Protein AF-0000000082584412 (afdb_homodimer)

Structure (mmCIF, N/CA/C/O backbone):
data_AF-0000000082584412-model_v1
#
loop_
_entity.id
_entity.type
_entity.pdbx_description
1 polymer 'DUF4445 domain-containing protein'
#
loop_
_atom_site.group_PDB
_atom_site.id
_atom_site.type_symbol
_atom_site.label_atom_id
_atom_site.label_alt_id
_atom_site.label_comp_id
_atom_site.label_asym_id
_atom_site.label_entity_id
_atom_site.label_seq_id
_atom_site.pdbx_PDB_ins_code
_atom_site.Cartn_x
_atom_site.Cartn_y
_atom_site.Cartn_z
_atom_site.occupancy
_atom_site.B_iso_or_equiv
_atom_site.auth_seq_id
_atom_site.auth_comp_id
_atom_site.auth_asym_id
_atom_site.auth_atom_id
_atom_site.pdbx_PDB_model_num
ATOM 1 N N . MET A 1 1 ? 22.625 -7.258 48.438 1 30.02 1 MET A N 1
ATOM 2 C CA . MET A 1 1 ? 21.297 -7.293 47.844 1 30.02 1 MET A CA 1
ATOM 3 C C . MET A 1 1 ? 21.062 -6.078 46.969 1 30.02 1 MET A C 1
ATOM 5 O O . MET A 1 1 ? 21.359 -4.949 47.344 1 30.02 1 MET A O 1
ATOM 9 N N . ASN A 1 2 ? 21.062 -6.215 45.562 1 36.69 2 ASN A N 1
ATOM 10 C CA . ASN A 1 2 ? 21.219 -5.316 44.438 1 36.69 2 ASN A CA 1
ATOM 11 C C . ASN A 1 2 ? 20.188 -4.184 44.469 1 36.69 2 ASN A C 1
ATOM 13 O O . ASN A 1 2 ? 19 -4.418 44.281 1 36.69 2 ASN A O 1
ATOM 17 N N . ILE A 1 3 ? 20.266 -3.244 45.312 1 44.06 3 ILE A N 1
ATOM 18 C CA . ILE A 1 3 ? 19.594 -1.962 45.469 1 44.06 3 ILE A CA 1
ATOM 19 C C . ILE A 1 3 ? 19.281 -1.354 44.094 1 44.06 3 ILE A C 1
ATOM 21 O O . ILE A 1 3 ? 18.625 -0.311 44.031 1 44.06 3 ILE A O 1
ATOM 25 N N . LEU A 1 4 ? 20.062 -1.661 43.062 1 44.94 4 LEU A N 1
ATOM 26 C CA . LEU A 1 4 ? 20.109 -1.062 41.75 1 44.94 4 LEU A CA 1
ATOM 27 C C . LEU A 1 4 ? 18.812 -1.298 41 1 44.94 4 LEU A C 1
ATOM 29 O O . LEU A 1 4 ? 18.484 -0.56 40.062 1 44.94 4 LEU A O 1
ATOM 33 N N . ASN A 1 5 ? 18.109 -2.58 41.25 1 55.56 5 ASN A N 1
ATOM 34 C CA . ASN A 1 5 ? 17.016 -3.008 40.406 1 55.56 5 ASN A CA 1
ATOM 35 C C . ASN A 1 5 ? 15.672 -2.521 40.938 1 55.56 5 ASN A C 1
ATOM 37 O O . ASN A 1 5 ? 14.617 -3.068 40.594 1 55.56 5 ASN A O 1
ATOM 41 N N . LYS A 1 6 ? 15.664 -1.854 42.031 1 69.62 6 LYS A N 1
ATOM 42 C CA . LYS A 1 6 ? 14.367 -1.55 42.625 1 69.62 6 LYS A CA 1
ATOM 43 C C . LYS A 1 6 ? 13.594 -0.549 41.781 1 69.62 6 LYS A C 1
ATOM 45 O O . LYS A 1 6 ? 14.094 0.531 41.469 1 69.62 6 LYS A O 1
ATOM 50 N N . LYS A 1 7 ? 12.461 -0.92 41.219 1 83.69 7 LYS A N 1
ATOM 51 C CA . LYS A 1 7 ? 11.523 -0.06 40.531 1 83.69 7 LYS A CA 1
ATOM 52 C C . LYS A 1 7 ? 10.453 0.482 41.469 1 83.69 7 LYS A C 1
ATOM 54 O O . LYS A 1 7 ? 10.062 -0.187 42.406 1 83.69 7 LYS A O 1
ATOM 59 N N . PHE A 1 8 ? 10.195 1.845 41.312 1 89 8 PHE A N 1
ATOM 60 C CA . PHE A 1 8 ? 9.102 2.498 42.031 1 89 8 PHE A CA 1
ATOM 61 C C . PHE A 1 8 ? 7.848 2.547 41.156 1 89 8 PHE A C 1
ATOM 63 O O . PHE A 1 8 ? 7.914 2.361 39.938 1 89 8 PHE A O 1
ATOM 70 N N . GLN A 1 9 ? 6.738 2.688 41.969 1 92.69 9 GLN A N 1
ATOM 71 C CA . GLN A 1 9 ? 5.465 2.824 41.281 1 92.69 9 GLN A CA 1
ATOM 72 C C . GLN A 1 9 ? 4.934 4.25 41.375 1 92.69 9 GLN A C 1
ATOM 74 O O . GLN A 1 9 ? 5 4.871 42.438 1 92.69 9 GLN A O 1
ATOM 79 N N . ILE A 1 10 ? 4.559 4.684 40.219 1 91.94 10 ILE A N 1
ATOM 80 C CA . ILE A 1 10 ? 3.857 5.961 40.219 1 91.94 10 ILE A CA 1
ATOM 81 C C . ILE A 1 10 ? 2.422 5.766 39.75 1 91.94 10 ILE A C 1
ATOM 83 O O . ILE A 1 10 ? 2.188 5.148 38.688 1 91.94 10 ILE A O 1
ATOM 87 N N . ILE A 1 11 ? 1.545 6.23 40.625 1 93.12 11 ILE A N 1
ATOM 88 C CA . ILE A 1 11 ? 0.128 6.211 40.281 1 93.12 11 ILE A CA 1
ATOM 89 C C . ILE A 1 11 ? -0.277 7.562 39.688 1 93.12 11 ILE A C 1
ATOM 91 O O . ILE A 1 11 ? -0.085 8.602 40.312 1 93.12 11 ILE A O 1
ATOM 95 N N . ILE A 1 12 ? -0.825 7.508 38.469 1 91 12 ILE A N 1
ATOM 96 C CA . ILE A 1 12 ? -1.238 8.727 37.781 1 91 12 ILE A CA 1
ATOM 97 C C . ILE A 1 12 ? -2.76 8.766 37.688 1 91 12 ILE A C 1
ATOM 99 O O . ILE A 1 12 ? -3.361 7.91 37.031 1 91 12 ILE A O 1
ATOM 103 N N . ASN A 1 13 ? -3.279 9.742 38.375 1 86.81 13 ASN A N 1
ATOM 104 C CA . ASN A 1 13 ? -4.719 9.969 38.281 1 86.81 13 ASN A CA 1
ATOM 105 C C . ASN A 1 13 ? -5.059 11.023 37.25 1 86.81 13 ASN A C 1
ATOM 107 O O . ASN A 1 13 ? -4.613 12.164 37.312 1 86.81 13 ASN A O 1
ATOM 111 N N . SER A 1 14 ? -5.73 10.5 36.281 1 77.12 14 SER A N 1
ATOM 112 C CA . SER A 1 14 ? -6.223 11.406 35.25 1 77.12 14 SER A CA 1
ATOM 113 C C . SER A 1 14 ? -7.719 11.227 35.031 1 77.12 14 SER A C 1
ATOM 115 O O . SER A 1 14 ? -8.367 10.422 35.688 1 77.12 14 SER A O 1
ATOM 117 N N . GLN A 1 15 ? -8.312 12.07 34.094 1 62.66 15 GLN A N 1
ATOM 118 C CA . GLN A 1 15 ? -9.727 11.906 33.75 1 62.66 15 GLN A CA 1
ATOM 119 C C . GLN A 1 15 ? -9.984 10.555 33.094 1 62.66 15 GLN A C 1
ATOM 121 O O . GLN A 1 15 ? -11.109 10.055 33.125 1 62.66 15 GLN A O 1
ATOM 126 N N . LYS A 1 16 ? -8.938 10.125 32.5 1 63.81 16 LYS A N 1
ATOM 127 C CA . LYS A 1 16 ? -9.094 8.875 31.766 1 63.81 16 LYS A CA 1
ATOM 128 C C . LYS A 1 16 ? -9.023 7.676 32.719 1 63.81 16 LYS A C 1
ATOM 130 O O . LYS A 1 16 ? -9.312 6.547 32.312 1 63.81 16 LYS A O 1
ATOM 135 N N . GLY A 1 17 ? -8.617 8.031 33.938 1 75.94 17 GLY A N 1
ATOM 136 C CA . GLY A 1 17 ? -8.523 6.969 34.906 1 75.94 17 GLY A CA 1
ATOM 137 C C . GLY A 1 17 ? -7.184 6.926 35.625 1 75.94 17 GLY A C 1
ATOM 138 O O . GLY A 1 17 ? -6.438 7.91 35.625 1 75.94 17 GLY A O 1
ATOM 139 N N . LYS A 1 18 ? -7.027 5.785 36.344 1 85.62 18 LYS A N 1
ATOM 140 C CA . LYS A 1 18 ? -5.812 5.555 37.125 1 85.62 18 LYS A CA 1
ATOM 141 C C . LYS A 1 18 ? -4.824 4.684 36.344 1 85.62 18 LYS A C 1
ATOM 143 O O . LYS A 1 18 ? -5.211 3.662 35.781 1 85.62 18 LYS A O 1
ATOM 148 N N . GLU A 1 19 ? -3.627 5.254 36.156 1 87.06 19 GLU A N 1
ATOM 149 C CA . GLU A 1 19 ? -2.561 4.504 35.5 1 87.06 19 GLU A CA 1
ATOM 150 C C . GLU A 1 19 ? -1.388 4.27 36.438 1 87.06 19 GLU A C 1
ATOM 152 O O . GLU A 1 19 ? -1.039 5.145 37.25 1 87.06 19 GLU A O 1
ATOM 157 N N . VAL A 1 20 ? -0.831 3.033 36.469 1 91.56 20 VAL A N 1
ATOM 158 C CA . VAL A 1 20 ? 0.33 2.703 37.281 1 91.56 20 VAL A CA 1
ATOM 159 C C . VAL A 1 20 ? 1.542 2.457 36.375 1 91.56 20 VAL A C 1
ATOM 161 O O . VAL A 1 20 ? 1.49 1.629 35.469 1 91.56 20 VAL A O 1
ATOM 164 N N . ILE A 1 21 ? 2.545 3.23 36.656 1 90.69 21 ILE A N 1
ATOM 165 C CA . ILE A 1 21 ? 3.762 3.111 35.875 1 90.69 21 ILE A CA 1
ATOM 166 C C . ILE A 1 21 ? 4.934 2.736 36.75 1 90.69 21 ILE A C 1
ATOM 168 O O . ILE A 1 21 ? 5.102 3.312 37.844 1 90.69 21 ILE A O 1
ATOM 172 N N . LYS A 1 22 ? 5.754 1.701 36.344 1 90.5 22 LYS A N 1
ATOM 173 C CA . LYS A 1 22 ? 6.988 1.37 37.031 1 90.5 22 LYS A CA 1
ATOM 174 C C . LYS A 1 22 ? 8.141 2.252 36.562 1 90.5 22 LYS A C 1
ATOM 176 O O . LYS A 1 22 ? 8.312 2.469 35.375 1 90.5 22 LYS A O 1
ATOM 181 N N . VAL A 1 23 ? 8.781 2.902 37.531 1 89.56 23 VAL A N 1
ATOM 182 C CA . VAL A 1 23 ? 9.828 3.859 37.188 1 89.56 23 VAL A CA 1
ATOM 183 C C . VAL A 1 23 ? 11.117 3.512 37.938 1 89.56 23 VAL A C 1
ATOM 185 O O . VAL A 1 23 ? 11.086 2.963 39.031 1 89.56 23 VAL A O 1
ATOM 188 N N . LYS A 1 24 ? 12.273 3.688 37.375 1 87 24 LYS A N 1
ATOM 189 C CA . LYS A 1 24 ? 13.578 3.537 38 1 87 24 LYS A CA 1
ATOM 190 C C . LYS A 1 24 ? 13.852 4.695 38.969 1 87 24 LYS A C 1
ATOM 192 O O . LYS A 1 24 ? 13.359 5.809 38.75 1 87 24 LYS A O 1
ATOM 197 N N . PRO A 1 25 ? 14.602 4.422 40 1 88.38 25 PRO A N 1
ATOM 198 C CA . PRO A 1 25 ? 14.969 5.523 40.875 1 88.38 25 PRO A CA 1
ATOM 199 C C . PRO A 1 25 ? 15.703 6.652 40.156 1 88.38 25 PRO A C 1
ATOM 201 O O . PRO A 1 25 ? 16.578 6.391 39.344 1 88.38 25 PRO A O 1
ATOM 204 N N . GLY A 1 26 ? 15.242 7.867 40.344 1 89.5 26 GLY A N 1
ATOM 205 C CA . GLY A 1 26 ? 15.953 9.008 39.812 1 89.5 26 GLY A CA 1
ATOM 206 C C . GLY A 1 26 ? 15.336 9.523 38.5 1 89.5 26 GLY A C 1
ATOM 207 O O . GLY A 1 26 ? 15.766 10.547 37.969 1 89.5 26 GLY A O 1
ATOM 208 N N . GLU A 1 27 ? 14.312 8.875 38.094 1 90.5 27 GLU A N 1
ATOM 209 C CA . GLU A 1 27 ? 13.703 9.32 36.844 1 90.5 27 GLU A CA 1
ATOM 210 C C . GLU A 1 27 ? 12.898 10.602 37.031 1 90.5 27 GLU A C 1
ATOM 212 O O . GLU A 1 27 ? 12.312 10.812 38.125 1 90.5 27 GLU A O 1
ATOM 217 N N . ASN A 1 28 ? 13.008 11.43 36.031 1 91.62 28 ASN A N 1
ATOM 218 C CA . ASN A 1 28 ? 12.234 12.672 36.062 1 91.62 28 ASN A CA 1
ATOM 219 C C . ASN A 1 28 ? 10.773 12.414 35.719 1 91.62 28 ASN A C 1
ATOM 221 O O . ASN A 1 28 ? 10.469 11.703 34.75 1 91.62 28 ASN A O 1
ATOM 225 N N . LEU A 1 29 ? 9.93 13.008 36.531 1 91.5 29 LEU A N 1
ATOM 226 C CA . LEU A 1 29 ? 8.508 12.734 36.344 1 91.5 29 LEU A CA 1
ATOM 227 C C . LEU A 1 29 ? 8.031 13.164 34.969 1 91.5 29 LEU A C 1
ATOM 229 O O . LEU A 1 29 ? 7.266 12.453 34.312 1 91.5 29 LEU A O 1
ATOM 233 N N . PHE A 1 30 ? 8.43 14.25 34.562 1 88 30 PHE A N 1
ATOM 234 C CA . PHE A 1 30 ? 8.031 14.758 33.25 1 88 30 PHE A CA 1
ATOM 235 C C . PHE A 1 30 ? 8.391 13.758 32.156 1 88 30 PHE A C 1
ATOM 237 O O . PHE A 1 30 ? 7.559 13.43 31.297 1 88 30 PHE A O 1
ATOM 244 N N . ASN A 1 31 ? 9.539 13.273 32.219 1 86.44 31 ASN A N 1
ATOM 245 C CA . ASN A 1 31 ? 9.992 12.312 31.219 1 86.44 31 ASN A CA 1
ATOM 246 C C . ASN A 1 31 ? 9.188 11.016 31.266 1 86.44 31 ASN A C 1
ATOM 248 O O . ASN A 1 31 ? 8.867 10.438 30.219 1 86.44 31 ASN A O 1
ATOM 252 N N . VAL A 1 32 ? 8.922 10.648 32.469 1 86.5 32 VAL A N 1
ATOM 253 C CA . VAL A 1 32 ? 8.133 9.438 32.656 1 86.5 32 VAL A CA 1
ATOM 254 C C . VAL A 1 32 ? 6.754 9.617 32.031 1 86.5 32 VAL A C 1
ATOM 256 O O . VAL A 1 32 ? 6.254 8.711 31.344 1 86.5 32 VAL A O 1
ATOM 259 N N . LEU A 1 33 ? 6.199 10.773 32.219 1 85.19 33 LEU A N 1
ATOM 260 C CA . LEU A 1 33 ? 4.887 11.055 31.641 1 85.19 33 LEU A CA 1
ATOM 261 C C . LEU A 1 33 ? 4.945 11.086 30.125 1 85.19 33 LEU A C 1
ATOM 263 O O . LEU A 1 33 ? 4.121 10.453 29.453 1 85.19 33 LEU A O 1
ATOM 267 N N . MET A 1 34 ? 5.984 11.633 29.641 1 77.94 34 MET A N 1
ATOM 268 C CA . MET A 1 34 ? 6.152 11.781 28.188 1 77.94 34 MET A CA 1
ATOM 269 C C . MET A 1 34 ? 6.383 10.43 27.531 1 77.94 34 MET A C 1
ATOM 271 O O . MET A 1 34 ? 5.789 10.133 26.484 1 77.94 34 MET A O 1
ATOM 275 N N . ASP A 1 35 ? 7.121 9.625 28.156 1 77.31 35 ASP A N 1
ATOM 276 C CA . ASP A 1 35 ? 7.477 8.312 27.625 1 77.31 35 ASP A CA 1
ATOM 277 C C . ASP A 1 35 ? 6.262 7.387 27.594 1 77.31 35 ASP A C 1
ATOM 279 O O . ASP A 1 35 ? 6.215 6.438 26.812 1 77.31 35 ASP A O 1
ATOM 283 N N . ASN A 1 36 ? 5.352 7.758 28.484 1 76.75 36 ASN A N 1
ATOM 284 C CA . ASN A 1 36 ? 4.168 6.91 28.578 1 76.75 36 ASN A CA 1
ATOM 285 C C . ASN A 1 36 ? 2.955 7.562 27.922 1 76.75 36 ASN A C 1
ATOM 287 O O . ASN A 1 36 ? 1.817 7.168 28.188 1 76.75 36 ASN A O 1
ATOM 291 N N . ARG A 1 37 ? 3.156 8.602 27.25 1 72.88 37 ARG A N 1
ATOM 292 C CA . ARG A 1 37 ? 2.168 9.281 26.422 1 72.88 37 ARG A CA 1
ATOM 293 C C . ARG A 1 37 ? 1.058 9.883 27.281 1 72.88 37 ARG A C 1
ATOM 295 O O . ARG A 1 37 ? -0.113 9.859 26.891 1 72.88 37 ARG A O 1
ATOM 302 N N . ILE A 1 38 ? 1.479 10.312 28.547 1 74.62 38 ILE A N 1
ATOM 303 C CA . ILE A 1 38 ? 0.554 11.023 29.422 1 74.62 38 ILE A CA 1
ATOM 304 C C . ILE A 1 38 ? 0.748 12.523 29.266 1 74.62 38 ILE A C 1
ATOM 306 O O . ILE A 1 38 ? 1.84 13.047 29.516 1 74.62 38 ILE A O 1
ATOM 310 N N . PHE A 1 39 ? -0.398 13.117 28.969 1 70.19 39 PHE A N 1
ATOM 311 C CA . PHE A 1 39 ? -0.32 14.516 28.578 1 70.19 39 PHE A CA 1
ATOM 312 C C . PHE A 1 39 ? -0.312 15.43 29.797 1 70.19 39 PHE A C 1
ATOM 314 O O . PHE A 1 39 ? -1.08 15.219 30.734 1 70.19 39 PHE A O 1
ATOM 321 N N . ILE A 1 40 ? 0.741 16.297 29.875 1 74.62 40 ILE A N 1
ATOM 322 C CA . ILE A 1 40 ? 0.807 17.391 30.812 1 74.62 40 ILE A CA 1
ATOM 323 C C . ILE A 1 40 ? 1.171 18.688 30.094 1 74.62 40 ILE A C 1
ATOM 325 O O . ILE A 1 40 ? 1.896 18.656 29.094 1 74.62 40 ILE A O 1
ATOM 329 N N . ASP A 1 41 ? 0.513 19.719 30.438 1 70.19 41 ASP A N 1
ATOM 330 C CA . ASP A 1 41 ? 0.818 21.016 29.828 1 70.19 41 ASP A CA 1
ATOM 331 C C . ASP A 1 41 ? 2.266 21.422 30.094 1 70.19 41 ASP A C 1
ATOM 333 O O . ASP A 1 41 ? 2.652 21.641 31.25 1 70.19 41 ASP A O 1
ATOM 337 N N . SER A 1 42 ? 3.096 21.281 29.078 1 74.25 42 SER A N 1
ATOM 338 C CA . SER A 1 42 ? 4.512 21.625 29.188 1 74.25 42 SER A CA 1
ATOM 339 C C . SER A 1 42 ? 5.023 22.281 27.906 1 74.25 42 SER A C 1
ATOM 341 O O . SER A 1 42 ? 5.832 21.688 27.188 1 74.25 42 SER A O 1
ATOM 343 N N . PRO A 1 43 ? 4.656 23.531 27.781 1 62.75 43 PRO A N 1
ATOM 344 C CA . PRO A 1 43 ? 5.051 24.188 26.531 1 62.75 43 PRO A CA 1
ATOM 345 C C . PRO A 1 43 ? 6.562 24.312 26.375 1 62.75 43 PRO A C 1
ATOM 347 O O . PRO A 1 43 ? 7.066 24.469 25.266 1 62.75 43 PRO A O 1
ATOM 350 N N . CYS A 1 44 ? 7.387 24.281 27.5 1 66.75 44 CYS A N 1
ATOM 351 C CA . CYS A 1 44 ? 8.836 24.422 27.438 1 66.75 44 CYS A CA 1
ATOM 352 C C . CYS A 1 44 ? 9.516 23.062 27.344 1 66.75 44 CYS A C 1
ATOM 354 O O . CYS A 1 44 ? 10.742 22.969 27.391 1 66.75 44 CYS A O 1
ATOM 356 N N . ASN A 1 45 ? 8.711 22.078 27.188 1 73.5 45 ASN A N 1
ATOM 357 C CA . ASN A 1 45 ? 9.195 20.703 27.062 1 73.5 45 ASN A CA 1
ATOM 358 C C . ASN A 1 45 ? 10.109 20.312 28.234 1 73.5 45 ASN A C 1
ATOM 360 O O . ASN A 1 45 ? 11.172 19.734 28.031 1 73.5 45 ASN A O 1
ATOM 364 N N . GLY A 1 46 ? 9.734 20.75 29.359 1 74.69 46 GLY A N 1
ATOM 365 C CA . GLY A 1 46 ? 10.406 20.312 30.578 1 74.69 46 GLY A CA 1
ATOM 366 C C . GLY A 1 46 ? 11.664 21.109 30.875 1 74.69 46 GLY A C 1
ATOM 367 O O . GLY A 1 46 ? 12.469 20.703 31.734 1 74.69 46 GLY A O 1
ATOM 368 N N . LYS A 1 47 ? 11.836 22.188 30.125 1 77.44 47 LYS A N 1
ATOM 369 C CA . LYS A 1 47 ? 13.07 22.953 30.328 1 77.44 47 LYS A CA 1
ATOM 370 C C . LYS A 1 47 ? 12.984 23.828 31.578 1 77.44 47 LYS A C 1
ATOM 372 O O . LYS A 1 47 ? 13.938 24.516 31.922 1 77.44 47 LYS A O 1
ATOM 377 N N . GLY A 1 48 ? 11.945 23.828 32.281 1 78.44 48 GLY A N 1
ATOM 378 C CA . GLY A 1 48 ? 11.789 24.5 33.562 1 78.44 48 GLY A CA 1
ATOM 379 C C . GLY A 1 48 ? 11.586 26 33.438 1 78.44 48 GLY A C 1
ATOM 380 O O . GLY A 1 48 ? 11.836 26.75 34.375 1 78.44 48 GLY A O 1
ATOM 381 N N . ILE A 1 49 ? 11.109 26.391 32.188 1 71.44 49 ILE A N 1
ATOM 382 C CA . ILE A 1 49 ? 11.031 27.828 31.969 1 71.44 49 ILE A CA 1
ATOM 383 C C . ILE A 1 49 ? 9.562 28.266 31.984 1 71.44 49 ILE A C 1
ATOM 385 O O . ILE A 1 49 ? 9.258 29.406 32.344 1 71.44 49 ILE A O 1
ATOM 389 N N . CYS A 1 50 ? 8.648 27.422 31.703 1 67.69 50 CYS A N 1
ATOM 390 C CA . CYS A 1 50 ? 7.277 27.859 31.5 1 67.69 50 CYS A CA 1
ATOM 391 C C . CYS A 1 50 ? 6.477 27.812 32.781 1 67.69 50 CYS A C 1
ATOM 393 O O . CYS A 1 50 ? 5.535 28.578 32.969 1 67.69 50 CYS A O 1
ATOM 395 N N . GLY A 1 51 ? 6.832 26.875 33.719 1 75.94 51 GLY A N 1
ATOM 396 C CA . GLY A 1 51 ? 6.133 26.703 34.969 1 75.94 51 GLY A CA 1
ATOM 397 C C . GLY A 1 51 ? 4.746 26.109 34.812 1 75.94 51 GLY A C 1
ATOM 398 O O . GLY A 1 51 ? 3.924 26.188 35.719 1 75.94 51 GLY A O 1
ATOM 399 N N . LYS A 1 52 ? 4.438 25.453 33.719 1 73.25 52 LYS A N 1
ATOM 400 C CA . LYS A 1 52 ? 3.064 25.047 33.438 1 73.25 52 LYS A CA 1
ATOM 401 C C . LYS A 1 52 ? 2.871 23.547 33.719 1 73.25 52 LYS A C 1
ATOM 403 O O . LYS A 1 52 ? 1.74 23.078 33.844 1 73.25 52 LYS A O 1
ATOM 408 N N . CYS A 1 53 ? 3.873 22.797 33.875 1 83.38 53 CYS A N 1
ATOM 409 C CA . CYS A 1 53 ? 3.764 21.344 34.031 1 83.38 53 CYS A CA 1
ATOM 410 C C . CYS A 1 53 ? 3.443 21 35.5 1 83.38 53 CYS A C 1
ATOM 412 O O . CYS A 1 53 ? 4.098 20.141 36.094 1 83.38 53 CYS A O 1
ATOM 414 N N . LYS A 1 54 ? 2.436 21.562 36 1 86.5 54 LYS A N 1
ATOM 415 C CA . LYS A 1 54 ? 2.043 21.391 37.406 1 86.5 54 LYS A CA 1
ATOM 416 C C . LYS A 1 54 ? 1.299 20.078 37.594 1 86.5 54 LYS A C 1
ATOM 418 O O . LYS A 1 54 ? 0.489 19.688 36.75 1 86.5 54 LYS A O 1
ATOM 423 N N . VAL A 1 55 ? 1.727 19.422 38.656 1 89.56 55 VAL A N 1
ATOM 424 C CA . VAL A 1 55 ? 1.003 18.234 39.094 1 89.56 55 VAL A CA 1
ATOM 425 C C . VAL A 1 55 ? 0.757 18.312 40.594 1 89.56 55 VAL A C 1
ATOM 427 O O . VAL A 1 55 ? 1.551 18.891 41.344 1 89.56 55 VAL A O 1
ATOM 430 N N . LYS A 1 56 ? -0.382 17.781 40.938 1 90.06 56 LYS A N 1
ATOM 431 C CA . LYS A 1 56 ? -0.629 17.656 42.375 1 90.06 56 LYS A CA 1
ATOM 432 C C . LYS A 1 56 ? -0.1 16.328 42.906 1 90.06 56 LYS A C 1
ATOM 434 O O . LYS A 1 56 ? -0.508 15.258 42.438 1 90.06 56 LYS A O 1
ATOM 439 N N . VAL A 1 57 ? 0.822 16.438 43.844 1 93.19 57 VAL A N 1
ATOM 440 C CA . VAL A 1 57 ? 1.396 15.234 44.438 1 93.19 57 VAL A CA 1
ATOM 441 C C . VAL A 1 57 ? 0.61 14.844 45.688 1 93.19 57 VAL A C 1
ATOM 443 O O . VAL A 1 57 ? 0.545 15.617 46.656 1 93.19 57 VAL A O 1
ATOM 446 N N . VAL A 1 58 ? 0.006 13.664 45.594 1 91.44 58 VAL A N 1
ATOM 447 C CA . VAL A 1 58 ? -0.817 13.172 46.719 1 91.44 58 VAL A CA 1
ATOM 448 C C . VAL A 1 58 ? 0.032 12.312 47.625 1 91.44 58 VAL A C 1
ATOM 450 O O . VAL A 1 58 ? -0.166 12.328 48.844 1 91.44 58 VAL A O 1
ATOM 453 N N . LYS A 1 59 ? 0.804 11.5 47.062 1 90.44 59 LYS A N 1
ATOM 454 C CA . LYS A 1 59 ? 1.745 10.68 47.812 1 90.44 59 LYS A CA 1
ATOM 455 C C . LYS A 1 59 ? 3.172 10.875 47.312 1 90.44 59 LYS A C 1
ATOM 457 O O . LYS A 1 59 ? 3.404 10.953 46.094 1 90.44 59 LYS A O 1
ATOM 462 N N . GLY A 1 60 ? 4.09 11.039 48.281 1 87.38 60 GLY A N 1
ATOM 463 C CA . GLY A 1 60 ? 5.488 11.195 47.938 1 87.38 60 GLY A CA 1
ATOM 464 C C . GLY A 1 60 ? 5.887 12.633 47.688 1 87.38 60 GLY A C 1
ATOM 465 O O . GLY A 1 60 ? 6.707 12.914 46.781 1 87.38 60 GLY A O 1
ATOM 466 N N . LEU A 1 61 ? 5.273 13.508 48.312 1 87.31 61 LEU A N 1
ATOM 467 C CA . LEU A 1 61 ? 5.5 14.938 48.125 1 87.31 61 LEU A CA 1
ATOM 468 C C . LEU A 1 61 ? 6.891 15.328 48.625 1 87.31 61 LEU A C 1
ATOM 470 O O . LEU A 1 61 ? 7.246 15.055 49.781 1 87.31 61 LEU A O 1
ATOM 474 N N . LYS A 1 62 ? 7.605 15.945 47.781 1 87.69 62 LYS A N 1
ATOM 475 C CA . LYS A 1 62 ? 8.93 16.453 48.094 1 87.69 62 LYS A CA 1
ATOM 476 C C . LYS A 1 62 ? 8.891 17.953 48.375 1 87.69 62 LYS A C 1
ATOM 478 O O . LYS A 1 62 ? 7.902 18.625 48.062 1 87.69 62 LYS A O 1
ATOM 483 N N . GLU A 1 63 ? 10.016 18.375 49.031 1 89.81 63 GLU A N 1
ATOM 484 C CA . GLU A 1 63 ? 10.148 19.797 49.281 1 89.81 63 GLU A CA 1
ATOM 485 C C . GLU A 1 63 ? 10.211 20.578 47.969 1 89.81 63 GLU A C 1
ATOM 487 O O . GLU A 1 63 ? 10.766 20.094 46.969 1 89.81 63 GLU A O 1
ATOM 492 N N . PRO A 1 64 ? 9.586 21.75 47.969 1 92.25 64 PRO A N 1
ATOM 493 C CA . PRO A 1 64 ? 9.633 22.547 46.719 1 92.25 64 PRO A CA 1
ATOM 494 C C . PRO A 1 64 ? 11.062 22.922 46.344 1 92.25 64 PRO A C 1
ATOM 496 O O . PRO A 1 64 ? 11.883 23.234 47.188 1 92.25 64 PRO A O 1
ATOM 499 N N . THR A 1 65 ? 11.344 22.797 45.156 1 91.12 65 THR A N 1
ATOM 500 C CA . THR A 1 65 ? 12.625 23.25 44.625 1 91.12 65 THR A CA 1
ATOM 501 C C . THR A 1 65 ? 12.602 24.75 44.344 1 91.12 65 THR A C 1
ATOM 503 O O . THR A 1 65 ? 11.539 25.375 44.344 1 91.12 65 THR A O 1
ATOM 506 N N . PRO A 1 66 ? 13.82 25.266 44.062 1 88.25 66 PRO A N 1
ATOM 507 C CA . PRO A 1 66 ? 13.844 26.672 43.688 1 88.25 66 PRO A CA 1
ATOM 508 C C . PRO A 1 66 ? 12.992 26.969 42.469 1 88.25 66 PRO A C 1
ATOM 510 O O . PRO A 1 66 ? 12.367 28.031 42.375 1 88.25 66 PRO A O 1
ATOM 513 N N . LEU A 1 67 ? 12.953 26.062 41.656 1 89 67 LEU A N 1
ATOM 514 C CA . LEU A 1 67 ? 12.148 26.234 40.438 1 89 67 LEU A CA 1
ATOM 515 C C . LEU A 1 67 ? 10.664 26.219 40.781 1 89 67 LEU A C 1
ATOM 517 O O . LEU A 1 67 ? 9.883 26.984 40.219 1 89 67 LEU A O 1
ATOM 521 N N . ASP A 1 68 ? 10.305 25.375 41.688 1 90.25 68 ASP A N 1
ATOM 522 C CA . ASP A 1 68 ? 8.922 25.328 42.156 1 90.25 68 ASP A CA 1
ATOM 523 C C . ASP A 1 68 ? 8.516 26.672 42.75 1 90.25 68 ASP A C 1
ATOM 525 O O . ASP A 1 68 ? 7.449 27.203 42.438 1 90.25 68 ASP A O 1
ATOM 529 N N . ILE A 1 69 ? 9.43 27.109 43.531 1 87 69 ILE A N 1
ATOM 530 C CA . ILE A 1 69 ? 9.164 28.344 44.281 1 87 69 ILE A CA 1
ATOM 531 C C . ILE A 1 69 ? 9.039 29.5 43.312 1 87 69 ILE A C 1
ATOM 533 O O . ILE A 1 69 ? 8.219 30.406 43.5 1 87 69 ILE A O 1
ATOM 537 N N . LYS A 1 70 ? 9.789 29.375 42.281 1 82.69 70 LYS A N 1
ATOM 538 C CA . LYS A 1 70 ? 9.812 30.438 41.281 1 82.69 70 LYS A CA 1
ATOM 539 C C . LYS A 1 70 ? 8.508 30.469 40.469 1 82.69 70 LYS A C 1
ATOM 541 O O . LYS A 1 70 ? 8.016 31.547 40.125 1 82.69 70 LYS A O 1
ATOM 546 N N . HIS A 1 71 ? 7.945 29.312 40.25 1 82.56 71 HIS A N 1
ATOM 547 C CA . HIS A 1 71 ? 6.879 29.266 39.25 1 82.56 71 HIS A CA 1
ATOM 548 C C . HIS A 1 71 ? 5.527 29 39.938 1 82.56 71 HIS A C 1
ATOM 550 O O . HIS A 1 71 ? 4.484 29.297 39.344 1 82.56 71 HIS A O 1
ATOM 556 N N . LEU A 1 72 ? 5.559 28.484 41.125 1 81.81 72 LEU A N 1
ATOM 557 C CA . LEU A 1 72 ? 4.312 28.125 41.781 1 81.81 72 LEU A CA 1
ATOM 558 C C . LEU A 1 72 ? 3.988 29.094 42.906 1 81.81 72 LEU A C 1
ATOM 560 O O . LEU A 1 72 ? 4.895 29.625 43.562 1 81.81 72 LEU A O 1
ATOM 564 N N . THR A 1 73 ? 2.697 29.266 43.062 1 74.75 73 THR A N 1
ATOM 565 C CA . THR A 1 73 ? 2.264 30.125 44.156 1 74.75 73 THR A CA 1
ATOM 566 C C . THR A 1 73 ? 2.422 29.406 45.5 1 74.75 73 THR A C 1
ATOM 568 O O . THR A 1 73 ? 2.58 28.188 45.531 1 74.75 73 THR A O 1
ATOM 571 N N . LYS A 1 74 ? 2.477 30.281 46.562 1 80.81 74 LYS A N 1
ATOM 572 C CA . LYS A 1 74 ? 2.564 29.719 47.906 1 80.81 74 LYS A CA 1
ATOM 573 C C . LYS A 1 74 ? 1.411 28.75 48.156 1 80.81 74 LYS A C 1
ATOM 575 O O . LYS A 1 74 ? 1.604 27.688 48.781 1 80.81 74 LYS A O 1
ATOM 580 N N . GLU A 1 75 ? 0.294 29.125 47.656 1 77.19 75 GLU A N 1
ATOM 581 C CA . GLU A 1 75 ? -0.882 28.281 47.844 1 77.19 75 GLU A CA 1
ATOM 582 C C . GLU A 1 75 ? -0.73 26.953 47.125 1 77.19 75 GLU A C 1
ATOM 584 O O . GLU A 1 75 ? -1.079 25.906 47.656 1 77.19 75 GLU A O 1
ATOM 589 N N . GLU A 1 76 ? -0.283 26.984 45.906 1 81.56 76 GLU A N 1
ATOM 590 C CA . GLU A 1 76 ? -0.054 25.766 45.125 1 81.56 76 GLU A CA 1
ATOM 591 C C . GLU A 1 76 ? 0.95 24.844 45.812 1 81.56 76 GLU A C 1
ATOM 593 O O . GLU A 1 76 ? 0.746 23.625 45.875 1 81.56 76 GLU A O 1
ATOM 598 N N . LEU A 1 77 ? 1.934 25.484 46.281 1 88.88 77 LEU A N 1
ATOM 599 C CA . LEU A 1 77 ? 2.982 24.719 46.969 1 88.88 77 LEU A CA 1
ATOM 600 C C . LEU A 1 77 ? 2.436 24.016 48.219 1 88.88 77 LEU A C 1
ATOM 602 O O . LEU A 1 77 ? 2.732 22.844 48.438 1 88.88 77 LEU A O 1
ATOM 606 N N . GLU A 1 78 ? 1.626 24.75 48.906 1 86.94 78 GLU A N 1
ATOM 607 C CA . GLU A 1 78 ? 1.043 24.203 50.156 1 86.94 78 GLU A CA 1
ATOM 608 C C . GLU A 1 78 ? 0.03 23.109 49.844 1 86.94 78 GLU A C 1
ATOM 610 O O . GLU A 1 78 ? -0.141 22.172 50.625 1 86.94 78 GLU A O 1
ATOM 615 N N . SER A 1 79 ? -0.546 23.219 48.656 1 87 79 SER A N 1
ATOM 616 C CA . SER A 1 79 ? -1.556 22.25 48.25 1 87 79 SER A CA 1
ATOM 617 C C . SER A 1 79 ? -0.915 21 47.656 1 87 79 SER A C 1
ATOM 619 O O . SER A 1 79 ? -1.614 20.109 47.188 1 87 79 SER A O 1
ATOM 621 N N . GLY A 1 80 ? 0.357 21.031 47.5 1 90.62 80 GLY A N 1
ATOM 622 C CA . GLY A 1 80 ? 1.063 19.844 47.062 1 90.62 80 GLY A CA 1
ATOM 623 C C . GLY A 1 80 ? 1.433 19.891 45.594 1 90.62 80 GLY A C 1
ATOM 624 O O . GLY A 1 80 ? 1.795 18.875 45 1 90.62 80 GLY A O 1
ATOM 625 N N . PHE A 1 81 ? 1.324 21.031 44.969 1 90.75 81 PHE A N 1
ATOM 626 C CA . PHE A 1 81 ? 1.672 21.125 43.562 1 90.75 81 PHE A CA 1
ATOM 627 C C . PHE A 1 81 ? 3.184 21.219 43.375 1 90.75 81 PHE A C 1
ATOM 629 O O . PHE A 1 81 ? 3.881 21.797 44.219 1 90.75 81 PHE A O 1
ATOM 636 N N . ARG A 1 82 ? 3.689 20.5 42.375 1 93.25 82 ARG A N 1
ATOM 637 C CA . ARG A 1 82 ? 5.078 20.562 41.938 1 93.25 82 ARG A CA 1
ATOM 638 C C . ARG A 1 82 ? 5.16 20.578 40.406 1 93.25 82 ARG A C 1
ATOM 640 O O . ARG A 1 82 ? 4.23 20.141 39.75 1 93.25 82 ARG A O 1
ATOM 647 N N . LEU A 1 83 ? 6.262 21.109 40 1 92 83 LEU A N 1
ATOM 648 C CA . LEU A 1 83 ? 6.531 21 38.562 1 92 83 LEU A CA 1
ATOM 649 C C . LEU A 1 83 ? 7.07 19.609 38.219 1 92 83 LEU A C 1
ATOM 651 O O . LEU A 1 83 ? 8.094 19.188 38.75 1 92 83 LEU A O 1
ATOM 655 N N . SER A 1 84 ? 6.352 19.047 37.312 1 91.94 84 SER A N 1
ATOM 656 C CA . SER A 1 84 ? 6.758 17.688 36.969 1 91.94 84 SER A CA 1
ATOM 657 C C . SER A 1 84 ? 8.156 17.672 36.344 1 91.94 84 SER A C 1
ATOM 659 O O . SER A 1 84 ? 8.891 16.703 36.531 1 91.94 84 SER A O 1
ATOM 661 N N . CYS A 1 85 ? 8.523 18.719 35.656 1 90.19 85 CYS A N 1
ATOM 662 C CA . CYS A 1 85 ? 9.812 18.781 34.969 1 90.19 85 CYS A CA 1
ATOM 663 C C . CYS A 1 85 ? 10.961 18.875 35.969 1 90.19 85 CYS A C 1
ATOM 665 O O . CYS A 1 85 ? 12.117 18.656 35.625 1 90.19 85 CYS A O 1
ATOM 667 N N . ASN A 1 86 ? 10.664 19.234 37.156 1 90.06 86 ASN A N 1
ATOM 668 C CA . ASN A 1 86 ? 11.68 19.359 38.188 1 90.06 86 ASN A CA 1
ATOM 669 C C . ASN A 1 86 ? 11.406 18.438 39.375 1 90.06 86 ASN A C 1
ATOM 671 O O . ASN A 1 86 ? 11.789 18.734 40.5 1 90.06 86 ASN A O 1
ATOM 675 N N . LEU A 1 87 ? 10.719 17.375 39.156 1 91.81 87 LEU A N 1
ATOM 676 C CA . LEU A 1 87 ? 10.391 16.391 40.188 1 91.81 87 LEU A CA 1
ATOM 677 C C . LEU A 1 87 ? 11.031 15.047 39.875 1 91.81 87 LEU A C 1
ATOM 679 O O . LEU A 1 87 ? 10.75 14.461 38.812 1 91.81 87 LEU A O 1
ATOM 683 N N . THR A 1 88 ? 11.891 14.609 40.688 1 92.06 88 THR A N 1
ATOM 684 C CA . THR A 1 88 ? 12.516 13.297 40.562 1 92.06 88 THR A CA 1
ATOM 685 C C . THR A 1 88 ? 11.812 12.258 41.406 1 92.06 88 THR A C 1
ATOM 687 O O . THR A 1 88 ? 11.453 12.539 42.562 1 92.06 88 THR A O 1
ATOM 690 N N . ILE A 1 89 ? 11.68 11.086 40.906 1 89.88 89 ILE A N 1
ATOM 691 C CA . ILE A 1 89 ? 10.953 10.031 41.594 1 89.88 89 ILE A CA 1
ATOM 692 C C . ILE A 1 89 ? 11.938 9.109 42.312 1 89.88 89 ILE A C 1
ATOM 694 O O . ILE A 1 89 ? 12.758 8.453 41.656 1 89.88 89 ILE A O 1
ATOM 698 N N . ASN A 1 90 ? 11.891 9.117 43.594 1 90.19 90 ASN A N 1
ATOM 699 C CA . ASN A 1 90 ? 12.773 8.258 44.375 1 90.19 90 ASN A CA 1
ATOM 700 C C . ASN A 1 90 ? 11.992 7.414 45.375 1 90.19 90 ASN A C 1
ATOM 702 O O . ASN A 1 90 ? 12.57 6.824 46.281 1 90.19 90 ASN A O 1
ATOM 706 N N . GLU A 1 91 ? 10.695 7.445 45.312 1 90.25 91 GLU A N 1
ATOM 707 C CA . GLU A 1 91 ? 9.781 6.645 46.125 1 90.25 91 GLU A CA 1
ATOM 708 C C . GLU A 1 91 ? 8.438 6.469 45.438 1 90.25 91 GLU A C 1
ATOM 710 O O . GLU A 1 91 ? 8.172 7.121 44.406 1 90.25 91 GLU A O 1
ATOM 715 N N . ASP A 1 92 ? 7.676 5.508 45.969 1 92.5 92 ASP A N 1
ATOM 716 C CA . ASP A 1 92 ? 6.328 5.355 45.438 1 92.5 92 ASP A CA 1
ATOM 717 C C . ASP A 1 92 ? 5.535 6.652 45.562 1 92.5 92 ASP A C 1
ATOM 719 O O . ASP A 1 92 ? 5.543 7.289 46.625 1 92.5 92 ASP A O 1
ATOM 723 N N . SER A 1 93 ? 4.973 7.062 44.406 1 92.56 93 SER A N 1
ATOM 724 C CA . SER A 1 93 ? 4.305 8.359 44.375 1 92.56 93 SER A CA 1
ATOM 725 C C . SER A 1 93 ? 2.943 8.258 43.688 1 92.56 93 SER A C 1
ATOM 727 O O . SER A 1 93 ? 2.664 7.285 43 1 92.56 93 SER A O 1
ATOM 729 N N . GLU A 1 94 ? 2.09 9.18 44.125 1 94.19 94 GLU A N 1
ATOM 730 C CA . GLU A 1 94 ? 0.782 9.336 43.5 1 94.19 94 GLU A CA 1
ATOM 731 C C . GLU A 1 94 ? 0.531 10.789 43.094 1 94.19 94 GLU A C 1
ATOM 733 O O . GLU A 1 94 ? 0.727 11.695 43.906 1 94.19 94 GLU A O 1
ATOM 738 N N . ILE A 1 95 ? 0.182 10.922 41.781 1 92.62 95 ILE A N 1
ATOM 739 C CA . ILE A 1 95 ? -0.037 12.289 41.344 1 92.62 95 ILE A CA 1
ATOM 740 C C . ILE A 1 95 ? -1.418 12.406 40.688 1 92.62 95 ILE A C 1
ATOM 742 O O . ILE A 1 95 ? -2.016 11.398 40.312 1 92.62 95 ILE A O 1
ATOM 746 N N . VAL A 1 96 ? -1.993 13.68 40.688 1 88.69 96 VAL A N 1
ATOM 747 C CA . VAL A 1 96 ? -3.221 14.039 40 1 88.69 96 VAL A CA 1
ATOM 748 C C . VAL A 1 96 ? -2.91 15.047 38.906 1 88.69 96 VAL A C 1
ATOM 750 O O . VAL A 1 96 ? -2.264 16.062 39.156 1 88.69 96 VAL A O 1
ATOM 753 N N . LEU A 1 97 ? -3.314 14.602 37.719 1 83.25 97 LEU A N 1
ATOM 754 C CA . LEU A 1 97 ? -3.137 15.523 36.625 1 83.25 97 LEU A CA 1
ATOM 755 C C . LEU A 1 97 ? -4.27 16.547 36.562 1 83.25 97 LEU A C 1
ATOM 757 O O . LEU A 1 97 ? -5.422 16.219 36.844 1 83.25 97 LEU A O 1
ATOM 761 N N . LEU A 1 98 ? -3.867 17.812 36.406 1 65.69 98 LEU A N 1
ATOM 762 C CA . LEU A 1 98 ? -4.867 18.859 36.344 1 65.69 98 LEU A CA 1
ATOM 763 C C . LEU A 1 98 ? -5.586 18.828 35 1 65.69 98 LEU A C 1
ATOM 765 O O . LEU A 1 98 ? -4.953 18.641 33.938 1 65.69 98 LEU A O 1
ATOM 769 N N . GLU A 1 99 ? -6.848 18.297 34.938 1 57.16 99 GLU A N 1
ATOM 770 C CA . GLU A 1 99 ? -7.625 18.172 33.688 1 57.16 99 GLU A CA 1
ATOM 771 C C . GLU A 1 99 ? -7.973 19.531 33.125 1 57.16 99 GLU A C 1
ATOM 773 O O . GLU A 1 99 ? -8.492 20.406 33.844 1 57.16 99 GLU A O 1
ATOM 778 N N . LYS A 1 100 ? -7.301 20.312 32.344 1 52.44 100 LYS A N 1
ATOM 779 C CA . LYS A 1 100 ? -7.836 21.531 31.734 1 52.44 100 LYS A CA 1
ATOM 780 C C . LYS A 1 100 ? -8.773 21.203 30.562 1 52.44 100 LYS A C 1
ATOM 782 O O . LYS A 1 100 ? -8.578 20.203 29.875 1 52.44 100 LYS A O 1
ATOM 787 N N . ASN A 1 101 ? -9.898 21.938 30.797 1 50.56 101 ASN A N 1
ATOM 788 C CA . ASN A 1 101 ? -10.93 21.969 29.766 1 50.56 101 ASN A CA 1
ATOM 789 C C . ASN A 1 101 ? -10.328 22.219 28.391 1 50.56 101 ASN A C 1
ATOM 791 O O . ASN A 1 101 ? -9.688 23.25 28.156 1 50.56 101 ASN A O 1
ATOM 795 N N . LYS A 1 102 ? -10.188 21.172 27.625 1 55.59 102 LYS A N 1
ATOM 796 C CA . LYS A 1 102 ? -9.508 20.984 26.344 1 55.59 102 LYS A CA 1
ATOM 797 C C . LYS A 1 102 ? -10.32 21.578 25.203 1 55.59 102 LYS A C 1
ATOM 799 O O . LYS A 1 102 ? -9.938 21.469 24.031 1 55.59 102 LYS A O 1
ATOM 804 N N . ASP A 1 103 ? -11.555 22.234 25.688 1 51.62 103 ASP A N 1
ATOM 805 C CA . ASP A 1 103 ? -12.328 22.688 24.531 1 51.62 103 ASP A CA 1
ATOM 806 C C . ASP A 1 103 ? -11.977 24.141 24.188 1 51.62 103 ASP A C 1
ATOM 808 O O . ASP A 1 103 ? -11.984 25.016 25.062 1 51.62 103 ASP A O 1
ATOM 812 N N . MET A 1 104 ? -11.367 24.359 23.109 1 55.72 104 MET A N 1
ATOM 813 C CA . MET A 1 104 ? -11.055 25.703 22.594 1 55.72 104 MET A CA 1
ATOM 814 C C . MET A 1 104 ? -12.203 26.234 21.734 1 55.72 104 MET A C 1
ATOM 816 O O . MET A 1 104 ? -12.812 25.484 20.969 1 55.72 104 MET A O 1
ATOM 820 N N . GLU A 1 105 ? -12.719 27.422 22.078 1 54.75 105 GLU A N 1
ATOM 821 C CA . GLU A 1 105 ? -13.711 28.062 21.219 1 54.75 105 GLU A CA 1
ATOM 822 C C . GLU A 1 105 ? -13.102 28.469 19.875 1 54.75 105 GLU A C 1
ATOM 824 O O . GLU A 1 105 ? -12.086 29.172 19.844 1 54.75 105 GLU A O 1
ATOM 829 N N . VAL A 1 106 ? -13.445 27.688 18.797 1 57.41 106 VAL A N 1
ATOM 830 C CA . VAL A 1 106 ? -12.977 28.031 17.469 1 57.41 106 VAL A CA 1
ATOM 831 C C . VAL A 1 106 ? -14.117 28.656 16.656 1 57.41 106 VAL A C 1
ATOM 833 O O . VAL A 1 106 ? -15.273 28.25 16.797 1 57.41 106 VAL A O 1
ATOM 836 N N . LEU A 1 107 ? -13.812 29.844 16.109 1 53 107 LEU A N 1
ATOM 837 C CA . LEU A 1 107 ? -14.797 30.375 15.18 1 53 107 LEU A CA 1
ATOM 838 C C . LEU A 1 107 ? -14.992 29.438 13.992 1 53 107 LEU A C 1
ATOM 840 O O . LEU A 1 107 ? -14.047 29.188 13.25 1 53 107 LEU A O 1
ATOM 844 N N . ILE A 1 108 ? -16.156 28.719 13.945 1 53.69 108 ILE A N 1
ATOM 845 C CA . ILE A 1 108 ? -16.484 27.672 12.977 1 53.69 108 ILE A CA 1
ATOM 846 C C . ILE A 1 108 ? -16.969 28.312 11.68 1 53.69 108 ILE A C 1
ATOM 848 O O . ILE A 1 108 ? -16.75 27.781 10.594 1 53.69 108 ILE A O 1
ATOM 852 N N . ASN A 1 109 ? -17.594 29.578 11.828 1 53.66 109 ASN A N 1
ATOM 853 C CA . ASN A 1 109 ? -18.297 30.047 10.641 1 53.66 109 ASN A CA 1
ATOM 854 C C . ASN A 1 109 ? -17.438 31.016 9.82 1 53.66 109 ASN A C 1
ATOM 856 O O . ASN A 1 109 ? -16.797 31.906 10.375 1 53.66 109 ASN A O 1
ATOM 860 N N . GLY A 1 110 ? -16.859 30.531 8.75 1 59.47 110 GLY A N 1
ATOM 861 C CA . GLY A 1 110 ? -16.234 31.469 7.836 1 59.47 110 GLY A CA 1
ATOM 862 C C . GLY A 1 110 ? -16.891 31.516 6.473 1 59.47 110 GLY A C 1
ATOM 863 O O . GLY A 1 110 ? -17.812 30.734 6.195 1 59.47 110 GLY A O 1
ATOM 864 N N . THR A 1 111 ? -16.766 32.625 5.766 1 59.97 111 THR A N 1
ATOM 865 C CA . THR A 1 111 ? -17.266 32.812 4.41 1 59.97 111 THR A CA 1
ATOM 866 C C . THR A 1 111 ? -16.422 32.031 3.416 1 59.97 111 THR A C 1
ATOM 868 O O . THR A 1 111 ? -15.195 32.188 3.379 1 59.97 111 THR A O 1
ATOM 871 N N . GLU A 1 112 ? -17.125 31 2.912 1 68.94 112 GLU A N 1
ATOM 872 C CA . GLU A 1 112 ? -16.438 30.25 1.867 1 68.94 112 GLU A CA 1
ATOM 873 C C . GLU A 1 112 ? -16.875 30.688 0.479 1 68.94 112 GLU A C 1
ATOM 875 O O . GLU A 1 112 ? -18 31.172 0.307 1 68.94 112 GLU A O 1
ATOM 880 N N . GLN A 1 113 ? -15.922 30.609 -0.396 1 75.75 113 GLN A N 1
ATOM 881 C CA . GLN A 1 113 ? -16.281 30.906 -1.779 1 75.75 113 GLN A CA 1
ATOM 882 C C . GLN A 1 113 ? -17.328 29.922 -2.305 1 75.75 113 GLN A C 1
ATOM 884 O O . GLN A 1 113 ? -17.453 28.812 -1.782 1 75.75 113 GLN A O 1
ATOM 889 N N . GLN A 1 114 ? -17.969 30.312 -3.365 1 79.5 114 GLN A N 1
ATOM 890 C CA . GLN A 1 114 ? -18.969 29.469 -4.016 1 79.5 114 GLN A CA 1
ATOM 891 C C . GLN A 1 114 ? -18.297 28.312 -4.758 1 79.5 114 GLN A C 1
ATOM 893 O O . GLN A 1 114 ? -17.203 28.469 -5.305 1 79.5 114 GLN A O 1
ATOM 898 N N . TYR A 1 115 ? -18.891 27.125 -4.621 1 85.25 115 TYR A N 1
ATOM 899 C CA . TYR A 1 115 ? -18.375 25.953 -5.32 1 85.25 115 TYR A CA 1
ATOM 900 C C . TYR A 1 115 ? -19.531 25.078 -5.832 1 85.25 115 TYR A C 1
ATOM 902 O O . TYR A 1 115 ? -20.672 25.266 -5.426 1 85.25 115 TYR A O 1
ATOM 910 N N . THR A 1 116 ? -19.234 24.297 -6.863 1 91.94 116 THR A N 1
ATOM 911 C CA . THR A 1 116 ? -20.156 23.281 -7.328 1 91.94 116 THR A CA 1
ATOM 912 C C . THR A 1 116 ? -19.828 21.922 -6.695 1 91.94 116 THR A C 1
ATOM 914 O O . THR A 1 116 ? -18.703 21.469 -6.758 1 91.94 116 THR A O 1
ATOM 917 N N . LEU A 1 117 ? -20.812 21.344 -6.055 1 95.06 117 LEU A N 1
ATOM 918 C CA . LEU A 1 117 ? -20.609 20.047 -5.402 1 95.06 117 LEU A CA 1
ATOM 919 C C . LEU A 1 117 ? -20.297 18.969 -6.426 1 95.06 117 LEU A C 1
ATOM 921 O O . LEU A 1 117 ? -21.078 18.719 -7.344 1 95.06 117 LEU A O 1
ATOM 925 N N . ASP A 1 118 ? -19.172 18.422 -6.406 1 96.81 118 ASP A N 1
ATOM 926 C CA . ASP A 1 118 ? -18.672 17.328 -7.242 1 96.81 118 ASP A CA 1
ATOM 927 C C . ASP A 1 118 ? -17.516 16.609 -6.57 1 96.81 118 ASP A C 1
ATOM 929 O O . ASP A 1 118 ? -16.344 16.891 -6.852 1 96.81 118 ASP A O 1
ATOM 933 N N . THR A 1 119 ? -17.844 15.594 -5.785 1 97 119 THR A N 1
ATOM 934 C CA . THR A 1 119 ? -16.828 14.922 -4.98 1 97 119 THR A CA 1
ATOM 935 C C . THR A 1 119 ? -16.078 13.891 -5.812 1 97 119 THR A C 1
ATOM 937 O O . THR A 1 119 ? -16.562 13.438 -6.848 1 97 119 THR A O 1
ATOM 940 N N . VAL A 1 120 ? -14.859 13.586 -5.41 1 97 120 VAL A N 1
ATOM 941 C CA . VAL A 1 120 ? -14.055 12.57 -6.074 1 97 120 VAL A CA 1
ATOM 942 C C . VAL A 1 120 ? -14.625 11.18 -5.797 1 97 120 VAL A C 1
ATOM 944 O O . VAL A 1 120 ? -14.562 10.297 -6.648 1 97 120 VAL A O 1
ATOM 947 N N . VAL A 1 121 ? -15.188 11 -4.633 1 97.44 121 VAL A N 1
ATOM 948 C CA . VAL A 1 121 ? -15.789 9.734 -4.234 1 97.44 121 VAL A CA 1
ATOM 949 C C . VAL A 1 121 ? -17.125 9.547 -4.957 1 97.44 121 VAL A C 1
ATOM 951 O O . VAL A 1 121 ? -17.953 10.461 -4.996 1 97.44 121 VAL A O 1
ATOM 954 N N . LYS A 1 122 ? -17.344 8.461 -5.555 1 96.94 122 LYS A N 1
ATOM 955 C CA . LYS A 1 122 ? -18.594 8.078 -6.184 1 96.94 122 LYS A CA 1
ATOM 956 C C . LYS A 1 122 ? -19.125 6.77 -5.605 1 96.94 122 LYS A C 1
ATOM 958 O O . LYS A 1 122 ? -18.406 5.773 -5.551 1 96.94 122 LYS A O 1
ATOM 963 N N . LYS A 1 123 ? -20.344 6.762 -5.098 1 96.62 123 LYS A N 1
ATOM 964 C CA . LYS A 1 123 ? -21.016 5.547 -4.633 1 96.62 123 LYS A CA 1
ATOM 965 C C . LYS A 1 123 ? -22.016 5.043 -5.668 1 96.62 123 LYS A C 1
ATOM 967 O O . LYS A 1 123 ? -22.781 5.824 -6.242 1 96.62 123 LYS A O 1
ATOM 972 N N . LYS A 1 124 ? -21.938 3.764 -5.941 1 97.75 124 LYS A N 1
ATOM 973 C CA . LYS A 1 124 ? -22.812 3.146 -6.926 1 97.75 124 LYS A CA 1
ATOM 974 C C . LYS A 1 124 ? -23.5 1.904 -6.355 1 97.75 124 LYS A C 1
ATOM 976 O O . LYS A 1 124 ? -22.828 1.01 -5.836 1 97.75 124 LYS A O 1
ATOM 981 N N . TYR A 1 125 ? -24.859 1.936 -6.352 1 98.31 125 TYR A N 1
ATOM 982 C CA . TYR A 1 125 ? -25.578 0.697 -6.094 1 98.31 125 TYR A CA 1
ATOM 983 C C . TYR A 1 125 ? -25.656 -0.166 -7.348 1 98.31 125 TYR A C 1
ATOM 985 O O . TYR A 1 125 ? -26.109 0.287 -8.398 1 98.31 125 TYR A O 1
ATOM 993 N N . LEU A 1 126 ? -25.141 -1.402 -7.289 1 98.5 126 LEU A N 1
ATOM 994 C CA . LEU A 1 126 ? -24.953 -2.262 -8.453 1 98.5 126 LEU A CA 1
ATOM 995 C C . LEU A 1 126 ? -25.75 -3.557 -8.305 1 98.5 126 LEU A C 1
ATOM 997 O O . LEU A 1 126 ? -25.672 -4.215 -7.262 1 98.5 126 LEU A O 1
ATOM 1001 N N . ALA A 1 127 ? -26.531 -3.801 -9.258 1 98.25 127 ALA A N 1
ATOM 1002 C CA . ALA A 1 127 ? -27.078 -5.141 -9.453 1 98.25 127 ALA A CA 1
ATOM 1003 C C . ALA A 1 127 ? -26.234 -5.934 -10.461 1 98.25 127 ALA A C 1
ATOM 1005 O O . ALA A 1 127 ? -26.375 -5.758 -11.672 1 98.25 127 ALA A O 1
ATOM 1006 N N . ILE A 1 128 ? -25.469 -6.863 -9.977 1 98.19 128 ILE A N 1
ATOM 1007 C CA . ILE A 1 128 ? -24.469 -7.543 -10.797 1 98.19 128 ILE A CA 1
ATOM 1008 C C . ILE A 1 128 ? -25.031 -8.891 -11.258 1 98.19 128 ILE A C 1
ATOM 1010 O O . ILE A 1 128 ? -25.656 -9.609 -10.484 1 98.19 128 ILE A O 1
ATOM 1014 N N . GLU A 1 129 ? -24.781 -9.203 -12.445 1 97 129 GLU A N 1
ATOM 1015 C CA . GLU A 1 129 ? -25.219 -10.492 -12.977 1 97 129 GLU A CA 1
ATOM 1016 C C . GLU A 1 129 ? -24.484 -11.641 -12.305 1 97 129 GLU A C 1
ATOM 1018 O O . GLU A 1 129 ? -23.25 -11.594 -12.148 1 97 129 GLU A O 1
ATOM 1023 N N . LYS A 1 130 ? -25.219 -12.664 -11.875 1 97.5 130 LYS A N 1
ATOM 1024 C CA . LYS A 1 130 ? -24.641 -13.836 -11.227 1 97.5 130 LYS A CA 1
ATOM 1025 C C . LYS A 1 130 ? -23.828 -14.664 -12.227 1 97.5 130 LYS A C 1
ATOM 1027 O O . LYS A 1 130 ? -24.141 -14.688 -13.422 1 97.5 130 LYS A O 1
ATOM 1032 N N . PRO A 1 131 ? -22.766 -15.305 -11.711 1 97.44 131 PRO A N 1
ATOM 1033 C CA . PRO A 1 131 ? -22.016 -16.203 -12.602 1 97.44 131 PRO A CA 1
ATOM 1034 C C . PRO A 1 131 ? -22.844 -17.406 -13.039 1 97.44 131 PRO A C 1
ATOM 1036 O O . PRO A 1 131 ? -23.766 -17.828 -12.336 1 97.44 131 PRO A O 1
ATOM 1039 N N . SER A 1 132 ? -22.516 -17.953 -14.18 1 95.75 132 SER A N 1
ATOM 1040 C CA . SER A 1 132 ? -23.109 -19.156 -14.734 1 95.75 132 SER A CA 1
ATOM 1041 C C . SER A 1 132 ? -22.094 -19.938 -15.586 1 95.75 132 SER A C 1
ATOM 1043 O O . SER A 1 132 ? -21 -19.438 -15.836 1 95.75 132 SER A O 1
ATOM 1045 N N . ILE A 1 133 ? -22.406 -21.109 -15.953 1 92.69 133 ILE A N 1
ATOM 1046 C CA . ILE A 1 133 ? -21.531 -21.938 -16.766 1 92.69 133 ILE A CA 1
ATOM 1047 C C . ILE A 1 133 ? -21.281 -21.266 -18.109 1 92.69 133 ILE A C 1
ATOM 1049 O O . ILE A 1 133 ? -20.266 -21.516 -18.766 1 92.69 133 ILE A O 1
ATOM 1053 N N . ASN A 1 134 ? -22.219 -20.359 -18.562 1 91.5 134 ASN A N 1
ATOM 1054 C CA . ASN A 1 134 ? -22.094 -19.656 -19.828 1 91.5 134 ASN A CA 1
ATOM 1055 C C . ASN A 1 134 ? -21.359 -18.328 -19.656 1 91.5 134 ASN A C 1
ATOM 1057 O O . ASN A 1 134 ? -20.984 -17.688 -20.641 1 91.5 134 ASN A O 1
ATOM 1061 N N . ASP A 1 135 ? -21.234 -17.906 -18.422 1 94.81 135 ASP A N 1
ATOM 1062 C CA . ASP A 1 135 ? -20.484 -16.703 -18.062 1 94.81 135 ASP A CA 1
ATOM 1063 C C . ASP A 1 135 ? -19.547 -16.969 -16.891 1 94.81 135 ASP A C 1
ATOM 1065 O O . ASP A 1 135 ? -19.906 -16.734 -15.734 1 94.81 135 ASP A O 1
ATOM 1069 N N . GLN A 1 136 ? -18.312 -17.328 -17.188 1 95.06 136 GLN A N 1
ATOM 1070 C CA . GLN A 1 136 ? -17.359 -17.766 -16.172 1 95.06 136 GLN A CA 1
ATOM 1071 C C . GLN A 1 136 ? -16.328 -16.672 -15.891 1 95.06 136 GLN A C 1
ATOM 1073 O O . GLN A 1 136 ? -15.25 -16.938 -15.375 1 95.06 136 GLN A O 1
ATOM 1078 N N . ARG A 1 137 ? -16.781 -15.438 -16.203 1 94.69 137 ARG A N 1
ATOM 1079 C CA . ARG A 1 137 ? -15.898 -14.344 -15.812 1 94.69 137 ARG A CA 1
ATOM 1080 C C . ARG A 1 137 ? -15.562 -14.406 -14.328 1 94.69 137 ARG A C 1
ATOM 1082 O O . ARG A 1 137 ? -16.438 -14.719 -13.508 1 94.69 137 ARG A O 1
ATOM 1089 N N . ASP A 1 138 ? -14.297 -14.008 -13.961 1 96.94 138 ASP A N 1
ATOM 1090 C CA . ASP A 1 138 ? -13.922 -14.008 -12.547 1 96.94 138 ASP A CA 1
ATOM 1091 C C . ASP A 1 138 ? -14.664 -12.906 -11.781 1 96.94 138 ASP A C 1
ATOM 1093 O O . ASP A 1 138 ? -15.289 -12.039 -12.391 1 96.94 138 ASP A O 1
ATOM 1097 N N . ASP A 1 139 ? -14.648 -12.984 -10.508 1 97.94 139 ASP A N 1
ATOM 1098 C CA . ASP A 1 139 ? -15.414 -12.055 -9.672 1 97.94 139 ASP A CA 1
ATOM 1099 C C . ASP A 1 139 ? -14.906 -10.625 -9.828 1 97.94 139 ASP A C 1
ATOM 1101 O O . ASP A 1 139 ? -15.688 -9.672 -9.773 1 97.94 139 ASP A O 1
ATOM 1105 N N . TYR A 1 140 ? -13.648 -10.445 -10 1 97.12 140 TYR A N 1
ATOM 1106 C CA . TYR A 1 140 ? -13.078 -9.117 -10.227 1 97.12 140 TYR A CA 1
ATOM 1107 C C . TYR A 1 140 ? -13.641 -8.5 -11.5 1 97.12 140 TYR A C 1
ATOM 1109 O O . TYR A 1 140 ? -14.07 -7.344 -11.5 1 97.12 140 TYR A O 1
ATOM 1117 N N . ARG A 1 141 ? -13.547 -9.211 -12.594 1 95.94 141 ARG A N 1
ATOM 1118 C CA . ARG A 1 141 ? -14.031 -8.695 -13.875 1 95.94 141 ARG A CA 1
ATOM 1119 C C . ARG A 1 141 ? -15.523 -8.367 -13.805 1 95.94 141 ARG A C 1
ATOM 1121 O O . ARG A 1 141 ? -15.969 -7.363 -14.359 1 95.94 141 ARG A O 1
ATOM 1128 N N . ARG A 1 142 ? -16.297 -9.227 -13.195 1 97.06 142 ARG A N 1
ATOM 1129 C CA . ARG A 1 142 ? -17.734 -9 -13.031 1 97.06 142 ARG A CA 1
ATOM 1130 C C . ARG A 1 142 ? -18 -7.684 -12.305 1 97.06 142 ARG A C 1
ATOM 1132 O O . ARG A 1 142 ? -18.844 -6.895 -12.734 1 97.06 142 ARG A O 1
ATOM 1139 N N . LEU A 1 143 ? -17.266 -7.484 -11.234 1 97.75 143 LEU A N 1
ATOM 1140 C CA . LEU A 1 143 ? -17.406 -6.258 -10.453 1 97.75 143 LEU A CA 1
ATOM 1141 C C . LEU A 1 143 ? -16.906 -5.051 -11.25 1 97.75 143 LEU A C 1
ATOM 1143 O O . LEU A 1 143 ? -17.562 -4 -11.25 1 97.75 143 LEU A O 1
ATOM 1147 N N . SER A 1 144 ? -15.758 -5.188 -11.891 1 97.38 144 SER A N 1
ATOM 1148 C CA . SER A 1 144 ? -15.18 -4.113 -12.695 1 97.38 144 SER A CA 1
ATOM 1149 C C . SER A 1 144 ? -16.125 -3.676 -13.805 1 97.38 144 SER A C 1
ATOM 1151 O O . SER A 1 144 ? -16.328 -2.479 -14.023 1 97.38 144 SER A O 1
ATOM 1153 N N . ASP A 1 145 ? -16.734 -4.648 -14.492 1 96.94 145 ASP A N 1
ATOM 1154 C CA . ASP A 1 145 ? -17.688 -4.355 -15.539 1 96.94 145 ASP A CA 1
ATOM 1155 C C . ASP A 1 145 ? -18.891 -3.598 -14.992 1 96.94 145 ASP A C 1
ATOM 1157 O O . ASP A 1 145 ? -19.375 -2.639 -15.602 1 96.94 145 ASP A O 1
ATOM 1161 N N . ALA A 1 146 ? -19.375 -4.086 -13.859 1 97.62 146 ALA A N 1
ATOM 1162 C CA . ALA A 1 146 ? -20.531 -3.447 -13.234 1 97.62 146 ALA A CA 1
ATOM 1163 C C . ALA A 1 146 ? -20.219 -2.006 -12.852 1 97.62 146 ALA A C 1
ATOM 1165 O O . ALA A 1 146 ? -21.094 -1.133 -12.93 1 97.62 146 ALA A O 1
ATOM 1166 N N . CYS A 1 147 ? -19.016 -1.741 -12.438 1 97.25 147 CYS A N 1
ATOM 1167 C CA . CYS A 1 147 ? -18.578 -0.403 -12.055 1 97.25 147 CYS A CA 1
ATOM 1168 C C . CYS A 1 147 ? -18.266 0.441 -13.281 1 97.25 147 CYS A C 1
ATOM 1170 O O . CYS A 1 147 ? -17.922 1.621 -13.164 1 97.25 147 CYS A O 1
ATOM 1172 N N . GLU A 1 148 ? -18.281 -0.148 -14.484 1 95.56 148 GLU A N 1
ATOM 1173 C CA . GLU A 1 148 ? -17.938 0.522 -15.727 1 95.56 148 GLU A CA 1
ATOM 1174 C C . GLU A 1 148 ? -16.516 1.068 -15.688 1 95.56 148 GLU A C 1
ATOM 1176 O O . GLU A 1 148 ? -16.266 2.225 -16.047 1 95.56 148 GLU A O 1
ATOM 1181 N N . SER A 1 149 ? -15.656 0.245 -15.102 1 92.31 149 SER A N 1
ATOM 1182 C CA . SER A 1 149 ? -14.242 0.583 -14.992 1 92.31 149 SER A CA 1
ATOM 1183 C C . SER A 1 149 ? -13.367 -0.524 -15.578 1 92.31 149 SER A C 1
ATOM 1185 O O . SER A 1 149 ? -13.375 -1.652 -15.078 1 92.31 149 SER A O 1
ATOM 1187 N N . ASP A 1 150 ? -12.547 -0.222 -16.562 1 85.5 150 ASP A N 1
ATOM 1188 C CA . ASP A 1 150 ? -11.688 -1.218 -17.188 1 85.5 150 ASP A CA 1
ATOM 1189 C C . ASP A 1 150 ? -10.422 -1.451 -16.375 1 85.5 150 ASP A C 1
ATOM 1191 O O . ASP A 1 150 ? -9.711 -2.438 -16.578 1 85.5 150 ASP A O 1
ATOM 1195 N N . ASP A 1 151 ? -10.188 -0.55 -15.484 1 89.94 151 ASP A N 1
ATOM 1196 C CA . ASP A 1 151 ? -8.969 -0.645 -14.688 1 89.94 151 ASP A CA 1
ATOM 1197 C C . ASP A 1 151 ? -9.258 -0.411 -13.211 1 89.94 151 ASP A C 1
ATOM 1199 O O . ASP A 1 151 ? -8.633 0.439 -12.57 1 89.94 151 ASP A O 1
ATOM 1203 N N . LEU A 1 152 ? -10.273 -1.14 -12.703 1 96.12 152 LEU A N 1
ATOM 1204 C CA . LEU A 1 152 ? -10.641 -1.022 -11.297 1 96.12 152 LEU A CA 1
ATOM 1205 C C . LEU A 1 152 ? -9.484 -1.461 -10.398 1 96.12 152 LEU A C 1
ATOM 1207 O O . LEU A 1 152 ? -8.945 -2.557 -10.562 1 96.12 152 LEU A O 1
ATOM 1211 N N . LEU A 1 153 ? -9.055 -0.534 -9.57 1 96.31 153 LEU A N 1
ATOM 1212 C CA . LEU A 1 153 ? -7.988 -0.849 -8.633 1 96.31 153 LEU A CA 1
ATOM 1213 C C . LEU A 1 153 ? -8.555 -1.354 -7.309 1 96.31 153 LEU A C 1
ATOM 1215 O O . LEU A 1 153 ? -9.359 -0.67 -6.668 1 96.31 153 LEU A O 1
ATOM 1219 N N . ILE A 1 154 ? -8.211 -2.545 -6.91 1 95.44 154 ILE A N 1
ATOM 1220 C CA . ILE A 1 154 ? -8.617 -3.129 -5.637 1 95.44 154 ILE A CA 1
ATOM 1221 C C . ILE A 1 154 ? -7.379 -3.535 -4.84 1 95.44 154 ILE A C 1
ATOM 1223 O O . ILE A 1 154 ? -6.52 -4.262 -5.344 1 95.44 154 ILE A O 1
ATOM 1227 N N . GLY A 1 155 ? -7.258 -3.049 -3.605 1 92.69 155 GLY A N 1
ATOM 1228 C CA . GLY A 1 155 ? -6.16 -3.465 -2.748 1 92.69 155 GLY A CA 1
ATOM 1229 C C . GLY A 1 155 ? -6.152 -4.957 -2.473 1 92.69 155 GLY A C 1
ATOM 1230 O O . GLY A 1 155 ? -7.211 -5.57 -2.322 1 92.69 155 GLY A O 1
ATOM 1231 N N . LEU A 1 156 ? -4.949 -5.508 -2.402 1 93.31 156 LEU A N 1
ATOM 1232 C CA . LEU A 1 156 ? -4.797 -6.945 -2.203 1 93.31 156 LEU A CA 1
ATOM 1233 C C . LEU A 1 156 ? -5.492 -7.391 -0.92 1 93.31 156 LEU A C 1
ATOM 1235 O O . LEU A 1 156 ? -6.008 -8.508 -0.845 1 93.31 156 LEU A O 1
ATOM 1239 N N . GLN A 1 157 ? -5.602 -6.543 0.06 1 89.12 157 GLN A N 1
ATOM 1240 C CA . GLN A 1 157 ? -6.191 -6.887 1.352 1 89.12 157 GLN A CA 1
ATOM 1241 C C . GLN A 1 157 ? -7.707 -7.043 1.241 1 89.12 157 GLN A C 1
ATOM 1243 O O . GLN A 1 157 ? -8.336 -7.664 2.104 1 89.12 157 GLN A O 1
ATOM 1248 N N . TYR A 1 158 ? -8.273 -6.5 0.19 1 91.12 158 TYR A N 1
ATOM 1249 C CA . TYR A 1 158 ? -9.727 -6.531 0.04 1 91.12 158 TYR A CA 1
ATOM 1250 C C . TYR A 1 158 ? -10.148 -7.605 -0.954 1 91.12 158 TYR A C 1
ATOM 1252 O O . TYR A 1 158 ? -11.289 -8.078 -0.92 1 91.12 158 TYR A O 1
ATOM 1260 N N . LEU A 1 159 ? -9.289 -8.008 -1.767 1 94.38 159 LEU A N 1
ATOM 1261 C CA . LEU A 1 159 ? -9.57 -8.922 -2.871 1 94.38 159 LEU A CA 1
ATOM 1262 C C . LEU A 1 159 ? -10.117 -10.25 -2.354 1 94.38 159 LEU A C 1
ATOM 1264 O O . LEU A 1 159 ? -11.047 -10.812 -2.93 1 94.38 159 LEU A O 1
ATOM 1268 N N . PRO A 1 160 ? -9.609 -10.773 -1.237 1 94.31 160 PRO A N 1
ATOM 1269 C CA . PRO A 1 160 ? -10.07 -12.07 -0.749 1 94.31 160 PRO A CA 1
ATOM 1270 C C . PRO A 1 160 ? -11.539 -12.055 -0.316 1 94.31 160 PRO A C 1
ATOM 1272 O O . PRO A 1 160 ? -12.188 -13.102 -0.295 1 94.31 160 PRO A O 1
ATOM 1275 N N . GLN A 1 161 ? -12.07 -10.898 -0.038 1 94.88 161 GLN A N 1
ATOM 1276 C CA . GLN A 1 161 ? -13.414 -10.82 0.528 1 94.88 161 GLN A CA 1
ATOM 1277 C C . GLN A 1 161 ? -14.461 -10.594 -0.562 1 94.88 161 GLN A C 1
ATOM 1279 O O . GLN A 1 161 ? -15.656 -10.766 -0.325 1 94.88 161 GLN A O 1
ATOM 1284 N N . ILE A 1 162 ? -14.047 -10.289 -1.71 1 96.5 162 ILE A N 1
ATOM 1285 C CA . ILE A 1 162 ? -14.953 -9.859 -2.768 1 96.5 162 ILE A CA 1
ATOM 1286 C C . ILE A 1 162 ? -15.898 -10.992 -3.133 1 96.5 162 ILE A C 1
ATOM 1288 O O . ILE A 1 162 ? -17.109 -10.789 -3.232 1 96.5 162 ILE A O 1
ATOM 1292 N N . SER A 1 163 ? -15.359 -12.188 -3.307 1 96.12 163 SER A N 1
ATOM 1293 C CA . SER A 1 163 ? -16.141 -13.328 -3.754 1 96.12 163 SER A CA 1
ATOM 1294 C C . SER A 1 163 ? -17.266 -13.648 -2.762 1 96.12 163 SER A C 1
ATOM 1296 O O . SER A 1 163 ? -18.422 -13.805 -3.15 1 96.12 163 SER A O 1
ATOM 1298 N N . ASP A 1 164 ? -16.906 -13.719 -1.474 1 96 164 ASP A N 1
ATOM 1299 C CA . ASP A 1 164 ? -17.891 -14.031 -0.438 1 96 164 ASP A CA 1
ATOM 1300 C C . ASP A 1 164 ? -18.922 -12.914 -0.301 1 96 164 ASP A C 1
ATOM 1302 O O . ASP A 1 164 ? -20.109 -13.172 -0.143 1 96 164 ASP A O 1
ATOM 1306 N N . LEU A 1 165 ? -18.484 -11.727 -0.393 1 97.5 165 LEU A N 1
ATOM 1307 C CA . LEU A 1 165 ? -19.359 -10.578 -0.223 1 97.5 165 LEU A CA 1
ATOM 1308 C C . LEU A 1 165 ? -20.406 -10.508 -1.34 1 97.5 165 LEU A C 1
ATOM 1310 O O . LEU A 1 165 ? -21.578 -10.25 -1.086 1 97.5 165 LEU A O 1
ATOM 1314 N N . LEU A 1 166 ? -19.984 -10.727 -2.566 1 98.12 166 LEU A N 1
ATOM 1315 C CA . LEU A 1 166 ? -20.906 -10.727 -3.697 1 98.12 166 LEU A CA 1
ATOM 1316 C C . LEU A 1 166 ? -22 -11.773 -3.51 1 98.12 166 LEU A C 1
ATOM 1318 O O . LEU A 1 166 ? -23.172 -11.492 -3.729 1 98.12 166 LEU A O 1
ATOM 1322 N N . ARG A 1 167 ? -21.625 -12.914 -3.094 1 97.5 167 ARG A N 1
ATOM 1323 C CA . ARG A 1 167 ? -22.578 -14.016 -2.941 1 97.5 167 ARG A CA 1
ATOM 1324 C C . ARG A 1 167 ? -23.484 -13.797 -1.732 1 97.5 167 ARG A C 1
ATOM 1326 O O . ARG A 1 167 ? -24.688 -14.062 -1.797 1 97.5 167 ARG A O 1
ATOM 1333 N N . GLU A 1 168 ? -22.906 -13.305 -0.627 1 97.44 168 GLU A N 1
ATOM 1334 C CA . GLU A 1 168 ? -23.703 -12.984 0.554 1 97.44 168 GLU A CA 1
ATOM 1335 C C . GLU A 1 168 ? -24.75 -11.922 0.244 1 97.44 168 GLU A C 1
ATOM 1337 O O . GLU A 1 168 ? -25.844 -11.938 0.809 1 97.44 168 GLU A O 1
ATOM 1342 N N . ALA A 1 169 ? -24.438 -11.039 -0.674 1 98.19 169 ALA A N 1
ATOM 1343 C CA . ALA A 1 169 ? -25.312 -9.922 -1.023 1 98.19 169 ALA A CA 1
ATOM 1344 C C . ALA A 1 169 ? -26.203 -10.281 -2.207 1 98.19 169 ALA A C 1
ATOM 1346 O O . ALA A 1 169 ? -26.891 -9.414 -2.758 1 98.19 169 ALA A O 1
ATOM 1347 N N . ASP A 1 170 ? -26.219 -11.523 -2.588 1 98.31 170 ASP A N 1
ATOM 1348 C CA . ASP A 1 170 ? -26.953 -11.969 -3.766 1 98.31 170 ASP A CA 1
ATOM 1349 C C . ASP A 1 170 ? -26.656 -11.078 -4.969 1 98.31 170 ASP A C 1
ATOM 1351 O O . ASP A 1 170 ? -27.562 -10.711 -5.719 1 98.31 170 ASP A O 1
ATOM 1355 N N . PHE A 1 171 ? -25.375 -10.578 -5.004 1 98.44 171 PHE A N 1
ATOM 1356 C CA . PHE A 1 171 ? -24.812 -9.805 -6.105 1 98.44 171 PHE A CA 1
ATOM 1357 C C . PHE A 1 171 ? -25.469 -8.438 -6.211 1 98.44 171 PHE A C 1
ATOM 1359 O O . PHE A 1 171 ? -25.453 -7.816 -7.277 1 98.44 171 PHE A O 1
ATOM 1366 N N . ASN A 1 172 ? -26.172 -7.988 -5.133 1 98.69 172 ASN A N 1
ATOM 1367 C CA . ASN A 1 172 ? -26.625 -6.609 -4.949 1 98.69 172 ASN A CA 1
ATOM 1368 C C . ASN A 1 172 ? -25.734 -5.867 -3.949 1 98.69 172 ASN A C 1
ATOM 1370 O O . ASN A 1 172 ? -25.891 -6.043 -2.738 1 98.69 172 ASN A O 1
ATOM 1374 N N . VAL A 1 173 ? -24.859 -5.004 -4.496 1 98.62 173 VAL A N 1
ATOM 1375 C CA . VAL A 1 173 ? -23.859 -4.414 -3.621 1 98.62 173 VAL A CA 1
ATOM 1376 C C . VAL A 1 173 ? -23.734 -2.918 -3.9 1 98.62 173 VAL A C 1
ATOM 1378 O O . VAL A 1 173 ? -24.219 -2.434 -4.926 1 98.62 173 VAL A O 1
ATOM 1381 N N . THR A 1 174 ? -23.234 -2.139 -3.016 1 98.56 174 THR A N 1
ATOM 1382 C CA . THR A 1 174 ? -22.844 -0.748 -3.213 1 98.56 174 THR A CA 1
ATOM 1383 C C . THR A 1 174 ? -21.328 -0.608 -3.207 1 98.56 174 THR A C 1
ATOM 1385 O O . THR A 1 174 ? -20.656 -1.06 -2.273 1 98.56 174 THR A O 1
ATOM 1388 N N . ALA A 1 175 ? -20.797 -0.091 -4.262 1 98.19 175 ALA A N 1
ATOM 1389 C CA . ALA A 1 175 ? -19.359 0.154 -4.383 1 98.19 175 ALA A CA 1
ATOM 1390 C C . ALA A 1 175 ? -19.031 1.626 -4.148 1 98.19 175 ALA A C 1
ATOM 1392 O O . ALA A 1 175 ? -19.672 2.51 -4.723 1 98.19 175 ALA A O 1
ATOM 1393 N N . SER A 1 176 ? -18.188 1.931 -3.203 1 98 176 SER A N 1
ATOM 1394 C CA . SER A 1 176 ? -17.625 3.266 -3.018 1 98 176 SER A CA 1
ATOM 1395 C C . SER A 1 176 ? -16.281 3.404 -3.729 1 98 176 SER A C 1
ATOM 1397 O O . SER A 1 176 ? -15.328 2.686 -3.416 1 98 176 SER A O 1
ATOM 1399 N N . LEU A 1 177 ? -16.219 4.348 -4.66 1 97.69 177 LEU A N 1
ATOM 1400 C CA . LEU A 1 177 ? -15.047 4.473 -5.52 1 97.69 177 LEU A CA 1
ATOM 1401 C C . LEU A 1 177 ? -14.359 5.824 -5.316 1 97.69 177 LEU A C 1
ATOM 1403 O O . LEU A 1 177 ? -15.031 6.848 -5.18 1 97.69 177 LEU A O 1
ATOM 1407 N N . TYR A 1 178 ? -13.109 5.859 -5.133 1 97.5 178 TYR A N 1
ATOM 1408 C CA . TYR A 1 178 ? -12.266 7.039 -5.281 1 97.5 178 TYR A CA 1
ATOM 1409 C C . TYR A 1 178 ? -11.5 7 -6.602 1 97.5 178 TYR A C 1
ATOM 1411 O O . TYR A 1 178 ? -10.516 6.277 -6.734 1 97.5 178 TYR A O 1
ATOM 1419 N N . LYS A 1 179 ? -11.922 7.801 -7.57 1 94.88 179 LYS A N 1
ATOM 1420 C CA . LYS A 1 179 ? -11.461 7.645 -8.945 1 94.88 179 LYS A CA 1
ATOM 1421 C C . LYS A 1 179 ? -11.711 6.223 -9.453 1 94.88 179 LYS A C 1
ATOM 1423 O O . LYS A 1 179 ? -12.859 5.77 -9.492 1 94.88 179 LYS A O 1
ATOM 1428 N N . ASN A 1 180 ? -10.68 5.414 -9.703 1 96.19 180 ASN A N 1
ATOM 1429 C CA . ASN A 1 180 ? -10.883 4.047 -10.164 1 96.19 180 ASN A CA 1
ATOM 1430 C C . ASN A 1 180 ? -10.555 3.031 -9.078 1 96.19 180 ASN A C 1
ATOM 1432 O O . ASN A 1 180 ? -10.469 1.831 -9.344 1 96.19 180 ASN A O 1
ATOM 1436 N N . ARG A 1 181 ? -10.359 3.467 -7.902 1 97 181 ARG A N 1
ATOM 1437 C CA . ARG A 1 181 ? -10.008 2.596 -6.785 1 97 181 ARG A CA 1
ATOM 1438 C C . ARG A 1 181 ? -11.242 2.229 -5.969 1 97 181 ARG A C 1
ATOM 1440 O O . ARG A 1 181 ? -12 3.109 -5.543 1 97 181 ARG A O 1
ATOM 1447 N N . LEU A 1 182 ? -11.516 0.99 -5.73 1 97.44 182 LEU A N 1
ATOM 1448 C CA . LEU A 1 182 ? -12.578 0.539 -4.84 1 97.44 182 LEU A CA 1
ATOM 1449 C C . LEU A 1 182 ? -12.172 0.701 -3.381 1 97.44 182 LEU A C 1
ATOM 1451 O O . LEU A 1 182 ? -11.195 0.103 -2.934 1 97.44 182 LEU A O 1
ATOM 1455 N N . LEU A 1 183 ? -12.898 1.49 -2.668 1 96.88 183 LEU A N 1
ATOM 1456 C CA . LEU A 1 183 ? -12.602 1.741 -1.263 1 96.88 183 LEU A CA 1
ATOM 1457 C C . LEU A 1 183 ? -13.359 0.773 -0.363 1 96.88 183 LEU A C 1
ATOM 1459 O O . LEU A 1 183 ? -12.844 0.338 0.667 1 96.88 183 LEU A O 1
ATOM 1463 N N . HIS A 1 184 ? -14.562 0.536 -0.742 1 96.19 184 HIS A N 1
ATOM 1464 C CA . HIS A 1 184 ? -15.477 -0.225 0.102 1 96.19 184 HIS A CA 1
ATOM 1465 C C . HIS A 1 184 ? -16.578 -0.884 -0.728 1 96.19 184 HIS A C 1
ATOM 1467 O O . HIS A 1 184 ? -17.109 -0.274 -1.658 1 96.19 184 HIS A O 1
ATOM 1473 N N . LEU A 1 185 ? -16.797 -2.135 -0.52 1 97.5 185 LEU A N 1
ATOM 1474 C CA . LEU A 1 185 ? -17.906 -2.883 -1.083 1 97.5 185 LEU A CA 1
ATOM 1475 C C . LEU A 1 185 ? -18.891 -3.307 0.01 1 97.5 185 LEU A C 1
ATOM 1477 O O . LEU A 1 185 ? -18.5 -3.98 0.967 1 97.5 185 LEU A O 1
ATOM 1481 N N . GLU A 1 186 ? -20.078 -2.852 -0.12 1 96.94 186 GLU A N 1
ATOM 1482 C CA . GLU A 1 186 ? -21.062 -3.09 0.943 1 96.94 186 GLU A CA 1
ATOM 1483 C C . GLU A 1 186 ? -22.25 -3.883 0.428 1 96.94 186 GLU A C 1
ATOM 1485 O O . GLU A 1 186 ? -22.625 -3.764 -0.741 1 96.94 186 GLU A O 1
ATOM 1490 N N . ASN A 1 187 ? -22.828 -4.68 1.38 1 97.44 187 ASN A N 1
ATOM 1491 C CA . ASN A 1 187 ? -24.031 -5.453 1.087 1 97.44 187 ASN A CA 1
ATOM 1492 C C . ASN A 1 187 ? -25.266 -4.559 0.979 1 97.44 187 ASN A C 1
ATOM 1494 O O . ASN A 1 187 ? -25.547 -3.766 1.881 1 97.44 187 ASN A O 1
ATOM 1498 N N . GLY A 1 188 ? -25.969 -4.656 -0.093 1 97.31 188 GLY A N 1
ATOM 1499 C CA . GLY A 1 188 ? -27.219 -3.936 -0.275 1 97.31 188 GLY A CA 1
ATOM 1500 C C . GLY A 1 188 ? -27.016 -2.486 -0.681 1 97.31 188 GLY A C 1
ATOM 1501 O O . GLY A 1 188 ? -25.969 -2.127 -1.218 1 97.31 188 GLY A O 1
ATOM 1502 N N . ASN A 1 189 ? -28.062 -1.732 -0.573 1 97.12 189 ASN A N 1
ATOM 1503 C CA . ASN A 1 189 ? -28.047 -0.318 -0.93 1 97.12 189 ASN A CA 1
ATOM 1504 C C . ASN A 1 189 ? -27.609 0.554 0.243 1 97.12 189 ASN A C 1
ATOM 1506 O O . ASN A 1 189 ? -28.359 0.739 1.2 1 97.12 189 ASN A O 1
ATOM 1510 N N . CYS A 1 190 ? -26.406 1.11 0.162 1 96.69 190 CYS A N 1
ATOM 1511 C CA . CYS A 1 190 ? -25.828 1.925 1.219 1 96.69 190 CYS A CA 1
ATOM 1512 C C . CYS A 1 190 ? -25.438 3.305 0.694 1 96.69 190 CYS A C 1
ATOM 1514 O O . CYS A 1 190 ? -24.469 3.898 1.153 1 96.69 190 CYS A O 1
ATOM 1516 N N . LEU A 1 191 ? -26.188 3.846 -0.24 1 97.19 191 LEU A N 1
ATOM 1517 C CA . LEU A 1 191 ? -25.875 5.09 -0.927 1 97.19 191 LEU A CA 1
ATOM 1518 C C . LEU A 1 191 ? -25.875 6.266 0.044 1 97.19 191 LEU A C 1
ATOM 1520 O O . LEU A 1 191 ? -25.156 7.246 -0.151 1 97.19 191 LEU A O 1
ATOM 1524 N N . GLN A 1 192 ? -26.656 6.18 1.107 1 96.06 192 GLN A N 1
ATOM 1525 C CA . GLN A 1 192 ? -26.844 7.305 2.016 1 96.06 192 GLN A CA 1
ATOM 1526 C C . GLN A 1 192 ? -25.672 7.438 2.977 1 96.06 192 GLN A C 1
ATOM 1528 O O . GLN A 1 192 ? -25.359 8.539 3.443 1 96.06 192 GLN A O 1
ATOM 1533 N N . GLN A 1 193 ? -25 6.309 3.316 1 96.94 193 GLN A N 1
ATOM 1534 C CA . GLN A 1 193 ? -23.859 6.328 4.215 1 96.94 193 GLN A CA 1
ATOM 1535 C C . GLN A 1 193 ? -22.594 6.762 3.477 1 96.94 193 GLN A C 1
ATOM 1537 O O . GLN A 1 193 ? -21.766 5.922 3.1 1 96.94 193 GLN A O 1
ATOM 1542 N N . ASN A 1 194 ? -22.453 8.047 3.244 1 98.12 194 ASN A N 1
ATOM 1543 C CA . ASN A 1 194 ? -21.391 8.648 2.447 1 98.12 194 ASN A CA 1
ATOM 1544 C C . ASN A 1 194 ? -20.812 9.891 3.119 1 98.12 194 ASN A C 1
ATOM 1546 O O . ASN A 1 194 ? -21.359 10.992 2.953 1 98.12 194 ASN A O 1
ATOM 1550 N N . TYR A 1 195 ? -19.656 9.688 3.82 1 98.56 195 TYR A N 1
ATOM 1551 C CA . TYR A 1 195 ? -19.172 10.781 4.656 1 98.56 195 TYR A CA 1
ATOM 1552 C C . TYR A 1 195 ? -17.703 11.086 4.363 1 98.56 195 TYR A C 1
ATOM 1554 O O . TYR A 1 195 ? -17 10.258 3.781 1 98.56 195 TYR A O 1
ATOM 1562 N N . GLY A 1 196 ? -17.281 12.289 4.664 1 98.69 196 GLY A N 1
ATOM 1563 C CA . GLY A 1 196 ? -15.906 12.758 4.566 1 98.69 196 GLY A CA 1
ATOM 1564 C C . GLY A 1 196 ? -15.492 13.641 5.727 1 98.69 196 GLY A C 1
ATOM 1565 O O . GLY A 1 196 ? -16.328 14.023 6.551 1 98.69 196 GLY A O 1
ATOM 1566 N N . LEU A 1 197 ? -14.258 13.867 5.852 1 98.75 197 LEU A N 1
ATOM 1567 C CA . LEU A 1 197 ? -13.711 14.727 6.902 1 98.75 197 LEU A CA 1
ATOM 1568 C C . LEU A 1 197 ? -12.812 15.805 6.309 1 98.75 197 LEU A C 1
ATOM 1570 O O . LEU A 1 197 ? -12.047 15.547 5.379 1 98.75 197 LEU A O 1
ATOM 1574 N N . ALA A 1 198 ? -12.953 17 6.742 1 98.25 198 ALA A N 1
ATOM 1575 C CA . ALA A 1 198 ? -11.977 18.078 6.559 1 98.25 198 ALA A CA 1
ATOM 1576 C C . ALA A 1 198 ? -11.234 18.375 7.855 1 98.25 198 ALA A C 1
ATOM 1578 O O . ALA A 1 198 ? -11.852 18.641 8.883 1 98.25 198 ALA A O 1
ATOM 1579 N N . VAL A 1 199 ? -9.938 18.312 7.785 1 98.44 199 VAL A N 1
ATOM 1580 C CA . VAL A 1 199 ? -9.141 18.391 9.008 1 98.44 199 VAL A CA 1
ATOM 1581 C C . VAL A 1 199 ? -8.117 19.516 8.898 1 98.44 199 VAL A C 1
ATOM 1583 O O . VAL A 1 199 ? -7.363 19.578 7.926 1 98.44 199 VAL A O 1
ATOM 1586 N N . ASP A 1 200 ? -8.094 20.359 9.828 1 96.5 200 ASP A N 1
ATOM 1587 C CA . ASP A 1 200 ? -7.074 21.391 10 1 96.5 200 ASP A CA 1
ATOM 1588 C C . ASP A 1 200 ? -6.188 21.094 11.211 1 96.5 200 ASP A C 1
ATOM 1590 O O . ASP A 1 200 ? -6.645 21.172 12.352 1 96.5 200 ASP A O 1
ATOM 1594 N N . ILE A 1 201 ? -4.977 20.812 10.922 1 97.12 201 ILE A N 1
ATOM 1595 C CA . ILE A 1 201 ? -4.031 20.531 11.992 1 97.12 201 ILE A CA 1
ATOM 1596 C C . ILE A 1 201 ? -3.168 21.766 12.258 1 97.12 201 ILE A C 1
ATOM 1598 O O . ILE A 1 201 ? -2.102 21.922 11.664 1 97.12 201 ILE A O 1
ATOM 1602 N N . GLY A 1 202 ? -3.531 22.5 13.242 1 92 202 GLY A N 1
ATOM 1603 C CA . GLY A 1 202 ? -2.738 23.641 13.656 1 92 202 GLY A CA 1
ATOM 1604 C C . GLY A 1 202 ? -1.72 23.312 14.727 1 92 202 GLY A C 1
ATOM 1605 O O . GLY A 1 202 ? -1.771 22.234 15.32 1 92 202 GLY A O 1
ATOM 1606 N N . THR A 1 203 ? -0.821 24.25 14.906 1 89.44 203 THR A N 1
ATOM 1607 C CA . THR A 1 203 ? 0.173 24.078 15.953 1 89.44 203 THR A CA 1
ATOM 1608 C C . THR A 1 203 ? -0.493 24.047 17.328 1 89.44 203 THR A C 1
ATOM 1610 O O . THR A 1 203 ? -0.07 23.312 18.219 1 89.44 203 THR A O 1
ATOM 1613 N N . THR A 1 204 ? -1.576 24.781 17.469 1 81.56 204 THR A N 1
ATOM 1614 C CA . THR A 1 204 ? -2.23 24.906 18.766 1 81.56 204 THR A CA 1
ATOM 1615 C C . THR A 1 204 ? -3.547 24.125 18.781 1 81.56 204 THR A C 1
ATOM 1617 O O . THR A 1 204 ? -3.9 23.516 19.781 1 81.56 204 THR A O 1
ATOM 1620 N N . THR A 1 205 ? -4.258 24.281 17.703 1 84.5 205 THR A N 1
ATOM 1621 C CA . THR A 1 205 ? -5.609 23.719 17.656 1 84.5 205 THR A CA 1
ATOM 1622 C C . THR A 1 205 ? -5.777 22.781 16.484 1 84.5 205 THR A C 1
ATOM 1624 O O . THR A 1 205 ? -5.234 23.016 15.398 1 84.5 205 THR A O 1
ATOM 1627 N N . ILE A 1 206 ? -6.555 21.734 16.75 1 92.81 206 ILE A N 1
ATOM 1628 C CA . ILE A 1 206 ? -6.98 20.812 15.695 1 92.81 206 ILE A CA 1
ATOM 1629 C C . ILE A 1 206 ? -8.492 20.922 15.492 1 92.81 206 ILE A C 1
ATOM 1631 O O . ILE A 1 206 ? -9.25 20.969 16.453 1 92.81 206 ILE A O 1
ATOM 1635 N N . VAL A 1 207 ? -8.914 21.016 14.273 1 93.25 207 VAL A N 1
ATOM 1636 C CA . VAL A 1 207 ? -10.344 21.078 13.969 1 93.25 207 VAL A CA 1
ATOM 1637 C C . VAL A 1 207 ? -10.703 20.016 12.938 1 93.25 207 VAL A C 1
ATOM 1639 O O . VAL A 1 207 ? -10.008 19.859 11.93 1 93.25 207 VAL A O 1
ATOM 1642 N N . ILE A 1 208 ? -11.75 19.25 13.195 1 97.12 208 ILE A N 1
ATOM 1643 C CA . ILE A 1 208 ? -12.25 18.266 12.25 1 97.12 208 ILE A CA 1
ATOM 1644 C C . ILE A 1 208 ? -13.711 18.562 11.922 1 97.12 208 ILE A C 1
ATOM 1646 O O . ILE A 1 208 ? -14.539 18.734 12.82 1 97.12 208 ILE A O 1
ATOM 1650 N N . TYR A 1 209 ? -13.984 18.688 10.641 1 96.25 209 TYR A N 1
ATOM 1651 C CA . TYR A 1 209 ? -15.352 18.797 10.141 1 96.25 209 TYR A CA 1
ATOM 1652 C C . TYR A 1 209 ? -15.836 17.469 9.578 1 96.25 209 TYR A C 1
ATOM 1654 O O . TYR A 1 209 ? -15.188 16.891 8.703 1 96.25 209 TYR A O 1
ATOM 1662 N N . LEU A 1 210 ? -16.922 16.953 10.109 1 97.69 210 LEU A N 1
ATOM 1663 C CA . LEU A 1 210 ? -17.594 15.797 9.547 1 97.69 210 LEU A CA 1
ATOM 1664 C C . LEU A 1 210 ? -18.641 16.219 8.523 1 97.69 210 LEU A C 1
ATOM 1666 O O . LEU A 1 210 ? -19.547 17 8.836 1 97.69 210 LEU A O 1
ATOM 1670 N N . LEU A 1 211 ? -18.516 15.719 7.305 1 98.12 211 LEU A N 1
ATOM 1671 C CA . LEU A 1 211 ? -19.391 16.188 6.227 1 98.12 211 LEU A CA 1
ATOM 1672 C C . LEU A 1 211 ? -20.141 15.023 5.59 1 98.12 211 LEU A C 1
ATOM 1674 O O . LEU A 1 211 ? -19.641 13.891 5.578 1 98.12 211 LEU A O 1
ATOM 1678 N N . ASN A 1 212 ? -21.344 15.344 5.098 1 97.62 212 ASN A N 1
ATOM 1679 C CA . ASN A 1 212 ? -22.062 14.453 4.184 1 97.62 212 ASN A CA 1
ATOM 1680 C C . ASN A 1 212 ? -21.656 14.695 2.734 1 97.62 212 ASN A C 1
ATOM 1682 O O . ASN A 1 212 ? -21.859 15.789 2.201 1 97.62 212 ASN A O 1
ATOM 1686 N N . LEU A 1 213 ? -21.125 13.742 2.098 1 98 213 LEU A N 1
ATOM 1687 C CA . LEU A 1 213 ? -20.562 13.93 0.762 1 98 213 LEU A CA 1
ATOM 1688 C C . LEU A 1 213 ? -21.672 13.984 -0.287 1 98 213 LEU A C 1
ATOM 1690 O O . LEU A 1 213 ? -21.438 14.422 -1.418 1 98 213 LEU A O 1
ATOM 1694 N N . ASN A 1 214 ? -22.891 13.539 0.037 1 97.06 214 ASN A N 1
ATOM 1695 C CA . ASN A 1 214 ? -24 13.562 -0.912 1 97.06 214 ASN A CA 1
ATOM 1696 C C . ASN A 1 214 ? -24.547 14.977 -1.118 1 97.06 214 ASN A C 1
ATOM 1698 O O . ASN A 1 214 ? -24.953 15.328 -2.223 1 97.06 214 ASN A O 1
ATOM 1702 N N . ASP A 1 215 ? -24.516 15.797 -0.056 1 95.44 215 ASP A N 1
ATOM 1703 C CA . ASP A 1 215 ? -25.125 17.125 -0.192 1 95.44 215 ASP A CA 1
ATOM 1704 C C . ASP A 1 215 ? -24.156 18.219 0.234 1 95.44 215 ASP A C 1
ATOM 1706 O O . ASP A 1 215 ? -24.453 19.406 0.098 1 95.44 215 ASP A O 1
ATOM 1710 N N . GLY A 1 216 ? -23 17.844 0.799 1 95.62 216 GLY A N 1
ATOM 1711 C CA . GLY A 1 216 ? -21.938 18.797 1.111 1 95.62 216 GLY A CA 1
ATOM 1712 C C . GLY A 1 216 ? -22.125 19.484 2.453 1 95.62 216 GLY A C 1
ATOM 1713 O O . GLY A 1 216 ? -21.328 20.344 2.836 1 95.62 216 GLY A O 1
ATOM 1714 N N . LYS A 1 217 ? -23.078 19.094 3.273 1 94.44 217 LYS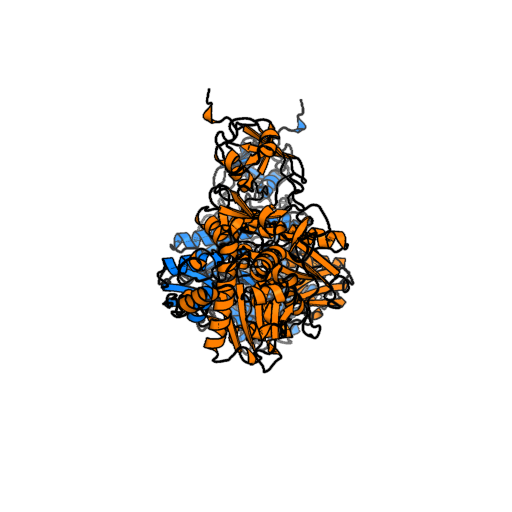 A N 1
ATOM 1715 C CA . LYS A 1 217 ? -23.391 19.766 4.531 1 94.44 217 LYS A CA 1
ATOM 1716 C C . LYS A 1 217 ? -22.469 19.297 5.648 1 94.44 217 LYS A C 1
ATOM 1718 O O . LYS A 1 217 ? -22.094 18.125 5.703 1 94.44 217 LYS A O 1
ATOM 1723 N N . VAL A 1 218 ? -22.141 20.203 6.488 1 94.75 218 VAL A N 1
ATOM 1724 C CA . VAL A 1 218 ? -21.391 19.875 7.707 1 94.75 218 VAL A CA 1
ATOM 1725 C C . VAL A 1 218 ? -22.344 19.25 8.727 1 94.75 218 VAL A C 1
ATOM 1727 O O . VAL A 1 218 ? -23.344 19.859 9.102 1 94.75 218 VAL A O 1
ATOM 1730 N N . ILE A 1 219 ? -22.062 18.031 9.148 1 95.5 219 ILE A N 1
ATOM 1731 C CA . ILE A 1 219 ? -22.875 17.297 10.109 1 95.5 219 ILE A CA 1
ATOM 1732 C C . ILE A 1 219 ? -22.484 17.703 11.531 1 95.5 219 ILE A C 1
ATOM 1734 O O . ILE A 1 219 ? -23.359 17.891 12.383 1 95.5 219 ILE A O 1
ATOM 1738 N N . ASP A 1 220 ? -21.172 17.766 11.758 1 93.69 220 ASP A N 1
ATOM 1739 C CA . ASP A 1 220 ? -20.656 18.047 13.094 1 93.69 220 ASP A CA 1
ATOM 1740 C C . ASP A 1 220 ? -19.219 18.547 13.023 1 93.69 220 ASP A C 1
ATOM 1742 O O . ASP A 1 220 ? -18.578 18.469 11.977 1 93.69 220 ASP A O 1
ATOM 1746 N N . ILE A 1 221 ? -18.797 19.234 14.094 1 92.81 221 ILE A N 1
ATOM 1747 C CA . ILE A 1 221 ? -17.453 19.781 14.195 1 92.81 221 ILE A CA 1
ATOM 1748 C C . ILE A 1 221 ? -16.859 19.438 15.562 1 92.81 221 ILE A C 1
ATOM 1750 O O . ILE A 1 221 ? -17.562 19.422 16.578 1 92.81 221 ILE A O 1
ATOM 1754 N N . ASP A 1 222 ? -15.609 19.078 15.547 1 90.75 222 ASP A N 1
ATOM 1755 C CA . ASP A 1 222 ? -14.852 18.906 16.781 1 90.75 222 ASP A CA 1
ATOM 1756 C C . ASP A 1 222 ? -13.555 19.703 16.75 1 90.75 222 ASP A C 1
ATOM 1758 O O . ASP A 1 222 ? -12.852 19.734 15.742 1 90.75 222 ASP A O 1
ATOM 1762 N N . SER A 1 223 ? -13.297 20.547 17.766 1 87.5 223 SER A N 1
ATOM 1763 C CA . SER A 1 223 ? -12.094 21.344 17.922 1 87.5 223 SER A CA 1
ATOM 1764 C C . SER A 1 223 ? -11.422 21.094 19.266 1 87.5 223 SER A C 1
ATOM 1766 O O . SER A 1 223 ? -12.078 21.141 20.312 1 87.5 223 SER A O 1
ATOM 1768 N N . ARG A 1 224 ? -10.086 20.812 19.156 1 83.44 224 ARG A N 1
ATOM 1769 C CA . ARG A 1 224 ? -9.336 20.5 20.375 1 83.44 224 ARG A CA 1
ATOM 1770 C C . ARG A 1 224 ? -7.945 21.125 20.344 1 83.44 224 ARG A C 1
ATOM 1772 O O . ARG A 1 224 ? -7.449 21.484 19.266 1 83.44 224 ARG A O 1
ATOM 1779 N N . VAL A 1 225 ? -7.441 21.203 21.484 1 82.44 225 VAL A N 1
ATOM 1780 C CA . VAL A 1 225 ? -6.047 21.609 21.594 1 82.44 225 VAL A CA 1
ATOM 1781 C C . VAL A 1 225 ? -5.145 20.531 21.016 1 82.44 225 VAL A C 1
ATOM 1783 O O . VAL A 1 225 ? -5.414 19.328 21.172 1 82.44 225 VAL A O 1
ATOM 1786 N N . ASN A 1 226 ? -4.16 20.891 20.328 1 89.62 226 ASN A N 1
ATOM 1787 C CA . ASN A 1 226 ? -3.166 19.953 19.812 1 89.62 226 ASN A CA 1
ATOM 1788 C C . ASN A 1 226 ? -2.322 19.359 20.922 1 89.62 226 ASN A C 1
ATOM 1790 O O . ASN A 1 226 ? -1.545 20.062 21.578 1 89.62 226 ASN A O 1
ATOM 1794 N N . ASN A 1 227 ? -2.369 18.078 21.094 1 85.94 227 ASN A N 1
ATOM 1795 C CA . ASN A 1 227 ? -1.704 17.391 22.203 1 85.94 227 ASN A CA 1
ATOM 1796 C C . ASN A 1 227 ? -0.186 17.484 22.078 1 85.94 227 ASN A C 1
ATOM 1798 O O . ASN A 1 227 ? 0.531 17.312 23.062 1 85.94 227 ASN A O 1
ATOM 1802 N N . GLN A 1 228 ? 0.293 17.719 20.875 1 89.94 228 GLN A N 1
ATOM 1803 C CA . GLN A 1 228 ? 1.735 17.844 20.688 1 89.94 228 GLN A CA 1
ATOM 1804 C C . GLN A 1 228 ? 2.299 19.031 21.453 1 89.94 228 GLN A C 1
ATOM 1806 O O . GLN A 1 228 ? 3.512 19.141 21.641 1 89.94 228 GLN A O 1
ATOM 1811 N N . ARG A 1 229 ? 1.448 19.922 21.828 1 81.5 229 ARG A N 1
ATOM 1812 C CA . ARG A 1 229 ? 1.859 21.109 22.562 1 81.5 229 ARG A CA 1
ATOM 1813 C C . ARG A 1 229 ? 2.715 20.734 23.766 1 81.5 229 ARG A C 1
ATOM 1815 O O . ARG A 1 229 ? 3.615 21.484 24.156 1 81.5 229 ARG A O 1
ATOM 1822 N N . SER A 1 230 ? 2.49 19.578 24.328 1 74.31 230 SER A N 1
ATOM 1823 C CA . SER A 1 230 ? 3.219 19.109 25.5 1 74.31 230 SER A CA 1
ATOM 1824 C C . SER A 1 230 ? 4.691 18.875 25.172 1 74.31 230 SER A C 1
ATOM 1826 O O . SER A 1 230 ? 5.535 18.844 26.078 1 74.31 230 SER A O 1
ATOM 1828 N N . TYR A 1 231 ? 4.992 18.703 23.891 1 80.69 231 TYR A N 1
ATOM 1829 C CA . TYR A 1 231 ? 6.359 18.422 23.469 1 80.69 231 TYR A CA 1
ATOM 1830 C C . TYR A 1 231 ? 7.012 19.672 22.875 1 80.69 231 TYR A C 1
ATOM 1832 O O . TYR A 1 231 ? 8.203 19.656 22.547 1 80.69 231 TYR A O 1
ATOM 1840 N N . GLY A 1 232 ? 6.23 20.688 22.75 1 79.5 232 GLY A N 1
ATOM 1841 C CA . GLY A 1 232 ? 6.652 21.969 22.188 1 79.5 232 GLY A CA 1
ATOM 1842 C C . GLY A 1 232 ? 5.496 22.891 21.875 1 79.5 232 GLY A C 1
ATOM 1843 O O . GLY A 1 232 ? 4.547 22.5 21.203 1 79.5 232 GLY A O 1
ATOM 1844 N N . ALA A 1 233 ? 5.594 24.125 22.312 1 74.81 233 ALA A N 1
ATOM 1845 C CA . ALA A 1 233 ? 4.516 25.094 22.141 1 74.81 233 ALA A CA 1
ATOM 1846 C C . ALA A 1 233 ? 4.469 25.609 20.703 1 74.81 233 ALA A C 1
ATOM 1848 O O . ALA A 1 233 ? 3.43 26.094 20.25 1 74.81 233 ALA A O 1
ATOM 1849 N N . ASP A 1 234 ? 5.664 25.5 20.078 1 80.31 234 ASP A N 1
ATOM 1850 C CA . ASP A 1 234 ? 5.766 25.984 18.703 1 80.31 234 ASP A CA 1
ATOM 1851 C C . ASP A 1 234 ? 6.477 24.953 17.828 1 80.31 234 ASP A C 1
ATOM 1853 O O . ASP A 1 234 ? 7 23.953 18.328 1 80.31 234 ASP A O 1
ATOM 1857 N N . VAL A 1 235 ? 6.48 25.203 16.547 1 88.75 235 VAL A N 1
ATOM 1858 C CA . VAL A 1 235 ? 6.996 24.219 15.594 1 88.75 235 VAL A CA 1
ATOM 1859 C C . VAL A 1 235 ? 8.492 24.031 15.805 1 88.75 235 VAL A C 1
ATOM 1861 O O . VAL A 1 235 ? 9 22.906 15.672 1 88.75 235 VAL A O 1
ATOM 1864 N N . VAL A 1 236 ? 9.227 25.078 16.094 1 86.19 236 VAL A N 1
ATOM 1865 C CA . VAL A 1 236 ? 10.672 24.984 16.25 1 86.19 236 VAL A CA 1
ATOM 1866 C C . VAL A 1 236 ? 11 24.109 17.453 1 86.19 236 VAL A C 1
ATOM 1868 O O . VAL A 1 236 ? 11.891 23.266 17.391 1 86.19 236 VAL A O 1
ATOM 1871 N N . SER A 1 237 ? 10.273 24.328 18.578 1 84.69 237 SER A N 1
ATOM 1872 C CA . SER A 1 237 ? 10.484 23.5 19.766 1 84.69 237 SER A CA 1
ATOM 1873 C C . SER A 1 237 ? 10.172 22.031 19.484 1 84.69 237 SER A C 1
ATOM 1875 O O . SER A 1 237 ? 10.844 21.141 20.016 1 84.69 237 SER A O 1
ATOM 1877 N N . ARG A 1 238 ? 9.172 21.812 18.719 1 90.69 238 ARG A N 1
ATOM 1878 C CA . ARG A 1 238 ? 8.812 20.438 18.391 1 90.69 238 ARG A CA 1
ATOM 1879 C C . ARG A 1 238 ? 9.891 19.781 17.516 1 90.69 238 ARG A C 1
ATOM 1881 O O . ARG A 1 238 ? 10.227 18.625 17.703 1 90.69 238 ARG A O 1
ATOM 1888 N N . ILE A 1 239 ? 10.406 20.516 16.562 1 94.31 239 ILE A N 1
ATOM 1889 C CA . ILE A 1 239 ? 11.492 20.016 15.734 1 94.31 239 ILE A CA 1
ATOM 1890 C C . ILE A 1 239 ? 12.695 19.672 16.609 1 94.31 239 ILE A C 1
ATOM 1892 O O . ILE A 1 239 ? 13.305 18.609 16.469 1 94.31 239 ILE A O 1
ATOM 1896 N N . ASN A 1 240 ? 12.984 20.562 17.5 1 90.81 240 ASN A N 1
ATOM 1897 C CA . ASN A 1 240 ? 14.117 20.344 18.406 1 90.81 240 ASN A CA 1
ATOM 1898 C C . ASN A 1 240 ? 13.93 19.062 19.234 1 90.81 240 ASN A C 1
ATOM 1900 O O . ASN A 1 240 ? 14.891 18.328 19.469 1 90.81 240 ASN A O 1
ATOM 1904 N N . PHE A 1 241 ? 12.742 18.859 19.672 1 90 241 PHE A N 1
ATOM 1905 C CA . PHE A 1 241 ? 12.438 17.641 20.391 1 90 241 PHE A CA 1
ATOM 1906 C C . PHE A 1 241 ? 12.797 16.422 19.547 1 90 241 PHE A C 1
ATOM 1908 O O . PHE A 1 241 ? 13.359 15.445 20.062 1 90 241 PHE A O 1
ATOM 1915 N N . THR A 1 242 ? 12.492 16.422 18.266 1 93.69 242 THR A N 1
ATOM 1916 C CA . THR A 1 242 ? 12.758 15.281 17.391 1 93.69 242 THR A CA 1
ATOM 1917 C C . THR A 1 242 ? 14.25 15.117 17.156 1 93.69 242 THR A C 1
ATOM 1919 O O . THR A 1 242 ? 14.727 14.016 16.875 1 93.69 242 THR A O 1
ATOM 1922 N N . ILE A 1 243 ? 14.992 16.203 17.219 1 91.81 243 ILE A N 1
ATOM 1923 C CA . ILE A 1 243 ? 16.438 16.156 17.016 1 91.81 243 ILE A CA 1
ATOM 1924 C C . ILE A 1 243 ? 17.125 15.617 18.266 1 91.81 243 ILE A C 1
ATOM 1926 O O . ILE A 1 243 ? 18.016 14.781 18.172 1 91.81 243 ILE A O 1
ATOM 1930 N N . GLU A 1 244 ? 16.656 16.047 19.375 1 89.75 244 GLU A N 1
ATOM 1931 C CA . GLU A 1 244 ? 17.281 15.719 20.656 1 89.75 244 GLU A CA 1
ATOM 1932 C C . GLU A 1 244 ? 16.906 14.312 21.109 1 89.75 244 GLU A C 1
ATOM 1934 O O . GLU A 1 244 ? 17.656 13.672 21.859 1 89.75 244 GLU A O 1
ATOM 1939 N N . ASN A 1 245 ? 15.805 13.906 20.734 1 87.81 245 ASN A N 1
ATOM 1940 C CA . ASN A 1 245 ? 15.297 12.586 21.094 1 87.81 245 ASN A CA 1
ATOM 1941 C C . ASN A 1 245 ? 15.188 11.672 19.875 1 87.81 245 ASN A C 1
ATOM 1943 O O . ASN A 1 245 ? 14.305 11.859 19.047 1 87.81 245 ASN A O 1
ATOM 1947 N N . PRO A 1 246 ? 15.914 10.617 19.875 1 88.69 246 PRO A N 1
ATOM 1948 C CA . PRO A 1 246 ? 15.914 9.734 18.719 1 88.69 246 PRO A CA 1
ATOM 1949 C C . PRO A 1 246 ? 14.547 9.109 18.438 1 88.69 246 PRO A C 1
ATOM 1951 O O . PRO A 1 246 ? 14.242 8.75 17.297 1 88.69 246 PRO A O 1
ATOM 1954 N N . LYS A 1 247 ? 13.68 9.031 19.406 1 91.25 247 LYS A N 1
ATOM 1955 C CA . LYS A 1 247 ? 12.336 8.477 19.25 1 91.25 247 LYS A CA 1
ATOM 1956 C C . LYS A 1 247 ? 11.305 9.586 19.078 1 91.25 247 LYS A C 1
ATOM 1958 O O . LYS A 1 247 ? 10.102 9.312 18.984 1 91.25 247 LYS A O 1
ATOM 1963 N N . GLY A 1 248 ? 11.781 10.836 19.125 1 93.44 248 GLY A N 1
ATOM 1964 C CA . GLY A 1 248 ? 10.914 12 19.188 1 93.44 248 GLY A CA 1
ATOM 1965 C C . GLY A 1 248 ? 9.945 12.078 18.016 1 93.44 248 GLY A C 1
ATOM 1966 O O . GLY A 1 248 ? 8.758 12.367 18.203 1 93.44 248 GLY A O 1
ATOM 1967 N N . LEU A 1 249 ? 10.492 11.812 16.828 1 96 249 LEU A N 1
ATOM 1968 C CA . LEU A 1 249 ? 9.656 11.883 15.641 1 96 249 LEU A CA 1
ATOM 1969 C C . LEU A 1 249 ? 8.508 10.875 15.719 1 96 249 LEU A C 1
ATOM 1971 O O . LEU A 1 249 ? 7.359 11.211 15.422 1 96 249 LEU A O 1
ATOM 1975 N N . GLY A 1 250 ? 8.797 9.633 16.078 1 95.5 250 GLY A N 1
ATOM 1976 C CA . GLY A 1 250 ? 7.773 8.609 16.234 1 95.5 250 GLY A CA 1
ATOM 1977 C C . GLY A 1 250 ? 6.746 8.961 17.297 1 95.5 250 GLY A C 1
ATOM 1978 O O . GLY A 1 250 ? 5.551 8.719 17.109 1 95.5 250 GLY A O 1
ATOM 1979 N N . ILE A 1 251 ? 7.223 9.547 18.344 1 91.38 251 ILE A N 1
ATOM 1980 C CA . ILE A 1 251 ? 6.355 9.93 19.453 1 91.38 251 ILE A CA 1
ATOM 1981 C C . ILE A 1 251 ? 5.363 10.992 18.984 1 91.38 251 ILE A C 1
ATOM 1983 O O . ILE A 1 251 ? 4.16 10.875 19.219 1 91.38 251 ILE A O 1
ATOM 1987 N N . LEU A 1 252 ? 5.859 11.992 18.328 1 95.56 252 LEU A N 1
ATOM 1988 C CA . LEU A 1 252 ? 4.992 13.078 17.875 1 95.56 252 LEU A CA 1
ATOM 1989 C C . LEU A 1 252 ? 4.012 12.578 16.812 1 95.56 252 LEU A C 1
ATOM 1991 O O . LEU A 1 252 ? 2.846 12.977 16.797 1 95.56 252 LEU A O 1
ATOM 1995 N N . LYS A 1 253 ? 4.461 11.727 15.914 1 97.31 253 LYS A N 1
ATOM 1996 C CA . LYS A 1 253 ? 3.578 11.133 14.914 1 97.31 253 LYS A CA 1
ATOM 1997 C C . LYS A 1 253 ? 2.445 10.359 15.578 1 97.31 253 LYS A C 1
ATOM 1999 O O . LYS A 1 253 ? 1.273 10.555 15.25 1 97.31 253 LYS A O 1
ATOM 2004 N N . ASP A 1 254 ? 2.779 9.477 16.469 1 95.25 254 ASP A N 1
ATOM 2005 C CA . ASP A 1 254 ? 1.791 8.648 17.156 1 95.25 254 ASP A CA 1
ATOM 2006 C C . ASP A 1 254 ? 0.797 9.5 17.938 1 95.25 254 ASP A C 1
ATOM 2008 O O . ASP A 1 254 ? -0.39 9.172 18 1 95.25 254 ASP A O 1
ATOM 2012 N N . ASN A 1 255 ? 1.359 10.539 18.484 1 93.12 255 ASN A N 1
ATOM 2013 C CA . ASN A 1 255 ? 0.527 11.445 19.281 1 93.12 255 ASN A CA 1
ATOM 2014 C C . ASN A 1 255 ? -0.583 12.062 18.422 1 93.12 255 ASN A C 1
ATOM 2016 O O . ASN A 1 255 ? -1.755 12.023 18.812 1 93.12 255 ASN A O 1
ATOM 2020 N N . ILE A 1 256 ? -0.274 12.609 17.328 1 97.69 256 ILE A N 1
ATOM 2021 C CA . ILE A 1 256 ? -1.25 13.305 16.5 1 97.69 256 ILE A CA 1
ATOM 2022 C C . ILE A 1 256 ? -2.199 12.297 15.859 1 97.69 256 ILE A C 1
ATOM 2024 O O . ILE A 1 256 ? -3.4 12.555 15.742 1 97.69 256 ILE A O 1
ATOM 2028 N N . VAL A 1 257 ? -1.717 11.148 15.406 1 97.81 257 VAL A N 1
ATOM 2029 C CA . VAL A 1 257 ? -2.555 10.125 14.789 1 97.81 257 VAL A CA 1
ATOM 2030 C C . VAL A 1 257 ? -3.576 9.617 15.805 1 97.81 257 VAL A C 1
ATOM 2032 O O . VAL A 1 257 ? -4.758 9.461 15.484 1 97.81 257 VAL A O 1
ATOM 2035 N N . THR A 1 258 ? -3.098 9.352 17 1 94.12 258 THR A N 1
ATOM 2036 C CA . THR A 1 258 ? -3.982 8.898 18.062 1 94.12 258 THR A CA 1
ATOM 2037 C C . THR A 1 258 ? -5.062 9.938 18.344 1 94.12 258 THR A C 1
ATOM 2039 O O . THR A 1 258 ? -6.238 9.594 18.484 1 94.12 258 THR A O 1
ATOM 2042 N N . GLN A 1 259 ? -4.645 11.172 18.453 1 94.19 259 GLN A N 1
ATOM 2043 C CA . GLN A 1 259 ? -5.609 12.227 18.734 1 94.19 259 GLN A CA 1
ATOM 2044 C C . GLN A 1 259 ? -6.648 12.336 17.625 1 94.19 259 GLN A C 1
ATOM 2046 O O . GLN A 1 259 ? -7.84 12.477 17.891 1 94.19 259 GLN A O 1
ATOM 2051 N N . LEU A 1 260 ? -6.219 12.305 16.375 1 97.94 260 LEU A N 1
ATOM 2052 C CA . LEU A 1 260 ? -7.141 12.359 15.25 1 97.94 260 LEU A CA 1
ATOM 2053 C C . LEU A 1 260 ? -8.133 11.203 15.312 1 97.94 260 LEU A C 1
ATOM 2055 O O . LEU A 1 260 ? -9.336 11.406 15.125 1 97.94 260 LEU A O 1
ATOM 2059 N N . ASN A 1 261 ? -7.637 10 15.562 1 97.06 261 ASN A N 1
ATOM 2060 C CA . ASN A 1 261 ? -8.508 8.836 15.633 1 97.06 261 ASN A CA 1
ATOM 2061 C C . ASN A 1 261 ? -9.531 8.969 16.766 1 97.06 261 ASN A C 1
ATOM 2063 O O . ASN A 1 261 ? -10.688 8.586 16.609 1 97.06 261 ASN A O 1
ATOM 2067 N N . ASP A 1 262 ? -9.055 9.531 17.891 1 93.5 262 ASP A N 1
ATOM 2068 C CA . ASP A 1 262 ? -9.969 9.773 19 1 93.5 262 ASP A CA 1
ATOM 2069 C C . ASP A 1 262 ? -11.07 10.75 18.609 1 93.5 262 ASP A C 1
ATOM 2071 O O . ASP A 1 262 ? -12.242 10.531 18.922 1 93.5 262 ASP A O 1
ATOM 2075 N N . MET A 1 263 ? -10.68 11.797 18 1 94.19 263 MET A N 1
ATOM 2076 C CA . MET A 1 263 ? -11.633 12.812 17.578 1 94.19 263 MET A CA 1
ATOM 2077 C C . MET A 1 263 ? -12.609 12.25 16.547 1 94.19 263 MET A C 1
ATOM 2079 O O . MET A 1 263 ? -13.812 12.523 16.609 1 94.19 263 MET A O 1
ATOM 2083 N N . ILE A 1 264 ? -12.141 11.453 15.617 1 97.31 264 ILE A N 1
ATOM 2084 C CA . ILE A 1 264 ? -12.969 10.844 14.586 1 97.31 264 ILE A CA 1
ATOM 2085 C C . ILE A 1 264 ? -13.961 9.875 15.227 1 97.31 264 ILE A C 1
ATOM 2087 O O . ILE A 1 264 ? -15.148 9.875 14.898 1 97.31 264 ILE A O 1
ATOM 2091 N N . GLU A 1 265 ? -13.43 9.062 16.109 1 94.44 265 GLU A N 1
ATOM 2092 C CA . GLU A 1 265 ? -14.281 8.109 16.812 1 94.44 265 GLU A CA 1
ATOM 2093 C C . GLU A 1 265 ? -15.422 8.812 17.547 1 94.44 265 GLU A C 1
ATOM 2095 O O . GLU A 1 265 ? -16.562 8.367 17.5 1 94.44 265 GLU A O 1
ATOM 2100 N N . LEU A 1 266 ? -15.094 9.898 18.203 1 90.75 266 LEU A N 1
ATOM 2101 C CA . LEU A 1 266 ? -16.094 10.656 18.938 1 90.75 266 LEU A CA 1
ATOM 2102 C C . LEU A 1 266 ? -17.141 11.234 17.984 1 90.75 266 LEU A C 1
ATOM 2104 O O . LEU A 1 266 ? -18.344 11.148 18.266 1 90.75 266 LEU A O 1
ATOM 2108 N N . LEU A 1 267 ? -16.719 11.844 16.922 1 94.31 267 LEU A N 1
ATOM 2109 C CA . LEU A 1 267 ? -17.625 12.406 15.938 1 94.31 267 LEU A CA 1
ATOM 2110 C C . LEU A 1 267 ? -18.547 11.328 15.375 1 94.31 267 LEU A C 1
ATOM 2112 O O . LEU A 1 267 ? -19.766 11.547 15.234 1 94.31 267 LEU A O 1
ATOM 2116 N N . CYS A 1 268 ? -17.984 10.18 15.055 1 94.5 268 CYS A N 1
ATOM 2117 C CA . CYS A 1 268 ? -18.766 9.078 14.5 1 94.5 268 CYS A CA 1
ATOM 2118 C C . CYS A 1 268 ? -19.781 8.555 15.508 1 94.5 268 CYS A C 1
ATOM 2120 O O . CYS A 1 268 ? -20.953 8.375 15.172 1 94.5 268 CYS A O 1
ATOM 2122 N N . LYS A 1 269 ? -19.359 8.344 16.734 1 91.06 269 LYS A N 1
ATOM 2123 C CA . LYS A 1 269 ? -20.234 7.848 17.797 1 91.06 269 LYS A CA 1
ATOM 2124 C C . LYS A 1 269 ? -21.391 8.82 18.047 1 91.06 269 LYS A C 1
ATOM 2126 O O . LYS A 1 269 ? -22.547 8.414 18.125 1 91.06 269 LYS A O 1
ATOM 2131 N N . LYS A 1 270 ? -21.078 10.062 18.156 1 91 270 LYS A N 1
ATOM 2132 C CA . LYS A 1 270 ? -22.047 11.109 18.422 1 91 270 LYS A CA 1
ATOM 2133 C C . LYS A 1 270 ? -23.109 11.172 17.328 1 91 270 LYS A C 1
ATOM 2135 O O . LYS A 1 270 ? -24.281 11.477 17.594 1 91 270 LYS A O 1
ATOM 2140 N N . ASN A 1 271 ? -22.75 10.844 16.125 1 94.19 271 ASN A N 1
ATOM 2141 C CA . ASN A 1 271 ? -23.656 11.023 14.992 1 94.19 271 ASN A CA 1
ATOM 2142 C C . ASN A 1 271 ? -24.125 9.68 14.445 1 94.19 271 ASN A C 1
ATOM 2144 O O . ASN A 1 271 ? -24.734 9.633 13.367 1 94.19 271 ASN A O 1
ATOM 2148 N N . ASN A 1 272 ? -23.812 8.562 15.117 1 94.12 272 ASN A N 1
ATOM 2149 C CA . ASN A 1 272 ? -24.234 7.215 14.742 1 94.12 272 ASN A CA 1
ATOM 2150 C C . ASN A 1 272 ? -23.766 6.855 13.336 1 94.12 272 ASN A C 1
ATOM 2152 O O . ASN A 1 272 ? -24.578 6.43 12.5 1 94.12 272 ASN A O 1
ATOM 2156 N N . ILE A 1 273 ? -22.547 7.18 13.047 1 95.81 273 ILE A N 1
ATOM 2157 C CA . ILE A 1 273 ? -21.891 6.887 11.781 1 95.81 273 ILE A CA 1
ATOM 2158 C C . ILE A 1 273 ? -20.75 5.895 12.016 1 95.81 273 ILE A C 1
ATOM 2160 O O . ILE A 1 273 ? -20.047 5.969 13.023 1 95.81 273 ILE A O 1
ATOM 2164 N N . SER A 1 274 ? -20.625 4.969 11.109 1 95.31 274 SER A N 1
ATOM 2165 C CA . SER A 1 274 ? -19.484 4.066 11.172 1 95.31 274 SER A CA 1
ATOM 2166 C C . SER A 1 274 ? -18.234 4.703 10.57 1 95.31 274 SER A C 1
ATOM 2168 O O . SER A 1 274 ? -18.312 5.371 9.539 1 95.31 274 SER A O 1
ATOM 2170 N N . GLU A 1 275 ? -17.094 4.496 11.18 1 96 275 GLU A N 1
ATOM 2171 C CA . GLU A 1 275 ? -15.828 4.98 10.633 1 96 275 GLU A CA 1
ATOM 2172 C C . GLU A 1 275 ? -15.555 4.391 9.258 1 96 275 GLU A C 1
ATOM 2174 O O . GLU A 1 275 ? -14.883 5.008 8.43 1 96 275 GLU A O 1
ATOM 2179 N N . ASP A 1 276 ? -16.203 3.229 8.977 1 95.56 276 ASP A N 1
ATOM 2180 C CA . ASP A 1 276 ? -16.031 2.535 7.707 1 95.56 276 ASP A CA 1
ATOM 2181 C C . ASP A 1 276 ? -16.719 3.289 6.574 1 95.56 276 ASP A C 1
ATOM 2183 O O . ASP A 1 276 ? -16.484 3.012 5.398 1 95.56 276 ASP A O 1
ATOM 2187 N N . ASN A 1 277 ? -17.562 4.25 6.914 1 98 277 ASN A N 1
ATOM 2188 C CA . ASN A 1 277 ? -18.297 4.98 5.895 1 98 277 ASN A CA 1
ATOM 2189 C C . ASN A 1 277 ? -17.656 6.336 5.598 1 98 277 ASN A C 1
ATOM 2191 O O . ASN A 1 277 ? -18.25 7.16 4.891 1 98 277 ASN A O 1
ATOM 2195 N N . ILE A 1 278 ? -16.469 6.57 6.207 1 98.44 278 ILE A N 1
ATOM 2196 C CA . ILE A 1 278 ? -15.68 7.746 5.867 1 98.44 278 ILE A CA 1
ATOM 2197 C C . ILE A 1 278 ? -14.773 7.434 4.676 1 98.44 278 ILE A C 1
ATOM 2199 O O . ILE A 1 278 ? -13.828 6.656 4.797 1 98.44 278 ILE A O 1
ATOM 2203 N N . TYR A 1 279 ? -15.008 8.156 3.557 1 98.44 279 TYR A N 1
ATOM 2204 C CA . TYR A 1 279 ? -14.391 7.691 2.322 1 98.44 279 TYR A CA 1
ATOM 2205 C C . TYR A 1 279 ? -13.375 8.703 1.807 1 98.44 279 TYR A C 1
ATOM 2207 O O . TYR A 1 279 ? -12.562 8.383 0.938 1 98.44 279 TYR A O 1
ATOM 2215 N N . ASP A 1 280 ? -13.43 9.891 2.26 1 98.56 280 ASP A N 1
ATOM 2216 C CA . ASP A 1 280 ? -12.523 10.945 1.797 1 98.56 280 ASP A CA 1
ATOM 2217 C C . ASP A 1 280 ? -12.156 11.891 2.936 1 98.56 280 ASP A C 1
ATOM 2219 O O . ASP A 1 280 ? -13.039 12.383 3.648 1 98.56 280 ASP A O 1
ATOM 2223 N N . ILE A 1 281 ? -10.906 12.078 3.178 1 98.75 281 ILE A N 1
ATOM 2224 C CA . ILE A 1 281 ? -10.406 12.961 4.23 1 98.75 281 ILE A CA 1
ATOM 2225 C C . ILE A 1 281 ? -9.422 13.969 3.635 1 98.75 281 ILE A C 1
ATOM 2227 O O . ILE A 1 281 ? -8.422 13.586 3.027 1 98.75 281 ILE A O 1
ATOM 2231 N N . ALA A 1 282 ? -9.719 15.227 3.727 1 98.56 282 ALA A N 1
ATOM 2232 C CA . ALA A 1 282 ? -8.797 16.297 3.34 1 98.56 282 ALA A CA 1
ATOM 2233 C C . ALA A 1 282 ? -8.102 16.891 4.562 1 98.56 282 ALA A C 1
ATOM 2235 O O . ALA A 1 282 ? -8.766 17.344 5.5 1 98.56 282 ALA A O 1
ATOM 2236 N N . ILE A 1 283 ? -6.785 16.906 4.566 1 98.75 283 ILE A N 1
ATOM 2237 C CA . ILE A 1 283 ? -6.035 17.406 5.715 1 98.75 283 ILE A CA 1
ATOM 2238 C C . ILE A 1 283 ? -5.152 18.578 5.285 1 98.75 283 ILE A C 1
ATOM 2240 O O . ILE A 1 283 ? -4.488 18.516 4.246 1 98.75 283 ILE A O 1
ATOM 2244 N N . VAL A 1 284 ? -5.168 19.578 6.078 1 98.12 284 VAL A N 1
ATOM 2245 C CA . VAL A 1 284 ? -4.309 20.734 5.863 1 98.12 284 VAL A CA 1
ATOM 2246 C C . VAL A 1 284 ? -3.564 21.078 7.152 1 98.12 284 VAL A C 1
ATOM 2248 O O . VAL A 1 284 ? -3.979 20.672 8.242 1 98.12 284 VAL A O 1
ATOM 2251 N N . GLY A 1 285 ? -2.52 21.781 7.047 1 96.94 285 GLY A N 1
ATOM 2252 C CA . GLY A 1 285 ? -1.676 22.25 8.133 1 96.94 285 GLY A CA 1
ATOM 2253 C C . GLY A 1 285 ? -0.385 22.891 7.66 1 96.94 285 GLY A C 1
ATOM 2254 O O . GLY A 1 285 ? -0.071 22.859 6.469 1 96.94 285 GLY A O 1
ATOM 2255 N N . ASN A 1 286 ? 0.282 23.562 8.57 1 95.25 286 ASN A N 1
ATOM 2256 C CA . ASN A 1 286 ? 1.599 24.031 8.156 1 95.25 286 ASN A CA 1
ATOM 2257 C C . ASN A 1 286 ? 2.539 22.875 7.836 1 95.25 286 ASN A C 1
ATOM 2259 O O . ASN A 1 286 ? 2.244 21.734 8.156 1 95.25 286 ASN A O 1
ATOM 2263 N N . THR A 1 287 ? 3.594 23.141 7.203 1 97.38 287 THR A N 1
ATOM 2264 C CA . THR A 1 287 ? 4.488 22.141 6.641 1 97.38 287 THR A CA 1
ATOM 2265 C C . THR A 1 287 ? 4.992 21.188 7.723 1 97.38 287 THR A C 1
ATOM 2267 O O . THR A 1 287 ? 5.051 19.969 7.516 1 97.38 287 THR A O 1
ATOM 2270 N N . ILE A 1 288 ? 5.285 21.688 8.875 1 97.06 288 ILE A N 1
ATOM 2271 C CA . ILE A 1 288 ? 5.871 20.891 9.945 1 97.06 288 ILE A CA 1
ATOM 2272 C C . ILE A 1 288 ? 4.824 19.938 10.516 1 97.06 288 ILE A C 1
ATOM 2274 O O . ILE A 1 288 ? 5.113 18.766 10.742 1 97.06 288 ILE A O 1
ATOM 2278 N N . MET A 1 289 ? 3.615 20.406 10.703 1 97.5 289 MET A N 1
ATOM 2279 C CA . MET A 1 289 ? 2.551 19.547 11.203 1 97.5 289 MET A CA 1
ATOM 2280 C C . MET A 1 289 ? 2.283 18.406 10.234 1 97.5 289 MET A C 1
ATOM 2282 O O . MET A 1 289 ? 2.051 17.266 10.656 1 97.5 289 MET A O 1
ATOM 2286 N N . ILE A 1 290 ? 2.293 18.703 8.961 1 98.44 290 ILE A N 1
ATOM 2287 C CA . ILE A 1 290 ? 2.08 17.672 7.957 1 98.44 290 ILE A CA 1
ATOM 2288 C C . ILE A 1 290 ? 3.24 16.672 7.984 1 98.44 290 ILE A C 1
ATOM 2290 O O . ILE A 1 290 ? 3.031 15.461 7.871 1 98.44 290 ILE A O 1
ATOM 2294 N N . HIS A 1 291 ? 4.484 17.172 8.133 1 98.44 291 HIS A N 1
ATOM 2295 C CA . HIS A 1 291 ? 5.645 16.297 8.227 1 98.44 291 HIS A CA 1
ATOM 2296 C C . HIS A 1 291 ? 5.551 15.391 9.445 1 98.44 291 HIS A C 1
ATOM 2298 O O . HIS A 1 291 ? 5.824 14.188 9.344 1 98.44 291 HIS A O 1
ATOM 2304 N N . LEU A 1 292 ? 5.137 15.953 10.547 1 98.06 292 LEU A N 1
ATOM 2305 C CA . LEU A 1 292 ? 5.02 15.156 11.766 1 98.06 292 LEU A CA 1
ATOM 2306 C C . LEU A 1 292 ? 3.928 14.102 11.625 1 98.06 292 LEU A C 1
ATOM 2308 O O . LEU A 1 292 ? 4.094 12.969 12.086 1 98.06 292 LEU A O 1
ATOM 2312 N N . LEU A 1 293 ? 2.857 14.477 11.008 1 98.44 293 LEU A N 1
ATOM 2313 C CA . LEU A 1 293 ? 1.78 13.531 10.75 1 98.44 293 LEU A CA 1
ATOM 2314 C C . LEU A 1 293 ? 2.281 12.344 9.922 1 98.44 293 LEU A C 1
ATOM 2316 O O . LEU A 1 293 ? 1.88 11.203 10.156 1 98.44 293 LEU A O 1
ATOM 2320 N N . LEU A 1 294 ? 3.158 12.617 8.992 1 98.25 294 LEU A N 1
ATOM 2321 C CA . LEU A 1 294 ? 3.635 11.609 8.055 1 98.25 294 LEU A CA 1
ATOM 2322 C C . LEU A 1 294 ? 4.891 10.922 8.578 1 98.25 294 LEU A C 1
ATOM 2324 O O . LEU A 1 294 ? 5.41 10 7.945 1 98.25 294 LEU A O 1
ATOM 2328 N N . GLY A 1 295 ? 5.41 11.383 9.695 1 97.44 295 GLY A N 1
ATOM 2329 C CA . GLY A 1 295 ? 6.652 10.844 10.234 1 97.44 295 GLY A CA 1
ATOM 2330 C C . GLY A 1 295 ? 7.871 11.219 9.414 1 97.44 295 GLY A C 1
ATOM 2331 O O . GLY A 1 295 ? 8.789 10.422 9.258 1 97.44 295 GLY A O 1
ATOM 2332 N N . LEU A 1 296 ? 7.906 12.375 8.867 1 98 296 LEU A N 1
ATOM 2333 C CA . LEU A 1 296 ? 9.023 12.859 8.062 1 98 296 LEU A CA 1
ATOM 2334 C C . LEU A 1 296 ? 9.977 13.703 8.898 1 98 296 LEU A C 1
ATOM 2336 O O . LEU A 1 296 ? 9.539 14.453 9.773 1 98 296 LEU A O 1
ATOM 2340 N N . PRO A 1 297 ? 11.219 13.594 8.656 1 96.75 297 PRO A N 1
ATOM 2341 C CA . PRO A 1 297 ? 12.172 14.414 9.406 1 96.75 297 PRO A CA 1
ATOM 2342 C C . PRO A 1 297 ? 12.031 15.906 9.109 1 96.75 297 PRO A C 1
ATOM 2344 O O . PRO A 1 297 ? 11.758 16.281 7.965 1 96.75 297 PRO A O 1
ATOM 2347 N N . CYS A 1 298 ? 12.242 16.719 10.117 1 96.31 298 CYS A N 1
ATOM 2348 C CA . CYS A 1 298 ? 12.062 18.156 9.977 1 96.31 298 CYS A CA 1
ATOM 2349 C C . CYS A 1 298 ? 13.367 18.891 10.25 1 96.31 298 CYS A C 1
ATOM 2351 O O . CYS A 1 298 ? 13.422 20.125 10.172 1 96.31 298 CYS A O 1
ATOM 2353 N N . LYS A 1 299 ? 14.391 18.156 10.547 1 95 299 LYS A N 1
ATOM 2354 C CA . LYS A 1 299 ? 15.656 18.75 10.953 1 95 299 LYS A CA 1
ATOM 2355 C C . LYS A 1 299 ? 16.125 19.781 9.93 1 95 299 LYS A C 1
ATOM 2357 O O . LYS A 1 299 ? 16.578 20.875 10.305 1 95 299 LYS A O 1
ATOM 2362 N N . ASN A 1 300 ? 15.992 19.516 8.656 1 95.81 300 ASN A N 1
ATOM 2363 C CA . ASN A 1 300 ? 16.516 20.375 7.605 1 95.81 300 ASN A CA 1
ATOM 2364 C C . ASN A 1 300 ? 15.641 21.609 7.398 1 95.81 300 ASN A C 1
ATOM 2366 O O . ASN A 1 300 ? 16.031 22.547 6.688 1 95.81 300 ASN A O 1
ATOM 2370 N N . ILE A 1 301 ? 14.516 21.672 8.031 1 94.88 301 ILE A N 1
ATOM 2371 C CA . ILE A 1 301 ? 13.625 22.812 7.941 1 94.88 301 ILE A CA 1
ATOM 2372 C C . ILE A 1 301 ? 14.133 23.938 8.844 1 94.88 301 ILE A C 1
ATOM 2374 O O . ILE A 1 301 ? 13.945 25.125 8.539 1 94.88 301 ILE A O 1
ATOM 2378 N N . THR A 1 302 ? 14.789 23.625 9.953 1 88.88 302 THR A N 1
ATOM 2379 C CA . THR A 1 302 ? 15.227 24.625 10.914 1 88.88 302 THR A CA 1
ATOM 2380 C C . THR A 1 302 ? 16.656 25.078 10.617 1 88.88 302 THR A C 1
ATOM 2382 O O . THR A 1 302 ? 17.172 26 11.258 1 88.88 302 THR A O 1
ATOM 2385 N N . MET A 1 303 ? 17.203 24.406 9.695 1 90.31 303 MET A N 1
ATOM 2386 C CA . MET A 1 303 ? 18.562 24.781 9.297 1 90.31 303 MET A CA 1
ATOM 2387 C C . MET A 1 303 ? 18.578 25.344 7.883 1 90.31 303 MET A C 1
ATOM 2389 O O . MET A 1 303 ? 17.906 24.812 6.996 1 90.31 303 MET A O 1
ATOM 2393 N N . SER A 1 304 ? 19.312 26.453 7.801 1 91.75 304 SER A N 1
ATOM 2394 C CA . SER A 1 304 ? 19.453 26.969 6.449 1 91.75 304 SER A CA 1
ATOM 2395 C C . SER A 1 304 ? 20 25.906 5.5 1 91.75 304 SER A C 1
ATOM 2397 O O . SER A 1 304 ? 20.953 25.203 5.836 1 91.75 304 SER A O 1
ATOM 2399 N N . PRO A 1 305 ? 19.453 25.641 4.242 1 95.06 305 PRO A N 1
ATOM 2400 C CA . PRO A 1 305 ? 18.562 26.547 3.531 1 95.06 305 PRO A CA 1
ATOM 2401 C C . PRO A 1 305 ? 17.078 26.188 3.717 1 95.06 305 PRO A C 1
ATOM 2403 O O . PRO A 1 305 ? 16.281 26.391 2.809 1 95.06 305 PRO A O 1
ATOM 2406 N N . TYR A 1 306 ? 16.6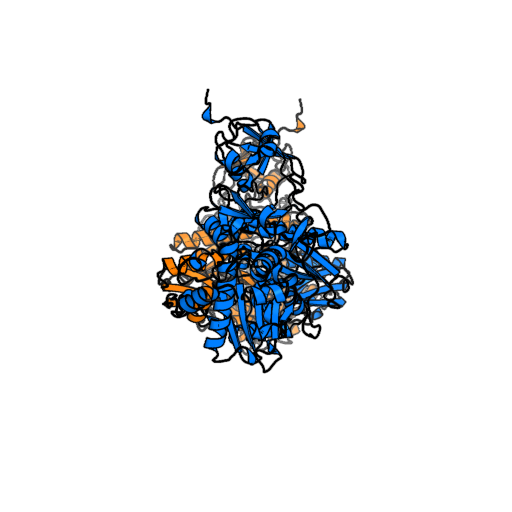41 25.547 4.832 1 95.06 306 TYR A N 1
ATOM 2407 C CA . TYR A 1 306 ? 15.273 25.328 5.297 1 95.06 306 TYR A CA 1
ATOM 2408 C C . TYR A 1 306 ? 14.508 24.438 4.328 1 95.06 306 TYR A C 1
ATOM 2410 O O . TYR A 1 306 ? 13.461 24.828 3.809 1 95.06 306 TYR A O 1
ATOM 2418 N N . ILE A 1 307 ? 14.977 23.234 4.113 1 97.62 307 ILE A N 1
ATOM 2419 C CA . ILE A 1 307 ? 14.453 22.344 3.08 1 97.62 307 ILE A CA 1
ATOM 2420 C C . ILE A 1 307 ? 13.523 21.312 3.709 1 97.62 307 ILE A C 1
ATOM 2422 O O . ILE A 1 307 ? 13.961 20.484 4.5 1 97.62 307 ILE A O 1
ATOM 2426 N N . PRO A 1 308 ? 12.258 21.344 3.322 1 97.88 308 PRO A N 1
ATOM 2427 C CA . PRO A 1 308 ? 11.375 20.25 3.746 1 97.88 308 PRO A CA 1
ATOM 2428 C C . PRO A 1 308 ? 11.531 19 2.887 1 97.88 308 PRO A C 1
ATOM 2430 O O . PRO A 1 308 ? 12.211 19.031 1.861 1 97.88 308 PRO A O 1
ATOM 2433 N N . VAL A 1 309 ? 10.93 17.891 3.316 1 98.06 309 VAL A N 1
ATOM 2434 C CA . VAL A 1 309 ? 11 16.641 2.576 1 98.06 309 VAL A CA 1
ATOM 2435 C C . VAL A 1 309 ? 10.07 16.703 1.368 1 98.06 309 VAL A C 1
ATOM 2437 O O . VAL A 1 309 ? 10.461 16.344 0.256 1 98.06 309 VAL A O 1
ATOM 2440 N N . VAL A 1 310 ? 8.859 17.188 1.597 1 97.06 310 VAL A N 1
ATOM 2441 C CA . VAL A 1 310 ? 7.859 17.203 0.536 1 97.06 310 VAL A CA 1
ATOM 2442 C C . VAL A 1 310 ? 6.828 18.297 0.819 1 97.06 310 VAL A C 1
ATOM 2444 O O . VAL A 1 310 ? 6.461 18.516 1.974 1 97.06 310 VAL A O 1
ATOM 2447 N N . THR A 1 311 ? 6.348 18.984 -0.214 1 96.25 311 THR A N 1
ATOM 2448 C CA . THR A 1 311 ? 5.285 19.969 -0.095 1 96.25 311 THR A CA 1
ATOM 2449 C C . THR A 1 311 ? 4.184 19.703 -1.118 1 96.25 311 THR A C 1
ATOM 2451 O O . THR A 1 311 ? 3.125 20.344 -1.075 1 96.25 311 THR A O 1
ATOM 2454 N N . LYS A 1 312 ? 4.414 18.797 -1.989 1 95 312 LYS A N 1
ATOM 2455 C CA . LYS A 1 312 ? 3.416 18.453 -3.002 1 95 312 LYS A CA 1
ATOM 2456 C C . LYS A 1 312 ? 2.182 17.828 -2.371 1 95 312 LYS A C 1
ATOM 2458 O O . LYS A 1 312 ? 2.252 17.281 -1.266 1 95 312 LYS A O 1
ATOM 2463 N N . ALA A 1 313 ? 1.122 17.922 -3.143 1 95.88 313 ALA A N 1
ATOM 2464 C CA . ALA A 1 313 ? -0.084 17.219 -2.719 1 95.88 313 ALA A CA 1
ATOM 2465 C C . ALA A 1 313 ? 0.15 15.703 -2.68 1 95.88 313 ALA A C 1
ATOM 2467 O O . ALA A 1 313 ? 0.833 15.156 -3.545 1 95.88 313 ALA A O 1
ATOM 2468 N N . LEU A 1 314 ? -0.338 15.062 -1.697 1 95.75 314 LEU A N 1
ATOM 2469 C CA . LEU A 1 314 ? -0.241 13.617 -1.566 1 95.75 314 LEU A CA 1
ATOM 2470 C C . LEU A 1 314 ? -1.622 12.992 -1.411 1 95.75 314 LEU A C 1
ATOM 2472 O O . LEU A 1 314 ? -2.512 13.578 -0.793 1 95.75 314 LEU A O 1
ATOM 2476 N N . GLU A 1 315 ? -1.855 11.898 -1.966 1 96.06 315 GLU A N 1
ATOM 2477 C CA . GLU A 1 315 ? -3.027 11.055 -1.777 1 96.06 315 GLU A CA 1
ATOM 2478 C C . GLU A 1 315 ? -2.633 9.672 -1.266 1 96.06 315 GLU A C 1
ATOM 2480 O O . GLU A 1 315 ? -1.857 8.961 -1.911 1 96.06 315 GLU A O 1
ATOM 2485 N N . LEU A 1 316 ? -3.133 9.312 -0.125 1 96.56 316 LEU A N 1
ATOM 2486 C CA . LEU A 1 316 ? -2.787 8.07 0.554 1 96.56 316 LEU A CA 1
ATOM 2487 C C . LEU A 1 316 ? -4.039 7.359 1.059 1 96.56 316 LEU A C 1
ATOM 2489 O O . LEU A 1 316 ? -5.062 8 1.306 1 96.56 316 LEU A O 1
ATOM 2493 N N . GLU A 1 317 ? -3.969 6.066 1.221 1 95.56 317 GLU A N 1
ATOM 2494 C CA . GLU A 1 317 ? -5.012 5.395 1.991 1 95.56 317 GLU A CA 1
ATOM 2495 C C . GLU A 1 317 ? -4.941 5.777 3.467 1 95.56 317 GLU A C 1
ATOM 2497 O O . GLU A 1 317 ? -3.852 5.914 4.027 1 95.56 317 GLU A O 1
ATOM 2502 N N . ALA A 1 318 ? -6.074 5.957 4.062 1 97.56 318 ALA A N 1
ATOM 2503 C CA . ALA A 1 318 ? -6.121 6.375 5.461 1 97.56 318 ALA A CA 1
ATOM 2504 C C . ALA A 1 318 ? -5.273 5.453 6.336 1 97.56 318 ALA A C 1
ATOM 2506 O O . ALA A 1 318 ? -4.527 5.918 7.199 1 97.56 318 ALA A O 1
ATOM 2507 N N . LYS A 1 319 ? -5.242 4.211 6.066 1 94 319 LYS A N 1
ATOM 2508 C CA . LYS A 1 319 ? -4.547 3.229 6.891 1 94 319 LYS A CA 1
ATOM 2509 C C . LYS A 1 319 ? -3.033 3.398 6.793 1 94 319 LYS A C 1
ATOM 2511 O O . LYS A 1 319 ? -2.303 3.059 7.727 1 94 319 LYS A O 1
ATOM 2516 N N . GLU A 1 320 ? -2.57 3.881 5.707 1 94.06 320 GLU A N 1
ATOM 2517 C CA . GLU A 1 320 ? -1.135 4.062 5.512 1 94.06 320 GLU A CA 1
ATOM 2518 C C . GLU A 1 320 ? -0.556 5.031 6.539 1 94.06 320 GLU A C 1
ATOM 2520 O O . GLU A 1 320 ? 0.634 4.969 6.855 1 94.06 320 GLU A O 1
ATOM 2525 N N . ILE A 1 321 ? -1.38 5.957 7.074 1 96.12 321 ILE A N 1
ATOM 2526 C CA . ILE A 1 321 ? -0.851 6.906 8.047 1 96.12 321 ILE A CA 1
ATOM 2527 C C . ILE A 1 321 ? -1.472 6.641 9.414 1 96.12 321 ILE A C 1
ATOM 2529 O O . ILE A 1 321 ? -1.391 7.48 10.32 1 96.12 321 ILE A O 1
ATOM 2533 N N . GLY A 1 322 ? -2.238 5.562 9.523 1 96.06 322 GLY A N 1
ATOM 2534 C CA . GLY A 1 322 ? -2.73 5.117 10.812 1 96.06 322 GLY A CA 1
ATOM 2535 C C . GLY A 1 322 ? -4.113 5.648 11.141 1 96.06 322 GLY A C 1
ATOM 2536 O O . GLY A 1 322 ? -4.59 5.496 12.266 1 96.06 322 GLY A O 1
ATOM 2537 N N . ILE A 1 323 ? -4.758 6.301 10.203 1 97.69 323 ILE A N 1
ATOM 2538 C CA . ILE A 1 323 ? -6.109 6.797 10.438 1 97.69 323 ILE A CA 1
ATOM 2539 C C . ILE A 1 323 ? -7.113 5.664 10.234 1 97.69 323 ILE A C 1
ATOM 2541 O O . ILE A 1 323 ? -7.043 4.93 9.242 1 97.69 323 ILE A O 1
ATOM 2545 N N . LYS A 1 324 ? -7.996 5.516 11.156 1 94.94 324 LYS A N 1
ATOM 2546 C CA . LYS A 1 324 ? -8.969 4.426 11.133 1 94.94 324 LYS A CA 1
ATOM 2547 C C . LYS A 1 324 ? -10.18 4.789 10.281 1 94.94 324 LYS A C 1
ATOM 2549 O O . LYS A 1 324 ? -11.234 5.137 10.805 1 94.94 324 LYS A O 1
ATOM 2554 N N . ALA A 1 325 ? -10.062 4.672 9.039 1 95.25 325 ALA A N 1
ATOM 2555 C CA . ALA A 1 325 ? -11.109 4.879 8.039 1 95.25 325 ALA A CA 1
ATOM 2556 C C . ALA A 1 325 ? -10.828 4.078 6.773 1 95.25 325 ALA A C 1
ATOM 2558 O O . ALA A 1 325 ? -9.695 3.641 6.551 1 95.25 325 ALA A O 1
ATOM 2559 N N . LYS A 1 326 ? -11.773 3.82 5.965 1 92.81 326 LYS A N 1
ATOM 2560 C CA . LYS A 1 326 ? -11.609 3.039 4.742 1 92.81 326 LYS A CA 1
ATOM 2561 C C . LYS A 1 326 ? -11.289 3.941 3.553 1 92.81 326 LYS A C 1
ATOM 2563 O O . LYS A 1 326 ? -10.914 3.457 2.48 1 92.81 326 LYS A O 1
ATOM 2568 N N . GLY A 1 327 ? -11.344 5.188 3.801 1 96.31 327 GLY A N 1
ATOM 2569 C CA . GLY A 1 327 ? -11.227 6.113 2.686 1 96.31 327 GLY A CA 1
ATOM 2570 C C . GLY A 1 327 ? -9.797 6.551 2.426 1 96.31 327 GLY A C 1
ATOM 2571 O O . GLY A 1 327 ? -8.852 5.867 2.828 1 96.31 327 GLY A O 1
ATOM 2572 N N . MET A 1 328 ? -9.719 7.551 1.562 1 98 328 MET A N 1
ATOM 2573 C CA . MET A 1 328 ? -8.453 8.164 1.166 1 98 328 MET A CA 1
ATOM 2574 C C . MET A 1 328 ? -8.18 9.422 1.981 1 98 328 MET A C 1
ATOM 2576 O O . MET A 1 328 ? -9.109 10.07 2.467 1 98 328 MET A O 1
ATOM 2580 N N . VAL A 1 329 ? -6.926 9.688 2.191 1 98.44 329 VAL A N 1
ATOM 2581 C CA . VAL A 1 329 ? -6.477 10.953 2.777 1 98.44 329 VAL A CA 1
ATOM 2582 C C . VAL A 1 329 ? -5.766 11.789 1.718 1 98.44 329 VAL A C 1
ATOM 2584 O O . VAL A 1 329 ? -4.82 11.32 1.077 1 98.44 329 VAL A O 1
ATOM 2587 N N . SER A 1 330 ? -6.246 12.945 1.535 1 98.06 330 SER A N 1
ATOM 2588 C CA . SER A 1 330 ? -5.594 13.914 0.659 1 98.06 330 SER A CA 1
ATOM 2589 C C . SER A 1 330 ? -4.945 15.039 1.461 1 98.06 330 SER A C 1
ATOM 2591 O O . SER A 1 330 ? -5.625 15.742 2.213 1 98.06 330 SER A O 1
ATOM 2593 N N . LEU A 1 331 ? -3.701 15.156 1.322 1 97.88 331 LEU A N 1
ATOM 2594 C CA . LEU A 1 331 ? -2.982 16.297 1.877 1 97.88 331 LEU A CA 1
ATOM 2595 C C . LEU A 1 331 ? -2.809 17.391 0.828 1 97.88 331 LEU A C 1
ATOM 2597 O O . LEU A 1 331 ? -2.229 17.156 -0.233 1 97.88 331 LEU A O 1
ATOM 2601 N N . LEU A 1 332 ? -3.369 18.547 1.102 1 97.56 332 LEU A N 1
ATOM 2602 C CA . LEU A 1 332 ? -3.199 19.656 0.169 1 97.56 332 LEU A CA 1
ATOM 2603 C C . LEU A 1 332 ? -1.73 20.047 0.054 1 97.56 332 LEU A C 1
ATOM 2605 O O . LEU A 1 332 ? -0.946 19.812 0.976 1 97.56 332 LEU A O 1
ATOM 2609 N N . PRO A 1 333 ? -1.342 20.625 -1.029 1 96.62 333 PRO A N 1
ATOM 2610 C CA . PRO A 1 333 ? 0.058 21.016 -1.204 1 96.62 333 PRO A CA 1
ATOM 2611 C C . PRO A 1 333 ? 0.427 22.266 -0.39 1 96.62 333 PRO A C 1
ATOM 2613 O O . PRO A 1 333 ? -0.413 23.141 -0.178 1 96.62 333 PRO A O 1
ATOM 2616 N N . GLY A 1 334 ? 1.585 22.234 0.091 1 95.94 334 GLY A N 1
ATOM 2617 C CA . GLY A 1 334 ? 2.162 23.422 0.721 1 95.94 334 GLY A CA 1
ATOM 2618 C C . GLY A 1 334 ? 3.014 24.25 -0.224 1 95.94 334 GLY A C 1
ATOM 2619 O O . GLY A 1 334 ? 3.211 23.859 -1.381 1 95.94 334 GLY A O 1
ATOM 2620 N N . ILE A 1 335 ? 3.496 25.344 0.271 1 95.19 335 ILE A N 1
ATOM 2621 C CA . ILE A 1 335 ? 4.223 26.281 -0.578 1 95.19 335 ILE A CA 1
ATOM 2622 C C . ILE A 1 335 ? 5.715 26.219 -0.248 1 95.19 335 ILE A C 1
ATOM 2624 O O . ILE A 1 335 ? 6.555 26.266 -1.147 1 95.19 335 ILE A O 1
ATOM 2628 N N . SER A 1 336 ? 6.055 26.188 1.012 1 94.31 336 SER A N 1
ATOM 2629 C CA . SER A 1 336 ? 7.441 26.188 1.469 1 94.31 336 SER A CA 1
ATOM 2630 C C . SER A 1 336 ? 7.574 25.531 2.838 1 94.31 336 SER A C 1
ATOM 2632 O O . SER A 1 336 ? 6.609 24.953 3.355 1 94.31 336 SER A O 1
ATOM 2634 N N . ALA A 1 337 ? 8.766 25.594 3.41 1 94.38 337 ALA A N 1
ATOM 2635 C CA . ALA A 1 337 ? 9.07 25.047 4.727 1 94.38 337 ALA A CA 1
ATOM 2636 C C . ALA A 1 337 ? 8.195 25.672 5.805 1 94.38 337 ALA A C 1
ATOM 2638 O O . ALA A 1 337 ? 7.82 25.016 6.777 1 94.38 337 ALA A O 1
ATOM 2639 N N . PHE A 1 338 ? 7.801 26.953 5.578 1 92.31 338 PHE A N 1
ATOM 2640 C CA . PHE A 1 338 ? 7.105 27.641 6.66 1 92.31 338 PHE A CA 1
ATOM 2641 C C . PHE A 1 338 ? 5.758 28.172 6.191 1 92.31 338 PHE A C 1
ATOM 2643 O O . PHE A 1 338 ? 5.043 28.828 6.949 1 92.31 338 PHE A O 1
ATOM 2650 N N . VAL A 1 339 ? 5.422 27.969 5.008 1 95.56 339 VAL A N 1
ATOM 2651 C CA . VAL A 1 339 ? 4.09 28.234 4.469 1 95.56 339 VAL A CA 1
ATOM 2652 C C . VAL A 1 339 ? 3.475 26.922 3.955 1 95.56 339 VAL A C 1
ATOM 2654 O O . VAL A 1 339 ? 3.822 26.453 2.871 1 95.56 339 VAL A O 1
ATOM 2657 N N . GLY A 1 340 ? 2.58 26.484 4.668 1 96.25 340 GLY A N 1
ATOM 2658 C CA . GLY A 1 340 ? 2.082 25.141 4.426 1 96.25 340 GLY A CA 1
ATOM 2659 C C . GLY A 1 340 ? 0.764 25.125 3.678 1 96.25 340 GLY A C 1
ATOM 2660 O O . GLY A 1 340 ? 0.419 26.078 2.988 1 96.25 340 GLY A O 1
ATOM 2661 N N . SER A 1 341 ? 0.154 23.969 3.744 1 97.44 341 SER A N 1
ATOM 2662 C CA . SER A 1 341 ? -1.087 23.734 3.01 1 97.44 341 SER A CA 1
ATOM 2663 C C . SER A 1 341 ? -2.252 24.484 3.66 1 97.44 341 SER A C 1
ATOM 2665 O O . SER A 1 341 ? -3.291 24.688 3.029 1 97.44 341 SER A O 1
ATOM 2667 N N . ASP A 1 342 ? -2.119 24.859 4.941 1 95.62 342 ASP A N 1
ATOM 2668 C CA . ASP A 1 342 ? -3.143 25.688 5.578 1 95.62 342 ASP A CA 1
ATOM 2669 C C . ASP A 1 342 ? -3.318 27.016 4.84 1 95.62 342 ASP A C 1
ATOM 2671 O O . ASP A 1 342 ? -4.441 27.484 4.66 1 95.62 342 ASP A O 1
ATOM 2675 N N . ILE A 1 343 ? -2.264 27.562 4.344 1 95 343 ILE A N 1
ATOM 2676 C CA . ILE A 1 343 ? -2.334 28.828 3.611 1 95 343 ILE A CA 1
ATOM 2677 C C . ILE A 1 343 ? -2.893 28.578 2.213 1 95 343 ILE A C 1
ATOM 2679 O O . ILE A 1 343 ? -3.703 29.359 1.712 1 95 343 ILE A O 1
ATOM 2683 N N . THR A 1 344 ? -2.432 27.484 1.616 1 95.88 344 THR A N 1
ATOM 2684 C CA . THR A 1 344 ? -3.01 27.109 0.33 1 95.88 344 THR A CA 1
ATOM 2685 C C . THR A 1 344 ? -4.527 26.969 0.437 1 95.88 344 THR A C 1
ATOM 2687 O O . THR A 1 344 ? -5.262 27.484 -0.411 1 95.88 344 THR A O 1
ATOM 2690 N N . ALA A 1 345 ? -4.953 26.312 1.461 1 95.38 345 ALA A N 1
ATOM 2691 C CA . ALA A 1 345 ? -6.379 26.141 1.709 1 95.38 345 ALA A CA 1
ATOM 2692 C C . ALA A 1 345 ? -7.062 27.469 1.975 1 95.38 345 ALA A C 1
ATOM 2694 O O . ALA A 1 345 ? -8.188 27.703 1.523 1 95.38 345 ALA A O 1
ATOM 2695 N N . GLY A 1 346 ? -6.41 28.328 2.734 1 93.56 346 GLY A N 1
ATOM 2696 C CA . GLY A 1 346 ? -6.945 29.656 2.986 1 93.56 346 GLY A CA 1
ATOM 2697 C C . GLY A 1 346 ? -7.133 30.484 1.723 1 93.56 346 GLY A C 1
ATOM 2698 O O . GLY A 1 346 ? -8.164 31.125 1.548 1 93.56 346 GLY A O 1
ATOM 2699 N N . ILE A 1 347 ? -6.16 30.406 0.874 1 93 347 ILE A N 1
ATOM 2700 C CA . ILE A 1 347 ? -6.234 31.125 -0.401 1 93 347 ILE A CA 1
ATOM 2701 C C . ILE A 1 347 ? -7.418 30.594 -1.212 1 93 347 ILE A C 1
ATOM 2703 O O . ILE A 1 347 ? -8.172 31.375 -1.801 1 93 347 ILE A O 1
ATOM 2707 N N . LEU A 1 348 ? -7.602 29.297 -1.173 1 91.69 348 LEU A N 1
ATOM 2708 C CA . LEU A 1 348 ? -8.711 28.672 -1.89 1 91.69 348 LEU A CA 1
ATOM 2709 C C . LEU A 1 348 ? -10.047 29.156 -1.345 1 91.69 348 LEU A C 1
ATOM 2711 O O . LEU A 1 348 ? -10.984 29.406 -2.111 1 91.69 348 LEU A O 1
ATOM 2715 N N . SER A 1 349 ? -10.133 29.312 -0.102 1 89.88 349 SER A N 1
ATOM 2716 C CA . SER A 1 349 ? -11.414 29.562 0.562 1 89.88 349 SER A CA 1
ATOM 2717 C C . SER A 1 349 ? -11.797 31.031 0.506 1 89.88 349 SER A C 1
ATOM 2719 O O . SER A 1 349 ? -12.977 31.375 0.396 1 89.88 349 SER A O 1
ATOM 2721 N N . CYS A 1 350 ? -10.852 31.953 0.672 1 86 350 CYS A N 1
ATOM 2722 C CA . CYS A 1 350 ? -11.188 33.375 0.808 1 86 350 CYS A CA 1
ATOM 2723 C C . CYS A 1 350 ? -11.516 33.969 -0.547 1 86 350 CYS A C 1
ATOM 2725 O O . CYS A 1 350 ? -12.109 35.062 -0.617 1 86 350 CYS A O 1
ATOM 2727 N N . GLY A 1 351 ? -11.234 33.281 -1.68 1 79.88 351 GLY A N 1
ATOM 2728 C CA . GLY A 1 351 ? -11.617 33.75 -3.002 1 79.88 351 GLY A CA 1
ATOM 2729 C C . GLY A 1 351 ? -10.625 34.75 -3.596 1 79.88 351 GLY A C 1
ATOM 2730 O O . GLY A 1 351 ? -10.945 35.469 -4.551 1 79.88 351 GLY A O 1
ATOM 2731 N N . MET A 1 352 ? -9.484 34.938 -2.998 1 88.25 352 MET A N 1
ATOM 2732 C CA . MET A 1 352 ? -8.422 35.812 -3.482 1 88.25 352 MET A CA 1
ATOM 2733 C C . MET A 1 352 ? -8.195 35.625 -4.977 1 88.25 352 MET A C 1
ATOM 2735 O O . MET A 1 352 ? -7.973 36.562 -5.711 1 88.25 352 MET A O 1
ATOM 2739 N N . LEU A 1 353 ? -8.375 34.469 -5.449 1 88 353 LEU A N 1
ATOM 2740 C CA . LEU A 1 353 ? -8.031 34.156 -6.828 1 88 353 LEU A CA 1
ATOM 2741 C C . LEU A 1 353 ? -9.148 34.562 -7.785 1 88 353 LEU A C 1
ATOM 2743 O O . LEU A 1 353 ? -8.977 34.5 -9.008 1 88 353 LEU A O 1
ATOM 2747 N N . ASN A 1 354 ? -10.273 35 -7.277 1 85.88 354 ASN A N 1
ATOM 2748 C CA . ASN A 1 354 ? -11.414 35.375 -8.109 1 85.88 354 ASN A CA 1
ATOM 2749 C C . ASN A 1 354 ? -11.375 36.844 -8.492 1 85.88 354 ASN A C 1
ATOM 2751 O O . ASN A 1 354 ? -12.164 37.312 -9.32 1 85.88 354 ASN A O 1
ATOM 2755 N N . SER A 1 355 ? -10.461 37.562 -7.938 1 90.19 355 SER A N 1
ATOM 2756 C CA . SER A 1 355 ? -10.43 39.031 -8.156 1 90.19 355 SER A CA 1
ATOM 2757 C C . SER A 1 355 ? -9.227 39.406 -9.008 1 90.19 355 SER A C 1
ATOM 2759 O O . SER A 1 355 ? -8.156 38.812 -8.906 1 90.19 355 SER A O 1
ATOM 2761 N N . GLU A 1 356 ? -9.391 40.469 -9.758 1 93.88 356 GLU A N 1
ATOM 2762 C CA . GLU A 1 356 ? -8.297 41.062 -10.523 1 93.88 356 GLU A CA 1
ATOM 2763 C C . GLU A 1 356 ? -7.406 41.938 -9.625 1 93.88 356 GLU A C 1
ATOM 2765 O O . GLU A 1 356 ? -6.23 42.156 -9.93 1 93.88 356 GLU A O 1
ATOM 2770 N N . LYS A 1 357 ? -7.973 42.406 -8.57 1 95.31 357 LYS A N 1
ATOM 2771 C CA . LYS A 1 357 ? -7.238 43.25 -7.645 1 95.31 357 LYS A CA 1
ATOM 2772 C C . LYS A 1 357 ? -6.555 42.438 -6.559 1 95.31 357 LYS A C 1
ATOM 2774 O O . LYS A 1 357 ? -6.977 41.312 -6.262 1 95.31 357 LYS A O 1
ATOM 2779 N N . TYR A 1 358 ? -5.527 43.031 -5.977 1 97.12 358 TYR A N 1
ATOM 2780 C CA . TYR A 1 358 ? -4.781 42.344 -4.93 1 97.12 358 TYR A CA 1
ATOM 2781 C C . TYR A 1 358 ? -5.578 42.281 -3.631 1 97.12 358 TYR A C 1
ATOM 2783 O O . TYR A 1 358 ? -6.277 43.25 -3.289 1 97.12 358 TYR A O 1
ATOM 2791 N N . SER A 1 359 ? -5.496 41.25 -2.971 1 96.69 359 SER A N 1
ATOM 2792 C CA . SER A 1 359 ? -5.969 41.094 -1.601 1 96.69 359 SER A CA 1
ATOM 2793 C C . SER A 1 359 ? -4.879 40.5 -0.713 1 96.69 359 SER A C 1
ATOM 2795 O O . SER A 1 359 ? -3.893 39.938 -1.212 1 96.69 359 SER A O 1
ATOM 2797 N N . LEU A 1 360 ? -5.098 40.656 0.562 1 96.19 360 LEU A N 1
ATOM 2798 C CA . LEU A 1 360 ? -4.164 40.156 1.562 1 96.19 360 LEU A CA 1
ATOM 2799 C C . LEU A 1 360 ? -4.828 39.094 2.441 1 96.19 360 LEU A C 1
ATOM 2801 O O . LEU A 1 360 ? -5.969 39.281 2.871 1 96.19 360 LEU A O 1
ATOM 2805 N N . LEU A 1 361 ? -4.145 38 2.602 1 94.69 361 LEU A N 1
ATOM 2806 C CA . LEU A 1 361 ? -4.539 37 3.59 1 94.69 361 LEU A CA 1
ATOM 2807 C C . LEU A 1 361 ? -3.512 36.938 4.715 1 94.69 361 LEU A C 1
ATOM 2809 O O . LEU A 1 361 ? -2.326 36.688 4.465 1 94.69 361 LEU A O 1
ATOM 2813 N N . LEU A 1 362 ? -3.967 37.125 5.93 1 92.62 362 LEU A N 1
ATOM 2814 C CA . LEU A 1 362 ? -3.125 37.031 7.121 1 92.62 362 LEU A CA 1
ATOM 2815 C C . LEU A 1 362 ? -3.582 35.875 8.023 1 92.62 362 LEU A C 1
ATOM 2817 O O . LEU A 1 362 ? -4.723 35.875 8.5 1 92.62 362 LEU A O 1
ATOM 2821 N N . ASP A 1 363 ? -2.771 34.938 8.172 1 90.75 363 ASP A N 1
ATOM 2822 C CA . ASP A 1 363 ? -2.99 33.906 9.172 1 90.75 363 ASP A CA 1
ATOM 2823 C C . ASP A 1 363 ? -2.088 34.125 10.391 1 90.75 363 ASP A C 1
ATOM 2825 O O . ASP A 1 363 ? -0.897 33.812 10.344 1 90.75 363 ASP A O 1
ATOM 2829 N N . LEU A 1 364 ? -2.752 34.625 11.43 1 84.88 364 LEU A N 1
ATOM 2830 C CA . LEU A 1 364 ? -1.987 35.031 12.594 1 84.88 364 LEU A CA 1
ATOM 2831 C C . LEU A 1 364 ? -2.105 34.031 13.727 1 84.88 364 LEU A C 1
ATOM 2833 O O . LEU A 1 364 ? -3.166 33.875 14.344 1 84.88 364 LEU A O 1
ATOM 2837 N N . GLY A 1 365 ? -1.177 33.188 13.898 1 79.06 365 GLY A N 1
ATOM 2838 C CA . GLY A 1 365 ? -1.003 32.281 15 1 79.06 365 GLY A CA 1
ATOM 2839 C C . GLY A 1 365 ? 0.355 32.375 15.672 1 79.06 365 GLY A C 1
ATOM 2840 O O . GLY A 1 365 ? 0.817 33.5 15.969 1 79.06 365 GLY A O 1
ATOM 2841 N N . THR A 1 366 ? 0.901 31.234 15.945 1 74.81 366 THR A N 1
ATOM 2842 C CA . THR A 1 366 ? 2.254 31.219 16.484 1 74.81 366 THR A CA 1
ATOM 2843 C C . THR A 1 366 ? 3.232 31.875 15.516 1 74.81 366 THR A C 1
ATOM 2845 O O . THR A 1 366 ? 4.062 32.688 15.922 1 74.81 366 THR A O 1
ATOM 2848 N N . ASN A 1 367 ? 2.99 31.484 14.25 1 80.94 367 ASN A N 1
ATOM 2849 C CA . ASN A 1 367 ? 3.666 32.188 13.164 1 80.94 367 ASN A CA 1
ATOM 2850 C C . ASN A 1 367 ? 2.695 33.031 12.352 1 80.94 367 ASN A C 1
ATOM 2852 O O . ASN A 1 367 ? 1.479 32.875 12.477 1 80.94 367 ASN A O 1
ATOM 2856 N N . GLY A 1 368 ? 3.24 34.094 11.789 1 88.81 368 GLY A N 1
ATOM 2857 C CA . GLY A 1 368 ? 2.432 34.875 10.883 1 88.81 368 GLY A CA 1
ATOM 2858 C C . GLY A 1 368 ? 2.674 34.562 9.422 1 88.81 368 GLY A C 1
ATOM 2859 O O . GLY A 1 368 ? 3.734 34.875 8.875 1 88.81 368 GLY A O 1
ATOM 2860 N N . GLU A 1 369 ? 1.729 33.875 8.805 1 93.56 369 GLU A N 1
ATOM 2861 C CA . GLU A 1 369 ? 1.812 33.625 7.367 1 93.56 369 GLU A CA 1
ATOM 2862 C C . GLU A 1 369 ? 1 34.625 6.57 1 93.56 369 GLU A C 1
ATOM 2864 O O . GLU A 1 369 ? -0.146 34.938 6.918 1 93.56 369 GLU A O 1
ATOM 2869 N N . ILE A 1 370 ? 1.618 35.156 5.543 1 95.62 370 ILE A N 1
ATOM 2870 C CA . ILE A 1 370 ? 1 36.219 4.766 1 95.62 370 ILE A CA 1
ATOM 2871 C C . ILE A 1 370 ? 0.989 35.844 3.287 1 95.62 370 ILE A C 1
ATOM 2873 O O . ILE A 1 370 ? 1.981 35.344 2.764 1 95.62 370 ILE A O 1
ATOM 2877 N N . ALA A 1 371 ? -0.144 36.062 2.637 1 96.75 371 ALA A N 1
ATOM 2878 C CA . ALA A 1 371 ? -0.269 35.906 1.191 1 96.75 371 ALA A CA 1
ATOM 2879 C C . ALA A 1 371 ? -0.853 37.156 0.544 1 96.75 371 ALA A C 1
ATOM 2881 O O . ALA A 1 371 ? -1.877 37.656 0.994 1 96.75 371 ALA A O 1
ATOM 2882 N N . LEU A 1 372 ? -0.153 37.688 -0.406 1 97.75 372 LEU A N 1
ATOM 2883 C CA . LEU A 1 372 ? -0.607 38.781 -1.26 1 97.75 372 LEU A CA 1
ATOM 2884 C C . LEU A 1 372 ? -0.827 38.281 -2.689 1 97.75 372 LEU A C 1
ATOM 2886 O O . LEU A 1 372 ? 0.086 37.75 -3.312 1 97.75 372 LEU A O 1
ATOM 2890 N N . GLY A 1 373 ? -2.066 38.438 -3.135 1 96.31 373 GLY A N 1
ATOM 2891 C CA . GLY A 1 373 ? -2.238 37.906 -4.473 1 96.31 373 GLY A CA 1
ATOM 2892 C C . GLY A 1 373 ? -3.531 38.344 -5.133 1 96.31 373 GLY A C 1
ATOM 2893 O O . GLY A 1 373 ? -4.301 39.125 -4.551 1 96.31 373 GLY A O 1
ATOM 2894 N N . ASN A 1 374 ? -3.74 37.969 -6.387 1 95.12 374 ASN A N 1
ATOM 2895 C CA . ASN A 1 374 ? -4.922 38.125 -7.23 1 95.12 374 ASN A CA 1
ATOM 2896 C C . ASN A 1 374 ? -5.102 36.938 -8.156 1 95.12 374 ASN A C 1
ATOM 2898 O O . ASN A 1 374 ? -4.535 35.844 -7.91 1 95.12 374 ASN A O 1
ATOM 2902 N N . LYS A 1 375 ? -5.922 37.031 -9.141 1 91.56 375 LYS A N 1
ATOM 2903 C CA . LYS A 1 375 ? -6.242 35.906 -10.008 1 91.56 375 LYS A CA 1
ATOM 2904 C C . LYS A 1 375 ? -5.012 35.438 -10.789 1 91.56 375 LYS A C 1
ATOM 2906 O O . LYS A 1 375 ? -4.949 34.281 -11.234 1 91.56 375 LYS A O 1
ATOM 2911 N N . ASN A 1 376 ? -3.945 36.219 -10.875 1 93.44 376 ASN A N 1
ATOM 2912 C CA . ASN A 1 376 ? -2.812 35.938 -11.75 1 93.44 376 ASN A CA 1
ATOM 2913 C C . ASN A 1 376 ? -1.609 35.406 -10.961 1 93.44 376 ASN A C 1
ATOM 2915 O O . ASN A 1 376 ? -0.831 34.594 -11.469 1 93.44 376 ASN A O 1
ATOM 2919 N N . GLU A 1 377 ? -1.467 35.906 -9.766 1 95.81 377 GLU A N 1
ATOM 2920 C CA . GLU A 1 377 ? -0.26 35.562 -9.023 1 95.81 377 GLU A CA 1
ATOM 2921 C C . GLU A 1 377 ? -0.476 35.688 -7.52 1 95.81 377 GLU A C 1
ATOM 2923 O O . GLU A 1 377 ? -1.385 36.406 -7.078 1 95.81 377 GLU A O 1
ATOM 2928 N N . VAL A 1 378 ? 0.367 35 -6.785 1 96.5 378 VAL A N 1
ATOM 2929 C CA . VAL A 1 378 ? 0.382 35.094 -5.328 1 96.5 378 VAL A CA 1
ATOM 2930 C C . VAL A 1 378 ? 1.824 35.125 -4.828 1 96.5 378 VAL A C 1
ATOM 2932 O O . VAL A 1 378 ? 2.689 34.438 -5.367 1 96.5 378 VAL A O 1
ATOM 2935 N N . VAL A 1 379 ? 2.16 36 -3.908 1 97.44 379 VAL A N 1
ATOM 2936 C CA . VAL A 1 379 ? 3.43 36 -3.189 1 97.44 379 VAL A CA 1
ATOM 2937 C C . VAL A 1 379 ? 3.178 35.781 -1.698 1 97.44 379 VAL A C 1
ATOM 2939 O O . VAL A 1 379 ? 2.205 36.312 -1.146 1 97.44 379 VAL A O 1
ATOM 2942 N N . THR A 1 380 ? 3.98 34.969 -1.082 1 97.19 380 THR A N 1
ATOM 2943 C CA . THR A 1 380 ? 3.766 34.625 0.322 1 97.19 380 THR A CA 1
ATOM 2944 C C . THR A 1 380 ? 5.059 34.781 1.117 1 97.19 380 THR A C 1
ATOM 2946 O O . THR A 1 380 ? 6.148 34.812 0.54 1 97.19 380 THR A O 1
ATOM 2949 N N . CYS A 1 381 ? 4.934 34.906 2.4 1 96.19 381 CYS A N 1
ATOM 2950 C CA . CYS A 1 381 ? 6.051 34.875 3.336 1 96.19 381 CYS A CA 1
ATOM 2951 C C . CYS A 1 381 ? 5.586 34.438 4.719 1 96.19 381 CYS A C 1
ATOM 2953 O O . CYS A 1 381 ? 4.383 34.344 4.977 1 96.19 381 CYS A O 1
ATOM 2955 N N . SER A 1 382 ? 6.473 34.062 5.508 1 94.25 382 SER A N 1
ATOM 2956 C CA . SER A 1 382 ? 6.219 33.719 6.902 1 94.25 382 SER A CA 1
ATOM 2957 C C . SER A 1 382 ? 7.074 34.562 7.848 1 94.25 382 SER A C 1
ATOM 2959 O O . SER A 1 382 ? 8.25 34.812 7.566 1 94.25 382 SER A O 1
ATOM 2961 N N . THR A 1 383 ? 6.438 34.969 8.898 1 90.88 383 THR A N 1
ATOM 2962 C CA . THR A 1 383 ? 7.145 35.812 9.875 1 90.88 383 THR A CA 1
ATOM 2963 C C . THR A 1 383 ? 7.156 35.125 11.242 1 90.88 383 THR A C 1
ATOM 2965 O O . THR A 1 383 ? 6.227 34.406 11.586 1 90.88 383 THR A O 1
ATOM 2968 N N . ALA A 1 384 ? 8.227 35.375 11.984 1 81.56 384 ALA A N 1
ATOM 2969 C CA . ALA A 1 384 ? 8.32 34.875 13.352 1 81.56 384 ALA A CA 1
ATOM 2970 C C . ALA A 1 384 ? 7.609 35.812 14.328 1 81.56 384 ALA A C 1
ATOM 2972 O O . ALA A 1 384 ? 8.258 36.5 15.125 1 81.56 384 ALA A O 1
ATOM 2973 N N . ALA A 1 385 ? 6.344 35.844 14.25 1 77.38 385 ALA A N 1
ATOM 2974 C CA . ALA A 1 385 ? 5.57 36.719 15.102 1 77.38 385 ALA A CA 1
ATOM 2975 C C . ALA A 1 385 ? 5.598 36.281 16.562 1 77.38 385 ALA A C 1
ATOM 2977 O O . ALA A 1 385 ? 5.457 37.062 17.469 1 77.38 385 ALA A O 1
ATOM 2978 N N . GLY A 1 386 ? 5.93 34.969 16.766 1 73.06 386 GLY A N 1
ATOM 2979 C CA . GLY A 1 386 ? 5.902 34.438 18.125 1 73.06 386 GLY A CA 1
ATOM 2980 C C . GLY A 1 386 ? 4.496 34.219 18.656 1 73.06 386 GLY A C 1
ATOM 2981 O O . GLY A 1 386 ? 3.531 34.75 18.078 1 73.06 386 GLY A O 1
ATOM 2982 N N . PRO A 1 387 ? 4.316 33.625 19.828 1 74.38 387 PRO A N 1
ATOM 2983 C CA . PRO A 1 387 ? 2.996 33.188 20.297 1 74.38 387 PRO A CA 1
ATOM 2984 C C . PRO A 1 387 ? 2.328 34.219 21.203 1 74.38 387 PRO A C 1
ATOM 2986 O O . PRO A 1 387 ? 1.472 33.844 22.016 1 74.38 387 PRO A O 1
ATOM 2989 N N . ALA A 1 388 ? 2.836 35.469 21.125 1 78.94 388 ALA A N 1
ATOM 2990 C CA . ALA A 1 388 ? 2.314 36.5 22.016 1 78.94 388 ALA A CA 1
ATOM 2991 C C . ALA A 1 388 ? 0.8 36.625 21.875 1 78.94 388 ALA A C 1
ATOM 2993 O O . ALA A 1 388 ? 0.09 36.781 22.875 1 78.94 388 ALA A O 1
ATOM 2994 N N . PHE A 1 389 ? 0.323 36.531 20.719 1 79.5 389 PHE A N 1
ATOM 2995 C CA . PHE A 1 389 ? -1.097 36.75 20.453 1 79.5 389 PHE A CA 1
ATOM 2996 C C . PHE A 1 389 ? -1.888 35.469 20.734 1 79.5 389 PHE A C 1
ATOM 2998 O O . PHE A 1 389 ? -3.115 35.469 20.625 1 79.5 389 PHE A O 1
ATOM 3005 N N . GLU A 1 390 ? -1.204 34.5 21.141 1 75 390 GLU A N 1
ATOM 3006 C CA . GLU A 1 390 ? -1.852 33.281 21.609 1 75 390 GLU A CA 1
ATOM 3007 C C . GLU A 1 390 ? -1.713 33.125 23.109 1 75 390 GLU A C 1
ATOM 3009 O O . GLU A 1 390 ? -2.105 32.094 23.672 1 75 390 GLU A O 1
ATOM 3014 N N . GLY A 1 391 ? -1.146 34.062 23.672 1 69.31 391 GLY A N 1
ATOM 3015 C CA . GLY A 1 391 ? -1.007 34.062 25.125 1 69.31 391 GLY A CA 1
ATOM 3016 C C . GLY A 1 391 ? 0.272 33.406 25.594 1 69.31 391 GLY A C 1
ATOM 3017 O O . GLY A 1 391 ? 0.564 33.375 26.797 1 69.31 391 GLY A O 1
ATOM 3018 N N . THR A 1 392 ? 0.979 32.906 24.578 1 70.62 392 THR A N 1
ATOM 3019 C CA . THR A 1 392 ? 2.236 32.281 24.953 1 70.62 392 THR A CA 1
ATOM 3020 C C . THR A 1 392 ? 3.33 33.344 25.156 1 70.62 392 THR A C 1
ATOM 3022 O O . THR A 1 392 ? 3.303 34.406 24.531 1 70.62 392 THR A O 1
ATOM 3025 N N . ASN A 1 393 ? 4.203 33.25 26.062 1 75.56 393 ASN A N 1
ATOM 3026 C CA . ASN A 1 393 ? 5.289 34.156 26.438 1 75.56 393 ASN A CA 1
ATOM 3027 C C . ASN A 1 393 ? 4.766 35.406 27.141 1 75.56 393 ASN A C 1
ATOM 3029 O O . ASN A 1 393 ? 5.461 36.406 27.234 1 75.56 393 ASN A O 1
ATOM 3033 N N . ILE A 1 394 ? 3.475 35.438 27.359 1 86.81 394 ILE A N 1
ATOM 3034 C CA . ILE A 1 394 ? 2.842 36.469 28.188 1 86.81 394 ILE A CA 1
ATOM 3035 C C . ILE A 1 394 ? 2.672 35.938 29.609 1 86.81 394 ILE A C 1
ATOM 3037 O O . ILE A 1 394 ? 2.211 34.812 29.812 1 86.81 394 ILE A O 1
ATOM 3041 N N . LYS A 1 395 ? 3.035 36.688 30.516 1 85.75 395 LYS A N 1
ATOM 3042 C CA . LYS A 1 395 ? 3.105 36.25 31.906 1 85.75 395 LYS A CA 1
ATOM 3043 C C . LYS A 1 395 ? 1.82 35.562 32.344 1 85.75 395 LYS A C 1
ATOM 3045 O O . LYS A 1 395 ? 1.864 34.438 32.875 1 85.75 395 LYS A O 1
ATOM 3050 N N . HIS A 1 396 ? 0.701 36.156 32.062 1 87.62 396 HIS A N 1
ATOM 3051 C CA . HIS A 1 396 ? -0.589 35.562 32.406 1 87.62 396 HIS A CA 1
ATOM 3052 C C . HIS A 1 396 ? -1.376 35.188 31.172 1 87.62 396 HIS A C 1
ATOM 3054 O O . HIS A 1 396 ? -2.607 35.25 31.156 1 87.62 396 HIS A O 1
ATOM 3060 N N . GLY A 1 397 ? -0.6 34.969 30.141 1 87.12 397 GLY A N 1
ATOM 3061 C CA . GLY A 1 397 ? -1.226 34.625 28.891 1 87.12 397 GLY A CA 1
ATOM 3062 C C . GLY A 1 397 ? -1.809 33.219 28.891 1 87.12 397 GLY A C 1
ATOM 3063 O O . GLY A 1 397 ? -1.215 32.281 29.453 1 87.12 397 GLY A O 1
ATOM 3064 N N . ILE A 1 398 ? -3.018 33.031 28.328 1 77.38 398 ILE A N 1
ATOM 3065 C CA . ILE A 1 398 ? -3.686 31.75 28.219 1 77.38 398 ILE A CA 1
ATOM 3066 C C . ILE A 1 398 ? -4.469 31.672 26.906 1 77.38 398 ILE A C 1
ATOM 3068 O O . ILE A 1 398 ? -4.586 32.688 26.203 1 77.38 398 ILE A O 1
ATOM 3072 N N . GLY A 1 399 ? -4.844 30.484 26.547 1 76 399 GLY A N 1
ATOM 3073 C CA . GLY A 1 399 ? -5.699 30.328 25.391 1 76 399 GLY A CA 1
ATOM 3074 C C . GLY A 1 399 ? -7.078 30.938 25.578 1 76 399 GLY A C 1
ATOM 3075 O O . GLY A 1 399 ? -7.422 31.375 26.688 1 76 399 GLY A O 1
ATOM 3076 N N . ALA A 1 400 ? -7.793 30.969 24.484 1 78.62 400 ALA A N 1
ATOM 3077 C CA . ALA A 1 400 ? -9.141 31.531 24.531 1 78.62 400 ALA A CA 1
ATOM 3078 C C . ALA A 1 400 ? -10.109 30.562 25.219 1 78.62 400 ALA A C 1
ATOM 3080 O O . ALA A 1 400 ? -10.922 29.922 24.547 1 78.62 400 ALA A O 1
ATOM 3081 N N . ILE A 1 401 ? -10.023 30.516 26.5 1 74.25 401 ILE A N 1
ATOM 3082 C CA . ILE A 1 401 ? -10.891 29.656 27.297 1 74.25 401 ILE A CA 1
ATOM 3083 C C . ILE A 1 401 ? -11.797 30.5 28.188 1 74.25 401 ILE A C 1
ATOM 3085 O O . ILE A 1 401 ? -11.578 31.703 28.328 1 74.25 401 ILE A O 1
ATOM 3089 N N . LYS A 1 402 ? -12.828 29.891 28.766 1 78.69 402 LYS A N 1
ATOM 3090 C CA . LYS A 1 402 ? -13.703 30.625 29.688 1 78.69 402 LYS A CA 1
ATOM 3091 C C . LYS A 1 402 ? -12.906 31.234 30.828 1 78.69 402 LYS A C 1
ATOM 3093 O O . LYS A 1 402 ? -12.039 30.578 31.406 1 78.69 402 LYS A O 1
ATOM 3098 N N . GLY A 1 403 ? -13.164 32.5 31 1 84.69 403 GLY A N 1
ATOM 3099 C CA . GLY A 1 403 ? -12.461 33.219 32.062 1 84.69 403 GLY A CA 1
ATOM 3100 C C . GLY A 1 403 ? -11.273 34 31.562 1 84.69 403 GLY A C 1
ATOM 3101 O O . GLY A 1 403 ? -10.766 34.875 32.281 1 84.69 403 GLY A O 1
ATOM 3102 N N . ALA A 1 404 ? -10.875 33.812 30.391 1 87.38 404 ALA A N 1
ATOM 3103 C CA . ALA A 1 404 ? -9.773 34.562 29.828 1 87.38 404 ALA A CA 1
ATOM 3104 C C . ALA A 1 404 ? -10.203 36 29.516 1 87.38 404 ALA A C 1
ATOM 3106 O O . ALA A 1 404 ? -11.281 36.219 28.953 1 87.38 404 ALA A O 1
ATOM 3107 N N . ILE A 1 405 ? -9.414 36.938 29.922 1 92.19 405 ILE A N 1
ATOM 3108 C CA . ILE A 1 405 ? -9.672 38.344 29.547 1 92.19 405 ILE A CA 1
ATOM 3109 C C . ILE A 1 405 ? -9.555 38.469 28.031 1 92.19 405 ILE A C 1
ATOM 3111 O O . ILE A 1 405 ? -8.5 38.219 27.453 1 92.19 405 ILE A O 1
ATOM 3115 N N . SER A 1 406 ? -10.656 38.875 27.406 1 91.06 406 SER A N 1
ATOM 3116 C CA . SER A 1 406 ? -10.688 38.906 25.953 1 91.06 406 SER A CA 1
ATOM 3117 C C . SER A 1 406 ? -10.812 40.344 25.453 1 91.06 406 SER A C 1
ATOM 3119 O O . SER A 1 406 ? -10.578 40.625 24.266 1 91.06 406 SER A O 1
ATOM 3121 N N . LYS A 1 407 ? -11.18 41.188 26.359 1 93.44 407 LYS A N 1
ATOM 3122 C CA . LYS A 1 407 ? -11.32 42.594 26.016 1 93.44 407 LYS A CA 1
ATOM 3123 C C . LYS A 1 407 ? -10.797 43.5 27.141 1 93.44 407 LYS A C 1
ATOM 3125 O O . LYS A 1 407 ? -10.969 43.188 28.312 1 93.44 407 LYS A O 1
ATOM 3130 N N . VAL A 1 408 ? -10.18 44.562 26.766 1 96.06 408 VAL A N 1
ATOM 3131 C CA . VAL A 1 408 ? -9.719 45.562 27.703 1 96.06 408 VAL A CA 1
ATOM 3132 C C . VAL A 1 408 ? -10.156 46.969 27.203 1 96.06 408 VAL A C 1
ATOM 3134 O O . VAL A 1 408 ? -9.953 47.312 26.047 1 96.06 408 VAL A O 1
ATOM 3137 N N . ASP A 1 409 ? -10.781 47.688 28.016 1 95.94 409 ASP A N 1
ATOM 3138 C CA . ASP A 1 409 ? -11.242 49.031 27.719 1 95.94 409 ASP A CA 1
ATOM 3139 C C . ASP A 1 409 ? -11.055 49.938 28.938 1 95.94 409 ASP A C 1
ATOM 3141 O O . ASP A 1 409 ? -11.867 49.938 29.859 1 95.94 409 ASP A O 1
ATOM 3145 N N . LEU A 1 410 ? -10.086 50.812 28.891 1 95.31 410 LEU A N 1
ATOM 3146 C CA . LEU A 1 410 ? -9.711 51.625 30.047 1 95.31 410 LEU A CA 1
ATOM 3147 C C . LEU A 1 410 ? -10.695 52.781 30.25 1 95.31 410 LEU A C 1
ATOM 3149 O O . LEU A 1 410 ? -10.688 53.438 31.281 1 95.31 410 LEU A O 1
ATOM 3153 N N . SER A 1 411 ? -11.555 53.031 29.328 1 93.25 411 SER A N 1
ATOM 3154 C CA . SER A 1 411 ? -12.539 54.094 29.438 1 93.25 411 SER A CA 1
ATOM 3155 C C . SER A 1 411 ? -13.695 53.688 30.359 1 93.25 411 SER A C 1
ATOM 3157 O O . SER A 1 411 ? -14.477 54.531 30.781 1 93.25 411 SER A O 1
ATOM 3159 N N . LYS A 1 412 ? -13.742 52.438 30.641 1 94.12 412 LYS A N 1
ATOM 3160 C CA . LYS A 1 412 ? -14.828 51.938 31.469 1 94.12 412 LYS A CA 1
ATOM 3161 C C . LYS A 1 412 ? -14.367 51.719 32.906 1 94.12 412 LYS A C 1
ATOM 3163 O O . LYS A 1 412 ? -13.172 51.625 33.188 1 94.12 412 LYS A O 1
ATOM 3168 N N . ASP A 1 413 ? -15.406 51.625 33.781 1 89.94 413 ASP A N 1
ATOM 3169 C CA . ASP A 1 413 ? -15.094 51.312 35.188 1 89.94 413 ASP A CA 1
ATOM 3170 C C . ASP A 1 413 ? -14.539 49.906 35.344 1 89.94 413 ASP A C 1
ATOM 3172 O O . ASP A 1 413 ? -13.492 49.719 35.969 1 89.94 413 ASP A O 1
ATOM 3176 N N . LYS A 1 414 ? -15.336 49 34.75 1 93.19 414 LYS A N 1
ATOM 3177 C CA . LYS A 1 414 ? -14.766 47.656 34.594 1 93.19 414 LYS A CA 1
ATOM 3178 C C . LYS A 1 414 ? -13.961 47.562 33.312 1 93.19 414 LYS A C 1
ATOM 3180 O O . LYS A 1 414 ? -14.523 47.438 32.219 1 93.19 414 LYS A O 1
ATOM 3185 N N . ILE A 1 415 ? -12.711 47.438 33.438 1 95.31 415 ILE A N 1
ATOM 3186 C CA . ILE A 1 415 ? -11.859 47.719 32.281 1 95.31 415 ILE A CA 1
ATOM 3187 C C . ILE A 1 415 ? -11.641 46.438 31.469 1 95.31 415 ILE A C 1
ATOM 3189 O O . ILE A 1 415 ? -10.953 46.469 30.453 1 95.31 415 ILE A O 1
ATOM 3193 N N . TYR A 1 416 ? -12.109 45.25 31.953 1 95.88 416 TYR A N 1
ATOM 3194 C CA . TYR A 1 416 ? -11.875 44.031 31.203 1 95.88 416 TYR A CA 1
ATOM 3195 C C . TYR A 1 416 ? -13.148 43.188 31.078 1 95.88 416 TYR A C 1
ATOM 3197 O O . TYR A 1 416 ? -14.086 43.375 31.859 1 95.88 416 TYR A O 1
ATOM 3205 N N . GLU A 1 417 ? -13.242 42.406 30.047 1 94.69 417 GLU A N 1
ATOM 3206 C CA . GLU A 1 417 ? -14.258 41.375 29.875 1 94.69 417 GLU A CA 1
ATOM 3207 C C . GLU A 1 417 ? -13.625 40 29.734 1 94.69 417 GLU A C 1
ATOM 3209 O O . GLU A 1 417 ? -12.523 39.875 29.188 1 94.69 417 GLU A O 1
ATOM 3214 N N . THR A 1 418 ? -14.273 39 30.281 1 91.5 418 THR A N 1
ATOM 3215 C CA . THR A 1 418 ? -13.789 37.625 30.172 1 91.5 418 THR A CA 1
ATOM 3216 C C . THR A 1 418 ? -14.727 36.781 29.312 1 91.5 418 THR A C 1
ATOM 3218 O O . THR A 1 418 ? -15.906 37.094 29.188 1 91.5 418 THR A O 1
ATOM 3221 N N . ILE A 1 419 ? -14.094 35.844 28.688 1 84.25 419 ILE A N 1
ATOM 3222 C CA . ILE A 1 419 ? -14.891 34.906 27.922 1 84.25 419 ILE A CA 1
ATOM 3223 C C . ILE A 1 419 ? -15.852 34.156 28.844 1 84.25 419 ILE A C 1
ATOM 3225 O O . ILE A 1 419 ? -15.43 33.594 29.844 1 84.25 419 ILE A O 1
ATOM 3229 N N . GLY A 1 420 ? -17.141 34.25 28.578 1 83.38 420 GLY A N 1
ATOM 3230 C CA . GLY A 1 420 ? -18.141 33.562 29.375 1 83.38 420 GLY A CA 1
ATOM 3231 C C . GLY A 1 420 ? -18.531 34.344 30.609 1 83.38 420 GLY A C 1
ATOM 3232 O O . GLY A 1 420 ? -19.281 33.844 31.453 1 83.38 420 GLY A O 1
ATOM 3233 N N . ASN A 1 421 ? -17.984 35.469 30.797 1 87.62 421 ASN A N 1
ATOM 3234 C CA . ASN A 1 421 ? -18.281 36.312 31.953 1 87.62 421 ASN A CA 1
ATOM 3235 C C . ASN A 1 421 ? -17.922 35.625 33.281 1 87.62 421 ASN A C 1
ATOM 3237 O O . ASN A 1 421 ? -18.688 35.719 34.219 1 87.62 421 ASN A O 1
ATOM 3241 N N . GLU A 1 422 ? -16.906 35 33.219 1 87.06 422 GLU A N 1
ATOM 3242 C CA . GLU A 1 422 ? -16.406 34.281 34.406 1 87.06 422 GLU A CA 1
ATOM 3243 C C . GLU A 1 422 ? -15.266 35.062 35.062 1 87.06 422 GLU A C 1
ATOM 3245 O O . GLU A 1 422 ? -14.797 36.062 34.531 1 87.06 422 GLU A O 1
ATOM 3250 N N . LYS A 1 423 ? -14.867 34.562 36.25 1 87.75 423 LYS A N 1
ATOM 3251 C CA . LYS A 1 423 ? -13.727 35.156 36.938 1 87.75 423 LYS A CA 1
ATOM 3252 C C . LYS A 1 423 ? -12.461 35.062 36.062 1 87.75 423 LYS A C 1
ATOM 3254 O O . LYS A 1 423 ? -12.211 34.031 35.438 1 87.75 423 LYS A O 1
ATOM 3259 N N . PRO A 1 424 ? -11.734 36.188 36.062 1 91.69 424 PRO A N 1
ATOM 3260 C CA . PRO A 1 424 ? -10.555 36.156 35.188 1 91.69 424 PRO A CA 1
ATOM 3261 C C . PRO A 1 424 ? -9.523 35.125 35.594 1 91.69 424 PRO A C 1
ATOM 3263 O O . PRO A 1 424 ? -9.242 34.969 36.781 1 91.69 424 PRO A O 1
ATOM 3266 N N . CYS A 1 425 ? -9.047 34.375 34.656 1 86.81 425 CYS A N 1
ATOM 3267 C CA . CYS A 1 425 ? -8.039 33.375 34.969 1 86.81 425 CYS A CA 1
ATOM 3268 C C . CYS A 1 425 ? -6.766 33.625 34.156 1 86.81 425 CYS A C 1
ATOM 3270 O O . CYS A 1 425 ? -5.793 32.875 34.281 1 86.81 425 CYS A O 1
ATOM 3272 N N . GLY A 1 426 ? -6.73 34.594 33.344 1 89.81 426 GLY A N 1
ATOM 3273 C CA . GLY A 1 426 ? -5.637 35 32.469 1 89.81 426 GLY A CA 1
ATOM 3274 C C . GLY A 1 426 ? -6.078 35.938 31.359 1 89.81 426 GLY A C 1
ATOM 3275 O O . GLY A 1 426 ? -7.195 36.438 31.375 1 89.81 426 GLY A O 1
ATOM 3276 N N . ILE A 1 427 ? -5.18 36.219 30.438 1 90.5 427 ILE A N 1
ATOM 3277 C CA . ILE A 1 427 ? -5.496 37.094 29.312 1 90.5 427 ILE A CA 1
ATOM 3278 C C . ILE A 1 427 ? -5.191 36.375 28 1 90.5 427 ILE A C 1
ATOM 3280 O O . ILE A 1 427 ? -4.164 35.688 27.875 1 90.5 427 ILE A O 1
ATOM 3284 N N . CYS A 1 428 ? -6.172 36.375 27.078 1 87.38 428 CYS A N 1
ATOM 3285 C CA . CYS A 1 428 ? -5.961 35.719 25.797 1 87.38 428 CYS A CA 1
ATOM 3286 C C . CYS A 1 428 ? -5.488 36.719 24.734 1 87.38 428 CYS A C 1
ATOM 3288 O O . CYS A 1 428 ? -5.293 37.906 25.031 1 87.38 428 CYS A O 1
ATOM 3290 N N . GLY A 1 429 ? -5.285 36.281 23.531 1 87 429 GLY A N 1
ATOM 3291 C CA . GLY A 1 429 ? -4.676 37.062 22.469 1 87 429 GLY A CA 1
ATOM 3292 C C . GLY A 1 429 ? -5.395 38.375 22.203 1 87 429 GLY A C 1
ATOM 3293 O O . GLY A 1 429 ? -4.766 39.406 22.109 1 87 429 GLY A O 1
ATOM 3294 N N . SER A 1 430 ? -6.73 38.281 22.078 1 88.44 430 SER A N 1
ATOM 3295 C CA . SER A 1 430 ? -7.5 39.5 21.828 1 88.44 430 SER A CA 1
ATOM 3296 C C . SER A 1 430 ? -7.367 40.5 22.984 1 88.44 430 SER A C 1
ATOM 3298 O O . SER A 1 430 ? -7.285 41.719 22.766 1 88.44 430 SER A O 1
ATOM 3300 N N . GLY A 1 431 ? -7.32 39.969 24.141 1 91.88 431 GLY A N 1
ATOM 3301 C CA . GLY A 1 431 ? -7.105 40.812 25.312 1 91.88 431 GLY A CA 1
ATOM 3302 C C . GLY A 1 431 ? -5.75 41.469 25.312 1 91.88 431 GLY A C 1
ATOM 3303 O O . GLY A 1 431 ? -5.633 42.656 25.672 1 91.88 431 GLY A O 1
ATOM 3304 N N . VAL A 1 432 ? -4.793 40.719 24.953 1 93.25 432 VAL A N 1
ATOM 3305 C CA . VAL A 1 432 ? -3.426 41.219 24.891 1 93.25 432 VAL A CA 1
ATOM 3306 C C . VAL A 1 432 ? -3.359 42.375 23.906 1 93.25 432 VAL A C 1
ATOM 3308 O O . VAL A 1 432 ? -2.787 43.438 24.219 1 93.25 432 VAL A O 1
ATOM 3311 N N . LEU A 1 433 ? -3.906 42.219 22.812 1 92.12 433 LEU A N 1
ATOM 3312 C CA . LEU A 1 433 ? -3.93 43.25 21.781 1 92.12 433 LEU A CA 1
ATOM 3313 C C . LEU A 1 433 ? -4.645 44.5 22.281 1 92.12 433 LEU A C 1
ATOM 3315 O O . LEU A 1 433 ? -4.141 45.594 22.125 1 92.12 433 LEU A O 1
ATOM 3319 N N . ASP A 1 434 ? -5.758 44.312 22.906 1 94.25 434 ASP A N 1
ATOM 3320 C CA . ASP A 1 434 ? -6.547 45.406 23.422 1 94.25 434 ASP A CA 1
ATOM 3321 C C . ASP A 1 434 ? -5.789 46.156 24.531 1 94.25 434 ASP A C 1
ATOM 3323 O O . ASP A 1 434 ? -5.828 47.406 24.594 1 94.25 434 ASP A O 1
ATOM 3327 N N . ALA A 1 435 ? -5.184 45.406 25.312 1 95.69 435 ALA A N 1
ATOM 3328 C CA . ALA A 1 435 ? -4.449 46 26.422 1 95.69 435 ALA A CA 1
ATOM 3329 C C . ALA A 1 435 ? -3.398 47 25.906 1 95.69 435 ALA A C 1
ATOM 3331 O O . ALA A 1 435 ? -3.367 48.156 26.328 1 95.69 435 ALA A O 1
ATOM 3332 N N . VAL A 1 436 ? -2.656 46.531 25.047 1 95.88 436 VAL A N 1
ATOM 3333 C CA . VAL A 1 436 ? -1.577 47.344 24.547 1 95.88 436 VAL A CA 1
ATOM 3334 C C . VAL A 1 436 ? -2.162 48.562 23.812 1 95.88 436 VAL A C 1
ATOM 3336 O O . VAL A 1 436 ? -1.679 49.688 23.969 1 95.88 436 VAL A O 1
ATOM 3339 N N . ALA A 1 437 ? -3.154 48.375 23.031 1 95.38 437 ALA A N 1
ATOM 3340 C CA . ALA A 1 437 ? -3.807 49.469 22.328 1 95.38 437 ALA A CA 1
ATOM 3341 C C . ALA A 1 437 ? -4.348 50.531 23.297 1 95.38 437 ALA A C 1
ATOM 3343 O O . ALA A 1 437 ? -4.195 51.719 23.078 1 95.38 437 ALA A O 1
ATOM 3344 N N . GLN A 1 438 ? -4.98 50.062 24.359 1 96.06 438 GLN A N 1
ATOM 3345 C CA . GLN A 1 438 ? -5.547 50.938 25.359 1 96.06 438 GLN A CA 1
ATOM 3346 C C . GLN A 1 438 ? -4.453 51.688 26.125 1 96.06 438 GLN A C 1
ATOM 3348 O O . GLN A 1 438 ? -4.598 52.875 26.453 1 96.06 438 GLN A O 1
ATOM 3353 N N . PHE A 1 439 ? -3.381 50.969 26.375 1 96.88 439 PHE A N 1
ATOM 3354 C CA . PHE A 1 439 ? -2.258 51.594 27.062 1 96.88 439 PHE A CA 1
ATOM 3355 C C . PHE A 1 439 ? -1.682 52.719 26.234 1 96.88 439 PHE A C 1
ATOM 3357 O O . PHE A 1 439 ? -1.307 53.781 26.781 1 96.88 439 PHE A O 1
ATOM 3364 N N . VAL A 1 440 ? -1.614 52.531 24.984 1 95.19 440 VAL A N 1
ATOM 3365 C CA . VAL A 1 440 ? -1.123 53.562 24.094 1 95.19 440 VAL A CA 1
ATOM 3366 C C . VAL A 1 440 ? -2.119 54.719 24.047 1 95.19 440 VAL A C 1
ATOM 3368 O O . VAL A 1 440 ? -1.739 55.875 24.203 1 95.19 440 VAL A O 1
ATOM 3371 N N . LYS A 1 441 ? -3.305 54.438 23.875 1 93.88 441 LYS A N 1
ATOM 3372 C CA . LYS A 1 441 ? -4.371 55.406 23.719 1 93.88 441 LYS A CA 1
ATOM 3373 C C . LYS A 1 441 ? -4.457 56.312 24.953 1 93.88 441 LYS A C 1
ATOM 3375 O O . LYS A 1 441 ? -4.719 57.5 24.844 1 93.88 441 LYS A O 1
ATOM 3380 N N . PHE A 1 442 ? -4.215 55.781 26.109 1 94.5 442 PHE A N 1
ATOM 3381 C CA . PHE A 1 442 ? -4.441 56.5 27.344 1 94.5 442 PHE A CA 1
ATOM 3382 C C . PHE A 1 442 ? -3.123 56.938 27.969 1 94.5 442 PHE A C 1
ATOM 3384 O O . PHE A 1 442 ? -3.088 57.375 29.109 1 94.5 442 PHE A O 1
ATOM 3391 N N . GLY A 1 443 ? -2.035 56.719 27.234 1 92.56 443 GLY A N 1
ATOM 3392 C CA . GLY A 1 443 ? -0.753 57.312 27.609 1 92.56 443 GLY A CA 1
ATOM 3393 C C . GLY A 1 443 ? -0.007 56.5 28.641 1 92.56 443 GLY A C 1
ATOM 3394 O O . GLY A 1 443 ? 0.899 57 29.312 1 92.56 443 GLY A O 1
ATOM 3395 N N . ILE A 1 444 ? -0.453 55.344 28.844 1 95.56 444 ILE A N 1
ATOM 3396 C CA . ILE A 1 444 ? 0.263 54.438 29.766 1 95.56 444 ILE A CA 1
ATOM 3397 C C . ILE A 1 444 ? 1.559 53.969 29.109 1 95.56 444 ILE A C 1
ATOM 3399 O O . ILE A 1 444 ? 2.568 53.781 29.781 1 95.56 444 ILE A O 1
ATOM 3403 N N . LEU A 1 445 ? 1.472 53.75 27.797 1 95.94 445 LEU A N 1
ATOM 3404 C CA . LEU A 1 445 ? 2.646 53.406 27 1 95.94 445 LEU A CA 1
ATOM 3405 C C . LEU A 1 445 ? 2.996 54.562 26.047 1 95.94 445 LEU A C 1
ATOM 3407 O O . LEU A 1 445 ? 2.104 55.219 25.516 1 95.94 445 LEU A O 1
ATOM 3411 N N . ASP A 1 446 ? 4.254 54.781 25.844 1 94.06 446 ASP A N 1
ATOM 3412 C CA . ASP A 1 446 ? 4.664 55.75 24.812 1 94.06 446 ASP A CA 1
ATOM 3413 C C . ASP A 1 446 ? 4.941 55.031 23.484 1 94.06 446 ASP A C 1
ATOM 3415 O O . ASP A 1 446 ? 4.676 53.844 23.344 1 94.06 446 ASP A O 1
ATOM 3419 N N . GLU A 1 447 ? 5.398 55.656 22.547 1 92.38 447 GLU A N 1
ATOM 3420 C CA . GLU A 1 447 ? 5.559 55.156 21.188 1 92.38 447 GLU A CA 1
ATOM 3421 C C . GLU A 1 447 ? 6.633 54.062 21.141 1 92.38 447 GLU A C 1
ATOM 3423 O O . GLU A 1 447 ? 6.609 53.188 20.266 1 92.38 447 GLU A O 1
ATOM 3428 N N . SER A 1 448 ? 7.582 54.094 22.062 1 93.62 448 SER A N 1
ATOM 3429 C CA . SER A 1 448 ? 8.656 53.094 22.109 1 93.62 448 SER A CA 1
ATOM 3430 C C . SER A 1 448 ? 8.211 51.844 22.844 1 93.62 448 SER A C 1
ATOM 3432 O O . SER A 1 448 ? 8.883 50.812 22.766 1 93.62 448 SER A O 1
ATOM 3434 N N . GLY A 1 449 ? 7.043 51.875 23.516 1 94.62 449 GLY A N 1
ATOM 3435 C CA . GLY A 1 449 ? 6.543 50.75 24.281 1 94.62 449 GLY A CA 1
ATOM 3436 C C . GLY A 1 449 ? 6.91 50.812 25.75 1 94.62 449 GLY A C 1
ATOM 3437 O O . GLY A 1 449 ? 6.613 49.875 26.516 1 94.62 449 GLY A O 1
ATOM 3438 N N . ARG A 1 450 ? 7.512 51.875 26.125 1 95.5 450 ARG A N 1
ATOM 3439 C CA . ARG A 1 450 ? 7.863 52.031 27.531 1 95.5 450 ARG A CA 1
ATOM 3440 C C . ARG A 1 450 ? 6.625 52.312 28.375 1 95.5 450 ARG A C 1
ATOM 3442 O O . ARG A 1 450 ? 5.848 53.219 28.047 1 95.5 450 ARG A O 1
ATOM 3449 N N . MET A 1 451 ? 6.484 51.656 29.453 1 96.44 451 MET A N 1
ATOM 3450 C CA . MET A 1 451 ? 5.363 51.875 30.359 1 96.44 451 MET A CA 1
ATOM 3451 C C . MET A 1 451 ? 5.66 53.031 31.312 1 96.44 451 MET A C 1
ATOM 3453 O O . MET A 1 451 ? 6.746 53.094 31.891 1 96.44 451 MET A O 1
ATOM 3457 N N . ALA A 1 452 ? 4.75 53.844 31.438 1 95.19 452 ALA A N 1
ATOM 3458 C CA . ALA A 1 452 ? 4.887 55 32.312 1 95.19 452 ALA A CA 1
ATOM 3459 C C . ALA A 1 452 ? 4.914 54.562 33.781 1 95.19 452 ALA A C 1
ATOM 3461 O O . ALA A 1 452 ? 4.309 53.562 34.156 1 95.19 452 ALA A O 1
ATOM 3462 N N . GLY A 1 453 ? 5.641 55.344 34.531 1 93.19 453 GLY A N 1
ATOM 3463 C CA . GLY A 1 453 ? 5.543 55.188 35.969 1 93.19 453 GLY A CA 1
ATOM 3464 C C . GLY A 1 453 ? 4.262 55.75 36.562 1 93.19 453 GLY A C 1
ATOM 3465 O O . GLY A 1 453 ? 3.584 56.531 35.906 1 93.19 453 GLY A O 1
ATOM 3466 N N . ALA A 1 454 ? 3.969 55.25 37.75 1 91.69 454 ALA A N 1
ATOM 3467 C CA . ALA A 1 454 ? 2.748 55.719 38.406 1 91.69 454 ALA A CA 1
ATOM 3468 C C . ALA A 1 454 ? 2.711 57.219 38.5 1 91.69 454 ALA A C 1
ATOM 3470 O O . ALA A 1 454 ? 1.648 57.844 38.375 1 91.69 454 ALA A O 1
ATOM 3471 N N . ASP A 1 455 ? 3.809 57.844 38.594 1 91.38 455 ASP A N 1
ATOM 3472 C CA . ASP A 1 455 ? 3.922 59.281 38.781 1 91.38 455 ASP A CA 1
ATOM 3473 C C . ASP A 1 455 ? 3.83 60.031 37.469 1 91.38 455 ASP A C 1
ATOM 3475 O O . ASP A 1 455 ? 3.695 61.25 37.438 1 91.38 455 ASP A O 1
ATOM 3479 N N . GLU A 1 456 ? 3.854 59.312 36.469 1 92.25 456 GLU A N 1
ATOM 3480 C CA . GLU A 1 456 ? 3.875 59.938 35.125 1 92.25 456 GLU A CA 1
ATOM 3481 C C . GLU A 1 456 ? 2.482 59.938 34.5 1 92.25 456 GLU A C 1
ATOM 3483 O O . GLU A 1 456 ? 2.297 60.438 33.406 1 92.25 456 GLU A O 1
ATOM 3488 N N . VAL A 1 457 ? 1.557 59.312 35.25 1 91.06 457 VAL A N 1
ATOM 3489 C CA . VAL A 1 457 ? 0.195 59.219 34.75 1 91.06 457 VAL A CA 1
ATOM 3490 C C . VAL A 1 457 ? -0.724 60.156 35.531 1 91.06 457 VAL A C 1
ATOM 3492 O O . VAL A 1 457 ? -0.599 60.25 36.781 1 91.06 457 VAL A O 1
ATOM 3495 N N . GLU A 1 458 ? -1.611 60.875 34.906 1 88.19 458 GLU A N 1
ATOM 3496 C CA . GLU A 1 458 ? -2.465 61.844 35.562 1 88.19 458 GLU A CA 1
ATOM 3497 C C . GLU A 1 458 ? -3.689 61.188 36.188 1 88.19 458 GLU A C 1
ATOM 3499 O O . GLU A 1 458 ? -4.102 61.562 37.281 1 88.19 458 GLU A O 1
ATOM 3504 N N . ASN A 1 459 ? -4.211 60.281 35.531 1 90.94 459 ASN A N 1
ATOM 3505 C CA . ASN A 1 459 ? -5.406 59.594 36.031 1 90.94 459 ASN A CA 1
ATOM 3506 C C . ASN A 1 459 ? -5.098 58.75 37.25 1 90.94 459 ASN A C 1
ATOM 3508 O O . ASN A 1 459 ? -4.32 57.812 37.188 1 90.94 459 ASN A O 1
ATOM 3512 N N . LYS A 1 460 ? -5.746 59.031 38.344 1 91.62 460 LYS A N 1
ATOM 3513 C CA . LYS A 1 460 ? -5.461 58.375 39.625 1 91.62 460 LYS A CA 1
ATOM 3514 C C . LYS A 1 460 ? -5.777 56.906 39.562 1 91.62 460 LYS A C 1
ATOM 3516 O O . LYS A 1 460 ? -5.102 56.094 40.219 1 91.62 460 LYS A O 1
ATOM 3521 N N . ASP A 1 461 ? -6.82 56.625 38.875 1 91.19 461 ASP A N 1
ATOM 3522 C CA . ASP A 1 461 ? -7.176 55.188 38.781 1 91.19 461 ASP A CA 1
ATOM 3523 C C . ASP A 1 461 ? -6.066 54.406 38.094 1 91.19 461 ASP A C 1
ATOM 3525 O O . ASP A 1 461 ? -5.75 53.281 38.5 1 91.19 461 ASP A O 1
ATOM 3529 N N . TYR A 1 462 ? -5.488 54.938 37.094 1 92.38 462 TYR A N 1
ATOM 3530 C CA . TYR A 1 462 ? -4.402 54.281 36.375 1 92.38 462 TYR A CA 1
ATOM 3531 C C . TYR A 1 462 ? -3.137 54.25 37.219 1 92.38 462 TYR A C 1
ATOM 3533 O O . TYR A 1 462 ? -2.398 53.25 37.188 1 92.38 462 TYR A O 1
ATOM 3541 N N . GLN A 1 463 ? -2.994 55.281 37.938 1 92.5 463 GLN A N 1
ATOM 3542 C CA . GLN A 1 463 ? -1.846 55.344 38.844 1 92.5 463 GLN A CA 1
ATOM 3543 C C . GLN A 1 463 ? -1.85 54.188 39.812 1 92.5 463 GLN A C 1
ATOM 3545 O O . GLN A 1 463 ? -0.81 53.562 40.062 1 92.5 463 GLN A O 1
ATOM 3550 N N . ASN A 1 464 ? -3 53.938 40.312 1 92.88 464 ASN A N 1
ATOM 3551 C CA . ASN A 1 464 ? -3.146 52.906 41.312 1 92.88 464 ASN A CA 1
ATOM 3552 C C . ASN A 1 464 ? -2.938 51.5 40.719 1 92.88 464 ASN A C 1
ATOM 3554 O O . ASN A 1 464 ? -2.701 50.562 41.469 1 92.88 464 ASN A O 1
ATOM 3558 N N . ARG A 1 465 ? -2.949 51.438 39.438 1 95.12 465 ARG A N 1
ATOM 3559 C CA . ARG A 1 465 ? -2.842 50.125 38.781 1 95.12 465 ARG A CA 1
ATOM 3560 C C . ARG A 1 465 ? -1.417 49.875 38.312 1 95.12 465 ARG A C 1
ATOM 3562 O O . ARG A 1 465 ? -1.073 48.75 37.938 1 95.12 465 ARG A O 1
ATOM 3569 N N . ILE A 1 466 ? -0.622 50.844 38.219 1 95.81 466 ILE A N 1
ATOM 3570 C CA . ILE A 1 466 ? 0.769 50.688 37.812 1 95.81 466 ILE A CA 1
ATOM 3571 C C . ILE A 1 466 ? 1.638 50.344 39.031 1 95.81 466 ILE A C 1
ATOM 3573 O O . ILE A 1 466 ? 1.696 51.094 40 1 95.81 466 ILE A O 1
ATOM 3577 N N . VAL A 1 467 ? 2.199 49.188 38.969 1 93.62 467 VAL A N 1
ATOM 3578 C CA . VAL A 1 467 ? 3.039 48.75 40.062 1 93.62 467 VAL A CA 1
ATOM 3579 C C . VAL A 1 467 ? 4.41 48.312 39.531 1 93.62 467 VAL A C 1
ATOM 3581 O O . VAL A 1 467 ? 4.574 48.125 38.312 1 93.62 467 VAL A O 1
ATOM 3584 N N . GLU A 1 468 ? 5.387 48.312 40.344 1 92.5 468 GLU A N 1
ATOM 3585 C CA . GLU A 1 468 ? 6.719 47.812 40 1 92.5 468 GLU A CA 1
ATOM 3586 C C . GLU A 1 468 ? 7.059 46.562 40.812 1 92.5 468 GLU A C 1
ATOM 3588 O O . GLU A 1 468 ? 7.082 46.594 42.062 1 92.5 468 GLU A O 1
ATOM 3593 N N . ILE A 1 469 ? 7.137 45.531 40.188 1 86.69 469 ILE A N 1
ATOM 3594 C CA . ILE A 1 469 ? 7.504 44.25 40.781 1 86.69 469 ILE A CA 1
ATOM 3595 C C . ILE A 1 469 ? 8.805 43.75 40.188 1 86.69 469 ILE A C 1
ATOM 3597 O O . ILE A 1 469 ? 8.906 43.594 38.969 1 86.69 469 ILE A O 1
ATOM 3601 N N . ASP A 1 470 ? 9.883 43.406 41 1 83.31 470 ASP A N 1
ATOM 3602 C CA . ASP A 1 470 ? 11.18 42.906 40.562 1 83.31 470 ASP A CA 1
ATOM 3603 C C . ASP A 1 470 ? 11.789 43.844 39.5 1 83.31 470 ASP A C 1
ATOM 3605 O O . ASP A 1 470 ? 12.258 43.375 38.469 1 83.31 470 ASP A O 1
ATOM 3609 N N . ASN A 1 471 ? 11.641 45.094 39.688 1 88.69 471 ASN A N 1
ATOM 3610 C CA . ASN A 1 471 ? 12.203 46.156 38.875 1 88.69 471 ASN A CA 1
ATOM 3611 C C . ASN A 1 471 ? 11.578 46.188 37.5 1 88.69 471 ASN A C 1
ATOM 3613 O O . ASN A 1 471 ? 12.234 46.562 36.5 1 88.69 471 ASN A O 1
ATOM 3617 N N . MET A 1 472 ? 10.398 45.688 37.406 1 92.12 472 MET A N 1
ATOM 3618 C CA . MET A 1 472 ? 9.656 45.719 36.125 1 92.12 472 MET A CA 1
ATOM 3619 C C . MET A 1 472 ? 8.281 46.375 36.344 1 92.12 472 MET A C 1
ATOM 3621 O O . MET A 1 472 ? 7.535 45.969 37.219 1 92.12 472 MET A O 1
ATOM 3625 N N . ARG A 1 473 ? 8.016 47.312 35.562 1 95.19 473 ARG A N 1
ATOM 3626 C CA . ARG A 1 473 ? 6.715 47.969 35.625 1 95.19 473 ARG A CA 1
ATOM 3627 C C . ARG A 1 473 ? 5.613 47.062 35.094 1 95.19 473 ARG A C 1
ATOM 3629 O O . ARG A 1 473 ? 5.82 46.344 34.125 1 95.19 473 ARG A O 1
ATOM 3636 N N . GLN A 1 474 ? 4.555 47.094 35.781 1 95.94 474 GLN A N 1
ATOM 3637 C CA . GLN A 1 474 ? 3.4 46.281 35.406 1 95.94 474 GLN A CA 1
ATOM 3638 C C . GLN A 1 474 ? 2.1 47.062 35.625 1 95.94 474 GLN A C 1
ATOM 3640 O O . GLN A 1 474 ? 2.023 47.938 36.469 1 95.94 474 GLN A O 1
ATOM 3645 N N . PHE A 1 475 ? 1.158 46.781 34.844 1 96.94 475 PHE A N 1
ATOM 3646 C CA . PHE A 1 475 ? -0.184 47.312 34.969 1 96.94 475 PHE A CA 1
ATOM 3647 C C . PHE A 1 475 ? -1.166 46.25 35.438 1 96.94 475 PHE A C 1
ATOM 3649 O O . PHE A 1 475 ? -1.29 45.219 34.781 1 96.94 475 PHE A O 1
ATOM 3656 N N . ILE A 1 476 ? -1.872 46.469 36.438 1 95.88 476 ILE A N 1
ATOM 3657 C CA . ILE A 1 476 ? -2.82 45.5 37 1 95.88 476 ILE A CA 1
ATOM 3658 C C . ILE A 1 476 ? -4.117 45.531 36.188 1 95.88 476 ILE A C 1
ATOM 3660 O O . ILE A 1 476 ? -4.82 46.562 36.188 1 95.88 476 ILE A O 1
ATOM 3664 N N . LEU A 1 477 ? -4.41 44.5 35.531 1 95.94 477 LEU A N 1
ATOM 3665 C CA . LEU A 1 477 ? -5.641 44.375 34.75 1 95.94 477 LEU A CA 1
ATOM 3666 C C . LEU A 1 477 ? -6.805 43.938 35.625 1 95.94 477 LEU A C 1
ATOM 3668 O O . LEU A 1 477 ? -7.906 44.5 35.531 1 95.94 477 LEU A O 1
ATOM 3672 N N . ALA A 1 478 ? -6.516 42.969 36.406 1 93.81 478 ALA A N 1
ATOM 3673 C CA . ALA A 1 478 ? -7.527 42.438 37.312 1 93.81 478 ALA A CA 1
ATOM 3674 C C . ALA A 1 478 ? -6.926 42.125 38.688 1 93.81 478 ALA A C 1
ATOM 3676 O O . ALA A 1 478 ? -5.84 41.562 38.781 1 93.81 478 ALA A O 1
ATOM 3677 N N . GLN A 1 479 ? -7.52 42.5 39.781 1 86.31 479 GLN A N 1
ATOM 3678 C CA . GLN A 1 479 ? -7.012 42.312 41.125 1 86.31 479 GLN A CA 1
ATOM 3679 C C . GLN A 1 479 ? -7.426 40.969 41.688 1 86.31 479 GLN A C 1
ATOM 3681 O O . GLN A 1 479 ? -6.715 40.406 42.531 1 86.31 479 GLN A O 1
ATOM 3686 N N . ASN A 1 480 ? -8.539 40.469 41.281 1 78.81 480 ASN A N 1
ATOM 3687 C CA . ASN A 1 480 ? -9.031 39.188 41.844 1 78.81 480 ASN A CA 1
ATOM 3688 C C . ASN A 1 480 ? -9.289 38.156 40.75 1 78.81 480 ASN A C 1
ATOM 3690 O O . ASN A 1 480 ? -10.32 38.219 40.094 1 78.81 480 ASN A O 1
ATOM 3694 N N . SER A 1 481 ? -8.289 37.344 40.656 1 76.31 481 SER A N 1
ATOM 3695 C CA . SER A 1 481 ? -8.461 36.25 39.688 1 76.31 481 SER A CA 1
ATOM 3696 C C . SER A 1 481 ? -8.984 35 40.406 1 76.31 481 SER A C 1
ATOM 3698 O O . SER A 1 481 ? -9.172 34.969 41.625 1 76.31 481 SER A O 1
ATOM 3700 N N . ILE A 1 482 ? -9.344 34 39.625 1 69.75 482 ILE A N 1
ATOM 3701 C CA . ILE A 1 482 ? -9.812 32.75 40.156 1 69.75 482 ILE A CA 1
ATOM 3702 C C . ILE A 1 482 ? -8.75 32.156 41.094 1 69.75 482 ILE A C 1
ATOM 3704 O O . ILE A 1 482 ? -9.062 31.391 42 1 69.75 482 ILE A O 1
ATOM 3708 N N . HIS A 1 483 ? -7.59 32.594 40.875 1 65.88 483 HIS A N 1
ATOM 3709 C CA . HIS A 1 483 ? -6.488 32.062 41.688 1 65.88 483 HIS A CA 1
ATOM 3710 C C . HIS A 1 483 ? -6.098 33 42.781 1 65.88 483 HIS A C 1
ATOM 3712 O O . HIS A 1 483 ? -5.023 32.875 43.375 1 65.88 483 HIS A O 1
ATOM 3718 N N . GLU A 1 484 ? -6.887 34.031 42.969 1 67.69 484 GLU A N 1
ATOM 3719 C CA . GLU A 1 484 ? -6.699 35.031 44.031 1 67.69 484 GLU A CA 1
ATOM 3720 C C . GLU A 1 484 ? -5.406 35.812 43.812 1 67.69 484 GLU A C 1
ATOM 3722 O O . GLU A 1 484 ? -4.734 36.188 44.781 1 67.69 484 GLU A O 1
ATOM 3727 N N . GLU A 1 485 ? -4.992 35.781 42.625 1 76.75 485 GLU A N 1
ATOM 3728 C CA . GLU A 1 485 ? -3.852 36.594 42.25 1 76.75 485 GLU A CA 1
ATOM 3729 C C . GLU A 1 485 ? -4.262 37.656 41.219 1 76.75 485 GLU A C 1
ATOM 3731 O O . GLU A 1 485 ? -5.293 37.531 40.562 1 76.75 485 GLU A O 1
ATOM 3736 N N . SER A 1 486 ? -3.424 38.688 41.219 1 87.81 486 SER A N 1
ATOM 3737 C CA . SER A 1 486 ? -3.707 39.719 40.25 1 87.81 486 SER A CA 1
ATOM 3738 C C . SER A 1 486 ? -3.205 39.344 38.875 1 87.81 486 SER A C 1
ATOM 3740 O O . SER A 1 486 ? -2.168 38.688 38.719 1 87.81 486 SER A O 1
ATOM 3742 N N . ILE A 1 487 ? -3.959 39.625 37.906 1 93.25 487 ILE A N 1
ATOM 3743 C CA . ILE A 1 487 ? -3.523 39.531 36.531 1 93.25 487 ILE A CA 1
ATOM 3744 C C . ILE A 1 487 ? -2.9 40.844 36.062 1 93.25 487 ILE A C 1
ATOM 3746 O O . ILE A 1 487 ? -3.566 41.875 36.062 1 93.25 487 ILE A O 1
ATOM 3750 N N . THR A 1 488 ? -1.641 40.781 35.75 1 94.5 488 THR A N 1
ATOM 3751 C CA . THR A 1 488 ? -0.918 42 35.406 1 94.5 488 THR A CA 1
ATOM 3752 C C . THR A 1 488 ? -0.366 41.906 33.969 1 94.5 488 THR A C 1
ATOM 3754 O O . THR A 1 488 ? -0.276 40.812 33.406 1 94.5 488 THR A O 1
ATOM 3757 N N . PHE A 1 489 ? -0.098 43 33.375 1 95.94 489 PHE A N 1
ATOM 3758 C CA . PHE A 1 489 ? 0.575 43.125 32.094 1 95.94 489 PHE A CA 1
ATOM 3759 C C . PHE A 1 489 ? 1.92 43.844 32.25 1 95.94 489 PHE A C 1
ATOM 3761 O O . PHE A 1 489 ? 1.976 45 32.625 1 95.94 489 PHE A O 1
ATOM 3768 N N . THR A 1 490 ? 2.98 43.094 31.875 1 95.56 490 THR A N 1
ATOM 3769 C CA . THR A 1 490 ? 4.312 43.562 32.219 1 95.56 490 THR A CA 1
ATOM 3770 C C . THR A 1 490 ? 4.957 44.312 31.062 1 95.56 490 THR A C 1
ATOM 3772 O O . THR A 1 490 ? 4.492 44.219 29.922 1 95.56 490 THR A O 1
ATOM 3775 N N . GLN A 1 491 ? 6.027 45.031 31.359 1 95.44 491 GLN A N 1
ATOM 3776 C CA . GLN A 1 491 ? 6.848 45.656 30.328 1 95.44 491 GLN A CA 1
ATOM 3777 C C . GLN A 1 491 ? 7.375 44.625 29.344 1 95.44 491 GLN A C 1
ATOM 3779 O O . GLN A 1 491 ? 7.473 44.906 28.141 1 95.44 491 GLN A O 1
ATOM 3784 N N . LYS A 1 492 ? 7.723 43.5 29.875 1 94 492 LYS A N 1
ATOM 3785 C CA . LYS A 1 492 ? 8.18 42.406 29 1 94 492 LYS A CA 1
ATOM 3786 C C . LYS A 1 492 ? 7.074 41.969 28.062 1 94 492 LYS A C 1
ATOM 3788 O O . LYS A 1 492 ? 7.332 41.656 26.891 1 94 492 LYS A O 1
ATOM 3793 N N . ASP A 1 493 ? 5.875 41.844 28.594 1 94.44 493 ASP A N 1
ATOM 3794 C CA . ASP A 1 493 ? 4.73 41.5 27.766 1 94.44 493 ASP A CA 1
ATOM 3795 C C . ASP A 1 493 ? 4.555 42.469 26.609 1 94.44 493 ASP A C 1
ATOM 3797 O O . ASP A 1 493 ? 4.262 42.062 25.484 1 94.44 493 ASP A O 1
ATOM 3801 N N . VAL A 1 494 ? 4.73 43.719 26.891 1 95.19 494 VAL A N 1
ATOM 3802 C CA . VAL A 1 494 ? 4.621 44.781 25.875 1 95.19 494 VAL A CA 1
ATOM 3803 C C . VAL A 1 494 ? 5.656 44.531 24.766 1 95.19 494 VAL A C 1
ATOM 3805 O O . VAL A 1 494 ? 5.352 44.656 23.578 1 95.19 494 VAL A O 1
ATOM 3808 N N . ARG A 1 495 ? 6.844 44.188 25.203 1 94.06 495 ARG A N 1
ATOM 3809 C CA . ARG A 1 495 ? 7.914 43.969 24.234 1 94.06 495 ARG A CA 1
ATOM 3810 C C . ARG A 1 495 ? 7.574 42.781 23.328 1 94.06 495 ARG A C 1
ATOM 3812 O O . ARG A 1 495 ? 7.871 42.812 22.125 1 94.06 495 ARG A O 1
ATOM 3819 N N . GLU A 1 496 ? 7 41.781 23.891 1 92.06 496 GLU A N 1
ATOM 3820 C CA . GLU A 1 496 ? 6.59 40.625 23.094 1 92.06 496 GLU A CA 1
ATOM 3821 C C . GLU A 1 496 ? 5.562 41 22.031 1 92.06 496 GLU A C 1
ATOM 3823 O O . GLU A 1 496 ? 5.602 40.5 20.906 1 92.06 496 GLU A O 1
ATOM 3828 N N . VAL A 1 497 ? 4.668 41.812 22.375 1 93.06 497 VAL A N 1
ATOM 3829 C CA . VAL A 1 497 ? 3.641 42.281 21.453 1 93.06 497 VAL A CA 1
ATOM 3830 C C . VAL A 1 497 ? 4.281 43.125 20.359 1 93.06 497 VAL A C 1
ATOM 3832 O O . VAL A 1 497 ? 3.92 43.031 19.172 1 93.06 497 VAL A O 1
ATOM 3835 N N . GLN A 1 498 ? 5.242 43.969 20.734 1 94.25 498 GLN A N 1
ATOM 3836 C CA . GLN A 1 498 ? 5.938 44.844 19.766 1 94.25 498 GLN A CA 1
ATOM 3837 C C . GLN A 1 498 ? 6.684 44 18.734 1 94.25 498 GLN A C 1
ATOM 3839 O O . GLN A 1 498 ? 6.66 44.312 17.531 1 94.25 498 GLN A O 1
ATOM 3844 N N . LEU A 1 499 ? 7.32 42.969 19.234 1 91.75 499 LEU A N 1
ATOM 3845 C CA . LEU A 1 499 ? 8.047 42.094 18.344 1 91.75 499 LEU A CA 1
ATOM 3846 C C . LEU A 1 499 ? 7.094 41.406 17.359 1 91.75 499 LEU A C 1
ATOM 3848 O O . LEU A 1 499 ? 7.363 41.344 16.172 1 91.75 499 LEU A O 1
ATOM 3852 N N . ALA A 1 500 ? 6.008 40.969 17.859 1 90.81 500 ALA A N 1
ATOM 3853 C CA . ALA A 1 500 ? 5.027 40.219 17.062 1 90.81 500 ALA A CA 1
ATOM 3854 C C . ALA A 1 500 ? 4.406 41.125 16 1 90.81 500 ALA A C 1
ATOM 3856 O O . ALA A 1 500 ? 4.34 40.781 14.828 1 90.81 500 ALA A O 1
ATOM 3857 N N . LYS A 1 501 ? 3.92 42.281 16.406 1 92.5 501 LYS A N 1
ATOM 3858 C CA . LYS A 1 501 ? 3.262 43.188 15.453 1 92.5 501 LYS A CA 1
ATOM 3859 C C . LYS A 1 501 ? 4.246 43.688 14.406 1 92.5 501 LYS A C 1
ATOM 3861 O O . LYS A 1 501 ? 3.881 43.875 13.242 1 92.5 501 LYS A O 1
ATOM 3866 N N . ALA A 1 502 ? 5.52 43.969 14.844 1 93.69 502 ALA A N 1
ATOM 3867 C CA . ALA A 1 502 ? 6.543 44.438 13.914 1 93.69 502 ALA A CA 1
ATOM 3868 C C . ALA A 1 502 ? 6.832 43.406 12.828 1 93.69 502 ALA A C 1
ATOM 3870 O O . ALA A 1 502 ? 7.023 43.75 11.664 1 93.69 502 ALA A O 1
ATOM 3871 N N . ALA A 1 503 ? 6.871 42.188 13.266 1 92.44 503 ALA A N 1
ATOM 3872 C CA . ALA A 1 503 ? 7.117 41.094 12.32 1 92.44 503 ALA A CA 1
ATOM 3873 C C . ALA A 1 503 ? 6.012 41.031 11.266 1 92.44 503 ALA A C 1
ATOM 3875 O O . ALA A 1 503 ? 6.293 40.906 10.07 1 92.44 503 ALA A O 1
ATOM 3876 N N . VAL A 1 504 ? 4.762 41.125 11.648 1 92.25 504 VAL A N 1
ATOM 3877 C CA . VAL A 1 504 ? 3.611 41.031 10.75 1 92.25 504 VAL A CA 1
ATOM 3878 C C . VAL A 1 504 ? 3.613 42.219 9.797 1 92.25 504 VAL A C 1
ATOM 3880 O O . VAL A 1 504 ? 3.5 42.062 8.578 1 92.25 504 VAL A O 1
ATOM 3883 N N . CYS A 1 505 ? 3.791 43.406 10.367 1 93.56 505 CYS A N 1
ATOM 3884 C CA . CYS A 1 505 ? 3.762 44.625 9.562 1 93.56 505 CYS A CA 1
ATOM 3885 C C . CYS A 1 505 ? 4.91 44.625 8.555 1 93.56 505 CYS A C 1
ATOM 3887 O O . CYS A 1 505 ? 4.719 45 7.395 1 93.56 505 CYS A O 1
ATOM 3889 N N . ALA A 1 506 ? 6.09 44.281 9.031 1 94.44 506 ALA A N 1
ATOM 3890 C CA . ALA A 1 506 ? 7.246 44.219 8.141 1 94.44 506 ALA A CA 1
ATOM 3891 C C . ALA A 1 506 ? 6.996 43.25 6.984 1 94.44 506 ALA A C 1
ATOM 3893 O O . ALA A 1 506 ? 7.355 43.531 5.84 1 94.44 506 ALA A O 1
ATOM 3894 N N . GLY A 1 507 ? 6.41 42.125 7.266 1 95.31 507 GLY A N 1
ATOM 3895 C CA . GLY A 1 507 ? 6.07 41.125 6.238 1 95.31 507 GLY A CA 1
ATOM 3896 C C . GLY A 1 507 ? 5.121 41.688 5.188 1 95.31 507 GLY A C 1
ATOM 3897 O O . GLY A 1 507 ? 5.336 41.5 3.988 1 95.31 507 GLY A O 1
ATOM 3898 N N . ILE A 1 508 ? 4.117 42.375 5.641 1 95.5 508 ILE A N 1
ATOM 3899 C CA . ILE A 1 508 ? 3.148 43 4.734 1 95.5 508 ILE A CA 1
ATOM 3900 C C . ILE A 1 508 ? 3.855 44 3.818 1 95.5 508 ILE A C 1
ATOM 3902 O O . ILE A 1 508 ? 3.688 43.969 2.598 1 95.5 508 ILE A O 1
ATOM 3906 N N . LYS A 1 509 ? 4.648 44.812 4.387 1 95.69 509 LYS A N 1
ATOM 3907 C CA . LYS A 1 509 ? 5.344 45.844 3.639 1 95.69 509 LYS A CA 1
ATOM 3908 C C . LYS A 1 509 ? 6.289 45.25 2.602 1 95.69 509 LYS A C 1
ATOM 3910 O O . LYS A 1 509 ? 6.379 45.75 1.478 1 95.69 509 LYS A O 1
ATOM 3915 N N . ILE A 1 510 ? 6.945 44.25 2.963 1 95.94 510 ILE A N 1
ATOM 3916 C CA . ILE A 1 510 ? 7.902 43.625 2.059 1 95.94 510 ILE A CA 1
ATOM 3917 C C . ILE A 1 510 ? 7.16 43.031 0.868 1 95.94 510 ILE A C 1
ATOM 3919 O O . ILE A 1 510 ? 7.613 43.125 -0.273 1 95.94 510 ILE A O 1
ATOM 3923 N N . LEU A 1 511 ? 6.027 42.312 1.092 1 97 511 LEU A N 1
ATOM 3924 C CA . LEU A 1 511 ? 5.262 41.719 -0.003 1 97 511 LEU A CA 1
ATOM 3925 C C . LEU A 1 511 ? 4.742 42.812 -0.947 1 97 511 LEU A C 1
ATOM 3927 O O . LEU A 1 511 ? 4.734 42.625 -2.166 1 97 511 LEU A O 1
ATOM 3931 N N . LEU A 1 512 ? 4.34 43.906 -0.394 1 96.75 512 LEU A N 1
ATOM 3932 C CA . LEU A 1 512 ? 3.879 45 -1.228 1 96.75 512 LEU A CA 1
ATOM 3933 C C . LEU A 1 512 ? 5.02 45.562 -2.072 1 96.75 512 LEU A C 1
ATOM 3935 O O . LEU A 1 512 ? 4.84 45.844 -3.258 1 96.75 512 LEU A O 1
ATOM 3939 N N . LYS A 1 513 ? 6.113 45.719 -1.417 1 95.94 513 LYS A N 1
ATOM 3940 C CA . LYS A 1 513 ? 7.293 46.188 -2.137 1 95.94 513 LYS A CA 1
ATOM 3941 C C . LYS A 1 513 ? 7.668 45.219 -3.262 1 95.94 513 LYS A C 1
ATOM 3943 O O . LYS A 1 513 ? 8.016 45.656 -4.363 1 95.94 513 LYS A O 1
ATOM 3948 N N . GLU A 1 514 ? 7.633 43.969 -2.971 1 95 514 GLU A N 1
ATOM 3949 C CA . GLU A 1 514 ? 7.953 42.938 -3.955 1 95 514 GLU A CA 1
ATOM 3950 C C . GLU A 1 514 ? 7.086 43.094 -5.203 1 95 514 GLU A C 1
ATOM 3952 O O . GLU A 1 514 ? 7.527 42.781 -6.312 1 95 514 GLU A O 1
ATOM 3957 N N . LYS A 1 515 ? 5.887 43.469 -5.055 1 96.19 515 LYS A N 1
ATOM 3958 C CA . LYS A 1 515 ? 4.953 43.562 -6.176 1 96.19 515 LYS A CA 1
ATOM 3959 C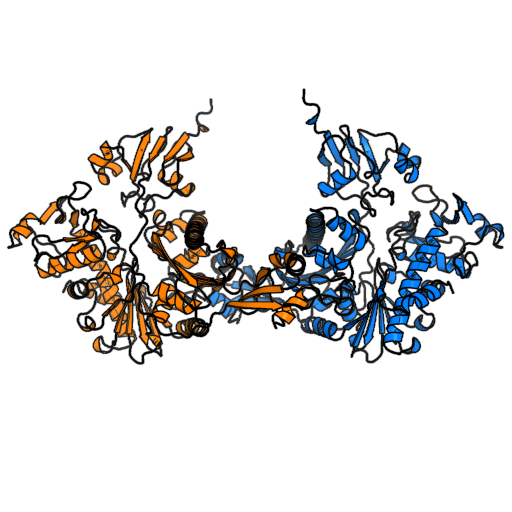 C . LYS A 1 515 ? 4.828 45.031 -6.652 1 96.19 515 LYS A C 1
ATOM 3961 O O . LYS A 1 515 ? 4.094 45.312 -7.602 1 96.19 515 LYS A O 1
ATOM 3966 N N . ASN A 1 516 ? 5.48 45.906 -6.066 1 96.19 516 ASN A N 1
ATOM 3967 C CA . ASN A 1 516 ? 5.5 47.312 -6.406 1 96.19 516 ASN A CA 1
ATOM 3968 C C . ASN A 1 516 ? 4.098 47.906 -6.391 1 96.19 516 ASN A C 1
ATOM 3970 O O . ASN A 1 516 ? 3.668 48.531 -7.367 1 96.19 516 ASN A O 1
ATOM 3974 N N . ILE A 1 517 ? 3.412 47.656 -5.27 1 96.31 517 ILE A N 1
ATOM 3975 C CA . ILE A 1 517 ? 2.09 48.25 -5.098 1 96.31 517 ILE A CA 1
ATOM 3976 C C . ILE A 1 517 ? 2.002 48.938 -3.736 1 96.31 517 ILE A C 1
ATOM 3978 O O . ILE A 1 517 ? 2.84 48.688 -2.861 1 96.31 517 ILE A O 1
ATOM 3982 N N . ASN A 1 518 ? 0.957 49.75 -3.602 1 95.31 518 ASN A N 1
ATOM 3983 C CA . ASN A 1 518 ? 0.736 50.438 -2.34 1 95.31 518 ASN A CA 1
ATOM 3984 C C . ASN A 1 518 ? -0.481 49.906 -1.601 1 95.31 518 ASN A C 1
ATOM 3986 O O . ASN A 1 518 ? -1.241 49.094 -2.154 1 95.31 518 ASN A O 1
ATOM 3990 N N . PHE A 1 519 ? -0.648 50.312 -0.354 1 95.38 519 PHE A N 1
ATOM 3991 C CA . PHE A 1 519 ? -1.72 49.844 0.507 1 95.38 519 PHE A CA 1
ATOM 3992 C C . PHE A 1 519 ? -3.082 50.094 -0.121 1 95.38 519 PHE A C 1
ATOM 3994 O O . PHE A 1 519 ? -4.004 49.312 0.021 1 95.38 519 PHE A O 1
ATOM 4001 N N . ASN A 1 520 ? -3.168 51.188 -0.847 1 93.06 520 ASN A N 1
ATOM 4002 C CA . ASN A 1 520 ? -4.445 51.594 -1.42 1 93.06 520 ASN A CA 1
ATOM 4003 C C . ASN A 1 520 ? -4.883 50.656 -2.541 1 93.06 520 ASN A C 1
ATOM 4005 O O . ASN A 1 520 ? -6.059 50.625 -2.914 1 93.06 520 ASN A O 1
ATOM 4009 N N . GLU A 1 521 ? -3.984 49.875 -3.02 1 94.88 521 GLU A N 1
ATOM 4010 C CA . GLU A 1 521 ? -4.27 49 -4.129 1 94.88 521 GLU A CA 1
ATOM 4011 C C . GLU A 1 521 ? -4.762 47.625 -3.629 1 94.88 521 GLU A C 1
ATOM 4013 O O . GLU A 1 521 ? -5.16 46.781 -4.422 1 94.88 521 GLU A O 1
ATOM 4018 N N . ILE A 1 522 ? -4.773 47.5 -2.385 1 96.75 522 ILE A N 1
ATOM 4019 C CA . ILE A 1 522 ? -5.324 46.281 -1.78 1 96.75 522 ILE A CA 1
ATOM 4020 C C . ILE A 1 522 ? -6.844 46.406 -1.663 1 96.75 522 ILE A C 1
ATOM 4022 O O . ILE A 1 522 ? -7.348 47.375 -1.102 1 96.75 522 ILE A O 1
ATOM 4026 N N . GLU A 1 523 ? -7.539 45.5 -2.184 1 95.5 523 GLU A N 1
ATOM 4027 C CA . GLU A 1 523 ? -9 45.531 -2.18 1 95.5 523 GLU A CA 1
ATOM 4028 C C . GLU A 1 523 ? -9.555 45 -0.853 1 95.5 523 GLU A C 1
ATOM 4030 O O . GLU A 1 523 ? -10.516 45.594 -0.319 1 95.5 523 GLU A O 1
ATOM 4035 N N . LYS A 1 524 ? -9.031 43.875 -0.388 1 94.12 524 LYS A N 1
ATOM 4036 C CA . LYS A 1 524 ? -9.508 43.25 0.832 1 94.12 524 LYS A CA 1
ATOM 4037 C C . LYS A 1 524 ? -8.352 42.656 1.643 1 94.12 524 LYS A C 1
ATOM 4039 O O . LYS A 1 524 ? -7.336 42.25 1.078 1 94.12 524 LYS A O 1
ATOM 4044 N N . VAL A 1 525 ? -8.547 42.688 2.951 1 94 525 VAL A N 1
ATOM 4045 C CA . VAL A 1 525 ? -7.641 42 3.877 1 94 525 VAL A CA 1
ATOM 4046 C C . VAL A 1 525 ? -8.391 40.906 4.633 1 94 525 VAL A C 1
ATOM 4048 O O . VAL A 1 525 ? -9.273 41.219 5.445 1 94 525 VAL A O 1
ATOM 4051 N N . TYR A 1 526 ? -8.031 39.719 4.328 1 91.62 526 TYR A N 1
ATOM 4052 C CA . TYR A 1 526 ? -8.625 38.594 5.027 1 91.62 526 TYR A CA 1
ATOM 4053 C C . TYR A 1 526 ? -7.781 38.188 6.234 1 91.62 526 TYR A C 1
ATOM 4055 O O . TYR A 1 526 ? -6.578 37.938 6.105 1 91.62 526 TYR A O 1
ATOM 4063 N N . ILE A 1 527 ? -8.383 38.125 7.363 1 88.69 527 ILE A N 1
ATOM 4064 C CA . ILE A 1 527 ? -7.668 37.719 8.562 1 88.69 527 ILE A CA 1
ATOM 4065 C C . ILE A 1 527 ? -8.242 36.406 9.086 1 88.69 527 ILE A C 1
ATOM 4067 O O . ILE A 1 527 ? -9.445 36.281 9.352 1 88.69 527 ILE A O 1
ATOM 4071 N N . GLY A 1 528 ? -7.395 35.469 9.141 1 81.88 528 GLY A N 1
ATOM 4072 C CA . GLY A 1 528 ? -7.773 34.156 9.688 1 81.88 528 GLY A CA 1
ATOM 4073 C C . GLY A 1 528 ? -6.961 33.781 10.898 1 81.88 528 GLY A C 1
ATOM 4074 O O . GLY A 1 528 ? -6.176 34.562 11.414 1 81.88 528 GLY A O 1
ATOM 4075 N N . GLY A 1 529 ? -7.312 32.594 11.469 1 74.56 529 GLY A N 1
ATOM 4076 C CA . GLY A 1 529 ? -6.602 32.094 12.617 1 74.56 529 GLY A CA 1
ATOM 4077 C C . GLY A 1 529 ? -7.355 32.25 13.922 1 74.56 529 GLY A C 1
ATOM 4078 O O . GLY A 1 529 ? -8.289 33.062 14 1 74.56 529 GLY A O 1
ATOM 4079 N N . GLY A 1 530 ? -7.051 31.516 14.891 1 67.06 530 GLY A N 1
ATOM 4080 C CA . GLY A 1 530 ? -7.695 31.578 16.188 1 67.06 530 GLY A CA 1
ATOM 4081 C C . GLY A 1 530 ? -7.746 32.969 16.766 1 67.06 530 GLY A C 1
ATOM 4082 O O . GLY A 1 530 ? -8.797 33.438 17.219 1 67.06 530 GLY A O 1
ATOM 4083 N N . PHE A 1 531 ? -6.723 33.688 16.625 1 66 531 PHE A N 1
ATOM 4084 C CA . PHE A 1 531 ? -6.59 35.062 17.125 1 66 531 PHE A CA 1
ATOM 4085 C C . PHE A 1 531 ? -7.32 36.031 16.219 1 66 531 PHE A C 1
ATOM 4087 O O . PHE A 1 531 ? -8.008 36.938 16.703 1 66 531 PHE A O 1
ATOM 4094 N N . GLY A 1 532 ? -7.195 35.812 14.977 1 65.44 532 GLY A N 1
ATOM 4095 C CA . GLY A 1 532 ? -7.719 36.75 14 1 65.44 532 GLY A CA 1
ATOM 4096 C C . GLY A 1 532 ? -9.227 36.938 14.078 1 65.44 532 GLY A C 1
ATOM 4097 O O . GLY A 1 532 ? -9.742 38.031 13.875 1 65.44 532 GLY A O 1
ATOM 4098 N N . ASN A 1 533 ? -9.844 35.969 14.562 1 67.44 533 ASN A N 1
ATOM 4099 C CA . ASN A 1 533 ? -11.305 35.969 14.562 1 67.44 533 ASN A CA 1
ATOM 4100 C C . ASN A 1 533 ? -11.852 36.844 15.695 1 67.44 533 ASN A C 1
ATOM 4102 O O . ASN A 1 533 ? -12.984 37.344 15.617 1 67.44 533 ASN A O 1
ATOM 4106 N N . TYR A 1 534 ? -11.008 37.094 16.625 1 72.31 534 TYR A N 1
ATOM 4107 C CA . TYR A 1 534 ? -11.492 37.844 17.766 1 72.31 534 TYR A CA 1
ATOM 4108 C C . TYR A 1 534 ? -10.727 39.156 17.938 1 72.31 534 TYR A C 1
ATOM 4110 O O . TYR A 1 534 ? -10.945 39.906 18.891 1 72.31 534 TYR A O 1
ATOM 4118 N N . MET A 1 535 ? -9.953 39.375 17 1 79.5 535 MET A N 1
ATOM 4119 C CA . MET A 1 535 ? -9.102 40.562 17.062 1 79.5 535 MET A CA 1
ATOM 4120 C C . MET A 1 535 ? -9.922 41.812 16.844 1 79.5 535 MET A C 1
ATOM 4122 O O . MET A 1 535 ? -10.812 41.844 16 1 79.5 535 MET A O 1
ATOM 4126 N N . ASP A 1 536 ? -9.695 42.719 17.656 1 85.44 536 ASP A N 1
ATOM 4127 C CA . ASP A 1 536 ? -10.281 44.031 17.438 1 85.44 536 ASP A CA 1
ATOM 4128 C C . ASP A 1 536 ? -9.508 44.812 16.375 1 85.44 536 ASP A C 1
ATOM 4130 O O . ASP A 1 536 ? -8.305 45.062 16.531 1 85.44 536 ASP A O 1
ATOM 4134 N N . ILE A 1 537 ? -10.172 45.188 15.359 1 85.69 537 ILE A N 1
ATOM 4135 C CA . ILE A 1 537 ? -9.547 45.812 14.211 1 85.69 537 ILE A CA 1
ATOM 4136 C C . ILE A 1 537 ? -8.961 47.188 14.617 1 85.69 537 ILE A C 1
ATOM 4138 O O . ILE A 1 537 ? -7.859 47.531 14.203 1 85.69 537 ILE A O 1
ATOM 4142 N N . GLU A 1 538 ? -9.695 47.875 15.406 1 88.19 538 GLU A N 1
ATOM 4143 C CA . GLU A 1 538 ? -9.227 49.188 15.844 1 88.19 538 GLU A CA 1
ATOM 4144 C C . GLU A 1 538 ? -7.961 49.062 16.688 1 88.19 538 GLU A C 1
ATOM 4146 O O . GLU A 1 538 ? -7.027 49.844 16.547 1 88.19 538 GLU A O 1
ATOM 4151 N N . SER A 1 539 ? -7.988 48.125 17.547 1 90.5 539 SER A N 1
ATOM 4152 C CA . SER A 1 539 ? -6.816 47.875 18.391 1 90.5 539 SER A CA 1
ATOM 4153 C C . SER A 1 539 ? -5.602 47.5 17.547 1 90.5 539 SER A C 1
ATOM 4155 O O . SER A 1 539 ? -4.488 47.938 17.828 1 90.5 539 SER A O 1
ATOM 4157 N N . SER A 1 540 ? -5.844 46.688 16.562 1 88.56 540 SER A N 1
ATOM 4158 C CA . SER A 1 540 ? -4.758 46.219 15.703 1 88.56 540 SER A CA 1
ATOM 4159 C C . SER A 1 540 ? -4.152 47.375 14.922 1 88.56 540 SER A C 1
ATOM 4161 O O . SER A 1 540 ? -2.938 47.438 14.703 1 88.56 540 SER A O 1
ATOM 4163 N N . ALA A 1 541 ? -5.02 48.219 14.477 1 87.69 541 ALA A N 1
ATOM 4164 C CA . ALA A 1 541 ? -4.547 49.406 13.758 1 87.69 541 ALA A CA 1
ATOM 4165 C C . ALA A 1 541 ? -3.822 50.344 14.695 1 87.69 541 ALA A C 1
ATOM 4167 O O . ALA A 1 541 ? -2.824 50.969 14.312 1 87.69 541 ALA A O 1
ATOM 4168 N N . THR A 1 542 ? -4.324 50.438 15.852 1 88.25 542 THR A N 1
ATOM 4169 C CA . THR A 1 542 ? -3.781 51.375 16.844 1 88.25 542 THR A CA 1
ATOM 4170 C C . THR A 1 542 ? -2.346 51 17.203 1 88.25 542 THR A C 1
ATOM 4172 O O . THR A 1 542 ? -1.489 51.875 17.344 1 88.25 542 THR A O 1
ATOM 4175 N N . ILE A 1 543 ? -2.111 49.75 17.312 1 91.12 543 ILE A N 1
ATOM 4176 C CA . ILE A 1 543 ? -0.771 49.375 17.734 1 91.12 543 ILE A CA 1
ATOM 4177 C C . ILE A 1 543 ? 0.142 49.281 16.516 1 91.12 543 ILE A C 1
ATOM 4179 O O . ILE A 1 543 ? 1.346 49.031 16.641 1 91.12 543 ILE A O 1
ATOM 4183 N N . GLY A 1 544 ? -0.447 49.406 15.344 1 88.81 544 GLY A N 1
ATOM 4184 C CA . GLY A 1 544 ? 0.338 49.406 14.117 1 88.81 544 GLY A CA 1
ATOM 4185 C C . GLY A 1 544 ? 0.594 48.031 13.555 1 88.81 544 GLY A C 1
ATOM 4186 O O . GLY A 1 544 ? 1.542 47.844 12.789 1 88.81 544 GLY A O 1
ATOM 4187 N N . MET A 1 545 ? -0.081 47.094 13.977 1 88.5 545 MET A N 1
ATOM 4188 C CA . MET A 1 545 ? 0.061 45.75 13.414 1 88.5 545 MET A CA 1
ATOM 4189 C C . MET A 1 545 ? -0.453 45.688 11.984 1 88.5 545 MET A C 1
ATOM 4191 O O . MET A 1 545 ? 0.175 45.094 11.109 1 88.5 545 MET A O 1
ATOM 4195 N N . ILE A 1 546 ? -1.577 46.312 11.805 1 90 546 ILE A N 1
ATOM 4196 C CA . ILE A 1 546 ? -2.148 46.5 10.477 1 90 546 ILE A CA 1
ATOM 4197 C C . ILE A 1 546 ? -2.08 47.969 10.086 1 90 546 ILE A C 1
ATOM 4199 O O . ILE A 1 546 ? -2.506 48.844 10.852 1 90 546 ILE A O 1
ATOM 4203 N N . PRO A 1 547 ? -1.581 48.219 8.938 1 91.06 547 PRO A N 1
ATOM 4204 C CA . PRO A 1 547 ? -1.537 49.625 8.484 1 91.06 547 PRO A CA 1
ATOM 4205 C C . PRO A 1 547 ? -2.912 50.281 8.484 1 91.06 547 PRO A C 1
ATOM 4207 O O . PRO A 1 547 ? -3.906 49.656 8.117 1 91.06 547 PRO A O 1
ATOM 4210 N N . LYS A 1 548 ? -2.939 51.5 8.844 1 89.81 548 LYS A N 1
ATOM 4211 C CA . LYS A 1 548 ? -4.18 52.25 9.008 1 89.81 548 LYS A CA 1
ATOM 4212 C C . LYS A 1 548 ? -4.957 52.344 7.699 1 89.81 548 LYS A C 1
ATOM 4214 O O . LYS A 1 548 ? -6.191 52.344 7.707 1 89.81 548 LYS A O 1
ATOM 4219 N N . GLU A 1 549 ? -4.242 52.312 6.613 1 92 549 GLU A N 1
ATOM 4220 C CA . GLU A 1 549 ? -4.848 52.406 5.289 1 92 549 GLU A CA 1
ATOM 4221 C C . GLU A 1 549 ? -5.723 51.188 4.996 1 92 549 GLU A C 1
ATOM 4223 O O . GLU A 1 549 ? -6.594 51.219 4.129 1 92 549 GLU A O 1
ATOM 4228 N N . LEU A 1 550 ? -5.504 50.125 5.762 1 93.12 550 LEU A N 1
ATOM 4229 C CA . LEU A 1 550 ? -6.18 48.875 5.469 1 93.12 550 LEU A CA 1
ATOM 4230 C C . LEU A 1 550 ? -7.34 48.625 6.43 1 93.12 550 LEU A C 1
ATOM 4232 O O . LEU A 1 550 ? -8.102 47.688 6.27 1 93.12 550 LEU A O 1
ATOM 4236 N N . LYS A 1 551 ? -7.566 49.406 7.367 1 89.31 551 LYS A N 1
ATOM 4237 C CA . LYS A 1 551 ? -8.539 49.25 8.438 1 89.31 551 LYS A CA 1
ATOM 4238 C C . LYS A 1 551 ? -9.938 48.969 7.879 1 89.31 551 LYS A C 1
ATOM 4240 O O . LYS A 1 551 ? -10.641 48.094 8.344 1 89.31 551 LYS A O 1
ATOM 4245 N N . GLY A 1 552 ? -10.398 49.656 6.926 1 88.81 552 GLY A N 1
ATOM 4246 C CA . GLY A 1 552 ? -11.742 49.562 6.371 1 88.81 552 GLY A CA 1
ATOM 4247 C C . GLY A 1 552 ? -11.883 48.406 5.379 1 88.81 552 GLY A C 1
ATOM 4248 O O . GLY A 1 552 ? -12.977 48.156 4.867 1 88.81 552 GLY A O 1
ATOM 4249 N N . LYS A 1 553 ? -10.898 47.656 5.211 1 92.81 553 LYS A N 1
ATOM 4250 C CA . LYS A 1 553 ? -10.891 46.625 4.188 1 92.81 553 LYS A CA 1
ATOM 4251 C C . LYS A 1 553 ? -10.773 45.219 4.816 1 92.81 553 LYS A C 1
ATOM 4253 O O . LYS A 1 553 ? -10.688 44.219 4.105 1 92.81 553 LYS A O 1
ATOM 4258 N N . ILE A 1 554 ? -10.836 45.125 6.148 1 90.56 554 ILE A N 1
ATOM 4259 C CA . ILE A 1 554 ? -10.539 43.906 6.875 1 90.56 554 ILE A CA 1
ATOM 4260 C C . ILE A 1 554 ? -11.797 43.031 6.977 1 90.56 554 ILE A C 1
ATOM 4262 O O . ILE A 1 554 ? -12.875 43.531 7.289 1 90.56 554 ILE A O 1
ATOM 4266 N N . GLU A 1 555 ? -11.656 41.844 6.645 1 85.25 555 GLU A N 1
ATOM 4267 C CA . GLU A 1 555 ? -12.703 40.844 6.797 1 85.25 555 GLU A CA 1
ATOM 4268 C C . GLU A 1 555 ? -12.188 39.625 7.57 1 85.25 555 GLU A C 1
ATOM 4270 O O . GLU A 1 555 ? -11.18 39.031 7.199 1 85.25 555 GLU A O 1
ATOM 4275 N N . SER A 1 556 ? -12.859 39.281 8.648 1 82.44 556 SER A N 1
ATOM 4276 C CA . SER A 1 556 ? -12.531 38.062 9.383 1 82.44 556 SER A CA 1
ATOM 4277 C C . SER A 1 556 ? -13.086 36.812 8.68 1 82.44 556 SER A C 1
ATOM 4279 O O . SER A 1 556 ? -14.281 36.75 8.367 1 82.44 556 SER A O 1
ATOM 4281 N N . VAL A 1 557 ? -12.266 35.844 8.422 1 82.31 557 VAL A N 1
ATOM 4282 C CA . VAL A 1 557 ? -12.703 34.719 7.629 1 82.31 557 VAL A CA 1
ATOM 4283 C C . VAL A 1 557 ? -12.68 33.438 8.484 1 82.31 557 VAL A C 1
ATOM 4285 O O . VAL A 1 557 ? -12.867 32.344 7.973 1 82.31 557 VAL A O 1
ATOM 4288 N N . GLY A 1 558 ? -12.523 33.562 9.781 1 80.44 558 GLY A N 1
ATOM 4289 C CA . GLY A 1 558 ? -12.523 32.406 10.656 1 80.44 558 GLY A CA 1
ATOM 4290 C C . GLY A 1 558 ? -11.398 31.438 10.359 1 80.44 558 GLY A C 1
ATOM 4291 O O . GLY A 1 558 ? -10.25 31.859 10.172 1 80.44 558 GLY A O 1
ATOM 4292 N N . ASN A 1 559 ? -11.766 30.141 10.422 1 87.06 559 ASN A N 1
ATOM 4293 C CA . ASN A 1 559 ? -10.797 29.094 10.094 1 87.06 559 ASN A CA 1
ATOM 4294 C C . ASN A 1 559 ? -10.711 28.875 8.586 1 87.06 559 ASN A C 1
ATOM 4296 O O . ASN A 1 559 ? -11.234 27.875 8.07 1 87.06 559 ASN A O 1
ATOM 4300 N N . CYS A 1 560 ? -9.977 29.672 7.949 1 89.56 560 CYS A N 1
ATOM 4301 C CA . CYS A 1 560 ? -9.898 29.641 6.492 1 89.56 560 CYS A CA 1
ATOM 4302 C C . CYS A 1 560 ? -9.211 28.359 6.016 1 89.56 560 CYS A C 1
ATOM 4304 O O . CYS A 1 560 ? -9.492 27.875 4.922 1 89.56 560 CYS A O 1
ATOM 4306 N N . ALA A 1 561 ? -8.273 27.812 6.848 1 93.25 561 ALA A N 1
ATOM 4307 C CA . ALA A 1 561 ? -7.648 26.531 6.516 1 93.25 561 ALA A CA 1
ATOM 4308 C C . ALA A 1 561 ? -8.68 25.422 6.465 1 93.25 561 ALA A C 1
ATOM 4310 O O . ALA A 1 561 ? -8.75 24.672 5.488 1 93.25 561 ALA A O 1
ATOM 4311 N N . GLY A 1 562 ? -9.523 25.344 7.461 1 93.81 562 GLY A N 1
ATOM 4312 C CA . GLY A 1 562 ? -10.602 24.375 7.484 1 93.81 562 GLY A CA 1
ATOM 4313 C C . GLY A 1 562 ? -11.602 24.562 6.355 1 93.81 562 GLY A C 1
ATOM 4314 O O . GLY A 1 562 ? -12.078 23.578 5.773 1 93.81 562 GLY A O 1
ATOM 4315 N N . GLY A 1 563 ? -11.93 25.828 6.117 1 92.81 563 GLY A N 1
ATOM 4316 C CA . GLY A 1 563 ? -12.812 26.125 4.996 1 92.81 563 GLY A CA 1
ATOM 4317 C C . GLY A 1 563 ? -12.266 25.641 3.668 1 92.81 563 GLY A C 1
ATOM 4318 O O . GLY A 1 563 ? -13 25.078 2.855 1 92.81 563 GLY A O 1
ATOM 4319 N N . GLY A 1 564 ? -11 25.906 3.463 1 94.62 564 GLY A N 1
ATOM 4320 C CA . GLY A 1 564 ? -10.352 25.422 2.254 1 94.62 564 GLY A CA 1
ATOM 4321 C C . GLY A 1 564 ? -10.359 23.906 2.137 1 94.62 564 GLY A C 1
ATOM 4322 O O . GLY A 1 564 ? -10.578 23.359 1.053 1 94.62 564 GLY A O 1
ATOM 4323 N N . ALA A 1 565 ? -10.125 23.219 3.24 1 96.88 565 ALA A N 1
ATOM 4324 C CA . ALA A 1 565 ? -10.164 21.766 3.26 1 96.88 565 ALA A CA 1
ATOM 4325 C C . ALA A 1 565 ? -11.547 21.234 2.896 1 96.88 565 ALA A C 1
ATOM 4327 O O . ALA A 1 565 ? -11.672 20.25 2.182 1 96.88 565 ALA A O 1
ATOM 4328 N N . LYS A 1 566 ? -12.594 21.922 3.369 1 96.19 566 LYS A N 1
ATOM 4329 C CA . LYS A 1 566 ? -13.969 21.516 3.092 1 96.19 566 LYS A CA 1
ATOM 4330 C C . LYS A 1 566 ? -14.273 21.594 1.599 1 96.19 566 LYS A C 1
ATOM 4332 O O . LYS A 1 566 ? -14.766 20.625 1.006 1 96.19 566 LYS A O 1
ATOM 4337 N N . ILE A 1 567 ? -13.945 22.75 1.01 1 95.06 567 ILE A N 1
ATOM 4338 C CA . ILE A 1 567 ? -14.32 22.906 -0.391 1 95.06 567 ILE A CA 1
ATOM 4339 C C . ILE A 1 567 ? -13.43 22.031 -1.269 1 95.06 567 ILE A C 1
ATOM 4341 O O . ILE A 1 567 ? -13.859 21.562 -2.328 1 95.06 567 ILE A O 1
ATOM 4345 N N . TYR A 1 568 ? -12.164 21.812 -0.841 1 96 568 TYR A N 1
ATOM 4346 C CA . TYR A 1 568 ? -11.289 20.859 -1.514 1 96 568 TYR A CA 1
ATOM 4347 C C . TYR A 1 568 ? -11.914 19.469 -1.528 1 96 568 TYR A C 1
ATOM 4349 O O . TYR A 1 568 ? -11.836 18.766 -2.533 1 96 568 TYR A O 1
ATOM 4357 N N . LEU A 1 569 ? -12.5 19.094 -0.452 1 96.62 569 LEU A N 1
ATOM 4358 C CA . LEU A 1 569 ? -13.148 17.797 -0.273 1 96.62 569 LEU A CA 1
ATOM 4359 C C . LEU A 1 569 ? -14.383 17.672 -1.161 1 96.62 569 LEU A C 1
ATOM 4361 O O . LEU A 1 569 ? -14.656 16.609 -1.704 1 96.62 569 LEU A O 1
ATOM 4365 N N . LEU A 1 570 ? -15.109 18.781 -1.43 1 97.06 570 LEU A N 1
ATOM 4366 C CA . LEU A 1 570 ? -16.469 18.734 -1.976 1 97.06 570 LEU A CA 1
ATOM 4367 C C . LEU A 1 570 ? -16.453 19.031 -3.473 1 97.06 570 LEU A C 1
ATOM 4369 O O . LEU A 1 570 ? -17.484 18.875 -4.145 1 97.06 570 LEU A O 1
ATOM 4373 N N . SER A 1 571 ? -15.25 19.422 -4.023 1 95.56 571 SER A N 1
ATOM 4374 C CA . SER A 1 571 ? -15.234 19.812 -5.43 1 95.56 571 SER A CA 1
ATOM 4375 C C . SER A 1 571 ? -13.945 19.375 -6.117 1 95.56 571 SER A C 1
ATOM 4377 O O . SER A 1 571 ? -12.859 19.828 -5.77 1 95.56 571 SER A O 1
ATOM 4379 N N . LYS A 1 572 ? -14.07 18.594 -7.148 1 94.31 572 LYS A N 1
ATOM 4380 C CA . LYS A 1 572 ? -12.945 18.141 -7.957 1 94.31 572 LYS A CA 1
ATOM 4381 C C . LYS A 1 572 ? -12.242 19.328 -8.633 1 94.31 572 LYS A C 1
ATOM 4383 O O . LYS A 1 572 ? -11.016 19.344 -8.734 1 94.31 572 LYS A O 1
ATOM 4388 N N . ARG A 1 573 ? -13.016 20.234 -9.047 1 91.19 573 ARG A N 1
ATOM 4389 C CA . ARG A 1 573 ? -12.469 21.406 -9.711 1 91.19 573 ARG A CA 1
ATOM 4390 C C . ARG A 1 573 ? -11.562 22.203 -8.766 1 91.19 573 ARG A C 1
ATOM 4392 O O . ARG A 1 573 ? -10.492 22.656 -9.172 1 91.19 573 ARG A O 1
ATOM 4399 N N . ILE A 1 574 ? -12 22.375 -7.527 1 91.25 574 ILE A N 1
ATOM 4400 C CA . ILE A 1 574 ? -11.219 23.109 -6.539 1 91.25 574 ILE A CA 1
ATOM 4401 C C . ILE A 1 574 ? -9.914 22.359 -6.254 1 91.25 574 ILE A C 1
ATOM 4403 O O . ILE A 1 574 ? -8.867 22.969 -6.055 1 91.25 574 ILE A O 1
ATOM 4407 N N . ARG A 1 575 ? -9.977 21.047 -6.238 1 92.5 575 ARG A N 1
ATOM 4408 C CA . ARG A 1 575 ? -8.773 20.234 -6.066 1 92.5 575 ARG A CA 1
ATOM 4409 C C . ARG A 1 575 ? -7.746 20.547 -7.148 1 92.5 575 ARG A C 1
ATOM 4411 O O . ARG A 1 575 ? -6.555 20.688 -6.855 1 92.5 575 ARG A O 1
ATOM 4418 N N . GLU A 1 576 ? -8.188 20.688 -8.305 1 89.56 576 GLU A N 1
ATOM 4419 C CA . GLU A 1 576 ? -7.309 21 -9.43 1 89.56 576 GLU A CA 1
ATOM 4420 C C . GLU A 1 576 ? -6.738 22.406 -9.305 1 89.56 576 GLU A C 1
ATOM 4422 O O . GLU A 1 576 ? -5.586 22.656 -9.664 1 89.56 576 GLU A O 1
ATOM 4427 N N . ASN A 1 577 ? -7.508 23.281 -8.781 1 87.69 577 ASN A N 1
ATOM 4428 C CA . ASN A 1 577 ? -7.066 24.656 -8.586 1 87.69 577 ASN A CA 1
ATOM 4429 C C . ASN A 1 577 ? -5.922 24.75 -7.582 1 87.69 577 ASN A C 1
ATOM 4431 O O . ASN A 1 577 ? -5.062 25.625 -7.691 1 87.69 577 ASN A O 1
ATOM 4435 N N . ALA A 1 578 ? -5.988 23.891 -6.574 1 89.56 578 ALA A N 1
ATOM 4436 C CA . ALA A 1 578 ? -4.957 23.922 -5.543 1 89.56 578 ALA A CA 1
ATOM 4437 C C . ALA A 1 578 ? -3.572 23.719 -6.148 1 89.56 578 ALA A C 1
ATOM 4439 O O . ALA A 1 578 ? -2.607 24.375 -5.75 1 89.56 578 ALA A O 1
ATOM 4440 N N . VAL A 1 579 ? -3.502 22.891 -7.105 1 84 579 VAL A N 1
ATOM 4441 C CA . VAL A 1 579 ? -2.232 22.609 -7.773 1 84 579 VAL A CA 1
ATOM 4442 C C . VAL A 1 579 ? -1.811 23.828 -8.594 1 84 579 VAL A C 1
ATOM 4444 O O . VAL A 1 579 ? -0.632 24.188 -8.617 1 84 579 VAL A O 1
ATOM 4447 N N . ASP A 1 580 ? -2.756 24.438 -9.203 1 83.06 580 ASP A N 1
ATOM 4448 C CA . ASP A 1 580 ? -2.5 25.625 -10.016 1 83.06 580 ASP A CA 1
ATOM 4449 C C . ASP A 1 580 ? -1.99 26.781 -9.156 1 83.06 580 ASP A C 1
ATOM 4451 O O . ASP A 1 580 ? -1.144 27.562 -9.594 1 83.06 580 ASP A O 1
ATOM 4455 N N . ILE A 1 581 ? -2.539 26.891 -7.973 1 84.75 581 ILE A N 1
ATOM 4456 C CA . ILE A 1 581 ? -2.146 27.938 -7.035 1 84.75 581 ILE A CA 1
ATOM 4457 C C . ILE A 1 581 ? -0.657 27.812 -6.723 1 84.75 581 ILE A C 1
ATOM 4459 O O . ILE A 1 581 ? 0.059 28.812 -6.691 1 84.75 581 ILE A O 1
ATOM 4463 N N . ILE A 1 582 ? -0.259 26.594 -6.547 1 85.19 582 ILE A N 1
ATOM 4464 C CA . ILE A 1 582 ? 1.133 26.359 -6.18 1 85.19 582 ILE A CA 1
ATOM 4465 C C . ILE A 1 582 ? 2.051 26.812 -7.312 1 85.19 582 ILE A C 1
ATOM 4467 O O . ILE A 1 582 ? 3.102 27.422 -7.062 1 85.19 582 ILE A O 1
ATOM 4471 N N . ASN A 1 583 ? 1.585 26.625 -8.461 1 85.38 583 ASN A N 1
ATOM 4472 C CA . ASN A 1 583 ? 2.379 27.016 -9.617 1 85.38 583 ASN A CA 1
ATOM 4473 C C . ASN A 1 583 ? 2.463 28.531 -9.766 1 85.38 583 ASN A C 1
ATOM 4475 O O . ASN A 1 583 ? 3.439 29.047 -10.305 1 85.38 583 ASN A O 1
ATOM 4479 N N . LYS A 1 584 ? 1.487 29.234 -9.203 1 89.88 584 LYS A N 1
ATOM 4480 C CA . LYS A 1 584 ? 1.404 30.688 -9.344 1 89.88 584 LYS A CA 1
ATOM 4481 C C . LYS A 1 584 ? 1.951 31.391 -8.102 1 89.88 584 LYS A C 1
ATOM 4483 O O . LYS A 1 584 ? 1.972 32.625 -8.039 1 89.88 584 LYS A O 1
ATOM 4488 N N . THR A 1 585 ? 2.357 30.625 -7.188 1 94.19 585 THR A N 1
ATOM 4489 C CA . THR A 1 585 ? 2.738 31.203 -5.91 1 94.19 585 THR A CA 1
ATOM 4490 C C . THR A 1 585 ? 4.258 31.234 -5.758 1 94.19 585 THR A C 1
ATOM 4492 O O . THR A 1 585 ? 4.934 30.25 -6.078 1 94.19 585 THR A O 1
ATOM 4495 N N . THR A 1 586 ? 4.727 32.375 -5.352 1 94.56 586 THR A N 1
ATOM 4496 C CA . THR A 1 586 ? 6.145 32.531 -5.043 1 94.56 586 THR A CA 1
ATOM 4497 C C . THR A 1 586 ? 6.344 32.781 -3.553 1 94.56 586 THR A C 1
ATOM 4499 O O . THR A 1 586 ? 5.637 33.594 -2.963 1 94.56 586 THR A O 1
ATOM 4502 N N . TYR A 1 587 ? 7.285 32.094 -2.957 1 95.75 587 TYR A N 1
ATOM 4503 C CA . TYR A 1 587 ? 7.637 32.312 -1.558 1 95.75 587 TYR A CA 1
ATOM 4504 C C . TYR A 1 587 ? 8.805 33.281 -1.431 1 95.75 587 TYR A C 1
ATOM 4506 O O . TYR A 1 587 ? 9.82 33.156 -2.113 1 95.75 587 TYR A O 1
ATOM 4514 N N . ILE A 1 588 ? 8.633 34.219 -0.575 1 94.44 588 ILE A N 1
ATOM 4515 C CA . ILE A 1 588 ? 9.688 35.188 -0.298 1 94.44 588 ILE A CA 1
ATOM 4516 C C . ILE A 1 588 ? 10.336 34.875 1.048 1 94.44 588 ILE A C 1
ATOM 4518 O O . ILE A 1 588 ? 9.688 35 2.094 1 94.44 588 ILE A O 1
ATOM 4522 N N . GLU A 1 589 ? 11.602 34.562 1.028 1 92.62 589 GLU A N 1
ATOM 4523 C CA . GLU A 1 589 ? 12.375 34.344 2.242 1 92.62 589 GLU A CA 1
ATOM 4524 C C . GLU A 1 589 ? 12.805 35.656 2.889 1 92.62 589 GLU A C 1
ATOM 4526 O O . GLU A 1 589 ? 13.742 36.281 2.424 1 92.62 589 GLU A O 1
ATOM 4531 N N . LEU A 1 590 ? 12.258 35.969 3.992 1 90.25 590 LEU A N 1
ATOM 4532 C CA . LEU A 1 590 ? 12.484 37.281 4.621 1 90.25 590 LEU A CA 1
ATOM 4533 C C . LEU A 1 590 ? 13.906 37.375 5.164 1 90.25 590 LEU A C 1
ATOM 4535 O O . LEU A 1 590 ? 14.492 38.438 5.184 1 90.25 590 LEU A O 1
ATOM 4539 N N . SER A 1 591 ? 14.469 36.281 5.605 1 83.81 591 SER A N 1
ATOM 4540 C CA . SER A 1 591 ? 15.805 36.281 6.188 1 83.81 591 SER A CA 1
ATOM 4541 C C . SER A 1 591 ? 16.859 36.656 5.152 1 83.81 591 SER A C 1
ATOM 4543 O O . SER A 1 591 ? 17.953 37.094 5.504 1 83.81 591 SER A O 1
ATOM 4545 N N . LYS A 1 592 ? 16.531 36.5 3.926 1 85.56 592 LYS A N 1
ATOM 4546 C CA . LYS A 1 592 ? 17.453 36.812 2.834 1 85.56 592 LYS A CA 1
ATOM 4547 C C . LYS A 1 592 ? 17.328 38.281 2.418 1 85.56 592 LYS A C 1
ATOM 4549 O O . LYS A 1 592 ? 18.203 38.812 1.744 1 85.56 592 LYS A O 1
ATOM 4554 N N . ARG A 1 593 ? 16.312 38.875 2.887 1 88.56 593 ARG A N 1
ATOM 4555 C CA . ARG A 1 593 ? 16.031 40.219 2.459 1 88.56 593 ARG A CA 1
ATOM 4556 C C . ARG A 1 593 ? 16.828 41.25 3.291 1 88.56 593 ARG A C 1
ATOM 4558 O O . ARG A 1 593 ? 16.609 41.344 4.5 1 88.56 593 ARG A O 1
ATOM 4565 N N . GLU A 1 594 ? 17.594 41.969 2.703 1 89 594 GLU A N 1
ATOM 4566 C CA . GLU A 1 594 ? 18.422 42.969 3.375 1 89 594 GLU A CA 1
ATOM 4567 C C . GLU A 1 594 ? 17.578 44.062 4.004 1 89 594 GLU A C 1
ATOM 4569 O O . GLU A 1 594 ? 17.938 44.625 5.035 1 89 594 GLU A O 1
ATOM 4574 N N . ASP A 1 595 ? 16.453 44.344 3.422 1 91.44 595 ASP A N 1
ATOM 4575 C CA . ASP A 1 595 ? 15.633 45.469 3.873 1 91.44 595 ASP A CA 1
ATOM 4576 C C . ASP A 1 595 ? 14.648 45.031 4.953 1 91.44 595 ASP A C 1
ATOM 4578 O O . ASP A 1 595 ? 13.898 45.844 5.488 1 91.44 595 ASP A O 1
ATOM 4582 N N . PHE A 1 596 ? 14.625 43.844 5.254 1 91 596 PHE A N 1
ATOM 4583 C CA . PHE A 1 596 ? 13.672 43.344 6.25 1 91 596 PHE A CA 1
ATOM 4584 C C . PHE A 1 596 ? 13.906 44.031 7.594 1 91 596 PHE A C 1
ATOM 4586 O O . PHE A 1 596 ? 12.961 44.469 8.258 1 91 596 PHE A O 1
ATOM 4593 N N . GLN A 1 597 ? 15.141 44.094 8.008 1 90.56 597 GLN A N 1
ATOM 4594 C CA . GLN A 1 597 ? 15.484 44.656 9.312 1 90.56 597 GLN A CA 1
ATOM 4595 C C . GLN A 1 597 ? 15.008 46.094 9.438 1 90.56 597 GLN A C 1
ATOM 4597 O O . GLN A 1 597 ? 14.547 46.531 10.5 1 90.56 597 GLN A O 1
ATOM 4602 N N . GLU A 1 598 ? 15.188 46.75 8.438 1 92.94 598 GLU A N 1
ATOM 4603 C CA . GLU A 1 598 ? 14.742 48.125 8.438 1 92.94 598 GLU A CA 1
ATOM 4604 C C . GLU A 1 598 ? 13.227 48.219 8.633 1 92.94 598 GLU A C 1
ATOM 4606 O O . GLU A 1 598 ? 12.758 49 9.453 1 92.94 598 GLU A O 1
ATOM 4611 N N . TYR A 1 599 ? 12.523 47.5 7.93 1 92.38 599 TYR A N 1
ATOM 4612 C CA . TYR A 1 599 ? 11.07 47.5 8.055 1 92.38 599 TYR A CA 1
ATOM 4613 C C . TYR A 1 599 ? 10.641 47.031 9.43 1 92.38 599 TYR A C 1
ATOM 4615 O O . TYR A 1 599 ? 9.68 47.531 10 1 92.38 599 TYR A O 1
ATOM 4623 N N . PHE A 1 600 ? 11.359 46.062 9.914 1 93 600 PHE A N 1
ATOM 4624 C CA . PHE A 1 600 ? 11.062 45.5 11.227 1 93 600 PHE A CA 1
ATOM 4625 C C . PHE A 1 600 ? 11.227 46.531 12.32 1 93 600 PHE A C 1
ATOM 4627 O O . PHE A 1 600 ? 10.328 46.75 13.141 1 93 600 PHE A O 1
ATOM 4634 N N . ILE A 1 601 ? 12.328 47.25 12.297 1 91.88 601 ILE A N 1
ATOM 4635 C CA . ILE A 1 601 ? 12.633 48.25 13.297 1 91.88 601 ILE A CA 1
ATOM 4636 C C . ILE A 1 601 ? 11.617 49.375 13.219 1 91.88 601 ILE A C 1
ATOM 4638 O O . ILE A 1 601 ? 11.102 49.844 14.242 1 91.88 601 ILE A O 1
ATOM 4642 N N . ASP A 1 602 ? 11.328 49.75 12.062 1 91.31 602 ASP A N 1
ATOM 4643 C CA . ASP A 1 602 ? 10.352 50.812 11.859 1 91.31 602 ASP A CA 1
ATOM 4644 C C . ASP A 1 602 ? 8.984 50.406 12.414 1 91.31 602 ASP A C 1
ATOM 4646 O O . ASP A 1 602 ? 8.234 51.281 12.891 1 91.31 602 ASP A O 1
ATOM 4650 N N . SER A 1 603 ? 8.711 49.188 12.352 1 91.5 603 SER A N 1
ATOM 4651 C CA . SER A 1 603 ? 7.391 48.688 12.727 1 91.5 603 SER A CA 1
ATOM 4652 C C . SER A 1 603 ? 7.309 48.375 14.219 1 91.5 603 SER A C 1
ATOM 4654 O O . SER A 1 603 ? 6.258 48 14.719 1 91.5 603 SER A O 1
ATOM 4656 N N . MET A 1 604 ? 8.391 48.562 14.906 1 91.94 604 MET A N 1
ATOM 4657 C CA . MET A 1 604 ? 8.406 48.344 16.359 1 91.94 604 MET A CA 1
ATOM 4658 C C . MET A 1 604 ? 7.703 49.5 17.078 1 91.94 604 MET A C 1
ATOM 4660 O O . MET A 1 604 ? 7.258 49.312 18.219 1 91.94 604 MET A O 1
ATOM 4664 N N . ILE A 1 605 ? 7.633 50.562 16.438 1 90.88 605 ILE A N 1
ATOM 4665 C CA . ILE A 1 605 ? 7.062 51.75 17.031 1 90.88 605 ILE A CA 1
ATOM 4666 C C . ILE A 1 605 ? 5.547 51.594 17.141 1 90.88 605 ILE A C 1
ATOM 4668 O O . ILE A 1 605 ? 4.902 51.094 16.219 1 90.88 605 ILE A O 1
ATOM 4672 N N . LEU A 1 606 ? 5.047 51.969 18.312 1 89.69 606 LEU A N 1
ATOM 4673 C CA . LEU A 1 606 ? 3.598 51.969 18.484 1 89.69 606 LEU A CA 1
ATOM 4674 C C . LEU A 1 606 ? 3.006 53.281 18 1 89.69 606 LEU A C 1
ATOM 4676 O O . LEU A 1 606 ? 3.629 54.344 18.125 1 89.69 606 LEU A O 1
ATOM 4680 N N . ASP A 1 607 ? 1.905 53.312 17.266 1 74.75 607 ASP A N 1
ATOM 4681 C CA . ASP A 1 607 ? 1.331 54.5 16.641 1 74.75 607 ASP A CA 1
ATOM 4682 C C . ASP A 1 607 ? 0.471 55.281 17.625 1 74.75 607 ASP A C 1
ATOM 4684 O O . ASP A 1 607 ? -0.202 54.688 18.484 1 74.75 607 ASP A O 1
ATOM 4688 N N . MET B 1 1 ? -4.828 -35.094 40.688 1 29.62 1 MET B N 1
ATOM 4689 C CA . MET B 1 1 ? -3.766 -34.406 39.969 1 29.62 1 MET B CA 1
ATOM 4690 C C . MET B 1 1 ? -4 -34.469 38.469 1 29.62 1 MET B C 1
ATOM 4692 O O . MET B 1 1 ? -4.359 -35.531 37.938 1 29.62 1 MET B O 1
ATOM 4696 N N . ASN B 1 2 ? -4.348 -33.312 37.781 1 36.59 2 ASN B N 1
ATOM 4697 C CA . ASN B 1 2 ? -4.953 -33.031 36.5 1 36.59 2 ASN B CA 1
ATOM 4698 C C . ASN B 1 2 ? -4.156 -33.656 35.344 1 36.59 2 ASN B C 1
ATOM 4700 O O . ASN B 1 2 ? -3.041 -33.219 35.031 1 36.59 2 ASN B O 1
ATOM 4704 N N . ILE B 1 3 ? -4.156 -34.906 35.125 1 42.41 3 ILE B N 1
ATOM 4705 C CA . ILE B 1 3 ? -3.652 -35.75 34.031 1 42.41 3 ILE B CA 1
ATOM 4706 C C . ILE B 1 3 ? -3.891 -35.062 32.688 1 42.41 3 ILE B C 1
ATOM 4708 O O . ILE B 1 3 ? -3.514 -35.594 31.656 1 42.41 3 ILE B O 1
ATOM 4712 N N . LEU B 1 4 ? -4.895 -34.188 32.531 1 44.44 4 LEU B N 1
ATOM 4713 C CA . LEU B 1 4 ? -5.457 -33.562 31.328 1 44.44 4 LEU B CA 1
ATOM 4714 C C . LEU B 1 4 ? -4.43 -32.688 30.641 1 44.44 4 LEU B C 1
ATOM 4716 O O . LEU B 1 4 ? -4.543 -32.406 29.438 1 44.44 4 LEU B O 1
ATOM 4720 N N . ASN B 1 5 ? -3.605 -31.906 31.531 1 55.59 5 ASN B N 1
ATOM 4721 C CA . ASN B 1 5 ? -2.752 -30.844 30.984 1 55.59 5 ASN B CA 1
ATOM 4722 C C . ASN B 1 5 ? -1.406 -31.391 30.531 1 55.59 5 ASN B C 1
ATOM 4724 O O . ASN B 1 5 ? -0.434 -30.641 30.406 1 55.59 5 ASN B O 1
ATOM 4728 N N . LYS B 1 6 ? -1.224 -32.656 30.672 1 70 6 LYS B N 1
ATOM 4729 C CA . LYS B 1 6 ? 0.131 -33.125 30.391 1 70 6 LYS B CA 1
ATOM 4730 C C . LYS B 1 6 ? 0.455 -33.031 28.906 1 70 6 LYS B C 1
ATOM 4732 O O . LYS B 1 6 ? -0.292 -33.531 28.078 1 70 6 LYS B O 1
ATOM 4737 N N . LYS B 1 7 ? 1.404 -32.25 28.531 1 83.81 7 LYS B N 1
ATOM 4738 C CA . LYS B 1 7 ? 1.942 -32.125 27.172 1 83.81 7 LYS B CA 1
ATOM 4739 C C . LYS B 1 7 ? 3.152 -33.062 27 1 83.81 7 LYS B C 1
ATOM 4741 O O . LYS B 1 7 ? 3.908 -33.281 27.938 1 83.81 7 LYS B O 1
ATOM 4746 N N . PHE B 1 8 ? 3.143 -33.781 25.828 1 89.06 8 PHE B N 1
ATOM 4747 C CA . PHE B 1 8 ? 4.285 -34.594 25.422 1 89.06 8 PHE B CA 1
ATOM 4748 C C . PHE B 1 8 ? 5.203 -33.812 24.484 1 89.06 8 PHE B C 1
ATOM 4750 O O . PHE B 1 8 ? 4.805 -32.781 23.938 1 89.06 8 PHE B O 1
ATOM 4757 N N . GLN B 1 9 ? 6.461 -34.375 24.516 1 92.75 9 GLN B N 1
ATOM 4758 C CA . GLN B 1 9 ? 7.43 -33.75 23.625 1 92.75 9 GLN B CA 1
ATOM 4759 C C . GLN B 1 9 ? 7.754 -34.688 22.453 1 92.75 9 GLN B C 1
ATOM 4761 O O . GLN B 1 9 ? 7.938 -35.875 22.641 1 92.75 9 GLN B O 1
ATOM 4766 N N . ILE B 1 10 ? 7.699 -34.062 21.344 1 92.06 10 ILE B N 1
ATOM 4767 C CA . ILE B 1 10 ? 8.18 -34.781 20.172 1 92.06 10 ILE B CA 1
ATOM 4768 C C . ILE B 1 10 ? 9.414 -34.094 19.609 1 92.06 10 ILE B C 1
ATOM 4770 O O . ILE B 1 10 ? 9.414 -32.875 19.391 1 92.06 10 ILE B O 1
ATOM 4774 N N . ILE B 1 11 ? 10.438 -34.938 19.5 1 93.12 11 ILE B N 1
ATOM 4775 C CA . ILE B 1 11 ? 11.672 -34.469 18.875 1 93.12 11 ILE B CA 1
ATOM 4776 C C . ILE B 1 11 ? 11.68 -34.844 17.406 1 93.12 11 ILE B C 1
ATOM 4778 O O . ILE B 1 11 ? 11.539 -36 17.047 1 93.12 11 ILE B O 1
ATOM 4782 N N . ILE B 1 12 ? 11.836 -33.812 16.578 1 90.94 12 ILE B N 1
ATOM 4783 C CA . ILE B 1 12 ? 11.844 -34.031 15.125 1 90.94 12 ILE B CA 1
ATOM 4784 C C . ILE B 1 12 ? 13.242 -33.781 14.57 1 90.94 12 ILE B C 1
ATOM 4786 O O . ILE B 1 12 ? 13.742 -32.656 14.648 1 90.94 12 ILE B O 1
ATOM 4790 N N . ASN B 1 13 ? 13.797 -34.844 14.094 1 86.88 13 ASN B N 1
ATOM 4791 C CA . ASN B 1 13 ? 15.094 -34.75 13.438 1 86.88 13 ASN B CA 1
ATOM 4792 C C . ASN B 1 13 ? 14.945 -34.594 11.93 1 86.88 13 ASN B C 1
ATOM 4794 O O . ASN B 1 13 ? 14.375 -35.438 11.258 1 86.88 13 ASN B O 1
ATOM 4798 N N . SER B 1 14 ? 15.367 -33.438 11.555 1 77.19 14 SER B N 1
ATOM 4799 C CA . SER B 1 14 ? 15.391 -33.156 10.117 1 77.19 14 SER B CA 1
ATOM 4800 C C . SER B 1 14 ? 16.766 -32.688 9.664 1 77.19 14 SER B C 1
ATOM 4802 O O . SER B 1 14 ? 17.688 -32.594 10.477 1 77.19 14 SER B O 1
ATOM 4804 N N . GLN B 1 15 ? 16.938 -32.438 8.305 1 62.78 15 GLN B N 1
ATOM 4805 C CA . GLN B 1 15 ? 18.188 -31.875 7.801 1 62.78 15 GLN B CA 1
ATOM 4806 C C . GLN B 1 15 ? 18.438 -30.484 8.367 1 62.78 15 GLN B C 1
ATOM 4808 O O . GLN B 1 15 ? 19.578 -30.016 8.414 1 62.78 15 GLN B O 1
ATOM 4813 N N . LYS B 1 16 ? 17.344 -29.891 8.656 1 63.91 16 LYS B N 1
ATOM 4814 C CA . LYS B 1 16 ? 17.453 -28.516 9.125 1 63.91 16 LYS B CA 1
ATOM 4815 C C . LYS B 1 16 ? 17.859 -28.469 10.602 1 63.91 16 LYS B C 1
ATOM 4817 O O . LYS B 1 16 ? 18.172 -27.406 11.125 1 63.91 16 LYS B O 1
ATOM 4822 N N . GLY B 1 17 ? 17.781 -29.656 11.148 1 76.12 17 GLY B N 1
ATOM 4823 C CA . GLY B 1 17 ? 18.141 -29.734 12.555 1 76.12 17 GLY B CA 1
ATOM 4824 C C . GLY B 1 17 ? 17.094 -30.422 13.406 1 76.12 17 GLY B C 1
ATOM 4825 O O . GLY B 1 17 ? 16.234 -31.141 12.883 1 76.12 17 GLY B O 1
ATOM 4826 N N . LYS B 1 18 ? 17.328 -30.25 14.742 1 85.69 18 LYS B N 1
ATOM 4827 C CA . LYS B 1 18 ? 16.438 -30.859 15.734 1 85.69 18 LYS B CA 1
ATOM 4828 C C . LYS B 1 18 ? 15.406 -29.844 16.234 1 85.69 18 LYS B C 1
ATOM 4830 O O . LYS B 1 18 ? 15.75 -28.703 16.547 1 85.69 18 LYS B O 1
ATOM 4835 N N . GLU B 1 19 ? 14.133 -30.234 16.047 1 87.31 19 GLU B N 1
ATOM 4836 C CA . GLU B 1 19 ? 13.039 -29.406 16.547 1 87.31 19 GLU B CA 1
ATOM 4837 C C . GLU B 1 19 ? 12.25 -30.125 17.641 1 87.31 19 GLU B C 1
ATOM 4839 O O . GLU B 1 19 ? 12.031 -31.328 17.547 1 87.31 19 GLU B O 1
ATOM 4844 N N . VAL B 1 20 ? 11.906 -29.406 18.734 1 91.62 20 VAL B N 1
ATOM 4845 C CA . VAL B 1 20 ? 11.109 -29.969 19.812 1 91.62 20 VAL B CA 1
ATOM 4846 C C . VAL B 1 20 ? 9.734 -29.312 19.844 1 91.62 20 VAL B C 1
ATOM 4848 O O . VAL B 1 20 ? 9.633 -28.078 19.906 1 91.62 20 VAL B O 1
ATOM 4851 N N . ILE B 1 21 ? 8.742 -30.141 19.719 1 90.75 21 ILE B N 1
ATOM 4852 C CA . ILE B 1 21 ? 7.379 -29.641 19.719 1 90.75 21 ILE B CA 1
ATOM 4853 C C . ILE B 1 21 ? 6.598 -30.234 20.875 1 90.75 21 ILE B C 1
ATOM 4855 O O . ILE B 1 21 ? 6.672 -31.438 21.141 1 90.75 21 ILE B O 1
ATOM 4859 N N . LYS B 1 22 ? 5.871 -29.359 21.641 1 90.5 22 LYS B N 1
ATOM 4860 C CA . LYS B 1 22 ? 4.965 -29.844 22.672 1 90.5 22 LYS B CA 1
ATOM 4861 C C . LYS B 1 22 ? 3.607 -30.219 22.094 1 90.5 22 LYS B C 1
ATOM 4863 O O . LYS B 1 22 ? 3.053 -29.484 21.281 1 90.5 22 LYS B O 1
ATOM 4868 N N . VAL B 1 23 ? 3.178 -31.453 22.375 1 89.69 23 VAL B N 1
ATOM 4869 C CA . VAL B 1 23 ? 1.949 -31.953 21.766 1 89.69 23 VAL B CA 1
ATOM 4870 C C . VAL B 1 23 ? 0.999 -32.469 22.859 1 89.69 23 VAL B C 1
ATOM 4872 O O . VAL B 1 23 ? 1.439 -32.906 23.906 1 89.69 23 VAL B O 1
ATOM 4875 N N . LYS B 1 24 ? -0.277 -32.312 22.734 1 87.19 24 LYS B N 1
ATOM 4876 C CA . LYS B 1 24 ? -1.289 -32.875 23.609 1 87.19 24 LYS B CA 1
ATOM 4877 C C . LYS B 1 24 ? -1.438 -34.375 23.391 1 87.19 24 LYS B C 1
ATOM 4879 O O . LYS B 1 24 ? -1.21 -34.875 22.281 1 87.19 24 LYS B O 1
ATOM 4884 N N . PRO B 1 25 ? -1.783 -35.062 24.453 1 88.44 25 PRO B N 1
ATOM 4885 C CA . PRO B 1 25 ? -2.02 -36.5 24.266 1 88.44 25 PRO B CA 1
ATOM 4886 C C . PRO B 1 25 ? -3.094 -36.812 23.219 1 88.44 25 PRO B C 1
ATOM 4888 O O . PRO B 1 25 ? -4.133 -36.125 23.188 1 88.44 25 PRO B O 1
ATOM 4891 N N . GLY B 1 26 ? -2.775 -37.688 22.281 1 89.56 26 GLY B N 1
ATOM 4892 C CA . GLY B 1 26 ? -3.773 -38.094 21.312 1 89.56 26 GLY B CA 1
ATOM 4893 C C . GLY B 1 26 ? -3.656 -37.375 19.984 1 89.56 26 GLY B C 1
ATOM 4894 O O . GLY B 1 26 ? -4.387 -37.688 19.031 1 89.56 26 GLY B O 1
ATOM 4895 N N . GLU B 1 27 ? -2.746 -36.5 19.906 1 90.56 27 GLU B N 1
ATOM 4896 C CA . GLU B 1 27 ? -2.609 -35.75 18.641 1 90.56 27 GLU B CA 1
ATOM 4897 C C . GLU B 1 27 ? -1.982 -36.625 17.562 1 90.56 27 GLU B C 1
ATOM 4899 O O . GLU B 1 27 ? -1.142 -37.5 17.859 1 90.56 27 GLU B O 1
ATOM 4904 N N . ASN B 1 28 ? -2.512 -36.438 16.375 1 91.56 28 ASN B N 1
ATOM 4905 C CA . ASN B 1 28 ? -1.963 -37.125 15.227 1 91.56 28 ASN B CA 1
ATOM 4906 C C . ASN B 1 28 ? -0.647 -36.5 14.766 1 91.56 28 ASN B C 1
ATOM 4908 O O . ASN B 1 28 ? -0.543 -35.281 14.648 1 91.56 28 ASN B O 1
ATOM 4912 N N . LEU B 1 29 ? 0.32 -37.406 14.547 1 91.5 29 LEU B N 1
ATOM 4913 C CA . LEU B 1 29 ? 1.649 -36.906 14.219 1 91.5 29 LEU B CA 1
ATOM 4914 C C . LEU B 1 29 ? 1.614 -36.062 12.938 1 91.5 29 LEU B C 1
ATOM 4916 O O . LEU B 1 29 ? 2.25 -35 12.859 1 91.5 29 LEU B O 1
ATOM 4920 N N . PHE B 1 30 ? 0.948 -36.5 12.008 1 88.19 30 PHE B N 1
ATOM 4921 C CA . PHE B 1 30 ? 0.854 -35.781 10.742 1 88.19 30 PHE B CA 1
ATOM 4922 C C . PHE B 1 30 ? 0.332 -34.375 10.953 1 88.19 30 PHE B C 1
ATOM 4924 O O . PHE B 1 30 ? 0.91 -33.406 10.453 1 88.19 30 PHE B O 1
ATOM 4931 N N . ASN B 1 31 ? -0.665 -34.25 11.688 1 86.31 31 ASN B N 1
ATOM 4932 C CA . ASN B 1 31 ? -1.256 -32.938 11.969 1 86.31 31 ASN B CA 1
ATOM 4933 C C . ASN B 1 31 ? -0.288 -32.031 12.727 1 86.31 31 ASN B C 1
ATOM 4935 O O . ASN B 1 31 ? -0.205 -30.844 12.445 1 86.31 31 ASN B O 1
ATOM 4939 N N . VAL B 1 32 ? 0.384 -32.688 13.633 1 86.5 32 VAL B N 1
ATOM 4940 C CA . VAL B 1 32 ? 1.367 -31.938 14.414 1 86.5 32 VAL B CA 1
ATOM 4941 C C . VAL B 1 32 ? 2.447 -31.375 13.484 1 86.5 32 VAL B C 1
ATOM 4943 O O . VAL B 1 32 ? 2.84 -30.219 13.609 1 86.5 32 VAL B O 1
ATOM 4946 N N . LEU B 1 33 ? 2.861 -32.188 12.57 1 85.12 33 LEU B N 1
ATOM 4947 C CA . LEU B 1 33 ? 3.887 -31.781 11.617 1 85.12 33 LEU B CA 1
ATOM 4948 C C . LEU B 1 33 ? 3.371 -30.656 10.719 1 85.12 33 LEU B C 1
ATOM 4950 O O . LEU B 1 33 ? 4.039 -29.641 10.547 1 85.12 33 LEU B O 1
ATOM 4954 N N . MET B 1 34 ? 2.164 -30.797 10.336 1 78.12 34 MET B N 1
ATOM 4955 C CA . MET B 1 34 ? 1.553 -29.828 9.43 1 78.12 34 MET B CA 1
ATOM 4956 C C . MET B 1 34 ? 1.334 -28.484 10.117 1 78.12 34 MET B C 1
ATOM 4958 O O . MET B 1 34 ? 1.624 -27.438 9.555 1 78.12 34 MET B O 1
ATOM 4962 N N . ASP B 1 35 ? 0.935 -28.531 11.312 1 77.62 35 ASP B N 1
ATOM 4963 C CA . ASP B 1 35 ? 0.638 -27.344 12.094 1 77.62 35 ASP B CA 1
ATOM 4964 C C . ASP B 1 35 ? 1.913 -26.562 12.414 1 77.62 35 ASP B C 1
ATOM 4966 O O . ASP B 1 35 ? 1.864 -25.344 12.648 1 77.62 35 ASP B O 1
ATOM 4970 N N . ASN B 1 36 ? 2.988 -27.328 12.383 1 76.94 36 ASN B N 1
ATOM 4971 C CA . ASN B 1 36 ? 4.262 -26.703 12.719 1 76.94 36 ASN B CA 1
ATOM 4972 C C . ASN B 1 36 ? 5.113 -26.453 11.477 1 76.94 36 ASN B C 1
ATOM 4974 O O . ASN B 1 36 ? 6.324 -26.25 11.586 1 76.94 36 ASN B O 1
ATOM 4978 N N . ARG B 1 37 ? 4.57 -26.656 10.359 1 73.12 37 ARG B N 1
ATOM 4979 C CA . ARG B 1 37 ? 5.152 -26.344 9.062 1 73.12 37 ARG B CA 1
ATOM 4980 C C . ARG B 1 37 ? 6.367 -27.219 8.781 1 73.12 37 ARG B C 1
ATOM 4982 O O . ARG B 1 37 ? 7.363 -26.75 8.227 1 73.12 37 ARG B O 1
ATOM 4989 N N . ILE B 1 38 ? 6.289 -28.484 9.336 1 74.75 38 ILE B N 1
ATOM 4990 C CA . ILE B 1 38 ? 7.32 -29.484 9.039 1 74.75 38 ILE B CA 1
ATOM 4991 C C . ILE B 1 38 ? 6.863 -30.359 7.879 1 74.75 38 ILE B C 1
ATOM 4993 O O . ILE B 1 38 ? 5.832 -31.031 7.973 1 74.75 38 ILE B O 1
ATOM 4997 N N . PHE B 1 39 ? 7.77 -30.359 6.914 1 70.25 39 PHE B N 1
ATOM 4998 C CA . PHE B 1 39 ? 7.359 -30.969 5.652 1 70.25 39 PHE B CA 1
ATOM 4999 C C . PHE B 1 39 ? 7.598 -32.469 5.676 1 70.25 39 PHE B C 1
ATOM 5001 O O . PHE B 1 39 ? 8.648 -32.938 6.129 1 70.25 39 PHE B O 1
ATOM 5008 N N . ILE B 1 40 ? 6.484 -33.219 5.383 1 74.75 40 ILE B N 1
ATOM 5009 C CA . ILE B 1 40 ? 6.551 -34.656 5.125 1 74.75 40 ILE B CA 1
ATOM 5010 C C . ILE B 1 40 ? 5.797 -35 3.84 1 74.75 40 ILE B C 1
ATOM 5012 O O . ILE B 1 40 ? 4.816 -34.312 3.5 1 74.75 40 ILE B O 1
ATOM 5016 N N . ASP B 1 41 ? 6.359 -35.844 3.078 1 70.44 41 ASP B N 1
ATOM 5017 C CA . ASP B 1 41 ? 5.695 -36.25 1.844 1 70.44 41 ASP B CA 1
ATOM 5018 C C . ASP B 1 41 ? 4.352 -36.938 2.137 1 70.44 41 ASP B C 1
ATOM 5020 O O . ASP B 1 41 ? 4.297 -38 2.762 1 70.44 41 ASP B O 1
ATOM 5024 N N . SER B 1 42 ? 3.287 -36.188 1.875 1 74.56 42 SER B N 1
ATOM 5025 C CA . SER B 1 42 ? 1.937 -36.688 2.115 1 74.56 42 SER B CA 1
ATOM 5026 C C . SER B 1 42 ? 0.971 -36.188 1.037 1 74.56 42 SER B C 1
ATOM 5028 O O . SER B 1 42 ? 0.079 -35.375 1.312 1 74.56 42 SER B O 1
ATOM 5030 N N . PRO B 1 43 ? 1.087 -36.844 -0.083 1 63.16 43 PRO B N 1
ATOM 5031 C CA . PRO B 1 43 ? 0.244 -36.406 -1.189 1 63.16 43 PRO B CA 1
ATOM 5032 C C . PRO B 1 43 ? -1.246 -36.562 -0.909 1 63.16 43 PRO B C 1
ATOM 5034 O O . PRO B 1 43 ? -2.076 -35.906 -1.52 1 63.16 43 PRO B O 1
ATOM 5037 N N . CYS B 1 44 ? -1.673 -37.5 0.014 1 67.31 44 CYS B N 1
ATOM 5038 C CA . CYS B 1 44 ? -3.078 -37.75 0.311 1 67.31 44 CYS B CA 1
ATOM 5039 C C . CYS B 1 44 ? -3.547 -36.906 1.485 1 67.31 44 CYS B C 1
ATOM 5041 O O . CYS B 1 44 ? -4.676 -37.031 1.955 1 67.31 44 CYS B O 1
ATOM 5043 N N . ASN B 1 45 ? -2.693 -36.062 1.898 1 73.75 45 ASN B N 1
ATOM 5044 C CA . ASN B 1 45 ? -2.988 -35.125 3.002 1 73.75 45 ASN B CA 1
ATOM 5045 C C . ASN B 1 45 ? -3.432 -35.906 4.25 1 73.75 45 ASN B C 1
ATOM 5047 O O . ASN B 1 45 ? -4.41 -35.531 4.895 1 73.75 45 ASN B O 1
ATOM 5051 N N . GLY B 1 46 ? -2.783 -36.969 4.473 1 74.81 46 GLY B N 1
ATOM 5052 C CA . GLY B 1 46 ? -2.988 -37.688 5.719 1 74.81 46 GLY B CA 1
ATOM 5053 C C . GLY B 1 46 ? -4.199 -38.594 5.688 1 74.81 46 GLY B C 1
ATOM 5054 O O . GLY B 1 46 ? -4.633 -39.094 6.727 1 74.81 46 GLY B O 1
ATOM 5055 N N . LYS B 1 47 ? -4.754 -38.75 4.484 1 77.69 47 LYS B N 1
ATOM 5056 C CA . LYS B 1 47 ? -5.965 -39.562 4.395 1 77.69 47 LYS B CA 1
ATOM 5057 C C . LYS B 1 47 ? -5.641 -41.062 4.449 1 77.69 47 LYS B C 1
ATOM 5059 O O . LYS B 1 47 ? -6.539 -41.906 4.418 1 77.69 47 LYS B O 1
ATOM 5064 N N . GLY B 1 48 ? -4.453 -41.438 4.559 1 78.81 48 GLY B N 1
ATOM 5065 C CA . GLY B 1 48 ? -4.016 -42.812 4.754 1 78.81 48 GLY B CA 1
ATOM 5066 C C . GLY B 1 48 ? -4.086 -43.656 3.488 1 78.81 48 GLY B C 1
ATOM 5067 O O . GLY B 1 48 ? -4.152 -44.875 3.553 1 78.81 48 GLY B O 1
ATOM 5068 N N . ILE B 1 49 ? -4.074 -42.906 2.326 1 71.62 49 ILE B N 1
ATOM 5069 C CA . ILE B 1 49 ? -4.273 -43.656 1.093 1 71.62 49 ILE B CA 1
ATOM 5070 C C . ILE B 1 49 ? -2.955 -43.75 0.328 1 71.62 49 ILE B C 1
ATOM 5072 O O . ILE B 1 49 ? -2.725 -44.719 -0.406 1 71.62 49 ILE B O 1
ATOM 5076 N N . CYS B 1 50 ? -2.062 -42.875 0.501 1 68.12 50 CYS B N 1
ATOM 5077 C CA . CYS B 1 50 ? -0.896 -42.812 -0.372 1 68.12 50 CYS B CA 1
ATOM 5078 C C . CYS B 1 50 ? 0.251 -43.625 0.185 1 68.12 50 CYS B C 1
ATOM 5080 O O . CYS B 1 50 ? 1.085 -44.125 -0.573 1 68.12 50 CYS B O 1
ATOM 5082 N N . GLY B 1 51 ? 0.334 -43.781 1.53 1 76.06 51 GLY B N 1
ATOM 5083 C CA . GLY B 1 51 ? 1.396 -44.531 2.184 1 76.06 51 GLY B CA 1
ATOM 5084 C C . GLY B 1 51 ? 2.744 -43.812 2.119 1 76.06 51 GLY B C 1
ATOM 5085 O O . GLY B 1 51 ? 3.781 -44.438 2.346 1 76.06 51 GLY B O 1
ATOM 5086 N N . LYS B 1 52 ? 2.799 -42.531 1.874 1 73.69 52 LYS B N 1
ATOM 5087 C CA . LYS B 1 52 ? 4.074 -41.875 1.606 1 73.69 52 LYS B CA 1
ATOM 5088 C C . LYS B 1 52 ? 4.559 -41.094 2.828 1 73.69 52 LYS B C 1
ATOM 5090 O O . LYS B 1 52 ? 5.734 -40.75 2.916 1 73.69 52 LYS B O 1
ATOM 5095 N N . CYS B 1 53 ? 3.781 -40.875 3.795 1 83.5 53 CYS B N 1
ATOM 5096 C CA . CYS B 1 53 ? 4.148 -40.062 4.949 1 83.5 53 CYS B CA 1
ATOM 5097 C C . CYS B 1 53 ? 4.938 -40.875 5.965 1 83.5 53 CYS B C 1
ATOM 5099 O O . CYS B 1 53 ? 4.625 -40.875 7.156 1 83.5 53 CYS B O 1
ATOM 5101 N N . LYS B 1 54 ? 5.957 -41.469 5.535 1 86.62 54 LYS B N 1
ATOM 5102 C CA . LYS B 1 54 ? 6.77 -42.375 6.359 1 86.62 54 LYS B CA 1
ATOM 5103 C C . LYS B 1 54 ? 7.727 -41.562 7.246 1 86.62 54 LYS B C 1
ATOM 5105 O O . LYS B 1 54 ? 8.297 -40.562 6.809 1 86.62 54 LYS B O 1
ATOM 5110 N N . VAL B 1 55 ? 7.746 -42 8.492 1 89.75 55 VAL B N 1
ATOM 5111 C CA . VAL B 1 55 ? 8.734 -41.469 9.422 1 89.75 55 VAL B CA 1
ATOM 5112 C C . VAL B 1 55 ? 9.406 -42.625 10.18 1 89.75 55 VAL B C 1
ATOM 5114 O O . VAL B 1 55 ? 8.789 -43.656 10.414 1 89.75 55 VAL B O 1
ATOM 5117 N N . LYS B 1 56 ? 10.656 -42.375 10.445 1 90.12 56 LYS B N 1
ATOM 5118 C CA . LYS B 1 56 ? 11.336 -43.344 11.305 1 90.12 56 LYS B CA 1
ATOM 5119 C C . LYS B 1 56 ? 11.188 -42.938 12.773 1 90.12 56 LYS B C 1
ATOM 5121 O O . LYS B 1 56 ? 11.594 -41.844 13.18 1 90.12 56 LYS B O 1
ATOM 5126 N N . VAL B 1 57 ? 10.586 -43.844 13.523 1 93.19 57 VAL B N 1
ATOM 5127 C CA . VAL B 1 57 ? 10.398 -43.594 14.945 1 93.19 57 VAL B CA 1
ATOM 5128 C C . VAL B 1 57 ? 11.57 -44.188 15.734 1 93.19 57 VAL B C 1
ATOM 5130 O O . VAL B 1 57 ? 11.805 -45.375 15.711 1 93.19 57 VAL B O 1
ATOM 5133 N N . VAL B 1 58 ? 12.289 -43.281 16.391 1 91.5 58 VAL B N 1
ATOM 5134 C CA . VAL B 1 58 ? 13.461 -43.656 17.156 1 91.5 58 VAL B CA 1
ATOM 5135 C C . VAL B 1 58 ? 13.07 -43.938 18.609 1 91.5 58 VAL B C 1
ATOM 5137 O O . VAL B 1 58 ? 13.609 -44.812 19.25 1 91.5 58 VAL B O 1
ATOM 5140 N N . LYS B 1 59 ? 12.289 -43.094 19.109 1 90.62 59 LYS B N 1
ATOM 5141 C CA . LYS B 1 59 ? 11.75 -43.25 20.453 1 90.62 59 LYS B CA 1
ATOM 5142 C C . LYS B 1 59 ? 10.219 -43.188 20.453 1 90.62 59 LYS B C 1
ATOM 5144 O O . LYS B 1 59 ? 9.633 -42.375 19.75 1 90.62 59 LYS B O 1
ATOM 5149 N N . GLY B 1 60 ? 9.625 -44.156 21.172 1 87.69 60 GLY B N 1
ATOM 5150 C CA . GLY B 1 60 ? 8.172 -44.188 21.266 1 87.69 60 GLY B CA 1
ATOM 5151 C C . GLY B 1 60 ? 7.512 -44.969 20.156 1 87.69 60 GLY B C 1
ATOM 5152 O O . GLY B 1 60 ? 6.441 -44.625 19.672 1 87.69 60 GLY B O 1
ATOM 5153 N N . LEU B 1 61 ? 8.164 -45.938 19.703 1 87.62 61 LEU B N 1
ATOM 5154 C CA . LEU B 1 61 ? 7.68 -46.75 18.594 1 87.62 61 LEU B CA 1
ATOM 5155 C C . LEU B 1 61 ? 6.461 -47.562 19 1 87.62 61 LEU B C 1
ATOM 5157 O O . LEU B 1 61 ? 6.508 -48.312 20 1 87.62 61 LEU B O 1
ATOM 5161 N N . LYS B 1 62 ? 5.43 -47.438 18.266 1 88 62 LYS B N 1
ATOM 5162 C CA . LYS B 1 62 ? 4.203 -48.188 18.484 1 88 62 LYS B CA 1
ATOM 5163 C C . LYS B 1 62 ? 4.113 -49.375 17.516 1 88 62 LYS B C 1
ATOM 5165 O O . LYS B 1 62 ? 4.844 -49.406 16.516 1 88 62 LYS B O 1
ATOM 5170 N N . GLU B 1 63 ? 3.182 -50.281 17.906 1 89.88 63 GLU B N 1
ATOM 5171 C CA . GLU B 1 63 ? 2.916 -51.375 17.016 1 89.88 63 GLU B CA 1
ATOM 5172 C C . GLU B 1 63 ? 2.346 -50.906 15.688 1 89.88 63 GLU B C 1
ATOM 5174 O O . GLU B 1 63 ? 1.603 -49.938 15.641 1 89.88 63 GLU B O 1
ATOM 5179 N N . PRO B 1 64 ? 2.762 -51.594 14.602 1 92.31 64 PRO B N 1
ATOM 5180 C CA . PRO B 1 64 ? 2.232 -51.188 13.297 1 92.31 64 PRO B CA 1
ATOM 5181 C C . PRO B 1 64 ? 0.715 -51.312 13.211 1 92.31 64 PRO B C 1
ATOM 5183 O O . PRO B 1 64 ? 0.148 -52.281 13.742 1 92.31 64 PRO B O 1
ATOM 5186 N N . THR B 1 65 ? 0.112 -50.406 12.703 1 91.25 65 THR B N 1
ATOM 5187 C CA . THR B 1 65 ? -1.321 -50.469 12.445 1 91.25 65 THR B CA 1
ATOM 5188 C C . THR B 1 65 ? -1.605 -51.219 11.148 1 91.25 65 THR B C 1
ATOM 5190 O O . THR B 1 65 ? -0.689 -51.469 10.367 1 91.25 65 THR B O 1
ATOM 5193 N N . PRO B 1 66 ? -2.908 -51.5 10.969 1 88.38 66 PRO B N 1
ATOM 5194 C CA . PRO B 1 66 ? -3.256 -52.125 9.695 1 88.38 66 PRO B CA 1
ATOM 5195 C C . PRO B 1 66 ? -2.857 -51.281 8.492 1 88.38 66 PRO B C 1
ATOM 5197 O O . PRO B 1 66 ? -2.449 -51.812 7.457 1 88.38 66 PRO B O 1
ATOM 5200 N N . LEU B 1 67 ? -2.936 -50.094 8.688 1 89.06 67 LEU B N 1
ATOM 5201 C CA . LEU B 1 67 ? -2.564 -49.188 7.605 1 89.06 67 LEU B CA 1
ATOM 5202 C C . LEU B 1 67 ? -1.061 -49.219 7.355 1 89.06 67 LEU B C 1
ATOM 5204 O O . LEU B 1 67 ? -0.615 -49.188 6.207 1 89.06 67 LEU B O 1
ATOM 5208 N N . ASP B 1 68 ? -0.327 -49.281 8.422 1 90.5 68 ASP B N 1
ATOM 5209 C CA . ASP B 1 68 ? 1.121 -49.438 8.305 1 90.5 68 ASP B CA 1
ATOM 5210 C C . ASP B 1 68 ? 1.489 -50.688 7.535 1 90.5 68 ASP B C 1
ATOM 5212 O O . ASP B 1 68 ? 2.312 -50.656 6.617 1 90.5 68 ASP B O 1
ATOM 5216 N N . ILE B 1 69 ? 0.798 -51.688 7.938 1 87.25 69 ILE B N 1
ATOM 5217 C CA . ILE B 1 69 ? 1.088 -53 7.367 1 87.25 69 ILE B CA 1
ATOM 5218 C C . ILE B 1 69 ? 0.738 -53 5.879 1 87.25 69 ILE B C 1
ATOM 5220 O O . ILE B 1 69 ? 1.446 -53.594 5.07 1 87.25 69 ILE B O 1
ATOM 5224 N N . LYS B 1 70 ? -0.258 -52.25 5.598 1 82.5 70 LYS B N 1
ATOM 5225 C CA . LYS B 1 70 ? -0.736 -52.188 4.219 1 82.5 70 LYS B CA 1
ATOM 5226 C C . LYS B 1 70 ? 0.247 -51.438 3.33 1 82.5 70 LYS B C 1
ATOM 5228 O O . LYS B 1 70 ? 0.458 -51.781 2.174 1 82.5 70 LYS B O 1
ATOM 5233 N N . HIS B 1 71 ? 0.881 -50.438 3.895 1 82.81 71 HIS B N 1
ATOM 5234 C CA . HIS B 1 71 ? 1.599 -49.5 3.033 1 82.81 71 HIS B CA 1
ATOM 5235 C C . HIS B 1 71 ? 3.107 -49.656 3.201 1 82.81 71 HIS B C 1
ATOM 5237 O O . HIS B 1 71 ? 3.875 -49.25 2.322 1 82.81 71 HIS B O 1
ATOM 5243 N N . LEU B 1 72 ? 3.514 -50.219 4.301 1 81.94 72 LEU B N 1
ATOM 5244 C CA . LEU B 1 72 ? 4.941 -50.312 4.59 1 81.94 72 LEU B CA 1
ATOM 5245 C C . LEU B 1 72 ? 5.438 -51.75 4.43 1 81.94 72 LEU B C 1
ATOM 5247 O O . LEU B 1 72 ? 4.699 -52.719 4.684 1 81.94 72 LEU B O 1
ATOM 5251 N N . THR B 1 73 ? 6.676 -51.812 4.004 1 74.88 73 THR B N 1
ATOM 5252 C CA . THR B 1 73 ? 7.281 -53.125 3.873 1 74.88 73 THR B CA 1
ATOM 5253 C C . THR B 1 73 ? 7.641 -53.688 5.242 1 74.88 73 THR B C 1
ATOM 5255 O O . THR B 1 73 ? 7.688 -52.969 6.234 1 74.88 73 THR B O 1
ATOM 5258 N N . LYS B 1 74 ? 7.766 -55.062 5.227 1 80.88 74 LYS B N 1
ATOM 5259 C CA . LYS B 1 74 ? 8.164 -55.719 6.469 1 80.88 74 LYS B CA 1
ATOM 5260 C C . LYS B 1 74 ? 9.477 -55.156 6.996 1 80.88 74 LYS B C 1
ATOM 5262 O O . LYS B 1 74 ? 9.633 -54.938 8.203 1 80.88 74 LYS B O 1
ATOM 5267 N N . GLU B 1 75 ? 10.32 -54.844 6.078 1 77.19 75 GLU B N 1
ATOM 5268 C CA . GLU B 1 75 ? 11.617 -54.281 6.461 1 77.19 75 GLU B CA 1
ATOM 5269 C C . GLU B 1 75 ? 11.453 -52.875 7.082 1 77.19 75 GLU B C 1
ATOM 5271 O O . GLU B 1 75 ? 12.094 -52.562 8.086 1 77.19 75 GLU B O 1
ATOM 5276 N N . GLU B 1 76 ? 10.672 -52.062 6.48 1 81.94 76 GLU B N 1
ATOM 5277 C CA . GLU B 1 76 ? 10.398 -50.719 6.996 1 81.94 76 GLU B CA 1
ATOM 5278 C C . GLU B 1 76 ? 9.797 -50.781 8.398 1 81.94 76 GLU B C 1
ATOM 5280 O O . GLU B 1 76 ? 10.188 -50 9.281 1 81.94 76 GLU B O 1
ATOM 5285 N N . LEU B 1 77 ? 8.93 -51.688 8.516 1 89.06 77 LEU B N 1
ATOM 5286 C CA . LEU B 1 77 ? 8.258 -51.844 9.797 1 89.06 77 LEU B CA 1
ATOM 5287 C C . LEU B 1 77 ? 9.25 -52.25 10.883 1 89.06 77 LEU B C 1
ATOM 5289 O O . LEU B 1 77 ? 9.219 -51.719 11.992 1 89.06 77 LEU B O 1
ATOM 5293 N N . GLU B 1 78 ? 10.117 -53.156 10.508 1 86.88 78 GLU B N 1
ATOM 5294 C CA . GLU B 1 78 ? 11.117 -53.656 11.453 1 86.88 78 GLU B CA 1
ATOM 5295 C C . GLU B 1 78 ? 12.141 -52.562 11.789 1 86.88 78 GLU B C 1
ATOM 5297 O O . GLU B 1 78 ? 12.672 -52.531 12.898 1 86.88 78 GLU B O 1
ATOM 5302 N N . SER B 1 79 ? 12.305 -51.688 10.852 1 86.88 79 SER B N 1
ATOM 5303 C CA . SER B 1 79 ? 13.281 -50.594 11.039 1 86.88 79 SER B CA 1
ATOM 5304 C C . SER B 1 79 ? 12.68 -49.438 11.797 1 86.88 79 SER B C 1
ATOM 5306 O O . SER B 1 79 ? 13.344 -48.406 12 1 86.88 79 SER B O 1
ATOM 5308 N N . GLY B 1 80 ? 11.438 -49.5 12.07 1 90.62 80 GLY B N 1
ATOM 5309 C CA . GLY B 1 80 ? 10.812 -48.5 12.914 1 90.62 80 GLY B CA 1
ATOM 5310 C C . GLY B 1 80 ? 10.016 -47.469 12.133 1 90.62 80 GLY B C 1
ATOM 5311 O O . GLY B 1 80 ? 9.656 -46.438 12.664 1 90.62 80 GLY B O 1
ATOM 5312 N N . PHE B 1 81 ? 9.766 -47.75 10.883 1 90.88 81 PHE B N 1
ATOM 5313 C CA . PHE B 1 81 ? 9 -46.781 10.086 1 90.88 81 PHE B CA 1
ATOM 5314 C C . PHE B 1 81 ? 7.512 -46.906 10.375 1 90.88 81 PHE B C 1
ATOM 5316 O O . PHE B 1 81 ? 7.012 -48 10.633 1 90.88 81 PHE B O 1
ATOM 5323 N N . ARG B 1 82 ? 6.84 -45.781 10.484 1 93.31 82 ARG B N 1
ATOM 5324 C CA . ARG B 1 82 ? 5.387 -45.656 10.586 1 93.31 82 ARG B CA 1
ATOM 5325 C C . ARG B 1 82 ? 4.852 -44.531 9.711 1 93.31 82 ARG B C 1
ATOM 5327 O O . ARG B 1 82 ? 5.594 -43.625 9.336 1 93.31 82 ARG B O 1
ATOM 5334 N N . LEU B 1 83 ? 3.611 -44.719 9.398 1 92 83 LEU B N 1
ATOM 5335 C CA . LEU B 1 83 ? 2.941 -43.625 8.719 1 92 83 LEU B CA 1
ATOM 5336 C C . LEU B 1 83 ? 2.533 -42.531 9.711 1 92 83 LEU B C 1
ATOM 5338 O O . LEU B 1 83 ? 1.797 -42.812 10.664 1 92 83 LEU B O 1
ATOM 5342 N N . SER B 1 84 ? 3.033 -41.375 9.406 1 91.94 84 SER B N 1
ATOM 5343 C CA . SER B 1 84 ? 2.746 -40.312 10.336 1 91.94 84 SER B CA 1
ATOM 5344 C C . SER B 1 84 ? 1.249 -40.031 10.414 1 91.94 84 SER B C 1
ATOM 5346 O O . SER B 1 84 ? 0.742 -39.625 11.469 1 91.94 84 SER B O 1
ATOM 5348 N N . CYS B 1 85 ? 0.533 -40.25 9.32 1 90.25 85 CYS B N 1
ATOM 5349 C CA . CYS B 1 85 ? -0.893 -39.938 9.266 1 90.25 85 CYS B CA 1
ATOM 5350 C C . CYS B 1 85 ? -1.69 -40.906 10.133 1 90.25 85 CYS B C 1
ATOM 5352 O O . CYS B 1 85 ? -2.859 -40.656 10.43 1 90.25 85 CYS B O 1
ATOM 5354 N N . ASN B 1 86 ? -1.107 -42 10.453 1 90.12 86 ASN B N 1
ATOM 5355 C CA . ASN B 1 86 ? -1.777 -43 11.281 1 90.12 86 ASN B CA 1
ATOM 5356 C C . ASN B 1 86 ? -1.025 -43.25 12.578 1 90.12 86 ASN B C 1
ATOM 5358 O O . ASN B 1 86 ? -1.095 -44.344 13.141 1 90.12 86 ASN B O 1
ATOM 5362 N N . LEU B 1 87 ? -0.292 -42.281 13.055 1 91.88 87 LEU B N 1
ATOM 5363 C CA . LEU B 1 87 ? 0.467 -42.375 14.297 1 91.88 87 LEU B CA 1
ATOM 5364 C C . LEU B 1 87 ? -0.024 -41.375 15.312 1 91.88 87 LEU B C 1
ATOM 5366 O O . LEU B 1 87 ? 0.009 -40.156 15.047 1 91.88 87 LEU B O 1
ATOM 5370 N N . THR B 1 88 ? -0.518 -41.812 16.391 1 92.12 88 THR B N 1
ATOM 5371 C CA . THR B 1 88 ? -0.96 -40.969 17.484 1 92.12 88 THR B CA 1
ATOM 5372 C C . THR B 1 88 ? 0.117 -40.844 18.547 1 92.12 88 THR B C 1
ATOM 5374 O O . THR B 1 88 ? 0.757 -41.844 18.906 1 92.12 88 THR B O 1
ATOM 5377 N N . ILE B 1 89 ? 0.268 -39.688 19.094 1 90.12 89 ILE B N 1
ATOM 5378 C CA . ILE B 1 89 ? 1.317 -39.438 20.078 1 90.12 89 ILE B CA 1
ATOM 5379 C C . ILE B 1 89 ? 0.733 -39.5 21.484 1 90.12 89 ILE B C 1
ATOM 5381 O O . ILE B 1 89 ? -0.137 -38.688 21.844 1 90.12 89 ILE B O 1
ATOM 5385 N N . ASN B 1 90 ? 1.16 -40.469 22.219 1 90.31 90 ASN B N 1
ATOM 5386 C CA . ASN B 1 90 ? 0.691 -40.625 23.594 1 90.31 90 ASN B CA 1
ATOM 5387 C C . ASN B 1 90 ? 1.854 -40.719 24.562 1 90.31 90 ASN B C 1
ATOM 5389 O O . ASN B 1 90 ? 1.665 -41.094 25.719 1 90.31 90 ASN B O 1
ATOM 5393 N N . GLU B 1 91 ? 3.059 -40.531 24.141 1 90.5 91 GLU B N 1
ATOM 5394 C CA . GLU B 1 91 ? 4.281 -40.469 24.938 1 90.5 91 GLU B CA 1
ATOM 5395 C C . GLU B 1 91 ? 5.363 -39.656 24.234 1 90.5 91 GLU B C 1
ATOM 5397 O O . GLU B 1 91 ? 5.223 -39.281 23.078 1 90.5 91 GLU B O 1
ATOM 5402 N N . ASP B 1 92 ? 6.371 -39.344 25.047 1 92.56 92 ASP B N 1
ATOM 5403 C CA . ASP B 1 92 ? 7.5 -38.656 24.422 1 92.56 92 ASP B CA 1
ATOM 5404 C C . ASP B 1 92 ? 8.094 -39.469 23.281 1 92.56 92 ASP B C 1
ATOM 5406 O O . ASP B 1 92 ? 8.312 -40.688 23.438 1 92.56 92 ASP B O 1
ATOM 5410 N N . SER B 1 93 ? 8.227 -38.781 22.141 1 92.62 93 SER B N 1
ATOM 5411 C CA . SER B 1 93 ? 8.656 -39.5 20.953 1 92.62 93 SER B CA 1
ATOM 5412 C C . SER B 1 93 ? 9.75 -38.75 20.203 1 92.62 93 SER B C 1
ATOM 5414 O O . SER B 1 93 ? 9.945 -37.531 20.438 1 92.62 93 SER B O 1
ATOM 5416 N N . GLU B 1 94 ? 10.539 -39.531 19.516 1 94.25 94 GLU B N 1
ATOM 5417 C CA . GLU B 1 94 ? 11.562 -39 18.625 1 94.25 94 GLU B CA 1
ATOM 5418 C C . GLU B 1 94 ? 11.469 -39.625 17.234 1 94.25 94 GLU B C 1
ATOM 5420 O O . GLU B 1 94 ? 11.398 -40.844 17.094 1 94.25 94 GLU B O 1
ATOM 5425 N N . ILE B 1 95 ? 11.383 -38.656 16.266 1 92.62 95 ILE B N 1
ATOM 5426 C CA . ILE B 1 95 ? 11.25 -39.188 14.898 1 92.62 95 ILE B CA 1
ATOM 5427 C C . ILE B 1 95 ? 12.344 -38.562 14.016 1 92.62 95 ILE B C 1
ATOM 5429 O O . ILE B 1 95 ? 12.938 -37.562 14.359 1 92.62 95 ILE B O 1
ATOM 5433 N N . VAL B 1 96 ? 12.703 -39.312 12.898 1 88.75 96 VAL B N 1
ATOM 5434 C CA . VAL B 1 96 ? 13.602 -38.844 11.844 1 88.75 96 VAL B CA 1
ATOM 5435 C C . VAL B 1 96 ? 12.828 -38.719 10.531 1 88.75 96 VAL B C 1
ATOM 5437 O O . VAL B 1 96 ? 12.141 -39.656 10.109 1 88.75 96 VAL B O 1
ATOM 5440 N N . LEU B 1 97 ? 12.914 -37.5 10.07 1 83.44 97 LEU B N 1
ATOM 5441 C CA . LEU B 1 97 ? 12.273 -37.281 8.773 1 83.44 97 LEU B CA 1
ATOM 5442 C C . LEU B 1 97 ? 13.172 -37.75 7.637 1 83.44 97 LEU B C 1
ATOM 5444 O O . LEU B 1 97 ? 14.391 -37.594 7.691 1 83.44 97 LEU B O 1
ATOM 5448 N N . LEU B 1 98 ? 12.547 -38.5 6.746 1 66.25 98 LEU B N 1
ATOM 5449 C CA . LEU B 1 98 ? 13.305 -39 5.594 1 66.25 98 LEU B CA 1
ATOM 5450 C C . LEU B 1 98 ? 13.578 -37.844 4.613 1 66.25 98 LEU B C 1
ATOM 5452 O O . LEU B 1 98 ? 12.695 -37.031 4.336 1 66.25 98 LEU B O 1
ATOM 5456 N N . GLU B 1 99 ? 14.781 -37.281 4.602 1 57.88 99 GLU B N 1
ATOM 5457 C CA . GLU B 1 99 ? 15.156 -36.188 3.736 1 57.88 99 GLU B CA 1
ATOM 5458 C C . GLU B 1 99 ? 15.125 -36.594 2.266 1 57.88 99 GLU B C 1
ATOM 5460 O O . GLU B 1 99 ? 15.711 -37.594 1.889 1 57.88 99 GLU B O 1
ATOM 5465 N N . LYS B 1 100 ? 14.102 -36.562 1.424 1 52.62 100 LYS B N 1
ATOM 5466 C CA . LYS B 1 100 ? 14.258 -36.812 -0.005 1 52.62 100 LYS B CA 1
ATOM 5467 C C . LYS B 1 100 ? 14.828 -35.594 -0.721 1 52.62 100 LYS B C 1
ATOM 5469 O O . LYS B 1 100 ? 14.586 -34.469 -0.314 1 52.62 100 LYS B O 1
ATOM 5474 N N . ASN B 1 101 ? 15.953 -36 -1.447 1 50.22 101 ASN B N 1
ATOM 5475 C CA . ASN B 1 101 ? 16.594 -35.062 -2.361 1 50.22 101 ASN B CA 1
ATOM 5476 C C . ASN B 1 101 ? 15.57 -34.25 -3.154 1 50.22 101 ASN B C 1
ATOM 5478 O O . ASN B 1 101 ? 14.789 -34.844 -3.918 1 50.22 101 ASN B O 1
ATOM 5482 N N . LYS B 1 102 ? 15.367 -33.125 -2.834 1 57.81 102 LYS B N 1
ATOM 5483 C CA . LYS B 1 102 ? 14.391 -32.125 -3.279 1 57.81 102 LYS B CA 1
ATOM 5484 C C . LYS B 1 102 ? 14.773 -31.562 -4.641 1 57.81 102 LYS B C 1
ATOM 5486 O O . LYS B 1 102 ? 14.047 -30.734 -5.195 1 57.81 102 LYS B O 1
ATOM 5491 N N . ASP B 1 103 ? 16 -32.281 -5.246 1 53.06 103 ASP B N 1
ATOM 5492 C CA . ASP B 1 103 ? 16.328 -31.594 -6.492 1 53.06 103 ASP B CA 1
ATOM 5493 C C . ASP B 1 103 ? 15.703 -32.312 -7.691 1 53.06 103 ASP B C 1
ATOM 5495 O O . ASP B 1 103 ? 15.844 -33.5 -7.848 1 53.06 103 ASP B O 1
ATOM 5499 N N . MET B 1 104 ? 14.781 -31.672 -8.336 1 56.59 104 MET B N 1
ATOM 5500 C CA . MET B 1 104 ? 14.141 -32.188 -9.547 1 56.59 104 MET B CA 1
ATOM 5501 C C . MET B 1 104 ? 14.883 -31.703 -10.789 1 56.59 104 MET B C 1
ATOM 5503 O O . MET B 1 104 ? 15.336 -30.562 -10.859 1 56.59 104 MET B O 1
ATOM 5507 N N . GLU B 1 105 ? 15.258 -32.656 -11.672 1 55.06 105 GLU B N 1
ATOM 5508 C CA . GLU B 1 105 ? 15.836 -32.25 -12.953 1 55.06 105 GLU B CA 1
ATOM 5509 C C . GLU B 1 105 ? 14.789 -31.625 -13.859 1 55.06 105 GLU B C 1
ATOM 5511 O O . GLU B 1 105 ? 13.734 -32.219 -14.109 1 55.06 105 GLU B O 1
ATOM 5516 N N . VAL B 1 106 ? 14.875 -30.234 -13.984 1 57.72 106 VAL B N 1
ATOM 5517 C CA . VAL B 1 106 ? 13.969 -29.531 -14.883 1 57.72 106 VAL B CA 1
ATOM 5518 C C . VAL B 1 106 ? 14.703 -29.156 -16.172 1 57.72 106 VAL B C 1
ATOM 5520 O O . VAL B 1 106 ? 15.891 -28.828 -16.125 1 57.72 106 VAL B O 1
ATOM 5523 N N . LEU B 1 107 ? 14.102 -29.547 -17.297 1 53.56 107 LEU B N 1
ATOM 5524 C CA . LEU B 1 107 ? 14.656 -29.047 -18.531 1 53.56 107 LEU B CA 1
ATOM 5525 C C . LEU B 1 107 ? 14.594 -27.516 -18.578 1 53.56 107 LEU B C 1
ATOM 5527 O O . LEU B 1 107 ? 13.508 -26.938 -18.547 1 53.56 107 LEU B O 1
ATOM 5531 N N . ILE B 1 108 ? 15.758 -26.844 -18.406 1 53.97 108 ILE B N 1
ATOM 5532 C CA . ILE B 1 108 ? 15.906 -25.391 -18.281 1 53.97 108 ILE B CA 1
ATOM 5533 C C . ILE B 1 108 ? 15.883 -24.75 -19.672 1 53.97 108 ILE B C 1
ATOM 5535 O O . ILE B 1 108 ? 15.414 -23.625 -19.844 1 53.97 108 ILE B O 1
ATOM 5539 N N . ASN B 1 109 ? 16.375 -25.562 -20.734 1 53.84 109 ASN B N 1
ATOM 5540 C CA . ASN B 1 109 ? 16.609 -24.859 -21.984 1 53.84 109 ASN B CA 1
ATOM 5541 C C . ASN B 1 109 ? 15.414 -25.016 -22.938 1 53.84 109 ASN B C 1
ATOM 5543 O O . ASN B 1 109 ? 14.875 -26.109 -23.094 1 53.84 109 ASN B O 1
ATOM 5547 N N . GLY B 1 110 ? 14.609 -24 -23.047 1 59.38 110 GLY B N 1
ATOM 5548 C CA . GLY B 1 110 ? 13.617 -24.031 -24.109 1 59.38 110 GLY B CA 1
ATOM 5549 C C . GLY B 1 110 ? 13.812 -22.938 -25.156 1 59.38 110 GLY B C 1
ATOM 5550 O O . GLY B 1 110 ? 14.695 -22.094 -25 1 59.38 110 GLY B O 1
ATOM 5551 N N . THR B 1 111 ? 13.328 -23.156 -26.375 1 59.44 111 THR B N 1
ATOM 5552 C CA . THR B 1 111 ? 13.367 -22.156 -27.453 1 59.44 111 THR B CA 1
ATOM 5553 C C . THR B 1 111 ? 12.391 -21.016 -27.172 1 59.44 111 THR B C 1
ATOM 5555 O O . THR B 1 111 ? 11.211 -21.266 -26.906 1 59.44 111 THR B O 1
ATOM 5558 N N . GLU B 1 112 ? 13.055 -19.891 -26.922 1 68.75 112 GLU B N 1
ATOM 5559 C CA . GLU B 1 112 ? 12.211 -18.719 -26.75 1 68.75 112 GLU B CA 1
ATOM 5560 C C . GLU B 1 112 ? 12.148 -17.891 -28.031 1 68.75 112 GLU B C 1
ATOM 5562 O O . GLU B 1 112 ? 13.086 -17.906 -28.828 1 68.75 112 GLU B O 1
ATOM 5567 N N . GLN B 1 113 ? 11 -17.312 -28.188 1 75.44 113 GLN B N 1
ATOM 5568 C CA . GLN B 1 113 ? 10.867 -16.406 -29.328 1 75.44 113 GLN B CA 1
ATOM 5569 C C . GLN B 1 113 ? 11.828 -15.227 -29.219 1 75.44 113 GLN B C 1
ATOM 5571 O O . GLN B 1 113 ? 12.289 -14.898 -28.125 1 75.44 113 GLN B O 1
ATOM 5576 N N . GLN B 1 114 ? 12.055 -14.594 -30.344 1 79.31 114 GLN B N 1
ATOM 5577 C CA . GLN B 1 114 ? 12.914 -13.422 -30.391 1 79.31 114 GLN B CA 1
ATOM 5578 C C . GLN B 1 114 ? 12.227 -12.211 -29.75 1 79.31 114 GLN B C 1
ATOM 5580 O O . GLN B 1 114 ? 11.008 -12.055 -29.859 1 79.31 114 GLN B O 1
ATOM 5585 N N . TYR B 1 115 ? 12.992 -11.461 -28.953 1 84.94 115 TYR B N 1
ATOM 5586 C CA . TYR B 1 115 ? 12.469 -10.25 -28.328 1 84.94 115 TYR B CA 1
ATOM 5587 C C . TYR B 1 115 ? 13.516 -9.141 -28.328 1 84.94 115 TYR B C 1
ATOM 5589 O O . TYR B 1 115 ? 14.695 -9.391 -28.578 1 84.94 115 TYR B O 1
ATOM 5597 N N . THR B 1 116 ? 13.031 -7.902 -28.266 1 91.81 116 THR B N 1
ATOM 5598 C CA . THR B 1 116 ? 13.914 -6.758 -28.047 1 91.81 116 THR B CA 1
ATOM 5599 C C . THR B 1 116 ? 14 -6.418 -26.562 1 91.81 116 THR B C 1
ATOM 5601 O O . THR B 1 116 ? 12.969 -6.234 -25.906 1 91.81 116 THR B O 1
ATOM 5604 N N . LEU B 1 117 ? 15.188 -6.379 -26.031 1 95 117 LEU B N 1
ATOM 5605 C CA . LEU B 1 117 ? 15.383 -6.062 -24.625 1 95 117 LEU B CA 1
ATOM 5606 C C . LEU B 1 117 ? 14.922 -4.641 -24.312 1 95 117 LEU B C 1
ATOM 5608 O O . LEU B 1 117 ? 15.43 -3.68 -24.891 1 95 117 LEU B O 1
ATOM 5612 N N . ASP B 1 118 ? 13.961 -4.461 -23.547 1 96.75 118 ASP B N 1
ATOM 5613 C CA . ASP B 1 118 ? 13.398 -3.201 -23.078 1 96.75 118 ASP B CA 1
ATOM 5614 C C . ASP B 1 118 ? 12.609 -3.408 -21.781 1 96.75 118 ASP B C 1
ATOM 5616 O O . ASP B 1 118 ? 11.383 -3.541 -21.812 1 96.75 118 ASP B O 1
ATOM 5620 N N . THR B 1 119 ? 13.297 -3.299 -20.672 1 97 119 THR B N 1
ATOM 5621 C CA . THR B 1 119 ? 12.68 -3.617 -19.391 1 97 119 THR B CA 1
ATOM 5622 C C . THR B 1 119 ? 11.859 -2.438 -18.875 1 97 119 THR B C 1
ATOM 5624 O O . THR B 1 119 ? 12.078 -1.296 -19.281 1 97 119 THR B O 1
ATOM 5627 N N . VAL B 1 120 ? 10.891 -2.721 -18.031 1 97 120 VAL B N 1
ATOM 5628 C CA . VAL B 1 120 ? 10.07 -1.686 -17.406 1 97 120 VAL B CA 1
ATOM 5629 C C . VAL B 1 120 ? 10.891 -0.919 -16.375 1 97 120 VAL B C 1
ATOM 5631 O O . VAL B 1 120 ? 10.703 0.284 -16.188 1 97 120 VAL B O 1
ATOM 5634 N N . VAL B 1 121 ? 11.797 -1.592 -15.734 1 97.44 121 VAL B N 1
ATOM 5635 C CA . VAL B 1 121 ? 12.672 -0.987 -14.734 1 97.44 121 VAL B CA 1
ATOM 5636 C C . VAL B 1 121 ? 13.734 -0.138 -15.43 1 97.44 121 VAL B C 1
ATOM 5638 O O . VAL B 1 121 ? 14.367 -0.585 -16.391 1 97.44 121 VAL B O 1
ATOM 5641 N N . LYS B 1 122 ? 13.906 1.043 -15.031 1 96.94 122 LYS B N 1
ATOM 5642 C CA . LYS B 1 122 ? 14.969 1.938 -15.5 1 96.94 122 LYS B CA 1
ATOM 5643 C C . LYS B 1 122 ? 15.828 2.426 -14.336 1 96.94 122 LYS B C 1
ATOM 5645 O O . LYS B 1 122 ? 15.305 2.916 -13.328 1 96.94 122 LYS B O 1
ATOM 5650 N N . LYS B 1 123 ? 17.141 2.23 -14.406 1 96.56 123 LYS B N 1
ATOM 5651 C CA . LYS B 1 123 ? 18.078 2.76 -13.43 1 96.56 123 LYS B CA 1
ATOM 5652 C C . LYS B 1 123 ? 18.781 4.008 -13.961 1 96.56 123 LYS B C 1
ATOM 5654 O O . LYS B 1 123 ? 19.203 4.039 -15.117 1 96.56 123 LYS B O 1
ATOM 5659 N N . LYS B 1 124 ? 18.812 5.035 -13.133 1 97.75 124 LYS B N 1
ATOM 5660 C CA . LYS B 1 124 ? 19.422 6.301 -13.523 1 97.75 124 LYS B CA 1
ATOM 5661 C C . LYS B 1 124 ? 20.422 6.777 -12.461 1 97.75 124 LYS B C 1
ATOM 5663 O O . LYS B 1 124 ? 20.078 6.859 -11.281 1 97.75 124 LYS B O 1
ATOM 5668 N N . TYR B 1 125 ? 21.703 6.969 -12.914 1 98.25 125 TYR B N 1
ATOM 5669 C CA . TYR B 1 125 ? 22.641 7.68 -12.055 1 98.25 125 TYR B CA 1
ATOM 5670 C C . TYR B 1 125 ? 22.453 9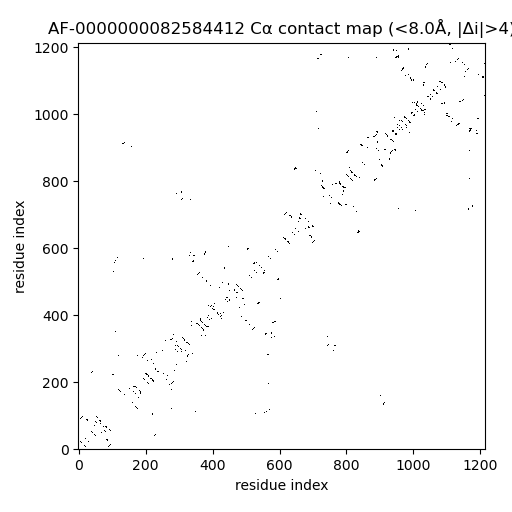.188 -12.164 1 98.25 125 TYR B C 1
ATOM 5672 O O . TYR B 1 125 ? 22.5 9.75 -13.258 1 98.25 125 TYR B O 1
ATOM 5680 N N . LEU B 1 126 ? 22.156 9.844 -11.039 1 98.56 126 LEU B N 1
ATOM 5681 C CA . LEU B 1 126 ? 21.75 11.25 -11.016 1 98.56 126 LEU B CA 1
ATOM 5682 C C . LEU B 1 126 ? 22.719 12.086 -10.195 1 98.56 126 LEU B C 1
ATOM 5684 O O . LEU B 1 126 ? 23.078 11.719 -9.07 1 98.56 126 LEU B O 1
ATOM 5688 N N . ALA B 1 127 ? 23.219 13.07 -10.805 1 98.25 127 ALA B N 1
ATOM 5689 C CA . ALA B 1 127 ? 23.859 14.164 -10.078 1 98.25 127 ALA B CA 1
ATOM 5690 C C . ALA B 1 127 ? 22.891 15.312 -9.82 1 98.25 127 ALA B C 1
ATOM 5692 O O . ALA B 1 127 ? 22.625 16.125 -10.711 1 98.25 127 ALA B O 1
ATOM 5693 N N . ILE B 1 128 ? 22.438 15.438 -8.609 1 98.19 128 ILE B N 1
ATOM 5694 C CA . ILE B 1 128 ? 21.344 16.359 -8.289 1 98.19 128 ILE B CA 1
ATOM 5695 C C . ILE B 1 128 ? 21.922 17.656 -7.715 1 98.19 128 ILE B C 1
ATOM 5697 O O . ILE B 1 128 ? 22.859 17.625 -6.914 1 98.19 128 ILE B O 1
ATOM 5701 N N . GLU B 1 129 ? 21.375 18.703 -8.086 1 97 129 GLU B N 1
ATOM 5702 C CA . GLU B 1 129 ? 21.797 20 -7.559 1 97 129 GLU B CA 1
ATOM 5703 C C . GLU B 1 129 ? 21.484 20.125 -6.074 1 97 129 GLU B C 1
ATOM 5705 O O . GLU B 1 129 ? 20.375 19.797 -5.648 1 97 129 GLU B O 1
ATOM 5710 N N . LYS B 1 130 ? 22.453 20.578 -5.285 1 97.56 130 LYS B N 1
ATOM 5711 C CA . LYS B 1 130 ? 22.266 20.766 -3.848 1 97.56 130 LYS B CA 1
ATOM 5712 C C . LYS B 1 130 ? 21.328 21.938 -3.564 1 97.56 130 LYS B C 1
ATOM 5714 O O . LYS B 1 130 ? 21.25 22.891 -4.344 1 97.56 130 LYS B O 1
ATOM 5719 N N . PRO B 1 131 ? 20.562 21.812 -2.457 1 97.44 131 PRO B N 1
ATOM 5720 C CA . PRO B 1 131 ? 19.719 22.953 -2.08 1 97.44 131 PRO B CA 1
ATOM 5721 C C . PRO B 1 131 ? 20.531 24.172 -1.675 1 97.44 131 PRO B C 1
ATOM 5723 O O . PRO B 1 131 ? 21.672 24.047 -1.228 1 97.44 131 PRO B O 1
ATOM 5726 N N . SER B 1 132 ? 19.969 25.344 -1.85 1 95.75 132 SER B N 1
ATOM 5727 C CA . SER B 1 132 ? 20.516 26.625 -1.442 1 95.75 132 SER B CA 1
ATOM 5728 C C . SER B 1 132 ? 19.422 27.609 -1.054 1 95.75 132 SER B C 1
ATOM 5730 O O . SER B 1 132 ? 18.234 27.328 -1.238 1 95.75 132 SER B O 1
ATOM 5732 N N . ILE B 1 133 ? 19.766 28.688 -0.484 1 92.44 133 ILE B N 1
ATOM 5733 C CA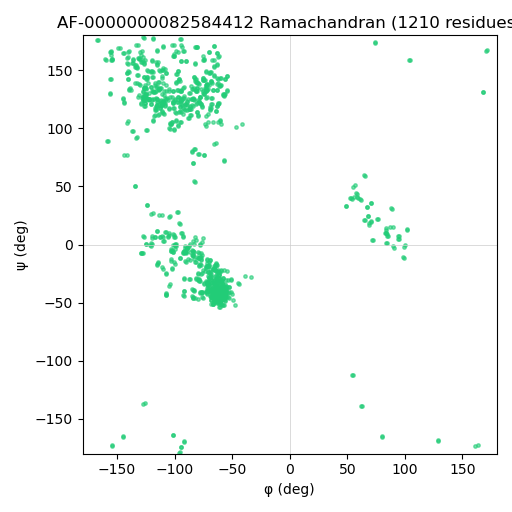 . ILE B 1 133 ? 18.812 29.703 -0.067 1 92.44 133 ILE B CA 1
ATOM 5734 C C . ILE B 1 133 ? 18.062 30.25 -1.287 1 92.44 133 ILE B C 1
ATOM 5736 O O . ILE B 1 133 ? 16.938 30.75 -1.168 1 92.44 133 ILE B O 1
ATOM 5740 N N . ASN B 1 134 ? 18.672 30.141 -2.5 1 91.56 134 ASN B N 1
ATOM 5741 C CA . ASN B 1 134 ? 18.078 30.609 -3.744 1 91.56 134 ASN B CA 1
ATOM 5742 C C . ASN B 1 134 ? 17.234 29.516 -4.414 1 91.56 134 ASN B C 1
ATOM 5744 O O . ASN B 1 134 ? 16.484 29.797 -5.352 1 91.56 134 ASN B O 1
ATOM 5748 N N . ASP B 1 135 ? 17.438 28.297 -3.959 1 94.75 135 ASP B N 1
ATOM 5749 C CA . ASP B 1 135 ? 16.672 27.156 -4.434 1 94.75 135 ASP B CA 1
ATOM 5750 C C . ASP B 1 135 ? 16.188 26.297 -3.264 1 94.75 135 ASP B C 1
ATOM 5752 O O . ASP B 1 135 ? 16.859 25.344 -2.869 1 94.75 135 ASP B O 1
ATOM 5756 N N . GLN B 1 136 ? 14.992 26.594 -2.789 1 95 136 GLN B N 1
ATOM 5757 C CA . GLN B 1 136 ? 14.469 25.953 -1.582 1 95 136 GLN B CA 1
ATOM 5758 C C . GLN B 1 136 ? 13.43 24.891 -1.923 1 95 136 GLN B C 1
ATOM 5760 O O . GLN B 1 136 ? 12.609 24.516 -1.083 1 95 136 GLN B O 1
ATOM 5765 N N . ARG B 1 137 ? 13.57 24.406 -3.154 1 94.69 137 ARG B N 1
ATOM 5766 C CA . ARG B 1 137 ? 12.703 23.266 -3.484 1 94.69 137 ARG B CA 1
ATOM 5767 C C . ARG B 1 137 ? 12.859 22.141 -2.467 1 94.69 137 ARG B C 1
ATOM 5769 O O . ARG B 1 137 ? 13.961 21.859 -2.01 1 94.69 137 ARG B O 1
ATOM 5776 N N . ASP B 1 138 ? 11.719 21.422 -2.172 1 97 138 ASP B N 1
ATOM 5777 C CA . ASP B 1 138 ? 11.797 20.312 -1.233 1 97 138 ASP B CA 1
ATOM 5778 C C . ASP B 1 138 ? 12.562 19.141 -1.834 1 97 138 ASP B C 1
ATOM 5780 O O . ASP B 1 138 ? 12.844 19.125 -3.035 1 97 138 ASP B O 1
ATOM 5784 N N . ASP B 1 139 ? 12.953 18.219 -1.026 1 97.88 139 ASP B N 1
ATOM 5785 C CA . ASP B 1 139 ? 13.797 17.109 -1.465 1 97.88 139 ASP B CA 1
ATOM 5786 C C . ASP B 1 139 ? 13.062 16.234 -2.473 1 97.88 139 ASP B C 1
ATOM 5788 O O . ASP B 1 139 ? 13.68 15.695 -3.398 1 97.88 139 ASP B O 1
ATOM 5792 N N . TYR B 1 140 ? 11.805 16.062 -2.328 1 97.19 140 TYR B N 1
ATOM 5793 C CA . TYR B 1 140 ? 11.008 15.297 -3.281 1 97.19 140 TYR B CA 1
ATOM 5794 C C . TYR B 1 140 ? 11.062 15.93 -4.668 1 97.19 140 TYR B C 1
ATOM 5796 O O . TYR B 1 140 ? 11.305 15.242 -5.66 1 97.19 140 TYR B O 1
ATOM 5804 N N . ARG B 1 141 ? 10.734 17.203 -4.746 1 96 141 ARG B N 1
ATOM 5805 C CA . ARG B 1 141 ? 10.727 17.891 -6.031 1 96 141 ARG B CA 1
ATOM 5806 C C . ARG B 1 141 ? 12.102 17.859 -6.688 1 96 141 ARG B C 1
ATOM 5808 O O . ARG B 1 141 ? 12.211 17.688 -7.902 1 96 141 ARG B O 1
ATOM 5815 N N . ARG B 1 142 ? 13.148 18.047 -5.922 1 97.12 142 ARG B N 1
ATOM 5816 C CA . ARG B 1 142 ? 14.516 17.984 -6.434 1 97.12 142 ARG B CA 1
ATOM 5817 C C . ARG B 1 142 ? 14.797 16.641 -7.074 1 97.12 142 ARG B C 1
ATOM 5819 O O . ARG B 1 142 ? 15.344 16.562 -8.18 1 97.12 142 ARG B O 1
ATOM 5826 N N . LEU B 1 143 ? 14.398 15.594 -6.379 1 97.75 143 LEU B N 1
ATOM 5827 C CA . LEU B 1 143 ? 14.594 14.242 -6.887 1 97.75 143 LEU B CA 1
ATOM 5828 C C . LEU B 1 143 ? 13.719 13.992 -8.109 1 97.75 143 LEU B C 1
ATOM 5830 O O . LEU B 1 143 ? 14.172 13.398 -9.094 1 97.75 143 LEU B O 1
ATOM 5834 N N . SER B 1 144 ? 12.453 14.391 -8.031 1 97.38 144 SER B N 1
ATOM 5835 C CA . SER B 1 144 ? 11.508 14.219 -9.133 1 97.38 144 SER B CA 1
ATOM 5836 C C . SER B 1 144 ? 12 14.906 -10.398 1 97.38 144 SER B C 1
ATOM 5838 O O . SER B 1 144 ? 11.953 14.328 -11.484 1 97.38 144 SER B O 1
ATOM 5840 N N . ASP B 1 145 ? 12.492 16.141 -10.25 1 96.94 145 ASP B N 1
ATOM 5841 C CA . ASP B 1 145 ? 13.039 16.875 -11.383 1 96.94 145 ASP B CA 1
ATOM 5842 C C . ASP B 1 145 ? 14.234 16.156 -11.992 1 96.94 145 ASP B C 1
ATOM 5844 O O . ASP B 1 145 ? 14.352 16.062 -13.219 1 96.94 145 ASP B O 1
ATOM 5848 N N . ALA B 1 146 ? 15.102 15.688 -11.117 1 97.62 146 ALA B N 1
ATOM 5849 C CA . ALA B 1 146 ? 16.297 14.977 -11.578 1 97.62 146 ALA B CA 1
ATOM 5850 C C . ALA B 1 146 ? 15.914 13.711 -12.344 1 97.62 146 ALA B C 1
ATOM 5852 O O . ALA B 1 146 ? 16.578 13.336 -13.305 1 97.62 146 ALA B O 1
ATOM 5853 N N . CYS B 1 147 ? 14.859 13.055 -11.93 1 97.25 147 CYS B N 1
ATOM 5854 C CA . CYS B 1 147 ? 14.375 11.844 -12.578 1 97.25 147 CYS B CA 1
ATOM 5855 C C . CYS B 1 147 ? 13.578 12.172 -13.836 1 97.25 147 CYS B C 1
ATOM 5857 O O . CYS B 1 147 ? 13.133 11.273 -14.547 1 97.25 147 CYS B O 1
ATOM 5859 N N . GLU B 1 148 ? 13.32 13.445 -14.102 1 95.56 148 GLU B N 1
ATOM 5860 C CA . GLU B 1 148 ? 12.516 13.906 -15.234 1 95.56 148 GLU B CA 1
ATOM 5861 C C . GLU B 1 148 ? 11.109 13.312 -15.18 1 95.56 148 GLU B C 1
ATOM 5863 O O . GLU B 1 148 ? 10.617 12.797 -16.188 1 95.56 148 GLU B O 1
ATOM 5868 N N . SER B 1 149 ? 10.602 13.281 -13.969 1 92.44 149 SER B N 1
ATOM 5869 C CA . SER B 1 149 ? 9.25 12.781 -13.727 1 92.44 149 SER B CA 1
ATOM 5870 C C . SER B 1 149 ? 8.414 13.805 -12.969 1 92.44 149 SER B C 1
ATOM 5872 O O . SER B 1 149 ? 8.734 14.164 -11.836 1 92.44 149 SER B O 1
ATOM 5874 N N . ASP B 1 150 ? 7.293 14.227 -13.531 1 85.5 150 ASP B N 1
ATOM 5875 C CA . ASP B 1 150 ? 6.434 15.219 -12.891 1 85.5 150 ASP B CA 1
ATOM 5876 C C . ASP B 1 150 ? 5.531 14.57 -11.844 1 85.5 150 ASP B C 1
ATOM 5878 O O . ASP B 1 150 ? 4.945 15.266 -11.008 1 85.5 150 ASP B O 1
ATOM 5882 N N . ASP B 1 151 ? 5.457 13.289 -11.922 1 89.94 151 ASP B N 1
ATOM 5883 C CA . ASP B 1 151 ? 4.566 12.578 -11.008 1 89.94 151 ASP B CA 1
ATOM 5884 C C . ASP B 1 151 ? 5.258 11.359 -10.406 1 89.94 151 ASP B C 1
ATOM 5886 O O . ASP B 1 151 ? 4.734 10.25 -10.477 1 89.94 151 ASP B O 1
ATOM 5890 N N . LEU B 1 152 ? 6.48 11.602 -9.875 1 96.19 152 LEU B N 1
ATOM 5891 C CA . LEU B 1 152 ? 7.23 10.523 -9.25 1 96.19 152 LEU B CA 1
ATOM 5892 C C . LEU B 1 152 ? 6.48 9.969 -8.047 1 96.19 152 LEU B C 1
ATOM 5894 O O . LEU B 1 152 ? 6.082 10.719 -7.152 1 96.19 152 LEU B O 1
ATOM 5898 N N . LEU B 1 153 ? 6.188 8.68 -8.125 1 96.31 153 LEU B N 1
ATOM 5899 C CA . LEU B 1 153 ? 5.512 8.023 -7.012 1 96.31 153 LEU B CA 1
ATOM 5900 C C . LEU B 1 153 ? 6.52 7.441 -6.031 1 96.31 153 LEU B C 1
ATOM 5902 O O . LEU B 1 153 ? 7.371 6.633 -6.414 1 96.31 153 LEU B O 1
ATOM 5906 N N . ILE B 1 154 ? 6.492 7.863 -4.801 1 95.44 154 ILE B N 1
ATOM 5907 C CA . ILE B 1 154 ? 7.344 7.34 -3.74 1 95.44 154 ILE B CA 1
ATOM 5908 C C . ILE B 1 154 ? 6.477 6.828 -2.592 1 95.44 154 ILE B C 1
ATOM 5910 O O . ILE B 1 154 ? 5.625 7.555 -2.076 1 95.44 154 ILE B O 1
ATOM 5914 N N . GLY B 1 155 ? 6.66 5.57 -2.193 1 92.75 155 GLY B N 1
ATOM 5915 C CA . GLY B 1 155 ? 5.945 5.039 -1.043 1 92.75 155 GLY B CA 1
ATOM 5916 C C . GLY B 1 155 ? 6.234 5.797 0.241 1 92.75 155 GLY B C 1
ATOM 5917 O O . GLY B 1 155 ? 7.363 6.23 0.469 1 92.75 155 GLY B O 1
ATOM 5918 N N . LEU B 1 156 ? 5.203 5.93 1.056 1 93.38 156 LEU B N 1
ATOM 5919 C CA . LEU B 1 156 ? 5.328 6.691 2.295 1 93.38 156 LEU B CA 1
ATOM 5920 C C . LEU B 1 156 ? 6.434 6.117 3.176 1 93.38 156 LEU B C 1
ATOM 5922 O O . LEU B 1 156 ? 7.105 6.855 3.898 1 93.38 156 LEU B O 1
ATOM 5926 N N . GLN B 1 157 ? 6.707 4.844 3.084 1 89.19 157 GLN B N 1
ATOM 5927 C CA . GLN B 1 157 ? 7.699 4.18 3.922 1 89.19 157 GLN B CA 1
ATOM 5928 C C . GLN B 1 157 ? 9.117 4.578 3.52 1 89.19 157 GLN B C 1
ATOM 5930 O O . GLN B 1 157 ? 10.055 4.418 4.301 1 89.19 157 GLN B O 1
ATOM 5935 N N . TYR B 1 158 ? 9.266 5.098 2.322 1 91.06 158 TYR B N 1
ATOM 5936 C CA . TYR B 1 158 ? 10.594 5.434 1.82 1 91.06 158 TYR B CA 1
ATOM 5937 C C . TYR B 1 158 ? 10.844 6.934 1.914 1 91.06 158 TYR B C 1
ATOM 5939 O O . TYR B 1 158 ? 12 7.375 1.942 1 91.06 158 TYR B O 1
ATOM 5947 N N . LEU B 1 159 ? 9.836 7.684 2 1 94.44 159 LEU B N 1
ATOM 5948 C CA . LEU B 1 159 ? 9.906 9.141 1.944 1 94.44 159 LEU B CA 1
ATOM 5949 C C . LEU B 1 159 ? 10.766 9.688 3.08 1 94.44 159 LEU B C 1
ATOM 5951 O O . LEU B 1 159 ? 11.555 10.609 2.877 1 94.44 159 LEU B O 1
ATOM 5955 N N . PRO B 1 160 ? 10.711 9.117 4.281 1 94.31 160 PRO B N 1
ATOM 5956 C CA . PRO B 1 160 ? 11.477 9.656 5.402 1 94.31 160 PRO B CA 1
ATOM 5957 C C . PRO B 1 160 ? 12.984 9.539 5.199 1 94.31 160 PRO B C 1
ATOM 5959 O O . PRO B 1 160 ? 13.758 10.297 5.793 1 94.31 160 PRO B O 1
ATOM 5962 N N . GLN B 1 161 ? 13.406 8.656 4.336 1 94.88 161 GLN B N 1
ATOM 5963 C CA . GLN B 1 161 ? 14.828 8.375 4.199 1 94.88 161 GLN B CA 1
ATOM 5964 C C . GLN B 1 161 ? 15.453 9.195 3.074 1 94.88 161 GLN B C 1
ATOM 5966 O O . GLN B 1 161 ? 16.672 9.305 2.979 1 94.88 161 GLN B O 1
ATOM 5971 N N . ILE B 1 162 ? 14.664 9.797 2.295 1 96.56 162 ILE B N 1
ATOM 5972 C CA . ILE B 1 162 ? 15.133 10.438 1.073 1 96.56 162 ILE B CA 1
ATOM 5973 C C . ILE B 1 162 ? 16.078 11.586 1.427 1 96.56 162 ILE B C 1
ATOM 5975 O O . ILE B 1 162 ? 17.156 11.711 0.847 1 96.56 162 ILE B O 1
ATOM 5979 N N . SER B 1 163 ? 15.688 12.406 2.391 1 96.12 163 SER B N 1
ATOM 5980 C CA . SER B 1 163 ? 16.453 13.594 2.748 1 96.12 163 SER B CA 1
ATOM 5981 C C . SER B 1 163 ? 17.859 13.219 3.234 1 96.12 163 SER B C 1
ATOM 5983 O O . SER B 1 163 ? 18.844 13.781 2.773 1 96.12 163 SER B O 1
ATOM 5985 N N . ASP B 1 164 ? 17.938 12.25 4.145 1 95.94 164 ASP B N 1
ATOM 5986 C CA . ASP B 1 164 ? 19.219 11.812 4.688 1 95.94 164 ASP B CA 1
ATOM 5987 C C . ASP B 1 164 ? 20.062 11.141 3.615 1 95.94 164 ASP B C 1
ATOM 5989 O O . ASP B 1 164 ? 21.281 11.367 3.543 1 95.94 164 ASP B O 1
ATOM 5993 N N . LEU B 1 165 ? 19.469 10.383 2.801 1 97.5 165 LEU B N 1
ATOM 5994 C CA . LEU B 1 165 ? 20.172 9.641 1.769 1 97.5 165 LEU B CA 1
ATOM 5995 C C . LEU B 1 165 ? 20.797 10.586 0.75 1 97.5 165 LEU B C 1
ATOM 5997 O O . LEU B 1 165 ? 21.953 10.398 0.35 1 97.5 165 LEU B O 1
ATOM 6001 N N . LEU B 1 166 ? 20.062 11.586 0.318 1 98.12 166 LEU B N 1
ATOM 6002 C CA . LEU B 1 166 ? 20.594 12.562 -0.626 1 98.12 166 LEU B CA 1
ATOM 6003 C C . LEU B 1 166 ? 21.828 13.258 -0.063 1 98.12 166 LEU B C 1
ATOM 6005 O O . LEU B 1 166 ? 22.828 13.414 -0.762 1 98.12 166 LEU B O 1
ATOM 6009 N N . ARG B 1 167 ? 21.766 13.633 1.156 1 97.5 167 ARG B N 1
ATOM 6010 C CA . ARG B 1 167 ? 22.859 14.359 1.786 1 97.5 167 ARG B CA 1
ATOM 6011 C C . ARG B 1 167 ? 24.047 13.445 2.057 1 97.5 167 ARG B C 1
ATOM 6013 O O . ARG B 1 167 ? 25.203 13.836 1.847 1 97.5 167 ARG B O 1
ATOM 6020 N N . GLU B 1 168 ? 23.781 12.211 2.5 1 97.5 168 GLU B N 1
ATOM 6021 C CA . GLU B 1 168 ? 24.844 11.234 2.713 1 97.5 168 GLU B CA 1
ATOM 6022 C C . GLU B 1 168 ? 25.594 10.93 1.413 1 97.5 168 GLU B C 1
ATOM 6024 O O . GLU B 1 168 ? 26.797 10.68 1.424 1 97.5 168 GLU B O 1
ATOM 6029 N N . ALA B 1 169 ? 24.875 11.016 0.311 1 98.19 169 ALA B N 1
ATOM 6030 C CA . ALA B 1 169 ? 25.438 10.68 -0.997 1 98.19 169 ALA B CA 1
ATOM 6031 C C . ALA B 1 169 ? 25.969 11.93 -1.697 1 98.19 169 ALA B C 1
ATOM 6033 O O . ALA B 1 169 ? 26.328 11.883 -2.877 1 98.19 169 ALA B O 1
ATOM 6034 N N . ASP B 1 170 ? 26.031 13.008 -0.991 1 98.31 170 ASP B N 1
ATOM 6035 C CA . ASP B 1 170 ? 26.438 14.289 -1.572 1 98.31 170 ASP B CA 1
ATOM 6036 C C . ASP B 1 170 ? 25.672 14.57 -2.861 1 98.31 170 ASP B C 1
ATOM 6038 O O . ASP B 1 170 ? 26.25 15.039 -3.846 1 98.31 170 ASP B O 1
ATOM 6042 N N . PHE B 1 171 ? 24.391 14.086 -2.875 1 98.44 171 PHE B N 1
ATOM 6043 C CA . PHE B 1 171 ? 23.406 14.328 -3.922 1 98.44 171 PHE B CA 1
ATOM 6044 C C . PHE B 1 171 ? 23.797 13.625 -5.215 1 98.44 171 PHE B C 1
ATOM 6046 O O . PHE B 1 171 ? 23.359 14.016 -6.301 1 98.44 171 PHE B O 1
ATOM 6053 N N . ASN B 1 172 ? 24.719 12.617 -5.121 1 98.69 172 ASN B N 1
ATOM 6054 C CA . ASN B 1 172 ? 25 11.656 -6.184 1 98.69 172 ASN B CA 1
ATOM 6055 C C . ASN B 1 172 ? 24.375 10.297 -5.895 1 98.69 172 ASN B C 1
ATOM 6057 O O . ASN B 1 172 ? 24.906 9.516 -5.102 1 98.69 172 ASN B O 1
ATOM 6061 N N . VAL B 1 173 ? 23.266 10.023 -6.602 1 98.62 173 VAL B N 1
ATOM 6062 C CA . VAL B 1 173 ? 22.5 8.844 -6.227 1 98.62 173 VAL B CA 1
ATOM 6063 C C . VAL B 1 173 ? 22.094 8.07 -7.48 1 98.62 173 VAL B C 1
ATOM 6065 O O . VAL B 1 173 ? 22.156 8.602 -8.594 1 98.62 173 VAL B O 1
ATOM 6068 N N . THR B 1 174 ? 21.766 6.828 -7.379 1 98.56 174 THR B N 1
ATOM 6069 C CA . THR B 1 174 ? 21.125 6.023 -8.422 1 98.56 174 THR B CA 1
ATOM 6070 C C . THR B 1 174 ? 19.672 5.711 -8.062 1 98.56 174 THR B C 1
ATOM 6072 O O . THR B 1 174 ? 19.406 5.203 -6.973 1 98.56 174 THR B O 1
ATOM 6075 N N . ALA B 1 175 ? 18.797 6.098 -8.914 1 98.19 175 ALA B N 1
ATOM 6076 C CA . ALA B 1 175 ? 17.375 5.824 -8.734 1 98.19 175 ALA B CA 1
ATOM 6077 C C . ALA B 1 175 ? 16.922 4.648 -9.594 1 98.19 175 ALA B C 1
ATOM 6079 O O . ALA B 1 175 ? 17.219 4.602 -10.797 1 98.19 175 ALA B O 1
ATOM 6080 N N . SER B 1 176 ? 16.359 3.623 -9.016 1 98 176 SER B N 1
ATOM 6081 C CA . SER B 1 176 ? 15.695 2.543 -9.734 1 98 176 SER B CA 1
ATOM 6082 C C . SER B 1 176 ? 14.195 2.797 -9.844 1 98 176 SER B C 1
ATOM 6084 O O . SER B 1 176 ? 13.5 2.895 -8.836 1 98 176 SER B O 1
ATOM 6086 N N . LEU B 1 177 ? 13.719 2.861 -11.086 1 97.69 177 LEU B N 1
ATOM 6087 C CA . LEU B 1 177 ? 12.336 3.262 -11.328 1 97.69 177 LEU B CA 1
ATOM 6088 C C . LEU B 1 177 ? 11.562 2.143 -12.016 1 97.69 177 LEU B C 1
ATOM 6090 O O . LEU B 1 177 ? 12.086 1.476 -12.906 1 97.69 177 LEU B O 1
ATOM 6094 N N . TYR B 1 178 ? 10.43 1.809 -11.547 1 97.5 178 TYR B N 1
ATOM 6095 C CA . TYR B 1 178 ? 9.422 1.038 -12.258 1 97.5 178 TYR B CA 1
ATOM 6096 C C . TYR B 1 178 ? 8.312 1.944 -12.773 1 97.5 178 TYR B C 1
ATOM 6098 O O . TYR B 1 178 ? 7.441 2.373 -12.008 1 97.5 178 TYR B O 1
ATOM 6106 N N . LYS B 1 179 ? 8.297 2.211 -14.086 1 94.81 179 LYS B N 1
ATOM 6107 C CA . LYS B 1 179 ? 7.473 3.281 -14.633 1 94.81 179 LYS B CA 1
ATOM 6108 C C . LYS B 1 179 ? 7.762 4.609 -13.938 1 94.81 179 LYS B C 1
ATOM 6110 O O . LYS B 1 179 ? 8.891 5.102 -13.977 1 94.81 179 LYS B O 1
ATOM 6115 N N . ASN B 1 180 ? 6.832 5.18 -13.164 1 96.12 180 ASN B N 1
ATOM 6116 C CA . ASN B 1 180 ? 7.078 6.441 -12.469 1 96.12 180 ASN B CA 1
ATOM 6117 C C . ASN B 1 180 ? 7.242 6.23 -10.969 1 96.12 180 ASN B C 1
ATOM 6119 O O . ASN B 1 180 ? 7.242 7.195 -10.195 1 96.12 180 ASN B O 1
ATOM 6123 N N . ARG B 1 181 ? 7.355 5.031 -10.547 1 97 181 ARG B N 1
ATOM 6124 C CA . ARG B 1 181 ? 7.488 4.707 -9.133 1 97 181 ARG B CA 1
ATOM 6125 C C . ARG B 1 181 ? 8.953 4.504 -8.75 1 97 181 ARG B C 1
ATOM 6127 O O . ARG B 1 181 ? 9.664 3.727 -9.391 1 97 181 ARG B O 1
ATOM 6134 N N . LEU B 1 182 ? 9.453 5.176 -7.758 1 97.5 182 LEU B N 1
ATOM 6135 C CA . LEU B 1 182 ? 10.797 4.949 -7.223 1 97.5 182 LEU B CA 1
ATOM 6136 C C . LEU B 1 182 ? 10.828 3.691 -6.363 1 97.5 182 LEU B C 1
ATOM 6138 O O . LEU B 1 182 ? 10.133 3.602 -5.355 1 97.5 182 LEU B O 1
ATOM 6142 N N . LEU B 1 183 ? 11.617 2.744 -6.758 1 96.88 183 LEU B N 1
ATOM 6143 C CA . LEU B 1 183 ? 11.727 1.484 -6.031 1 96.88 183 LEU B CA 1
ATOM 6144 C C . LEU B 1 183 ? 12.852 1.542 -5.008 1 96.88 183 LEU B C 1
ATOM 6146 O O . LEU B 1 183 ? 12.742 0.972 -3.92 1 96.88 183 LEU B O 1
ATOM 6150 N N . HIS B 1 184 ? 13.906 2.158 -5.422 1 96.12 184 HIS B N 1
ATOM 6151 C CA . HIS B 1 184 ? 15.133 2.143 -4.637 1 96.12 184 HIS B CA 1
ATOM 6152 C C . HIS B 1 184 ? 16.016 3.348 -4.961 1 96.12 184 HIS B C 1
ATOM 6154 O O . HIS B 1 184 ? 16.141 3.732 -6.125 1 96.12 184 HIS B O 1
ATOM 6160 N N . LEU B 1 185 ? 16.453 4.035 -3.965 1 97.56 185 LEU B N 1
ATOM 6161 C CA . LEU B 1 185 ? 17.453 5.102 -4.07 1 97.56 185 LEU B CA 1
ATOM 6162 C C . LEU B 1 185 ? 18.75 4.691 -3.406 1 97.56 185 LEU B C 1
ATOM 6164 O O . LEU B 1 185 ? 18.781 4.348 -2.225 1 97.56 185 LEU B O 1
ATOM 6168 N N . GLU B 1 186 ? 19.781 4.676 -4.184 1 96.94 186 GLU B N 1
ATOM 6169 C CA . GLU B 1 186 ? 21.047 4.172 -3.678 1 96.94 186 GLU B CA 1
ATOM 6170 C C . GLU B 1 186 ? 22.141 5.242 -3.744 1 96.94 186 GLU B C 1
ATOM 6172 O O . GLU B 1 186 ? 22.109 6.102 -4.629 1 96.94 186 GLU B O 1
ATOM 6177 N N . ASN B 1 187 ? 23.078 5.129 -2.766 1 97.5 187 ASN B N 1
ATOM 6178 C CA . ASN B 1 187 ? 24.234 6.023 -2.721 1 97.5 187 ASN B CA 1
ATOM 6179 C C . ASN B 1 187 ? 25.234 5.703 -3.826 1 97.5 187 ASN B C 1
ATOM 6181 O O . ASN B 1 187 ? 25.656 4.555 -3.975 1 97.5 187 ASN B O 1
ATOM 6185 N N . GLY B 1 188 ? 25.594 6.664 -4.594 1 97.31 188 GLY B N 1
ATOM 6186 C CA . GLY B 1 188 ? 26.609 6.516 -5.621 1 97.31 188 GLY B CA 1
ATOM 6187 C C . GLY B 1 188 ? 26.094 5.859 -6.887 1 97.31 188 GLY B C 1
ATOM 6188 O O . GLY B 1 188 ? 24.891 5.875 -7.152 1 97.31 188 GLY B O 1
ATOM 6189 N N . ASN B 1 189 ? 27 5.434 -7.699 1 97.06 189 ASN B N 1
ATOM 6190 C CA . ASN B 1 189 ? 26.672 4.789 -8.969 1 97.06 189 ASN B CA 1
ATOM 6191 C C . ASN B 1 189 ? 26.484 3.281 -8.805 1 97.06 189 ASN B C 1
ATOM 6193 O O . ASN B 1 189 ? 27.469 2.551 -8.609 1 97.06 189 ASN B O 1
ATOM 6197 N N . CYS B 1 190 ? 25.266 2.814 -8.906 1 96.69 190 CYS B N 1
ATOM 6198 C CA . CYS B 1 190 ? 24.906 1.412 -8.719 1 96.69 190 CYS B CA 1
ATOM 6199 C C . CYS B 1 190 ? 24.188 0.863 -9.945 1 96.69 190 CYS B C 1
ATOM 6201 O O . CYS B 1 190 ? 23.312 0.01 -9.82 1 96.69 190 CYS B O 1
ATOM 6203 N N . LEU B 1 191 ? 24.531 1.313 -11.133 1 97.12 191 LEU B N 1
ATOM 6204 C CA . LEU B 1 191 ? 23.844 0.979 -12.367 1 97.12 191 LEU B CA 1
ATOM 6205 C C . LEU B 1 191 ? 23.969 -0.507 -12.688 1 97.12 191 LEU B C 1
ATOM 6207 O O . LEU B 1 191 ? 23.094 -1.095 -13.312 1 97.12 191 LEU B O 1
ATOM 6211 N N . GLN B 1 192 ? 25.031 -1.132 -12.227 1 96.06 192 GLN B N 1
ATOM 6212 C CA . GLN B 1 192 ? 25.328 -2.514 -12.594 1 96.06 192 GLN B CA 1
ATOM 6213 C C . GLN B 1 192 ? 24.484 -3.49 -11.773 1 96.06 192 GLN B C 1
ATOM 6215 O O . GLN B 1 192 ? 24.172 -4.586 -12.242 1 96.06 192 GLN B O 1
ATOM 6220 N N . GLN B 1 193 ? 24.141 -3.111 -10.531 1 96.88 193 GLN B N 1
ATOM 6221 C CA . GLN B 1 193 ? 23.328 -3.963 -9.664 1 96.88 193 GLN B CA 1
ATOM 6222 C C . GLN B 1 193 ? 21.859 -3.869 -10.039 1 96.88 193 GLN B C 1
ATOM 6224 O O . GLN B 1 193 ? 21.094 -3.158 -9.383 1 96.88 193 GLN B O 1
ATOM 6229 N N . ASN B 1 194 ? 21.453 -4.547 -11.094 1 98.19 194 ASN B N 1
ATOM 6230 C CA . ASN B 1 194 ? 20.125 -4.488 -11.688 1 98.19 194 ASN B CA 1
ATOM 6231 C C . ASN B 1 194 ? 19.609 -5.879 -12.062 1 98.19 194 ASN B C 1
ATOM 6233 O O . ASN B 1 194 ? 19.906 -6.383 -13.141 1 98.19 194 ASN B O 1
ATOM 6237 N N . TYR B 1 195 ? 18.766 -6.441 -11.133 1 98.56 195 TYR B N 1
ATOM 6238 C CA . TYR B 1 195 ? 18.406 -7.844 -11.32 1 98.56 195 TYR B CA 1
ATOM 6239 C C . TYR B 1 195 ? 16.906 -8.031 -11.281 1 98.56 195 TYR B C 1
ATOM 6241 O O . TYR B 1 195 ? 16.172 -7.168 -10.781 1 98.56 195 TYR B O 1
ATOM 6249 N N . GLY B 1 196 ? 16.406 -9.102 -11.875 1 98.69 196 GLY B N 1
ATOM 6250 C CA . GLY B 1 196 ? 15.023 -9.531 -11.867 1 98.69 196 GLY B CA 1
ATOM 6251 C C . GLY B 1 196 ? 14.859 -11.031 -11.734 1 98.69 196 GLY B C 1
ATOM 6252 O O . GLY B 1 196 ? 15.836 -11.773 -11.789 1 98.69 196 GLY B O 1
ATOM 6253 N N . LEU B 1 197 ? 13.703 -11.445 -11.445 1 98.75 197 LEU B N 1
ATOM 6254 C CA . LEU B 1 197 ? 13.383 -12.867 -11.312 1 98.75 197 LEU B CA 1
ATOM 6255 C C . LEU B 1 197 ? 12.203 -13.242 -12.203 1 98.75 197 LEU B C 1
ATOM 6257 O O . LEU B 1 197 ? 11.242 -12.484 -12.32 1 98.75 197 LEU B O 1
ATOM 6261 N N . ALA B 1 198 ? 12.289 -14.32 -12.875 1 98.25 198 ALA B N 1
ATOM 6262 C CA . ALA B 1 198 ? 11.164 -15.016 -13.492 1 98.25 198 ALA B CA 1
ATOM 6263 C C . ALA B 1 198 ? 10.812 -16.281 -12.727 1 98.25 198 ALA B C 1
ATOM 6265 O O . ALA B 1 198 ? 11.664 -17.141 -12.516 1 98.25 198 ALA B O 1
ATOM 6266 N N . VAL B 1 199 ? 9.578 -16.391 -12.344 1 98.44 199 VAL B N 1
ATOM 6267 C CA . VAL B 1 199 ? 9.188 -17.453 -11.438 1 98.44 199 VAL B CA 1
ATOM 6268 C C . VAL B 1 199 ? 8.031 -18.25 -12.039 1 98.44 199 VAL B C 1
ATOM 6270 O O . VAL B 1 199 ? 7.012 -17.672 -12.43 1 98.44 199 VAL B O 1
ATOM 6273 N N . ASP B 1 200 ? 8.164 -19.5 -12.125 1 96.5 200 ASP B N 1
ATOM 6274 C CA . ASP B 1 200 ? 7.109 -20.453 -12.484 1 96.5 200 ASP B CA 1
ATOM 6275 C C . ASP B 1 200 ? 6.688 -21.297 -11.281 1 96.5 200 ASP B C 1
ATOM 6277 O O . ASP B 1 200 ? 7.453 -22.125 -10.805 1 96.5 200 ASP B O 1
ATOM 6281 N N . ILE B 1 201 ? 5.504 -21.062 -10.867 1 97.12 201 ILE B N 1
ATOM 6282 C CA . ILE B 1 201 ? 4.98 -21.828 -9.742 1 97.12 201 ILE B CA 1
ATOM 6283 C C . ILE B 1 201 ? 4.07 -22.938 -10.258 1 97.12 201 ILE B C 1
ATOM 6285 O O . ILE B 1 201 ? 2.861 -22.734 -10.406 1 97.12 201 ILE B O 1
ATOM 6289 N N . GLY B 1 202 ? 4.598 -24.094 -10.336 1 92 202 GLY B N 1
ATOM 6290 C CA . GLY B 1 202 ? 3.812 -25.25 -10.711 1 92 202 GLY B CA 1
ATOM 6291 C C . GLY B 1 202 ? 3.227 -26 -9.523 1 92 202 GLY B C 1
ATOM 6292 O O . GLY B 1 202 ? 3.613 -25.734 -8.375 1 92 202 GLY B O 1
ATOM 6293 N N . THR B 1 203 ? 2.299 -26.859 -9.859 1 89.31 203 THR B N 1
ATOM 6294 C CA . THR B 1 203 ? 1.705 -27.688 -8.812 1 89.31 203 THR B CA 1
ATOM 6295 C C . THR B 1 203 ? 2.75 -28.594 -8.188 1 89.31 203 THR B C 1
ATOM 6297 O O . THR B 1 203 ? 2.727 -28.844 -6.98 1 89.31 203 THR B O 1
ATOM 6300 N N . THR B 1 204 ? 3.699 -29.016 -8.992 1 81.5 204 THR B N 1
ATOM 6301 C CA . THR B 1 204 ? 4.691 -29.984 -8.516 1 81.5 204 THR B CA 1
ATOM 6302 C C . THR B 1 204 ? 6.047 -29.297 -8.328 1 81.5 204 THR B C 1
ATOM 6304 O O . THR B 1 204 ? 6.773 -29.609 -7.379 1 81.5 204 THR B O 1
ATOM 6307 N N . THR B 1 205 ? 6.371 -28.484 -9.281 1 84.5 205 THR B N 1
ATOM 6308 C CA . THR B 1 205 ? 7.715 -27.906 -9.297 1 84.5 205 THR B CA 1
ATOM 6309 C C . THR B 1 205 ? 7.652 -26.391 -9.328 1 84.5 205 THR B C 1
ATOM 6311 O O . THR B 1 205 ? 6.781 -25.812 -9.984 1 84.5 205 THR B O 1
ATOM 6314 N N . ILE B 1 206 ? 8.617 -25.797 -8.633 1 92.88 206 ILE B N 1
ATOM 6315 C CA . ILE B 1 206 ? 8.828 -24.359 -8.688 1 92.88 206 ILE B CA 1
ATOM 6316 C C . ILE B 1 206 ? 10.172 -24.062 -9.352 1 92.88 206 ILE B C 1
ATOM 6318 O O . ILE B 1 206 ? 11.18 -24.703 -9.031 1 92.88 206 ILE B O 1
ATOM 6322 N N . VAL B 1 207 ? 10.195 -23.141 -10.258 1 93.25 207 VAL B N 1
ATOM 6323 C CA . VAL B 1 207 ? 11.438 -22.75 -10.922 1 93.25 207 VAL B CA 1
ATOM 6324 C C . VAL B 1 207 ? 11.617 -21.234 -10.82 1 93.25 207 VAL B C 1
ATOM 6326 O O . VAL B 1 207 ? 10.68 -20.484 -11.094 1 93.25 207 VAL B O 1
ATOM 6329 N N . ILE B 1 208 ? 12.789 -20.797 -10.422 1 97.19 208 ILE B N 1
ATOM 6330 C CA . ILE B 1 208 ? 13.125 -19.375 -10.391 1 97.19 208 ILE B CA 1
ATOM 6331 C C . ILE B 1 208 ? 14.352 -19.109 -11.25 1 97.19 208 ILE B C 1
ATOM 6333 O O . ILE B 1 208 ? 15.383 -19.781 -11.109 1 97.19 208 ILE B O 1
ATOM 6337 N N . TYR B 1 209 ? 14.203 -18.188 -12.18 1 96.25 209 TYR B N 1
ATOM 6338 C CA . TYR B 1 209 ? 15.32 -17.688 -12.969 1 96.25 209 TYR B CA 1
ATOM 6339 C C . TYR B 1 209 ? 15.805 -16.328 -12.453 1 96.25 209 TYR B C 1
ATOM 6341 O O . TYR B 1 209 ? 15.016 -15.398 -12.328 1 96.25 209 TYR B O 1
ATOM 6349 N N . LEU B 1 210 ? 17.062 -16.25 -12.078 1 97.69 210 LEU B N 1
ATOM 6350 C CA . LEU B 1 210 ? 17.688 -14.977 -11.75 1 97.69 210 LEU B CA 1
ATOM 6351 C C . LEU B 1 210 ? 18.312 -14.336 -12.984 1 97.69 210 LEU B C 1
ATOM 6353 O O . LEU B 1 210 ? 19.141 -14.945 -13.656 1 97.69 210 LEU B O 1
ATOM 6357 N N . LEU B 1 211 ? 17.891 -13.117 -13.281 1 98.06 211 LEU B N 1
ATOM 6358 C CA . LEU B 1 211 ? 18.312 -12.484 -14.523 1 98.06 211 LEU B CA 1
ATOM 6359 C C . LEU B 1 211 ? 19 -11.141 -14.25 1 98.06 211 LEU B C 1
ATOM 6361 O O . LEU B 1 211 ? 18.688 -10.477 -13.266 1 98.06 211 LEU B O 1
ATOM 6365 N N . ASN B 1 212 ? 19.953 -10.812 -15.148 1 97.62 212 ASN B N 1
ATOM 6366 C CA . ASN B 1 212 ? 20.469 -9.453 -15.227 1 97.62 212 ASN B CA 1
ATOM 6367 C C . ASN B 1 212 ? 19.609 -8.578 -16.141 1 97.62 212 ASN B C 1
ATOM 6369 O O . ASN B 1 212 ? 19.484 -8.852 -17.328 1 97.62 212 ASN B O 1
ATOM 6373 N N . LEU B 1 213 ? 19.047 -7.555 -15.641 1 97.94 213 LEU B N 1
ATOM 6374 C CA . LEU B 1 213 ? 18.094 -6.75 -16.391 1 97.94 213 LEU B CA 1
ATOM 6375 C C . LEU B 1 213 ? 18.812 -5.844 -17.391 1 97.94 213 LEU B C 1
ATOM 6377 O O . LEU B 1 213 ? 18.188 -5.309 -18.297 1 97.94 213 LEU B O 1
ATOM 6381 N N . ASN B 1 214 ? 20.125 -5.621 -17.234 1 97.06 214 ASN B N 1
ATOM 6382 C CA . ASN B 1 214 ? 20.875 -4.762 -18.141 1 97.06 214 ASN B CA 1
ATOM 6383 C C . ASN B 1 214 ? 21.125 -5.441 -19.484 1 97.06 214 ASN B C 1
ATOM 6385 O O . ASN B 1 214 ? 21.125 -4.781 -20.531 1 97.06 214 ASN B O 1
ATOM 6389 N N . ASP B 1 215 ? 21.297 -6.781 -19.484 1 95.38 215 ASP B N 1
ATOM 6390 C CA . ASP B 1 215 ? 21.625 -7.441 -20.734 1 95.38 215 ASP B CA 1
ATOM 6391 C C . ASP B 1 215 ? 20.688 -8.609 -21.016 1 95.38 215 ASP B C 1
ATOM 6393 O O . ASP B 1 215 ? 20.75 -9.234 -22.078 1 95.38 215 ASP B O 1
ATOM 6397 N N . GLY B 1 216 ? 19.828 -8.961 -20.047 1 95.56 216 GLY B N 1
ATOM 6398 C CA . GLY B 1 216 ? 18.781 -9.961 -20.266 1 95.56 216 GLY B CA 1
ATOM 6399 C C . GLY B 1 216 ? 19.281 -11.383 -20.047 1 95.56 216 GLY B C 1
ATOM 6400 O O . GLY B 1 216 ? 18.516 -12.344 -20.234 1 95.56 216 GLY B O 1
ATOM 6401 N N . LYS B 1 217 ? 20.484 -11.609 -19.562 1 94.31 217 LYS B N 1
ATOM 6402 C CA . LYS B 1 217 ? 21.062 -12.945 -19.422 1 94.31 217 LYS B CA 1
ATOM 6403 C C . LYS B 1 217 ? 20.594 -13.609 -18.141 1 94.31 217 LYS B C 1
ATOM 6405 O O . LYS B 1 217 ? 20.438 -12.945 -17.109 1 94.31 217 LYS B O 1
ATOM 6410 N N . VAL B 1 218 ? 20.406 -14.883 -18.234 1 94.75 218 VAL B N 1
ATOM 6411 C CA . VAL B 1 218 ? 20.125 -15.688 -17.047 1 94.75 218 VAL B CA 1
ATOM 6412 C C . VAL B 1 218 ? 21.422 -15.914 -16.266 1 94.75 218 VAL B C 1
ATOM 6414 O O . VAL B 1 218 ? 22.391 -16.438 -16.797 1 94.75 218 VAL B O 1
ATOM 6417 N N . ILE B 1 219 ? 21.453 -15.484 -15 1 95.62 219 ILE B N 1
ATOM 6418 C CA . ILE B 1 219 ? 22.625 -15.617 -14.133 1 95.62 219 ILE B CA 1
ATOM 6419 C C . ILE B 1 219 ? 22.625 -17 -13.484 1 95.62 219 ILE B C 1
ATOM 6421 O O . ILE B 1 219 ? 23.688 -17.641 -13.398 1 95.62 219 ILE B O 1
ATOM 6425 N N . ASP B 1 220 ? 21.453 -17.406 -13.016 1 93.88 220 ASP B N 1
ATOM 6426 C CA . ASP B 1 220 ? 21.312 -18.656 -12.281 1 93.88 220 ASP B CA 1
ATOM 6427 C C . ASP B 1 220 ? 19.875 -19.141 -12.266 1 93.88 220 ASP B C 1
ATOM 6429 O O . ASP B 1 220 ? 18.953 -18.391 -12.625 1 93.88 220 ASP B O 1
ATOM 6433 N N . ILE B 1 221 ? 19.703 -20.438 -12.008 1 92.88 221 ILE B N 1
ATOM 6434 C CA . ILE B 1 221 ? 18.391 -21.062 -11.961 1 92.88 221 ILE B CA 1
ATOM 6435 C C . ILE B 1 221 ? 18.297 -21.953 -10.719 1 92.88 221 ILE B C 1
ATOM 6437 O O . ILE B 1 221 ? 19.266 -22.609 -10.336 1 92.88 221 ILE B O 1
ATOM 6441 N N . ASP B 1 222 ? 17.156 -21.891 -10.086 1 90.88 222 ASP B N 1
ATOM 6442 C CA . ASP B 1 222 ? 16.844 -22.812 -9 1 90.88 222 ASP B CA 1
ATOM 6443 C C . ASP B 1 222 ? 15.5 -23.5 -9.227 1 90.88 222 ASP B C 1
ATOM 6445 O O . ASP B 1 222 ? 14.531 -22.859 -9.633 1 90.88 222 ASP B O 1
ATOM 6449 N N . SER B 1 223 ? 15.438 -24.828 -9.172 1 87.62 223 SER B N 1
ATOM 6450 C CA . SER B 1 223 ? 14.234 -25.641 -9.328 1 87.62 223 SER B CA 1
ATOM 6451 C C . SER B 1 223 ? 14.047 -26.578 -8.141 1 87.62 223 SER B C 1
ATOM 6453 O O . SER B 1 223 ? 14.969 -27.312 -7.77 1 87.62 223 SER B O 1
ATOM 6455 N N . ARG B 1 224 ? 12.797 -26.516 -7.598 1 83.5 224 ARG B N 1
ATOM 6456 C CA . ARG B 1 224 ? 12.508 -27.328 -6.422 1 83.5 224 ARG B CA 1
ATOM 6457 C C . ARG B 1 224 ? 11.094 -27.906 -6.488 1 83.5 224 ARG B C 1
ATOM 6459 O O . ARG B 1 224 ? 10.25 -27.406 -7.238 1 83.5 224 ARG B O 1
ATOM 6466 N N . VAL B 1 225 ? 10.953 -28.891 -5.719 1 82.56 225 VAL B N 1
ATOM 6467 C CA . VAL B 1 225 ? 9.609 -29.438 -5.543 1 82.56 225 VAL B CA 1
ATOM 6468 C C . VAL B 1 225 ? 8.742 -28.422 -4.793 1 82.56 225 VAL B C 1
ATOM 6470 O O . VAL B 1 225 ? 9.227 -27.75 -3.883 1 82.56 225 VAL B O 1
ATOM 6473 N N . ASN B 1 226 ? 7.555 -28.281 -5.164 1 89.62 226 ASN B N 1
ATOM 6474 C CA . ASN B 1 226 ? 6.598 -27.438 -4.465 1 89.62 226 ASN B CA 1
ATOM 6475 C C . ASN B 1 226 ? 6.23 -28 -3.1 1 89.62 226 ASN B C 1
ATOM 6477 O O . ASN B 1 226 ? 5.594 -29.062 -3.012 1 89.62 226 ASN B O 1
ATOM 6481 N N . ASN B 1 227 ? 6.52 -27.297 -2.051 1 85.88 227 ASN B N 1
ATOM 6482 C CA . ASN B 1 227 ? 6.324 -27.781 -0.688 1 85.88 227 ASN B CA 1
ATOM 6483 C C . ASN B 1 227 ? 4.848 -27.969 -0.361 1 85.88 227 ASN B C 1
ATOM 6485 O O . ASN B 1 227 ? 4.496 -28.703 0.559 1 85.88 227 ASN B O 1
ATOM 6489 N N . GLN B 1 228 ? 4 -27.297 -1.104 1 89.94 228 GLN B N 1
ATOM 6490 C CA . GLN B 1 228 ? 2.566 -27.438 -0.863 1 89.94 228 GLN B CA 1
ATOM 6491 C C . GLN B 1 228 ? 2.092 -28.859 -1.151 1 89.94 228 GLN B C 1
ATOM 6493 O O . GLN B 1 228 ? 0.988 -29.234 -0.758 1 89.94 228 GLN B O 1
ATOM 6498 N N . ARG B 1 229 ? 2.877 -29.594 -1.863 1 81.56 229 ARG B N 1
ATOM 6499 C CA . ARG B 1 229 ? 2.541 -30.969 -2.199 1 81.56 229 ARG B CA 1
ATOM 6500 C C . ARG B 1 229 ? 2.152 -31.75 -0.953 1 81.56 229 ARG B C 1
ATOM 6502 O O . ARG B 1 229 ? 1.313 -32.656 -1.018 1 81.56 229 ARG B O 1
ATOM 6509 N N . SER B 1 230 ? 2.701 -31.406 0.185 1 74.19 230 SER B N 1
ATOM 6510 C CA . SER B 1 230 ? 2.436 -32.094 1.45 1 74.19 230 SER B CA 1
ATOM 6511 C C . SER B 1 230 ? 0.985 -31.906 1.883 1 74.19 230 SER B C 1
ATOM 6513 O O . SER B 1 230 ? 0.468 -32.688 2.686 1 74.19 230 SER B O 1
ATOM 6515 N N . TYR B 1 231 ? 0.33 -30.875 1.345 1 80.75 231 TYR B N 1
ATOM 6516 C CA . TYR B 1 231 ? -1.047 -30.562 1.722 1 80.75 231 TYR B CA 1
ATOM 6517 C C . TYR B 1 231 ? -2.02 -31.016 0.635 1 80.75 231 TYR B C 1
ATOM 6519 O O . TYR B 1 231 ? -3.236 -30.922 0.809 1 80.75 231 TYR B O 1
ATOM 6527 N N . GLY B 1 232 ? -1.463 -31.469 -0.44 1 79.38 232 GLY B N 1
ATOM 6528 C CA . GLY B 1 232 ? -2.213 -31.922 -1.596 1 79.38 232 GLY B CA 1
ATOM 6529 C C . GLY B 1 232 ? -1.35 -32.125 -2.828 1 79.38 232 GLY B C 1
ATOM 6530 O O . GLY B 1 232 ? -0.618 -31.219 -3.227 1 79.38 232 GLY B O 1
ATOM 6531 N N . ALA B 1 233 ? -1.485 -33.25 -3.475 1 74.81 233 ALA B N 1
ATOM 6532 C CA . ALA B 1 233 ? -0.656 -33.594 -4.629 1 74.81 233 ALA B CA 1
ATOM 6533 C C . ALA B 1 233 ? -1.122 -32.844 -5.875 1 74.81 233 ALA B C 1
ATOM 6535 O O . ALA B 1 233 ? -0.351 -32.656 -6.816 1 74.81 233 ALA B O 1
ATOM 6536 N N . ASP B 1 234 ? -2.436 -32.5 -5.809 1 80.25 234 ASP B N 1
ATOM 6537 C CA . ASP B 1 234 ? -3.016 -31.781 -6.941 1 80.25 234 ASP B CA 1
ATOM 6538 C C . ASP B 1 234 ? -3.807 -30.562 -6.473 1 80.25 234 ASP B C 1
ATOM 6540 O O . ASP B 1 234 ? -4.008 -30.359 -5.27 1 80.25 234 ASP B O 1
ATOM 6544 N N . VAL B 1 235 ? -4.23 -29.766 -7.395 1 88.75 235 VAL B N 1
ATOM 6545 C CA . VAL B 1 235 ? -4.859 -28.484 -7.07 1 88.75 235 VAL B CA 1
ATOM 6546 C C . VAL B 1 235 ? -6.18 -28.734 -6.336 1 88.75 235 VAL B C 1
ATOM 6548 O O . VAL B 1 235 ? -6.535 -27.984 -5.422 1 88.75 235 VAL B O 1
ATOM 6551 N N . VAL B 1 236 ? -6.934 -29.734 -6.75 1 86.12 236 VAL B N 1
ATOM 6552 C CA . VAL B 1 236 ? -8.234 -30 -6.141 1 86.12 236 VAL B CA 1
ATOM 6553 C C . VAL B 1 236 ? -8.047 -30.375 -4.676 1 86.12 236 VAL B C 1
ATOM 6555 O O . VAL B 1 236 ? -8.781 -29.906 -3.805 1 86.12 236 VAL B O 1
ATOM 6558 N N . SER B 1 237 ? -7.062 -31.25 -4.402 1 84.56 237 SER B N 1
ATOM 6559 C CA . SER B 1 237 ? -6.777 -31.656 -3.027 1 84.56 237 SER B CA 1
ATOM 6560 C C . SER B 1 237 ? -6.352 -30.453 -2.182 1 84.56 237 SER B C 1
ATOM 6562 O O . SER B 1 237 ? -6.703 -30.359 -1.002 1 84.56 237 SER B O 1
ATOM 6564 N N . ARG B 1 238 ? -5.609 -29.594 -2.764 1 90.56 238 ARG B N 1
ATOM 6565 C CA . ARG B 1 238 ? -5.18 -28.406 -2.037 1 90.56 238 ARG B CA 1
ATOM 6566 C C . ARG B 1 238 ? -6.359 -27.484 -1.734 1 90.56 238 ARG B C 1
ATOM 6568 O O . ARG B 1 238 ? -6.453 -26.922 -0.64 1 90.56 238 ARG B O 1
ATOM 6575 N N . ILE B 1 239 ? -7.242 -27.297 -2.686 1 94.25 239 ILE B N 1
ATOM 6576 C CA . ILE B 1 239 ? -8.445 -26.516 -2.459 1 94.25 239 ILE B CA 1
ATOM 6577 C C . ILE B 1 239 ? -9.258 -27.125 -1.323 1 94.25 239 ILE B C 1
ATOM 6579 O O . ILE B 1 239 ? -9.727 -26.422 -0.428 1 94.25 239 ILE B O 1
ATOM 6583 N N . ASN B 1 240 ? -9.398 -28.406 -1.392 1 90.81 240 ASN B N 1
ATOM 6584 C CA . ASN B 1 240 ? -10.156 -29.094 -0.351 1 90.81 240 ASN B CA 1
ATOM 6585 C C . ASN B 1 240 ? -9.547 -28.875 1.028 1 90.81 240 ASN B C 1
ATOM 6587 O O . ASN B 1 240 ? -10.266 -28.719 2.016 1 90.81 240 ASN B O 1
ATOM 6591 N N . PHE B 1 241 ? -8.266 -28.906 1.092 1 89.81 241 PHE B N 1
ATOM 6592 C CA . PHE B 1 241 ? -7.578 -28.609 2.342 1 89.81 241 PHE B CA 1
ATOM 6593 C C . PHE B 1 241 ? -7.996 -27.25 2.877 1 89.81 241 PHE B C 1
ATOM 6595 O O . PHE B 1 241 ? -8.227 -27.094 4.078 1 89.81 241 PHE B O 1
ATOM 6602 N N . THR B 1 242 ? -8.094 -26.25 2.023 1 93.62 242 THR B N 1
ATOM 6603 C CA . THR B 1 242 ? -8.445 -24.891 2.441 1 93.62 242 THR B CA 1
ATOM 6604 C C . THR B 1 242 ? -9.906 -24.828 2.885 1 93.62 242 THR B C 1
ATOM 6606 O O . THR B 1 242 ? -10.273 -23.984 3.703 1 93.62 242 THR B O 1
ATOM 6609 N N . ILE B 1 243 ? -10.742 -25.672 2.334 1 91.81 243 ILE B N 1
ATOM 6610 C CA . ILE B 1 243 ? -12.156 -25.703 2.684 1 91.81 243 ILE B CA 1
ATOM 6611 C C . ILE B 1 243 ? -12.344 -26.391 4.035 1 91.81 243 ILE B C 1
ATOM 6613 O O . ILE B 1 243 ? -13.094 -25.906 4.887 1 91.81 243 ILE B O 1
ATOM 6617 N N . GLU B 1 244 ? -11.641 -27.438 4.23 1 89.75 244 GLU B N 1
ATOM 6618 C CA . GLU B 1 244 ? -11.797 -28.281 5.414 1 89.75 244 GLU B CA 1
ATOM 6619 C C . GLU B 1 244 ? -11.102 -27.656 6.625 1 89.75 244 GLU B C 1
ATOM 6621 O O . GLU B 1 244 ? -11.492 -27.906 7.766 1 89.75 244 GLU B O 1
ATOM 6626 N N . ASN B 1 245 ? -10.117 -26.969 6.371 1 87.62 245 ASN B N 1
ATOM 6627 C CA . ASN B 1 245 ? -9.336 -26.312 7.422 1 87.62 245 ASN B CA 1
ATOM 6628 C C . ASN B 1 245 ? -9.469 -24.797 7.355 1 87.62 245 ASN B C 1
ATOM 6630 O O . ASN B 1 245 ? -8.914 -24.156 6.453 1 87.62 245 ASN B O 1
ATOM 6634 N N . PRO B 1 246 ? -10 -24.219 8.367 1 88.5 246 PRO B N 1
ATOM 6635 C CA . PRO B 1 246 ? -10.227 -22.766 8.344 1 88.5 246 PRO B CA 1
ATOM 6636 C C . PRO B 1 246 ? -8.93 -21.969 8.234 1 88.5 246 PRO B C 1
ATOM 6638 O O . PRO B 1 246 ? -8.938 -20.844 7.746 1 88.5 246 PRO B O 1
ATOM 6641 N N . LYS B 1 247 ? -7.801 -22.516 8.617 1 91.12 247 LYS B N 1
ATOM 6642 C CA . LYS B 1 247 ? -6.508 -21.844 8.523 1 91.12 247 LYS B CA 1
ATOM 6643 C C . LYS B 1 247 ? -5.742 -22.297 7.285 1 91.12 247 LYS B C 1
ATOM 6645 O O . LYS B 1 247 ? -4.602 -21.875 7.066 1 91.12 247 LYS B O 1
ATOM 6650 N N . GLY B 1 248 ? -6.363 -23.203 6.512 1 93.31 248 GLY B N 1
ATOM 6651 C CA . GLY B 1 248 ? -5.691 -23.875 5.414 1 93.31 248 GLY B CA 1
ATOM 6652 C C . GLY B 1 248 ? -5.145 -22.922 4.371 1 93.31 248 GLY B C 1
ATOM 6653 O O . GLY B 1 248 ? -4.012 -23.062 3.912 1 93.31 248 GLY B O 1
ATOM 6654 N N . LEU B 1 249 ? -5.988 -21.922 4.043 1 95.94 249 LEU B N 1
ATOM 6655 C CA . LEU B 1 249 ? -5.566 -20.953 3.037 1 95.94 249 LEU B CA 1
ATOM 6656 C C . LEU B 1 249 ? -4.32 -20.203 3.494 1 95.94 249 LEU B C 1
ATOM 6658 O O . LEU B 1 249 ? -3.377 -20.016 2.721 1 95.94 249 LEU B O 1
ATOM 6662 N N . GLY B 1 250 ? -4.301 -19.703 4.719 1 95.44 250 GLY B N 1
ATOM 6663 C CA . GLY B 1 250 ? -3.145 -19.031 5.273 1 95.44 250 GLY B CA 1
ATOM 6664 C C . GLY B 1 250 ? -1.903 -19.906 5.32 1 95.44 250 GLY B C 1
ATOM 6665 O O . GLY B 1 250 ? -0.8 -19.438 5.027 1 95.44 250 GLY B O 1
ATOM 6666 N N . ILE B 1 251 ? -2.121 -21.125 5.641 1 91.31 251 ILE B N 1
ATOM 6667 C CA . ILE B 1 251 ? -1.023 -22.094 5.734 1 91.31 251 ILE B CA 1
ATOM 6668 C C . ILE B 1 251 ? -0.383 -22.266 4.359 1 91.31 251 ILE B C 1
ATOM 6670 O O . ILE B 1 251 ? 0.841 -22.203 4.223 1 91.31 251 ILE B O 1
ATOM 6674 N N . LEU B 1 252 ? -1.196 -22.484 3.373 1 95.5 252 LEU B N 1
ATOM 6675 C CA . LEU B 1 252 ? -0.675 -22.719 2.029 1 95.5 252 LEU B CA 1
ATOM 6676 C C . LEU B 1 252 ? 0.001 -21.469 1.487 1 95.5 252 LEU B C 1
ATOM 6678 O O . LEU B 1 252 ? 1.041 -21.547 0.831 1 95.5 252 LEU B O 1
ATOM 6682 N N . LYS B 1 253 ? -0.574 -20.297 1.734 1 97.31 253 LYS B N 1
ATOM 6683 C CA . LYS B 1 253 ? 0.042 -19.047 1.324 1 97.31 253 LYS B CA 1
ATOM 6684 C C . LYS B 1 253 ? 1.422 -18.875 1.954 1 97.31 253 LYS B C 1
ATOM 6686 O O . LYS B 1 253 ? 2.398 -18.594 1.257 1 97.31 253 LYS B O 1
ATOM 6691 N N . ASP B 1 254 ? 1.509 -19.031 3.246 1 95.31 254 ASP B N 1
ATOM 6692 C CA . ASP B 1 254 ? 2.766 -18.875 3.971 1 95.31 254 ASP B CA 1
ATOM 6693 C C . ASP B 1 254 ? 3.814 -19.875 3.479 1 95.31 254 ASP B C 1
ATOM 6695 O O . ASP B 1 254 ? 5 -19.547 3.404 1 95.31 254 ASP B O 1
ATOM 6699 N N . ASN B 1 255 ? 3.303 -21.031 3.207 1 93.12 255 ASN B N 1
ATOM 6700 C CA . ASN B 1 255 ? 4.195 -22.078 2.734 1 93.12 255 ASN B CA 1
ATOM 6701 C C . ASN B 1 255 ? 4.895 -21.688 1.438 1 93.12 255 ASN B C 1
ATOM 6703 O O . ASN B 1 255 ? 6.121 -21.781 1.338 1 93.12 255 ASN B O 1
ATOM 6707 N N . ILE B 1 256 ? 4.188 -21.25 0.473 1 97.62 256 ILE B N 1
ATOM 6708 C CA . ILE B 1 256 ? 4.754 -20.938 -0.834 1 97.62 256 ILE B CA 1
ATOM 6709 C C . ILE B 1 256 ? 5.598 -19.672 -0.741 1 97.62 256 ILE B C 1
ATOM 6711 O O . ILE B 1 256 ? 6.66 -19.578 -1.365 1 97.62 256 ILE B O 1
ATOM 6715 N N . VAL B 1 257 ? 5.184 -18.656 0.004 1 97.81 257 VAL B N 1
ATOM 6716 C CA . VAL B 1 257 ? 5.934 -17.422 0.157 1 97.81 257 VAL B CA 1
ATOM 6717 C C . VAL B 1 257 ? 7.273 -17.703 0.827 1 97.81 257 VAL B C 1
ATOM 6719 O O . VAL B 1 257 ? 8.312 -17.188 0.396 1 97.81 257 VAL B O 1
ATOM 6722 N N . THR B 1 258 ? 7.227 -18.5 1.865 1 94.25 258 THR B N 1
ATOM 6723 C CA . THR B 1 258 ? 8.445 -18.891 2.564 1 94.25 258 THR B CA 1
ATOM 6724 C C . THR B 1 258 ? 9.406 -19.609 1.623 1 94.25 258 THR B C 1
ATOM 6726 O O . THR B 1 258 ? 10.602 -19.328 1.606 1 94.25 258 THR B O 1
ATOM 6729 N N . GLN B 1 259 ? 8.867 -20.547 0.889 1 94.25 259 GLN B N 1
ATOM 6730 C CA . GLN B 1 259 ? 9.703 -21.312 -0.037 1 94.25 259 GLN B CA 1
ATOM 6731 C C . GLN B 1 259 ? 10.336 -20.391 -1.083 1 94.25 259 GLN B C 1
ATOM 6733 O O . GLN B 1 259 ? 11.523 -20.516 -1.39 1 94.25 259 GLN B O 1
ATOM 6738 N N . LEU B 1 260 ? 9.547 -19.5 -1.659 1 97.94 260 LEU B N 1
ATOM 6739 C CA . LEU B 1 260 ? 10.07 -18.547 -2.639 1 97.94 260 LEU B CA 1
ATOM 6740 C C . LEU B 1 260 ? 11.188 -17.703 -2.037 1 97.94 260 LEU B C 1
ATOM 6742 O O . LEU B 1 260 ? 12.242 -17.516 -2.66 1 97.94 260 LEU B O 1
ATOM 6746 N N . ASN B 1 261 ? 10.969 -17.188 -0.839 1 97.19 261 ASN B N 1
ATOM 6747 C CA . ASN B 1 261 ? 11.984 -16.359 -0.188 1 97.19 261 ASN B CA 1
ATOM 6748 C C . ASN B 1 261 ? 13.266 -17.141 0.068 1 97.19 261 ASN B C 1
ATOM 6750 O O . ASN B 1 261 ? 14.367 -16.609 -0.087 1 97.19 261 ASN B O 1
ATOM 6754 N N . ASP B 1 262 ? 13.078 -18.422 0.447 1 93.62 262 ASP B N 1
ATOM 6755 C CA . ASP B 1 262 ? 14.242 -19.281 0.646 1 93.62 262 ASP B CA 1
ATOM 6756 C C . ASP B 1 262 ? 15.023 -19.453 -0.655 1 93.62 262 ASP B C 1
ATOM 6758 O O . ASP B 1 262 ? 16.25 -19.391 -0.662 1 93.62 262 ASP B O 1
ATOM 6762 N N . MET B 1 263 ? 14.32 -19.734 -1.674 1 94.38 263 MET B N 1
ATOM 6763 C CA . MET B 1 263 ? 14.938 -19.938 -2.979 1 94.38 263 MET B CA 1
ATOM 6764 C C . MET B 1 263 ? 15.625 -18.656 -3.457 1 94.38 263 MET B C 1
ATOM 6766 O O . MET B 1 263 ? 16.734 -18.719 -3.982 1 94.38 263 MET B O 1
ATOM 6770 N N . ILE B 1 264 ? 15.023 -17.516 -3.268 1 97.38 264 ILE B N 1
ATOM 6771 C CA . ILE B 1 264 ? 15.578 -16.234 -3.666 1 97.38 264 ILE B CA 1
ATOM 6772 C C . ILE B 1 264 ? 16.844 -15.945 -2.857 1 97.38 264 ILE B C 1
ATOM 6774 O O . ILE B 1 264 ? 17.859 -15.531 -3.416 1 97.38 264 ILE B O 1
ATOM 6778 N N . GLU B 1 265 ? 16.734 -16.172 -1.572 1 94.69 265 GLU B N 1
ATOM 6779 C CA . GLU B 1 265 ? 17.891 -15.953 -0.701 1 94.69 265 GLU B CA 1
ATOM 6780 C C . GLU B 1 265 ? 19.078 -16.797 -1.146 1 94.69 265 GLU B C 1
ATOM 6782 O O . GLU B 1 265 ? 20.203 -16.312 -1.179 1 94.69 265 GLU B O 1
ATOM 6787 N N . LEU B 1 266 ? 18.812 -18.016 -1.479 1 91.12 266 LEU B N 1
ATOM 6788 C CA . LEU B 1 266 ? 19.875 -18.922 -1.921 1 91.12 266 LEU B CA 1
ATOM 6789 C C . LEU B 1 266 ? 20.484 -18.438 -3.229 1 91.12 266 LEU B C 1
ATOM 6791 O O . LEU B 1 266 ? 21.703 -18.406 -3.369 1 91.12 266 LEU B O 1
ATOM 6795 N N . LEU B 1 267 ? 19.672 -18.094 -4.18 1 94.56 267 LEU B N 1
ATOM 6796 C CA . LEU B 1 267 ? 20.156 -17.578 -5.457 1 94.56 267 LEU B CA 1
ATOM 6797 C C . LEU B 1 267 ? 21 -16.328 -5.258 1 94.56 267 LEU B C 1
ATOM 6799 O O . LEU B 1 267 ? 22.078 -16.188 -5.867 1 94.56 267 LEU B O 1
ATOM 6803 N N . CYS B 1 268 ? 20.547 -15.43 -4.414 1 94.69 268 CYS B N 1
ATOM 6804 C CA . CYS B 1 268 ? 21.25 -14.188 -4.152 1 94.69 268 CYS B CA 1
ATOM 6805 C C . CYS B 1 268 ? 22.594 -14.461 -3.479 1 94.69 268 CYS B C 1
ATOM 6807 O O . CYS B 1 268 ? 23.625 -13.93 -3.895 1 94.69 268 CYS B O 1
ATOM 6809 N N . LYS B 1 269 ? 22.609 -15.312 -2.471 1 91.5 269 LYS B N 1
ATOM 6810 C CA . LYS B 1 269 ? 23.828 -15.656 -1.751 1 91.5 269 LYS B CA 1
ATOM 6811 C C . LYS B 1 269 ? 24.859 -16.312 -2.68 1 91.5 269 LYS B C 1
ATOM 6813 O O . LYS B 1 269 ? 26.031 -15.938 -2.684 1 91.5 269 LYS B O 1
ATOM 6818 N N . LYS B 1 270 ? 24.406 -17.25 -3.447 1 91.56 270 LYS B N 1
ATOM 6819 C CA . LYS B 1 270 ? 25.25 -17.984 -4.375 1 91.56 270 LYS B CA 1
ATOM 6820 C C . LYS B 1 270 ? 25.906 -17.047 -5.383 1 91.56 270 LYS B C 1
ATOM 6822 O O . LYS B 1 270 ? 27.047 -17.281 -5.812 1 91.56 270 LYS B O 1
ATOM 6827 N N . ASN B 1 271 ? 25.25 -15.984 -5.727 1 94.38 271 ASN B N 1
ATOM 6828 C CA . ASN B 1 271 ? 25.734 -15.117 -6.801 1 94.38 271 ASN B CA 1
ATOM 6829 C C . ASN B 1 271 ? 26.219 -13.773 -6.266 1 94.38 271 ASN B C 1
ATOM 6831 O O . ASN B 1 271 ? 26.469 -12.852 -7.039 1 94.38 271 ASN B O 1
ATOM 6835 N N . ASN B 1 272 ? 26.281 -13.602 -4.93 1 94.25 272 ASN B N 1
ATOM 6836 C CA . ASN B 1 272 ? 26.75 -12.391 -4.266 1 94.25 272 ASN B CA 1
ATOM 6837 C C . ASN B 1 272 ? 25.953 -11.164 -4.684 1 94.25 272 ASN B C 1
ATOM 6839 O O . ASN B 1 272 ? 26.516 -10.148 -5.094 1 94.25 272 ASN B O 1
ATOM 6843 N N . ILE B 1 273 ? 24.672 -11.336 -4.723 1 95.81 273 ILE B N 1
ATOM 6844 C CA . ILE B 1 273 ? 23.703 -10.289 -5.043 1 95.81 273 ILE B CA 1
ATOM 6845 C C . ILE B 1 273 ? 22.844 -9.984 -3.818 1 95.81 273 ILE B C 1
ATOM 6847 O O . ILE B 1 273 ? 22.469 -10.898 -3.066 1 95.81 273 ILE B O 1
ATOM 6851 N N . SER B 1 274 ? 22.578 -8.727 -3.621 1 95.44 274 SER B N 1
ATOM 6852 C CA . SER B 1 274 ? 21.656 -8.367 -2.555 1 95.44 274 SER B CA 1
ATOM 6853 C C . SER B 1 274 ? 20.203 -8.5 -3.014 1 95.44 274 SER B C 1
ATOM 6855 O O . SER B 1 274 ? 19.875 -8.141 -4.145 1 95.44 274 SER B O 1
ATOM 6857 N N . GLU B 1 275 ? 19.344 -8.984 -2.15 1 96.06 275 GLU B N 1
ATOM 6858 C CA . GLU B 1 275 ? 17.906 -9.07 -2.453 1 96.06 275 GLU B CA 1
ATOM 6859 C C . GLU B 1 275 ? 17.328 -7.691 -2.74 1 96.06 275 GLU B C 1
ATOM 6861 O O . GLU B 1 275 ? 16.344 -7.57 -3.48 1 96.06 275 GLU B O 1
ATOM 6866 N N . ASP B 1 276 ? 18.016 -6.648 -2.221 1 95.56 276 ASP B N 1
ATOM 6867 C CA . ASP B 1 276 ? 17.562 -5.27 -2.393 1 95.56 276 ASP B CA 1
ATOM 6868 C C . ASP B 1 276 ? 17.766 -4.801 -3.834 1 95.56 276 ASP B C 1
ATOM 6870 O O . ASP B 1 276 ? 17.219 -3.775 -4.238 1 95.56 276 ASP B O 1
ATOM 6874 N N . ASN B 1 277 ? 18.516 -5.559 -4.613 1 98 277 ASN B N 1
ATOM 6875 C CA . ASN B 1 277 ? 18.797 -5.16 -5.988 1 98 277 ASN B CA 1
ATOM 6876 C C . ASN B 1 277 ? 17.906 -5.902 -6.98 1 98 277 ASN B C 1
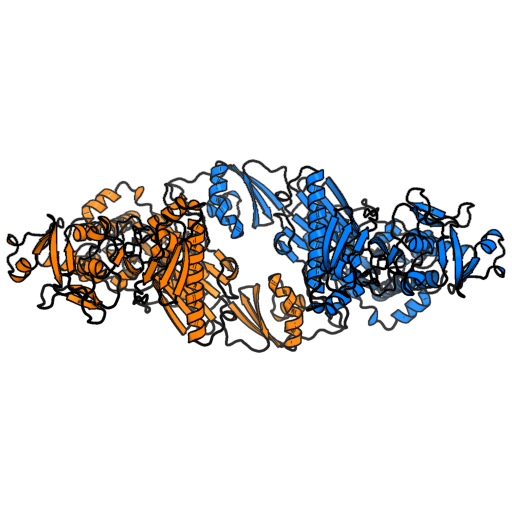ATOM 6878 O O . ASN B 1 277 ? 18.125 -5.82 -8.195 1 98 277 ASN B O 1
ATOM 6882 N N . ILE B 1 278 ? 16.953 -6.676 -6.434 1 98.44 278 ILE B N 1
ATOM 6883 C CA . ILE B 1 278 ? 15.93 -7.293 -7.273 1 98.44 278 ILE B CA 1
ATOM 6884 C C . ILE B 1 278 ? 14.758 -6.328 -7.465 1 98.44 278 ILE B C 1
ATOM 6886 O O . ILE B 1 278 ? 14.016 -6.051 -6.523 1 98.44 278 ILE B O 1
ATOM 6890 N N . TYR B 1 279 ? 14.539 -5.926 -8.734 1 98.5 279 TYR B N 1
ATOM 6891 C CA . TYR B 1 279 ? 13.648 -4.785 -8.922 1 98.5 279 TYR B CA 1
ATOM 6892 C C . TYR B 1 279 ? 12.391 -5.195 -9.68 1 98.5 279 TYR B C 1
ATOM 6894 O O . TYR B 1 279 ? 11.406 -4.457 -9.703 1 98.5 279 TYR B O 1
ATOM 6902 N N . ASP B 1 280 ? 12.406 -6.301 -10.32 1 98.56 280 ASP B N 1
ATOM 6903 C CA . ASP B 1 280 ? 11.266 -6.762 -11.109 1 98.56 280 ASP B CA 1
ATOM 6904 C C . ASP B 1 280 ? 11.133 -8.281 -11.039 1 98.56 280 ASP B C 1
ATOM 6906 O O . ASP B 1 280 ? 12.102 -9.008 -11.258 1 98.56 280 ASP B O 1
ATOM 6910 N N . ILE B 1 281 ? 9.984 -8.758 -10.664 1 98.75 281 ILE B N 1
ATOM 6911 C CA . ILE B 1 281 ? 9.711 -10.188 -10.555 1 98.75 281 ILE B CA 1
ATOM 6912 C C . ILE B 1 281 ? 8.461 -10.531 -11.367 1 98.75 281 ILE B C 1
ATOM 6914 O O . ILE B 1 281 ? 7.391 -9.969 -11.141 1 98.75 281 ILE B O 1
ATOM 6918 N N . ALA B 1 282 ? 8.578 -11.375 -12.344 1 98.56 282 ALA B N 1
ATOM 6919 C CA . ALA B 1 282 ? 7.445 -11.906 -13.094 1 98.56 282 ALA B CA 1
ATOM 6920 C C . ALA B 1 282 ? 7.074 -13.305 -12.609 1 98.56 282 ALA B C 1
ATOM 6922 O O . ALA B 1 282 ? 7.914 -14.211 -12.609 1 98.56 282 ALA B O 1
ATOM 6923 N N . ILE B 1 283 ? 5.84 -13.508 -12.227 1 98.75 283 ILE B N 1
ATOM 6924 C CA . ILE B 1 283 ? 5.41 -14.797 -11.695 1 98.75 283 ILE B CA 1
ATOM 6925 C C . ILE B 1 283 ? 4.281 -15.359 -12.562 1 98.75 283 ILE B C 1
ATOM 6927 O O . ILE B 1 283 ? 3.35 -14.633 -12.914 1 98.75 283 ILE B O 1
ATOM 6931 N N . VAL B 1 284 ? 4.383 -16.609 -12.852 1 98.12 284 VAL B N 1
ATOM 6932 C CA . VAL B 1 284 ? 3.34 -17.312 -13.586 1 98.12 284 VAL B CA 1
ATOM 6933 C C . VAL B 1 284 ? 2.984 -18.609 -12.859 1 98.12 284 VAL B C 1
ATOM 6935 O O . VAL B 1 284 ? 3.764 -19.094 -12.039 1 98.12 284 VAL B O 1
ATOM 6938 N N . GLY B 1 285 ? 1.869 -19.141 -13.133 1 97 285 GLY B N 1
ATOM 6939 C CA . GLY B 1 285 ? 1.335 -20.375 -12.594 1 97 285 GLY B CA 1
ATOM 6940 C C . GLY B 1 285 ? -0.118 -20.609 -12.961 1 97 285 GLY B C 1
ATOM 6941 O O . GLY B 1 285 ? -0.771 -19.734 -13.523 1 97 285 GLY B O 1
ATOM 6942 N N . ASN B 1 286 ? -0.557 -21.828 -12.727 1 95.25 286 ASN B N 1
ATOM 6943 C CA . ASN B 1 286 ? -1.989 -22.016 -12.93 1 95.25 286 ASN B CA 1
ATOM 6944 C C . ASN B 1 286 ? -2.807 -21.156 -11.961 1 95.25 286 ASN B C 1
ATOM 6946 O O . ASN B 1 286 ? -2.268 -20.609 -11 1 95.25 286 ASN B O 1
ATOM 6950 N N . THR B 1 287 ? -4.043 -21 -12.211 1 97.44 287 THR B N 1
ATOM 6951 C CA . THR B 1 287 ? -4.91 -20.062 -11.516 1 97.44 287 THR B CA 1
ATOM 6952 C C . THR B 1 287 ? -4.918 -20.328 -10.016 1 97.44 287 THR B C 1
ATOM 6954 O O . THR B 1 287 ? -4.859 -19.406 -9.211 1 97.44 287 THR B O 1
ATOM 6957 N N . ILE B 1 288 ? -4.91 -21.547 -9.625 1 97.06 288 ILE B N 1
ATOM 6958 C CA . ILE B 1 288 ? -5.023 -21.938 -8.219 1 97.06 288 ILE B CA 1
ATOM 6959 C C . ILE B 1 288 ? -3.729 -21.594 -7.488 1 97.06 288 ILE B C 1
ATOM 6961 O O . ILE B 1 288 ? -3.758 -21.047 -6.383 1 97.06 288 ILE B O 1
ATOM 6965 N N . MET B 1 289 ? -2.602 -21.859 -8.094 1 97.5 289 MET B N 1
ATOM 6966 C CA . MET B 1 289 ? -1.322 -21.531 -7.477 1 97.5 289 MET B CA 1
ATOM 6967 C C . MET B 1 289 ? -1.2 -20.016 -7.262 1 97.5 289 MET B C 1
ATOM 6969 O O . MET B 1 289 ? -0.691 -19.578 -6.23 1 97.5 289 MET B O 1
ATOM 6973 N N . ILE B 1 290 ? -1.645 -19.266 -8.234 1 98.44 290 ILE B N 1
ATOM 6974 C CA . ILE B 1 290 ? -1.601 -17.812 -8.117 1 98.44 290 ILE B CA 1
ATOM 6975 C C . ILE B 1 290 ? -2.543 -17.359 -7 1 98.44 290 ILE B C 1
ATOM 6977 O O . ILE B 1 290 ? -2.203 -16.469 -6.215 1 98.44 290 ILE B O 1
ATOM 6981 N N . HIS B 1 291 ? -3.736 -17.969 -6.906 1 98.44 291 HIS B N 1
ATOM 6982 C CA . HIS B 1 291 ? -4.676 -17.641 -5.84 1 98.44 291 HIS B CA 1
ATOM 6983 C C . HIS B 1 291 ? -4.086 -17.953 -4.469 1 98.44 291 HIS B C 1
ATOM 6985 O O . HIS B 1 291 ? -4.199 -17.156 -3.543 1 98.44 291 HIS B O 1
ATOM 6991 N N . LEU B 1 292 ? -3.441 -19.094 -4.375 1 98.06 292 LEU B N 1
ATOM 6992 C CA . LEU B 1 292 ? -2.846 -19.484 -3.1 1 98.06 292 LEU B CA 1
ATOM 6993 C C . LEU B 1 292 ? -1.71 -18.531 -2.721 1 98.06 292 LEU B C 1
ATOM 6995 O O . LEU B 1 292 ? -1.563 -18.172 -1.553 1 98.06 292 LEU B O 1
ATOM 6999 N N . LEU B 1 293 ? -0.943 -18.156 -3.689 1 98.44 293 LEU B N 1
ATOM 7000 C CA . LEU B 1 293 ? 0.131 -17.203 -3.459 1 98.44 293 LEU B CA 1
ATOM 7001 C C . LEU B 1 293 ? -0.42 -15.891 -2.904 1 98.44 293 LEU B C 1
ATOM 7003 O O . LEU B 1 293 ? 0.193 -15.273 -2.027 1 98.44 293 LEU B O 1
ATOM 7007 N N . LEU B 1 294 ? -1.569 -15.492 -3.385 1 98.25 294 LEU B N 1
ATOM 7008 C CA . LEU B 1 294 ? -2.158 -14.203 -3.037 1 98.25 294 LEU B CA 1
ATOM 7009 C C . LEU B 1 294 ? -3.082 -14.336 -1.831 1 98.25 294 LEU B C 1
ATOM 7011 O O . LEU B 1 294 ? -3.633 -13.344 -1.354 1 98.25 294 LEU B O 1
ATOM 7015 N N . GLY B 1 295 ? -3.299 -15.547 -1.361 1 97.44 295 GLY B N 1
ATOM 7016 C CA . GLY B 1 295 ? -4.227 -15.781 -0.265 1 97.44 295 GLY B CA 1
ATOM 7017 C C . GLY B 1 295 ? -5.68 -15.586 -0.66 1 97.44 295 GLY B C 1
ATOM 7018 O O . GLY B 1 295 ? -6.48 -15.078 0.131 1 97.44 295 GLY B O 1
ATOM 7019 N N . LEU B 1 296 ? -6.047 -15.922 -1.838 1 97.94 296 LEU B N 1
ATOM 7020 C CA . LEU B 1 296 ? -7.41 -15.781 -2.336 1 97.94 296 LEU B CA 1
ATOM 7021 C C . LEU B 1 296 ? -8.18 -17.094 -2.186 1 97.94 296 LEU B C 1
ATOM 7023 O O . LEU B 1 296 ? -7.613 -18.172 -2.373 1 97.94 296 LEU B O 1
ATOM 7027 N N . PRO B 1 297 ? -9.414 -17.016 -1.867 1 96.69 297 PRO B N 1
ATOM 7028 C CA . PRO B 1 297 ? -10.203 -18.25 -1.756 1 96.69 297 PRO B CA 1
ATOM 7029 C C . PRO B 1 297 ? -10.367 -18.969 -3.094 1 96.69 297 PRO B C 1
ATOM 7031 O O . PRO B 1 297 ? -10.516 -18.312 -4.133 1 96.69 297 PRO B O 1
ATOM 7034 N N . CYS B 1 298 ? -10.391 -20.281 -3.041 1 96.31 298 CYS B N 1
ATOM 7035 C CA . CYS B 1 298 ? -10.469 -21.078 -4.258 1 96.31 298 CYS B CA 1
ATOM 7036 C C . CYS B 1 298 ? -11.719 -21.953 -4.258 1 96.31 298 CYS B C 1
ATOM 7038 O O . CYS B 1 298 ? -11.969 -22.688 -5.211 1 96.31 298 CYS B O 1
ATOM 7040 N N . LYS B 1 299 ? -12.484 -21.828 -3.219 1 95 299 LYS B N 1
ATOM 7041 C CA . LYS B 1 299 ? -13.641 -22.703 -3.051 1 95 299 LYS B CA 1
ATOM 7042 C C . LYS B 1 299 ? -14.531 -22.672 -4.289 1 95 299 LYS B C 1
ATOM 7044 O O . LYS B 1 299 ? -15 -23.719 -4.75 1 95 299 LYS B O 1
ATOM 7049 N N . ASN B 1 300 ? -14.766 -21.531 -4.871 1 95.81 300 ASN B N 1
ATOM 7050 C CA . ASN B 1 300 ? -15.703 -21.359 -5.977 1 95.81 300 ASN B CA 1
ATOM 7051 C C . ASN B 1 300 ? -15.117 -21.875 -7.285 1 95.81 300 ASN B C 1
ATOM 7053 O O . ASN B 1 300 ? -15.828 -22.016 -8.281 1 95.81 300 ASN B O 1
ATOM 7057 N N . ILE B 1 301 ? -13.859 -22.219 -7.305 1 94.88 301 ILE B N 1
ATOM 7058 C CA . ILE B 1 301 ? -13.211 -22.766 -8.492 1 94.88 301 ILE B CA 1
ATOM 7059 C C . ILE B 1 301 ? -13.578 -24.234 -8.656 1 94.88 301 ILE B C 1
ATOM 7061 O O . ILE B 1 301 ? -13.672 -24.734 -9.781 1 94.88 301 ILE B O 1
ATOM 7065 N N . THR B 1 302 ? -13.82 -24.969 -7.566 1 88.94 302 THR B N 1
ATOM 7066 C CA . THR B 1 302 ? -14.086 -26.391 -7.633 1 88.94 302 THR B CA 1
ATOM 7067 C C . THR B 1 302 ? -15.586 -26.672 -7.715 1 88.94 302 THR B C 1
ATOM 7069 O O . THR B 1 302 ? -16 -27.812 -7.883 1 88.94 302 THR B O 1
ATOM 7072 N N . MET B 1 303 ? -16.297 -25.625 -7.562 1 90.5 303 MET B N 1
ATOM 7073 C CA . MET B 1 303 ? -17.734 -25.766 -7.664 1 90.5 303 MET B CA 1
ATOM 7074 C C . MET B 1 303 ? -18.266 -25.062 -8.914 1 90.5 303 MET B C 1
ATOM 7076 O O . MET B 1 303 ? -17.828 -23.969 -9.242 1 90.5 303 MET B O 1
ATOM 7080 N N . SER B 1 304 ? -19.141 -25.828 -9.57 1 91.94 304 SER B N 1
ATOM 7081 C CA . SER B 1 304 ? -19.766 -25.172 -10.711 1 91.94 304 SER B CA 1
ATOM 7082 C C . SER B 1 304 ? -20.422 -23.859 -10.305 1 91.94 304 SER B C 1
ATOM 7084 O O . SER B 1 304 ? -21.109 -23.781 -9.289 1 91.94 304 SER B O 1
ATOM 7086 N N . PRO B 1 305 ? -20.25 -22.656 -10.992 1 95.19 305 PRO B N 1
ATOM 7087 C CA . PRO B 1 305 ? -19.75 -22.578 -12.367 1 95.19 305 PRO B CA 1
ATOM 7088 C C . PRO B 1 305 ? -18.25 -22.266 -12.438 1 95.19 305 PRO B C 1
ATOM 7090 O O . PRO B 1 305 ? -17.797 -21.609 -13.367 1 95.19 305 PRO B O 1
ATOM 7093 N N . TYR B 1 306 ? -17.391 -22.625 -11.445 1 95.12 306 TYR B N 1
ATOM 7094 C CA . TYR B 1 306 ? -15.938 -22.641 -11.43 1 95.12 306 TYR B CA 1
ATOM 7095 C C . TYR B 1 306 ? -15.375 -21.219 -11.555 1 95.12 306 TYR B C 1
ATOM 7097 O O . TYR B 1 306 ? -14.609 -20.938 -12.477 1 95.12 306 TYR B O 1
ATOM 7105 N N . ILE B 1 307 ? -15.719 -20.359 -10.641 1 97.62 307 ILE B N 1
ATOM 7106 C CA . ILE B 1 307 ? -15.406 -18.938 -10.742 1 97.62 307 ILE B CA 1
ATOM 7107 C C . ILE B 1 307 ? -14.188 -18.625 -9.883 1 97.62 307 ILE B C 1
ATOM 7109 O O . ILE B 1 307 ? -14.234 -18.734 -8.656 1 97.62 307 ILE B O 1
ATOM 7113 N N . PRO B 1 308 ? -13.125 -18.172 -10.508 1 97.88 308 PRO B N 1
ATOM 7114 C CA . PRO B 1 308 ? -12.008 -17.656 -9.711 1 97.88 308 PRO B CA 1
ATOM 7115 C C . PRO B 1 308 ? -12.234 -16.219 -9.227 1 97.88 308 PRO B C 1
ATOM 7117 O O . PRO B 1 308 ? -13.195 -15.578 -9.641 1 97.88 308 PRO B O 1
ATOM 7120 N N . VAL B 1 309 ? -11.375 -15.742 -8.328 1 98.06 309 VAL B N 1
ATOM 7121 C CA . VAL B 1 309 ? -11.484 -14.383 -7.797 1 98.06 309 VAL B CA 1
ATOM 7122 C C . VAL B 1 309 ? -10.992 -13.383 -8.836 1 98.06 309 VAL B C 1
ATOM 7124 O O . VAL B 1 309 ? -11.648 -12.375 -9.094 1 98.06 309 VAL B O 1
ATOM 7127 N N . VAL B 1 310 ? -9.852 -13.695 -9.438 1 97.06 310 VAL B N 1
ATOM 7128 C CA . VAL B 1 310 ? -9.234 -12.758 -10.375 1 97.06 310 VAL B CA 1
ATOM 7129 C C . VAL B 1 310 ? -8.328 -13.523 -11.336 1 97.06 310 VAL B C 1
ATOM 7131 O O . VAL B 1 310 ? -7.664 -14.492 -10.945 1 97.06 310 VAL B O 1
ATOM 7134 N N . THR B 1 311 ? -8.289 -13.125 -12.602 1 96.25 311 THR B N 1
ATOM 7135 C CA . THR B 1 311 ? -7.395 -13.703 -13.594 1 96.25 311 THR B CA 1
ATOM 7136 C C . THR B 1 311 ? -6.625 -12.609 -14.336 1 96.25 311 THR B C 1
ATOM 7138 O O . THR B 1 311 ? -5.711 -12.898 -15.109 1 96.25 311 THR B O 1
ATOM 7141 N N . LYS B 1 312 ? -6.973 -11.398 -14.094 1 95 312 LYS B N 1
ATOM 7142 C CA . LYS B 1 312 ? -6.289 -10.281 -14.75 1 95 312 LYS B CA 1
ATOM 7143 C C . LYS B 1 312 ? -4.844 -10.172 -14.273 1 95 312 LYS B C 1
ATOM 7145 O O . LYS B 1 312 ? -4.5 -10.656 -13.195 1 95 312 LYS B O 1
ATOM 7150 N N . ALA B 1 313 ? -4.094 -9.508 -15.125 1 95.88 313 ALA B N 1
ATOM 7151 C CA . ALA B 1 313 ? -2.729 -9.195 -14.711 1 95.88 313 ALA B CA 1
ATOM 7152 C C . ALA B 1 313 ? -2.719 -8.289 -13.484 1 95.88 313 ALA B C 1
ATOM 7154 O O . ALA B 1 313 ? -3.549 -7.383 -13.367 1 95.88 313 ALA B O 1
ATOM 7155 N N . LEU B 1 314 ? -1.864 -8.539 -12.578 1 95.81 314 LEU B N 1
ATOM 7156 C CA . LEU B 1 314 ? -1.708 -7.715 -11.383 1 95.81 314 LEU B CA 1
ATOM 7157 C C . LEU B 1 314 ? -0.269 -7.23 -11.242 1 95.81 314 LEU B C 1
ATOM 7159 O O . LEU B 1 314 ? 0.67 -7.945 -11.594 1 95.81 314 LEU B O 1
ATOM 7163 N N . GLU B 1 315 ? -0.068 -6.074 -10.82 1 96.12 315 GLU B N 1
ATOM 7164 C CA . GLU B 1 315 ? 1.216 -5.5 -10.43 1 96.12 315 GLU B CA 1
ATOM 7165 C C . GLU B 1 315 ? 1.197 -5.051 -8.969 1 96.12 315 GLU B C 1
ATOM 7167 O O . GLU B 1 315 ? 0.373 -4.219 -8.586 1 96.12 315 GLU B O 1
ATOM 7172 N N . LEU B 1 316 ? 2.07 -5.602 -8.18 1 96.56 316 LEU B N 1
ATOM 7173 C CA . LEU B 1 316 ? 2.127 -5.359 -6.742 1 96.56 316 LEU B CA 1
ATOM 7174 C C . LEU B 1 316 ? 3.562 -5.102 -6.289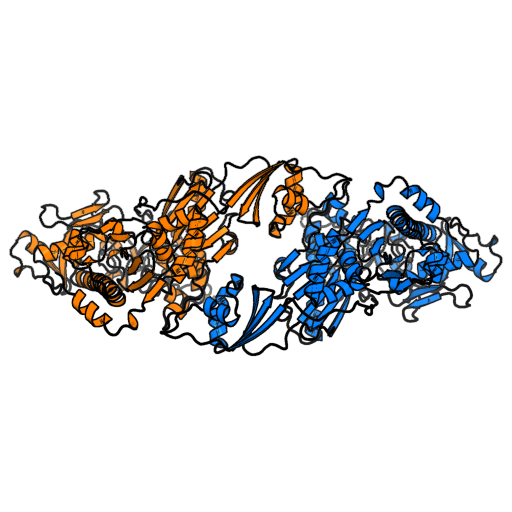 1 96.56 316 LEU B C 1
ATOM 7176 O O . LEU B 1 316 ? 4.512 -5.551 -6.938 1 96.56 316 LEU B O 1
ATOM 7180 N N . GLU B 1 317 ? 3.729 -4.398 -5.199 1 95.56 317 GLU B N 1
ATOM 7181 C CA . GLU B 1 317 ? 5.039 -4.395 -4.559 1 95.56 317 GLU B CA 1
ATOM 7182 C C . GLU B 1 317 ? 5.363 -5.762 -3.963 1 95.56 317 GLU B C 1
ATOM 7184 O O . GLU B 1 317 ? 4.488 -6.426 -3.404 1 95.56 317 GLU B O 1
ATOM 7189 N N . ALA B 1 318 ? 6.59 -6.164 -4.086 1 97.56 318 ALA B N 1
ATOM 7190 C CA . ALA B 1 318 ? 6.996 -7.477 -3.592 1 97.56 318 ALA B CA 1
ATOM 7191 C C . ALA B 1 318 ? 6.594 -7.66 -2.129 1 97.56 318 ALA B C 1
ATOM 7193 O O . ALA B 1 318 ? 6.082 -8.719 -1.747 1 97.56 318 ALA B O 1
ATOM 7194 N N . LYS B 1 319 ? 6.664 -6.66 -1.349 1 94 319 LYS B N 1
ATOM 7195 C CA . LYS B 1 319 ? 6.402 -6.746 0.085 1 94 319 LYS B CA 1
ATOM 7196 C C . LYS B 1 319 ? 4.922 -7 0.356 1 94 319 LYS B C 1
ATOM 7198 O O . LYS B 1 319 ? 4.566 -7.586 1.382 1 94 319 LYS B O 1
ATOM 7203 N N . GLU B 1 320 ? 4.078 -6.566 -0.505 1 94.06 320 GLU B N 1
ATOM 7204 C CA . GLU B 1 320 ? 2.639 -6.742 -0.321 1 94.06 320 GLU B CA 1
ATOM 7205 C C . GLU B 1 320 ? 2.268 -8.219 -0.267 1 94.06 320 GLU B C 1
ATOM 7207 O O . GLU B 1 320 ? 1.251 -8.594 0.325 1 94.06 320 GLU B O 1
ATOM 7212 N N . ILE B 1 321 ? 3.076 -9.102 -0.894 1 96.19 321 ILE B N 1
ATOM 7213 C CA . ILE B 1 321 ? 2.736 -10.516 -0.873 1 96.19 321 ILE B CA 1
ATOM 7214 C C . ILE B 1 321 ? 3.775 -11.281 -0.055 1 96.19 321 ILE B C 1
ATOM 7216 O O . ILE B 1 321 ? 3.85 -12.516 -0.131 1 96.19 321 ILE B O 1
ATOM 7220 N N . GLY B 1 322 ? 4.688 -10.562 0.582 1 96.06 322 GLY B N 1
ATOM 7221 C CA . GLY B 1 322 ? 5.605 -11.18 1.527 1 96.06 322 GLY B CA 1
ATOM 7222 C C . GLY B 1 322 ? 6.934 -11.57 0.903 1 96.06 322 GLY B C 1
ATOM 7223 O O . GLY B 1 322 ? 7.75 -12.242 1.535 1 96.06 322 GLY B O 1
ATOM 7224 N N . ILE B 1 323 ? 7.16 -11.188 -0.329 1 97.69 323 ILE B N 1
ATOM 7225 C CA . ILE B 1 323 ? 8.438 -11.484 -0.976 1 97.69 323 ILE B CA 1
ATOM 7226 C C . ILE B 1 323 ? 9.477 -10.453 -0.545 1 97.69 323 ILE B C 1
ATOM 7228 O O . ILE B 1 323 ? 9.219 -9.25 -0.557 1 97.69 323 ILE B O 1
ATOM 7232 N N . LYS B 1 324 ? 10.609 -10.922 -0.165 1 94.94 324 LYS B N 1
ATOM 7233 C CA . LYS B 1 324 ? 11.68 -10.062 0.346 1 94.94 324 LYS B CA 1
ATOM 7234 C C . LYS B 1 324 ? 12.508 -9.477 -0.794 1 94.94 324 LYS B C 1
ATOM 7236 O O . LYS B 1 324 ? 13.617 -9.938 -1.063 1 94.94 324 LYS B O 1
ATOM 7241 N N . ALA B 1 325 ? 12.039 -8.492 -1.399 1 95.25 325 ALA B N 1
ATOM 7242 C CA . ALA B 1 325 ? 12.695 -7.73 -2.459 1 95.25 325 ALA B CA 1
ATOM 7243 C C . ALA B 1 325 ? 12.156 -6.301 -2.516 1 95.25 325 ALA B C 1
ATOM 7245 O O . ALA B 1 325 ? 11.078 -6.016 -1.977 1 95.25 325 ALA B O 1
ATOM 7246 N N . LYS B 1 326 ? 12.836 -5.395 -3.084 1 92.81 326 LYS B N 1
ATOM 7247 C CA . LYS B 1 326 ? 12.422 -4 -3.166 1 92.81 326 LYS B CA 1
ATOM 7248 C C . LYS B 1 326 ? 11.625 -3.736 -4.445 1 92.81 326 LYS B C 1
ATOM 7250 O O . LYS B 1 326 ? 11.016 -2.676 -4.594 1 92.81 326 LYS B O 1
ATOM 7255 N N . GLY B 1 327 ? 11.578 -4.711 -5.254 1 96.38 327 GLY B N 1
ATOM 7256 C CA . GLY B 1 327 ? 11 -4.488 -6.566 1 96.38 327 GLY B CA 1
ATOM 7257 C C . GLY B 1 327 ? 9.508 -4.781 -6.617 1 96.38 327 GLY B C 1
ATOM 7258 O O . GLY B 1 327 ? 8.836 -4.781 -5.582 1 96.38 327 GLY B O 1
ATOM 7259 N N . MET B 1 328 ? 9.039 -4.797 -7.852 1 98 328 MET B N 1
ATOM 7260 C CA . MET B 1 328 ? 7.637 -5.078 -8.164 1 98 328 MET B CA 1
ATOM 7261 C C . MET B 1 328 ? 7.449 -6.539 -8.547 1 98 328 MET B C 1
ATOM 7263 O O . MET B 1 328 ? 8.383 -7.188 -9.016 1 98 328 MET B O 1
ATOM 7267 N N . VAL B 1 329 ? 6.293 -7.051 -8.242 1 98.44 329 VAL B N 1
ATOM 7268 C CA . VAL B 1 329 ? 5.867 -8.367 -8.711 1 98.44 329 VAL B CA 1
ATOM 7269 C C . VAL B 1 329 ? 4.754 -8.211 -9.742 1 98.44 329 VAL B C 1
ATOM 7271 O O . VAL B 1 329 ? 3.74 -7.562 -9.484 1 98.44 329 VAL B O 1
ATOM 7274 N N . SER B 1 330 ? 4.988 -8.758 -10.867 1 98.06 330 SER B N 1
ATOM 7275 C CA . SER B 1 330 ? 3.971 -8.812 -11.906 1 98.06 330 SER B CA 1
ATOM 7276 C C . SER B 1 330 ? 3.443 -10.234 -12.086 1 98.06 330 SER B C 1
ATOM 7278 O O . SER B 1 330 ? 4.211 -11.156 -12.383 1 98.06 330 SER B O 1
ATOM 7280 N N . LEU B 1 331 ? 2.203 -10.383 -11.891 1 97.88 331 LEU B N 1
ATOM 7281 C CA . LEU B 1 331 ? 1.53 -11.633 -12.203 1 97.88 331 LEU B CA 1
ATOM 7282 C C . LEU B 1 331 ? 0.891 -11.578 -13.586 1 97.88 331 LEU B C 1
ATOM 7284 O O . LEU B 1 331 ? 0.06 -10.711 -13.852 1 97.88 331 LEU B O 1
ATOM 7288 N N . LEU B 1 332 ? 1.33 -12.453 -14.453 1 97.56 332 LEU B N 1
ATOM 7289 C CA . LEU B 1 332 ? 0.726 -12.492 -15.781 1 97.56 332 LEU B CA 1
ATOM 7290 C C . LEU B 1 332 ? -0.749 -12.875 -15.695 1 97.56 332 LEU B C 1
ATOM 7292 O O . LEU B 1 332 ? -1.173 -13.523 -14.742 1 97.56 332 LEU B O 1
ATOM 7296 N N . PRO B 1 333 ? -1.52 -12.484 -16.656 1 96.56 333 PRO B N 1
ATOM 7297 C CA . PRO B 1 333 ? -2.947 -12.812 -16.625 1 96.56 333 PRO B CA 1
ATOM 7298 C C . PRO B 1 333 ? -3.227 -14.273 -16.969 1 96.56 333 PRO B C 1
ATOM 7300 O O . PRO B 1 333 ? -2.494 -14.883 -17.75 1 96.56 333 PRO B O 1
ATOM 7303 N N . GLY B 1 334 ? -4.176 -14.789 -16.312 1 95.94 334 GLY B N 1
ATOM 7304 C CA . GLY B 1 334 ? -4.695 -16.109 -16.656 1 95.94 334 GLY B CA 1
ATOM 7305 C C . GLY B 1 334 ? -5.906 -16.047 -17.562 1 95.94 334 GLY B C 1
ATOM 7306 O O . GLY B 1 334 ? -6.391 -14.969 -17.906 1 95.94 334 GLY B O 1
ATOM 7307 N N . ILE B 1 335 ? -6.367 -17.203 -17.953 1 95.19 335 ILE B N 1
ATOM 7308 C CA . ILE B 1 335 ? -7.445 -17.266 -18.922 1 95.19 335 ILE B CA 1
ATOM 7309 C C . ILE B 1 335 ? -8.742 -17.703 -18.25 1 95.19 335 ILE B C 1
ATOM 7311 O O . ILE B 1 335 ? -9.812 -17.172 -18.547 1 95.19 335 ILE B O 1
ATOM 7315 N N . SER B 1 336 ? -8.672 -18.672 -17.375 1 94.44 336 SER B N 1
ATOM 7316 C CA . SER B 1 336 ? -9.844 -19.219 -16.688 1 94.44 336 SER B CA 1
ATOM 7317 C C . SER B 1 336 ? -9.461 -19.828 -15.344 1 94.44 336 SER B C 1
ATOM 7319 O O . SER B 1 336 ? -8.312 -19.703 -14.898 1 94.44 336 SER B O 1
ATOM 7321 N N . ALA B 1 337 ? -10.422 -20.484 -14.703 1 94.44 337 ALA B N 1
ATOM 7322 C CA . ALA B 1 337 ? -10.219 -21.141 -13.422 1 94.44 337 ALA B CA 1
ATOM 7323 C C . ALA B 1 337 ? -9.164 -22.234 -13.531 1 94.44 337 ALA B C 1
ATOM 7325 O O . ALA B 1 337 ? -8.422 -22.5 -12.578 1 94.44 337 ALA B O 1
ATOM 7326 N N . PHE B 1 338 ? -9.039 -22.844 -14.734 1 92.31 338 PHE B N 1
ATOM 7327 C CA . PHE B 1 338 ? -8.156 -23.984 -14.82 1 92.31 338 PHE B CA 1
ATOM 7328 C C . PHE B 1 338 ? -7.102 -23.781 -15.906 1 92.31 338 PHE B C 1
ATOM 7330 O O . PHE B 1 338 ? -6.297 -24.672 -16.172 1 92.31 338 PHE B O 1
ATOM 7337 N N . VAL B 1 339 ? -7.121 -22.719 -16.547 1 95.56 339 VAL B N 1
ATOM 7338 C CA . VAL B 1 339 ? -6.066 -22.297 -17.469 1 95.56 339 VAL B CA 1
ATOM 7339 C C . VAL B 1 339 ? -5.457 -20.984 -16.984 1 95.56 339 VAL B C 1
ATOM 7341 O O . VAL B 1 339 ? -6.055 -19.906 -17.141 1 95.56 339 VAL B O 1
ATOM 7344 N N . GLY B 1 340 ? -4.336 -21.109 -16.5 1 96.25 340 GLY B N 1
ATOM 7345 C CA . GLY B 1 340 ? -3.746 -19.984 -15.789 1 96.25 340 GLY B CA 1
ATOM 7346 C C . GLY B 1 340 ? -2.729 -19.219 -16.609 1 96.25 340 GLY B C 1
ATOM 7347 O O . GLY B 1 340 ? -2.75 -19.281 -17.844 1 96.25 340 GLY B O 1
ATOM 7348 N N . SER B 1 341 ? -1.971 -18.438 -15.898 1 97.44 341 SER B N 1
ATOM 7349 C CA . SER B 1 341 ? -0.992 -17.562 -16.531 1 97.44 341 SER B CA 1
ATOM 7350 C C . SER B 1 341 ? 0.196 -18.359 -17.062 1 97.44 341 SER B C 1
ATOM 7352 O O . SER B 1 341 ? 0.955 -17.875 -17.906 1 97.44 341 SER B O 1
ATOM 7354 N N . ASP B 1 342 ? 0.402 -19.594 -16.562 1 95.69 342 ASP B N 1
ATOM 7355 C CA . ASP B 1 342 ? 1.44 -20.453 -17.125 1 95.69 342 ASP B CA 1
ATOM 7356 C C . ASP B 1 342 ? 1.19 -20.734 -18.594 1 95.69 342 ASP B C 1
ATOM 7358 O O . ASP B 1 342 ? 2.127 -20.734 -19.406 1 95.69 342 ASP B O 1
ATOM 7362 N N . ILE B 1 343 ? -0.027 -20.859 -18.984 1 95 343 ILE B N 1
ATOM 7363 C CA . ILE B 1 343 ? -0.364 -21.109 -20.375 1 95 343 ILE B CA 1
ATOM 7364 C C . ILE B 1 343 ? -0.226 -19.828 -21.188 1 95 343 ILE B C 1
ATOM 7366 O O . ILE B 1 343 ? 0.273 -19.844 -22.312 1 95 343 ILE B O 1
ATOM 7370 N N . THR B 1 344 ? -0.689 -18.734 -20.562 1 95.81 344 THR B N 1
ATOM 7371 C CA . THR B 1 344 ? -0.479 -17.453 -21.219 1 95.81 344 THR B CA 1
ATOM 7372 C C . THR B 1 344 ? 1.001 -17.219 -21.516 1 95.81 344 THR B C 1
ATOM 7374 O O . THR B 1 344 ? 1.361 -16.812 -22.625 1 95.81 344 THR B O 1
ATOM 7377 N N . ALA B 1 345 ? 1.81 -17.516 -20.547 1 95.38 345 ALA B N 1
ATOM 7378 C CA . ALA B 1 345 ? 3.256 -17.375 -20.703 1 95.38 345 ALA B CA 1
ATOM 7379 C C . ALA B 1 345 ? 3.787 -18.344 -21.766 1 95.38 345 ALA B C 1
ATOM 7381 O O . ALA B 1 345 ? 4.676 -17.984 -22.547 1 95.38 345 ALA B O 1
ATOM 7382 N N . GLY B 1 346 ? 3.279 -19.562 -21.766 1 93.5 346 GLY B N 1
ATOM 7383 C CA . GLY B 1 346 ? 3.67 -20.531 -22.766 1 93.5 346 GLY B CA 1
ATOM 7384 C C . GLY B 1 346 ? 3.35 -20.078 -24.188 1 93.5 346 GLY B C 1
ATOM 7385 O O . GLY B 1 346 ? 4.176 -20.219 -25.094 1 93.5 346 GLY B O 1
ATOM 7386 N N . ILE B 1 347 ? 2.174 -19.547 -24.344 1 92.94 347 ILE B N 1
ATOM 7387 C CA . ILE B 1 347 ? 1.758 -19.031 -25.641 1 92.94 347 ILE B CA 1
ATOM 7388 C C . ILE B 1 347 ? 2.703 -17.922 -26.078 1 92.94 347 ILE B C 1
ATOM 7390 O O . ILE B 1 347 ? 3.125 -17.875 -27.234 1 92.94 347 ILE B O 1
ATOM 7394 N N . LEU B 1 348 ? 3.076 -17.078 -25.141 1 91.62 348 LEU B N 1
ATOM 7395 C CA . LEU B 1 348 ? 3.996 -15.984 -25.438 1 91.62 348 LEU B CA 1
ATOM 7396 C C . LEU B 1 348 ? 5.352 -16.516 -25.891 1 91.62 348 LEU B C 1
ATOM 7398 O O . LEU B 1 348 ? 5.969 -15.969 -26.797 1 91.62 348 LEU B O 1
ATOM 7402 N N . SER B 1 349 ? 5.789 -17.547 -25.297 1 89.75 349 SER B N 1
ATOM 7403 C CA . SER B 1 349 ? 7.16 -18.016 -25.469 1 89.75 349 SER B CA 1
ATOM 7404 C C . SER B 1 349 ? 7.293 -18.875 -26.719 1 89.75 349 SER B C 1
ATOM 7406 O O . SER B 1 349 ? 8.328 -18.828 -27.391 1 89.75 349 SER B O 1
ATOM 7408 N N . CYS B 1 350 ? 6.316 -19.719 -27.031 1 86.06 350 CYS B N 1
ATOM 7409 C CA . CYS B 1 350 ? 6.48 -20.703 -28.109 1 86.06 350 CYS B CA 1
ATOM 7410 C C . CYS B 1 350 ? 6.293 -20.031 -29.469 1 86.06 350 CYS B C 1
ATOM 7412 O O . CYS B 1 350 ? 6.656 -20.609 -30.5 1 86.06 350 CYS B O 1
ATOM 7414 N N . GLY B 1 351 ? 5.789 -18.781 -29.547 1 80 351 GLY B N 1
ATOM 7415 C CA . GLY B 1 351 ? 5.684 -18.047 -30.797 1 80 351 GLY B CA 1
ATOM 7416 C C . GLY B 1 351 ? 4.422 -18.375 -31.578 1 80 351 GLY B C 1
ATOM 7417 O O . GLY B 1 351 ? 4.32 -18.047 -32.75 1 80 351 GLY B O 1
ATOM 7418 N N . MET B 1 352 ? 3.494 -19.094 -31.016 1 88.38 352 MET B N 1
ATOM 7419 C CA . MET B 1 352 ? 2.211 -19.438 -31.609 1 88.38 352 MET B CA 1
ATOM 7420 C C . MET B 1 352 ? 1.578 -18.219 -32.281 1 88.38 352 MET B C 1
ATOM 7422 O O . MET B 1 352 ? 1.009 -18.328 -33.375 1 88.38 352 MET B O 1
ATOM 7426 N N . LEU B 1 353 ? 1.778 -17.109 -31.766 1 87.88 353 LEU B N 1
ATOM 7427 C CA . LEU B 1 353 ? 1.084 -15.906 -32.219 1 87.88 353 LEU B CA 1
ATOM 7428 C C . LEU B 1 353 ? 1.792 -15.289 -33.406 1 87.88 353 LEU B C 1
ATOM 7430 O O . LEU B 1 353 ? 1.281 -14.352 -34.031 1 87.88 353 LEU B O 1
ATOM 7434 N N . ASN B 1 354 ? 2.938 -15.812 -33.812 1 85.81 354 ASN B N 1
ATOM 7435 C CA . ASN B 1 354 ? 3.709 -15.266 -34.906 1 85.81 354 ASN B CA 1
ATOM 7436 C C . ASN B 1 354 ? 3.344 -15.93 -36.25 1 85.81 354 ASN B C 1
ATOM 7438 O O . ASN B 1 354 ? 3.785 -15.492 -37.312 1 85.81 354 ASN B O 1
ATOM 7442 N N . SER B 1 355 ? 2.551 -16.938 -36.188 1 90.19 355 SER B N 1
ATOM 7443 C CA . SER B 1 355 ? 2.238 -17.703 -37.375 1 90.19 355 SER B CA 1
ATOM 7444 C C . SER B 1 355 ? 0.792 -17.484 -37.812 1 90.19 355 SER B C 1
ATOM 7446 O O . SER B 1 355 ? -0.092 -17.297 -36.969 1 90.19 355 SER B O 1
ATOM 7448 N N . GLU B 1 356 ? 0.568 -17.594 -39.094 1 93.81 356 GLU B N 1
ATOM 7449 C CA . GLU B 1 356 ? -0.781 -17.547 -39.656 1 93.81 356 GLU B CA 1
ATOM 7450 C C . GLU B 1 356 ? -1.478 -18.891 -39.5 1 93.81 356 GLU B C 1
ATOM 7452 O O . GLU B 1 356 ? -2.707 -18.969 -39.5 1 93.81 356 GLU B O 1
ATOM 7457 N N . LYS B 1 357 ? -0.685 -19.906 -39.406 1 95.31 357 LYS B N 1
ATOM 7458 C CA . LYS B 1 357 ? -1.227 -21.266 -39.281 1 95.31 357 LYS B CA 1
ATOM 7459 C C . LYS B 1 357 ? -1.423 -21.641 -37.812 1 95.31 357 LYS B C 1
ATOM 7461 O O . LYS B 1 357 ? -0.768 -21.094 -36.938 1 95.31 357 LYS B O 1
ATOM 7466 N N . TYR B 1 358 ? -2.309 -22.625 -37.625 1 97.12 358 TYR B N 1
ATOM 7467 C CA . TYR B 1 358 ? -2.596 -23.062 -36.25 1 97.12 358 TYR B CA 1
ATOM 7468 C C . TYR B 1 358 ? -1.444 -23.906 -35.719 1 97.12 358 TYR B C 1
ATOM 7470 O O . TYR B 1 358 ? -0.824 -24.672 -36.438 1 97.12 358 TYR B O 1
ATOM 7478 N N . SER B 1 359 ? -1.165 -23.734 -34.531 1 96.75 359 SER B N 1
ATOM 7479 C CA . SER B 1 359 ? -0.284 -24.594 -33.719 1 96.75 359 SER B CA 1
ATOM 7480 C C . SER B 1 359 ? -0.954 -25.031 -32.438 1 96.75 359 SER B C 1
ATOM 7482 O O . SER B 1 359 ? -1.954 -24.438 -32 1 96.75 359 SER B O 1
ATOM 7484 N N . LEU B 1 360 ? -0.396 -26.078 -31.891 1 96.25 360 LEU B N 1
ATOM 7485 C CA . LEU B 1 360 ? -0.904 -26.625 -30.641 1 96.25 360 LEU B CA 1
ATOM 7486 C C . LEU B 1 360 ? 0.139 -26.516 -29.531 1 96.25 360 LEU B C 1
ATOM 7488 O O . LEU B 1 360 ? 1.319 -26.797 -29.75 1 96.25 360 LEU B O 1
ATOM 7492 N N . LEU B 1 361 ? -0.291 -26.031 -28.406 1 94.75 361 LEU B N 1
ATOM 7493 C CA . LEU B 1 361 ? 0.523 -26.078 -27.203 1 94.75 361 LEU B CA 1
ATOM 7494 C C . LEU B 1 361 ? -0.091 -27.016 -26.156 1 94.75 361 LEU B C 1
ATOM 7496 O O . LEU B 1 361 ? -1.251 -26.844 -25.781 1 94.75 361 LEU B O 1
ATOM 7500 N N . LEU B 1 362 ? 0.675 -27.969 -25.734 1 92.69 362 LEU B N 1
ATOM 7501 C CA . LEU B 1 362 ? 0.256 -28.922 -24.719 1 92.69 362 LEU B CA 1
ATOM 7502 C C . LEU B 1 362 ? 1.126 -28.812 -23.469 1 92.69 362 LEU B C 1
ATOM 7504 O O . LEU B 1 362 ? 2.344 -29 -23.531 1 92.69 362 LEU B O 1
ATOM 7508 N N . ASP B 1 363 ? 0.536 -28.438 -22.422 1 90.75 363 ASP B N 1
ATOM 7509 C CA . ASP B 1 363 ? 1.198 -28.484 -21.125 1 90.75 363 ASP B CA 1
ATOM 7510 C C . ASP B 1 363 ? 0.684 -29.672 -20.297 1 90.75 363 ASP B C 1
ATOM 7512 O O . ASP B 1 363 ? -0.399 -29.594 -19.719 1 90.75 363 ASP B O 1
ATOM 7516 N N . LEU B 1 364 ? 1.554 -30.656 -20.25 1 85.06 364 LEU B N 1
ATOM 7517 C CA . LEU B 1 364 ? 1.122 -31.922 -19.656 1 85.06 364 LEU B CA 1
ATOM 7518 C C . LEU B 1 364 ? 1.719 -32.094 -18.266 1 85.06 364 LEU B C 1
ATOM 7520 O O . LEU B 1 364 ? 2.92 -32.344 -18.125 1 85.06 364 LEU B O 1
ATOM 7524 N N . GLY B 1 365 ? 1.017 -31.844 -17.266 1 79 365 GLY B N 1
ATOM 7525 C CA . GLY B 1 365 ? 1.316 -32.094 -15.867 1 79 365 GLY B CA 1
ATOM 7526 C C . GLY B 1 365 ? 0.218 -32.875 -15.156 1 79 365 GLY B C 1
ATOM 7527 O O . GLY B 1 365 ? -0.296 -33.844 -15.672 1 79 365 GLY B O 1
ATOM 7528 N N . THR B 1 366 ? -0.043 -32.406 -13.953 1 74.75 366 THR B N 1
ATOM 7529 C CA . THR B 1 366 ? -1.154 -33 -13.219 1 74.75 366 THR B CA 1
ATOM 7530 C C . THR B 1 366 ? -2.463 -32.844 -13.984 1 74.75 366 THR B C 1
ATOM 7532 O O . THR B 1 366 ? -3.236 -33.781 -14.125 1 74.75 366 THR B O 1
ATOM 7535 N N . ASN B 1 367 ? -2.568 -31.594 -14.492 1 81.06 367 ASN B N 1
ATOM 7536 C CA . ASN B 1 367 ? -3.631 -31.312 -15.453 1 81.06 367 ASN B CA 1
ATOM 7537 C C . ASN B 1 367 ? -3.078 -31.125 -16.859 1 81.06 367 ASN B C 1
ATOM 7539 O O . ASN B 1 367 ? -1.871 -30.938 -17.031 1 81.06 367 ASN B O 1
ATOM 7543 N N . GLY B 1 368 ? -3.908 -31.453 -17.812 1 88.81 368 GLY B N 1
ATOM 7544 C CA . GLY B 1 368 ? -3.529 -31.172 -19.188 1 88.81 368 GLY B CA 1
ATOM 7545 C C . GLY B 1 368 ? -4.156 -29.891 -19.734 1 88.81 368 GLY B C 1
ATOM 7546 O O . GLY B 1 368 ? -5.367 -29.844 -19.969 1 88.81 368 GLY B O 1
ATOM 7547 N N . GLU B 1 369 ? -3.355 -28.859 -19.891 1 93.62 369 GLU B N 1
ATOM 7548 C CA . GLU B 1 369 ? -3.832 -27.625 -20.5 1 93.62 369 GLU B CA 1
ATOM 7549 C C . GLU B 1 369 ? -3.455 -27.562 -21.984 1 93.62 369 GLU B C 1
ATOM 7551 O O . GLU B 1 369 ? -2.314 -27.859 -22.344 1 93.62 369 GLU B O 1
ATOM 7556 N N . ILE B 1 370 ? -4.422 -27.219 -22.781 1 95.69 370 ILE B N 1
ATOM 7557 C CA . ILE B 1 370 ? -4.227 -27.234 -24.234 1 95.69 370 ILE B CA 1
ATOM 7558 C C . ILE B 1 370 ? -4.609 -25.875 -24.812 1 95.69 370 ILE B C 1
ATOM 7560 O O . ILE B 1 370 ? -5.633 -25.297 -24.453 1 95.69 370 ILE B O 1
ATOM 7564 N N . ALA B 1 371 ? -3.768 -25.359 -25.703 1 96.75 371 ALA B N 1
ATOM 7565 C CA . ALA B 1 371 ? -4.062 -24.156 -26.469 1 96.75 371 ALA B CA 1
ATOM 7566 C C . ALA B 1 371 ? -3.885 -24.391 -27.969 1 96.75 371 ALA B C 1
ATOM 7568 O O . ALA B 1 371 ? -2.855 -24.906 -28.391 1 96.75 371 ALA B O 1
ATOM 7569 N N . LEU B 1 372 ? -4.91 -24.125 -28.703 1 97.75 372 LEU B N 1
ATOM 7570 C CA . LEU B 1 372 ? -4.898 -24.125 -30.156 1 97.75 372 LEU B CA 1
ATOM 7571 C C . LEU B 1 372 ? -5.059 -22.703 -30.703 1 97.75 372 LEU B C 1
ATOM 7573 O O . LEU B 1 372 ? -6.031 -22.016 -30.391 1 97.75 372 LEU B O 1
ATOM 7577 N N . GLY B 1 373 ? -4.047 -22.297 -31.469 1 96.31 373 GLY B N 1
ATOM 7578 C CA . GLY B 1 373 ? -4.215 -20.922 -31.906 1 96.31 373 GLY B CA 1
ATOM 7579 C C . GLY B 1 373 ? -3.256 -20.531 -33 1 96.31 373 GLY B C 1
ATOM 7580 O O . GLY B 1 373 ? -2.463 -21.344 -33.469 1 96.31 373 GLY B O 1
ATOM 7581 N N . ASN B 1 374 ? -3.381 -19.312 -33.531 1 95 374 ASN B N 1
ATOM 7582 C CA . ASN B 1 374 ? -2.539 -18.609 -34.469 1 95 374 ASN B CA 1
ATOM 7583 C C . ASN B 1 374 ? -2.48 -17.109 -34.188 1 95 374 ASN B C 1
ATOM 7585 O O . ASN B 1 374 ? -2.789 -16.688 -33.062 1 95 374 ASN B O 1
ATOM 7589 N N . LYS B 1 375 ? -2.016 -16.328 -35.094 1 91.44 375 LYS B N 1
ATOM 7590 C CA . LYS B 1 375 ? -1.812 -14.898 -34.844 1 91.44 375 LYS B CA 1
ATOM 7591 C C . LYS B 1 375 ? -3.137 -14.188 -34.562 1 91.44 375 LYS B C 1
ATOM 7593 O O . LYS B 1 375 ? -3.164 -13.125 -33.969 1 91.44 375 LYS B O 1
ATOM 7598 N N . ASN B 1 376 ? -4.281 -14.766 -34.875 1 93.31 376 ASN B N 1
ATOM 7599 C CA . ASN B 1 376 ? -5.574 -14.094 -34.844 1 93.31 376 ASN B CA 1
ATOM 7600 C C . ASN B 1 376 ? -6.398 -14.523 -33.625 1 93.31 376 ASN B C 1
ATOM 7602 O O . ASN B 1 376 ? -7.16 -13.727 -33.094 1 93.31 376 ASN B O 1
ATOM 7606 N N . GLU B 1 377 ? -6.25 -15.766 -33.281 1 95.75 377 GLU B N 1
ATOM 7607 C CA . GLU B 1 377 ? -7.113 -16.266 -32.219 1 95.75 377 GLU B CA 1
ATOM 7608 C C . GLU B 1 377 ? -6.473 -17.453 -31.484 1 95.75 377 GLU B C 1
ATOM 7610 O O . GLU B 1 377 ? -5.582 -18.109 -32.031 1 95.75 377 GLU B O 1
ATOM 7615 N N . VAL B 1 378 ? -6.949 -17.672 -30.297 1 96.5 378 VAL B N 1
ATOM 7616 C CA . VAL B 1 378 ? -6.531 -18.828 -29.5 1 96.5 378 VAL B CA 1
ATOM 7617 C C . VAL B 1 378 ? -7.746 -19.422 -28.781 1 96.5 378 VAL B C 1
ATOM 7619 O O . VAL B 1 378 ? -8.617 -18.703 -28.312 1 96.5 378 VAL B O 1
ATOM 7622 N N . VAL B 1 379 ? -7.906 -20.734 -28.812 1 97.44 379 VAL B N 1
ATOM 7623 C CA . VAL B 1 379 ? -8.883 -21.453 -27.984 1 97.44 379 VAL B CA 1
ATOM 7624 C C . VAL B 1 379 ? -8.164 -22.391 -27.031 1 97.44 379 VAL B C 1
ATOM 7626 O O . VAL B 1 379 ? -7.16 -23.016 -27.391 1 97.44 379 VAL B O 1
ATOM 7629 N N . THR B 1 380 ? -8.625 -22.453 -25.812 1 97.19 380 THR B N 1
ATOM 7630 C CA . THR B 1 380 ? -7.945 -23.266 -24.812 1 97.19 380 THR B CA 1
ATOM 7631 C C . THR B 1 380 ? -8.945 -24.141 -24.062 1 97.19 380 THR B C 1
ATOM 7633 O O . THR B 1 380 ? -10.148 -23.891 -24.094 1 97.19 380 THR B O 1
ATOM 7636 N N . CYS B 1 381 ? -8.453 -25.172 -23.438 1 96.19 381 CYS B N 1
ATOM 7637 C CA . CYS B 1 381 ? -9.219 -26 -22.516 1 96.19 381 CYS B CA 1
ATOM 7638 C C . CYS B 1 381 ? -8.297 -26.688 -21.516 1 96.19 381 CYS B C 1
ATOM 7640 O O . CYS B 1 381 ? -7.074 -26.656 -21.672 1 96.19 381 CYS B O 1
ATOM 7642 N N . SER B 1 382 ? -8.844 -27.188 -20.516 1 94.25 382 SER B N 1
ATOM 7643 C CA . SER B 1 382 ? -8.133 -27.969 -19.516 1 94.25 382 SER B CA 1
ATOM 7644 C C . SER B 1 382 ? -8.773 -29.328 -19.312 1 94.25 382 SER B C 1
ATOM 7646 O O . SER B 1 382 ? -10 -29.453 -19.312 1 94.25 382 SER B O 1
ATOM 7648 N N . THR B 1 383 ? -7.918 -30.312 -19.219 1 91 383 THR B N 1
ATOM 7649 C CA . THR B 1 383 ? -8.406 -31.672 -19.047 1 91 383 THR B CA 1
ATOM 7650 C C . THR B 1 383 ? -7.902 -32.25 -17.734 1 91 383 THR B C 1
ATOM 7652 O O . THR B 1 383 ? -6.816 -31.922 -17.266 1 91 383 THR B O 1
ATOM 7655 N N . ALA B 1 384 ? -8.727 -33.125 -17.141 1 81.62 384 ALA B N 1
ATOM 7656 C CA . ALA B 1 384 ? -8.328 -33.844 -15.938 1 81.62 384 ALA B CA 1
ATOM 7657 C C . ALA B 1 384 ? -7.5 -35.094 -16.281 1 81.62 384 ALA B C 1
ATOM 7659 O O . ALA B 1 384 ? -7.969 -36.219 -16.125 1 81.62 384 ALA B O 1
ATOM 7660 N N . ALA B 1 385 ? -6.336 -34.844 -16.734 1 77.56 385 ALA B N 1
ATOM 7661 C CA . ALA B 1 385 ? -5.48 -35.969 -17.156 1 77.56 385 ALA B CA 1
ATOM 7662 C C . ALA B 1 385 ? -5 -36.75 -15.938 1 77.56 385 ALA B C 1
ATOM 7664 O O . ALA B 1 385 ? -4.691 -37.938 -16.047 1 77.56 385 ALA B O 1
ATOM 7665 N N . GLY B 1 386 ? -5.074 -36.125 -14.734 1 73.25 386 GLY B N 1
ATOM 7666 C CA . GLY B 1 386 ? -4.566 -36.812 -13.547 1 73.25 386 GLY B CA 1
ATOM 7667 C C . GLY B 1 386 ? -3.051 -36.844 -13.5 1 73.25 386 GLY B C 1
ATOM 7668 O O . GLY B 1 386 ? -2.381 -36.625 -14.508 1 73.25 386 GLY B O 1
ATOM 7669 N N . PRO B 1 387 ? -2.445 -37.344 -12.406 1 74.56 387 PRO B N 1
ATOM 7670 C CA . PRO B 1 387 ? -1 -37.219 -12.195 1 74.56 387 PRO B CA 1
ATOM 7671 C C . PRO B 1 387 ? -0.245 -38.469 -12.641 1 74.56 387 PRO B C 1
ATOM 7673 O O . PRO B 1 387 ? 0.866 -38.75 -12.172 1 74.56 387 PRO B O 1
ATOM 7676 N N . ALA B 1 388 ? -0.921 -39.312 -13.492 1 79.19 388 ALA B N 1
ATOM 7677 C CA . ALA B 1 388 ? -0.31 -40.562 -13.898 1 79.19 388 ALA B CA 1
ATOM 7678 C C . ALA B 1 388 ? 1.058 -40.312 -14.531 1 79.19 388 ALA B C 1
ATOM 7680 O O . ALA B 1 388 ? 2.01 -41.062 -14.266 1 79.19 388 ALA B O 1
ATOM 7681 N N . PHE B 1 389 ? 1.169 -39.312 -15.297 1 79.69 389 PHE B N 1
ATOM 7682 C CA . PHE B 1 389 ? 2.398 -39.062 -16.031 1 79.69 389 PHE B CA 1
ATOM 7683 C C . PHE B 1 389 ? 3.408 -38.312 -15.156 1 79.69 389 PHE B C 1
ATOM 7685 O O . PHE B 1 389 ? 4.531 -38.062 -15.586 1 79.69 389 PHE B O 1
ATOM 7692 N N . GLU B 1 390 ? 3.041 -38.094 -13.977 1 75.25 390 GLU B N 1
ATOM 7693 C CA . GLU B 1 390 ? 3.969 -37.562 -12.984 1 75.25 390 GLU B CA 1
ATOM 7694 C C . GLU B 1 390 ? 4.316 -38.625 -11.93 1 75.25 390 GLU B C 1
ATOM 7696 O O . GLU B 1 390 ? 4.992 -38.312 -10.945 1 75.25 390 GLU B O 1
ATOM 7701 N N . GLY B 1 391 ? 3.814 -39.719 -12.133 1 69.62 391 GLY B N 1
ATOM 7702 C CA . GLY B 1 391 ? 4.121 -40.844 -11.234 1 69.62 391 GLY B CA 1
ATOM 7703 C C . GLY B 1 391 ? 3.154 -40.938 -10.07 1 69.62 391 GLY B C 1
ATOM 7704 O O . GLY B 1 391 ? 3.248 -41.875 -9.266 1 69.62 391 GLY B O 1
ATOM 7705 N N . THR B 1 392 ? 2.258 -39.969 -10.094 1 70.69 392 THR B N 1
ATOM 7706 C CA . THR B 1 392 ? 1.277 -40.031 -9.016 1 70.69 392 THR B CA 1
ATOM 7707 C C . THR B 1 392 ? 0.155 -41 -9.352 1 70.69 392 THR B C 1
ATOM 7709 O O . THR B 1 392 ? -0.155 -41.219 -10.523 1 70.69 392 THR B O 1
ATOM 7712 N N . ASN B 1 393 ? -0.402 -41.75 -8.516 1 75.62 393 ASN B N 1
ATOM 7713 C CA . ASN B 1 393 ? -1.44 -42.781 -8.625 1 75.62 393 ASN B CA 1
ATOM 7714 C C . ASN B 1 393 ? -0.914 -44.031 -9.305 1 75.62 393 ASN B C 1
ATOM 7716 O O . ASN B 1 393 ? -1.693 -44.844 -9.797 1 75.62 393 ASN B O 1
ATOM 7720 N N . ILE B 1 394 ? 0.359 -44.031 -9.609 1 86.75 394 ILE B N 1
ATOM 7721 C CA . ILE B 1 394 ? 1.054 -45.219 -10.086 1 86.75 394 ILE B CA 1
ATOM 7722 C C . ILE B 1 394 ? 1.714 -45.938 -8.906 1 86.75 394 ILE B C 1
ATOM 7724 O O . ILE B 1 394 ? 2.367 -45.312 -8.078 1 86.75 394 ILE B O 1
ATOM 7728 N N . LYS B 1 395 ? 1.535 -47.156 -8.828 1 85.69 395 LYS B N 1
ATOM 7729 C CA . LYS B 1 395 ? 1.951 -47.938 -7.66 1 85.69 395 LYS B CA 1
ATOM 7730 C C . LYS B 1 395 ? 3.391 -47.594 -7.27 1 85.69 395 LYS B C 1
ATOM 7732 O O . LYS B 1 395 ? 3.672 -47.312 -6.109 1 85.69 395 LYS B O 1
ATOM 7737 N N . HIS B 1 396 ? 4.285 -47.656 -8.211 1 87.69 396 HIS B N 1
ATOM 7738 C CA . HIS B 1 396 ? 5.691 -47.344 -7.961 1 87.69 396 HIS B CA 1
ATOM 7739 C C . HIS B 1 396 ? 6.113 -46.062 -8.648 1 87.69 396 HIS B C 1
ATOM 7741 O O . HIS B 1 396 ? 7.262 -45.906 -9.078 1 87.69 396 HIS B O 1
ATOM 7747 N N . GLY B 1 397 ? 5.098 -45.25 -8.859 1 87.19 397 GLY B N 1
ATOM 7748 C CA . GLY B 1 397 ? 5.359 -44 -9.516 1 87.19 397 GLY B CA 1
ATOM 7749 C C . GLY B 1 397 ? 6.117 -43 -8.641 1 87.19 397 GLY B C 1
ATOM 7750 O O . GLY B 1 397 ? 5.863 -42.938 -7.438 1 87.19 397 GLY B O 1
ATOM 7751 N N . ILE B 1 398 ? 7.113 -42.312 -9.211 1 77.44 398 ILE B N 1
ATOM 7752 C CA . ILE B 1 398 ? 7.898 -41.281 -8.508 1 77.44 398 ILE B CA 1
ATOM 7753 C C . ILE B 1 398 ? 8.258 -40.156 -9.469 1 77.44 398 ILE B C 1
ATOM 7755 O O . ILE B 1 398 ? 8.016 -40.25 -10.672 1 77.44 398 ILE B O 1
ATOM 7759 N N . GLY B 1 399 ? 8.672 -39.062 -8.891 1 76 399 GLY B N 1
ATOM 7760 C CA . GLY B 1 399 ? 9.156 -37.969 -9.727 1 76 399 GLY B CA 1
ATOM 7761 C C . GLY B 1 399 ? 10.422 -38.312 -10.477 1 76 399 GLY B C 1
ATOM 7762 O O . GLY B 1 399 ? 11.016 -39.375 -10.266 1 76 399 GLY B O 1
ATOM 7763 N N . ALA B 1 400 ? 10.766 -37.406 -11.383 1 78.62 400 ALA B N 1
ATOM 7764 C CA . ALA B 1 400 ? 11.969 -37.625 -12.18 1 78.62 400 ALA B CA 1
ATOM 7765 C C . ALA B 1 400 ? 13.227 -37.375 -11.352 1 78.62 400 ALA B C 1
ATOM 7767 O O . ALA B 1 400 ? 13.891 -36.344 -11.516 1 78.62 400 ALA B O 1
ATOM 7768 N N . ILE B 1 401 ? 13.547 -38.312 -10.523 1 74.25 401 ILE B N 1
ATOM 7769 C CA . ILE B 1 401 ? 14.734 -38.219 -9.68 1 74.25 401 ILE B CA 1
ATOM 7770 C C . ILE B 1 401 ? 15.727 -39.312 -10.07 1 74.25 401 ILE B C 1
ATOM 7772 O O . ILE B 1 401 ? 15.391 -40.25 -10.82 1 74.25 401 ILE B O 1
ATOM 7776 N N . LYS B 1 402 ? 16.969 -39.219 -9.578 1 78.69 402 LYS B N 1
ATOM 7777 C CA . LYS B 1 402 ? 17.969 -40.25 -9.844 1 78.69 402 LYS B CA 1
ATOM 7778 C C . LYS B 1 402 ? 17.469 -41.625 -9.383 1 78.69 402 LYS B C 1
ATOM 7780 O O . LYS B 1 402 ? 16.922 -41.75 -8.289 1 78.69 402 LYS B O 1
ATOM 7785 N N . GLY B 1 403 ? 17.578 -42.531 -10.312 1 84.81 403 GLY B N 1
ATOM 7786 C CA . GLY B 1 403 ? 17.141 -43.875 -10.008 1 84.81 403 GLY B CA 1
ATOM 7787 C C . GLY B 1 403 ? 15.75 -44.188 -10.531 1 84.81 403 GLY B C 1
ATOM 7788 O O . GLY B 1 403 ? 15.352 -45.375 -10.609 1 84.81 403 GLY B O 1
ATOM 7789 N N . ALA B 1 404 ? 15.047 -43.25 -10.945 1 87.38 404 ALA B N 1
ATOM 7790 C CA . ALA B 1 404 ? 13.727 -43.469 -11.516 1 87.38 404 ALA B CA 1
ATOM 7791 C C . ALA B 1 404 ? 13.828 -44.094 -12.906 1 87.38 404 ALA B C 1
ATOM 7793 O O . ALA B 1 404 ? 14.641 -43.656 -13.727 1 87.38 404 ALA B O 1
ATOM 7794 N N . ILE B 1 405 ? 13.07 -45.125 -13.141 1 92.25 405 ILE B N 1
ATOM 7795 C CA . ILE B 1 405 ? 12.992 -45.688 -14.484 1 92.25 405 ILE B CA 1
ATOM 7796 C C . ILE B 1 405 ? 12.406 -44.656 -15.445 1 92.25 405 ILE B C 1
ATOM 7798 O O . ILE B 1 405 ? 11.273 -44.219 -15.273 1 92.25 405 ILE B O 1
ATOM 7802 N N . SER B 1 406 ? 13.203 -44.312 -16.438 1 91.06 406 SER B N 1
ATOM 7803 C CA . SER B 1 406 ? 12.789 -43.25 -17.328 1 91.06 406 SER B CA 1
ATOM 7804 C C . SER B 1 406 ? 12.539 -43.75 -18.734 1 91.06 406 SER B C 1
ATOM 7806 O O . SER B 1 406 ? 11.922 -43.094 -19.562 1 91.06 406 SER B O 1
ATOM 7808 N N . LYS B 1 407 ? 13.039 -44.938 -18.953 1 93.56 407 LYS B N 1
ATOM 7809 C CA . LYS B 1 407 ? 12.859 -45.562 -20.266 1 93.56 407 LYS B CA 1
ATOM 7810 C C . LYS B 1 407 ? 12.578 -47.062 -20.109 1 93.56 407 LYS B C 1
ATOM 7812 O O . LYS B 1 407 ? 13.148 -47.719 -19.25 1 93.56 407 LYS B O 1
ATOM 7817 N N . VAL B 1 408 ? 11.734 -47.562 -20.922 1 96.06 408 VAL B N 1
ATOM 7818 C CA . VAL B 1 408 ? 11.438 -49 -21.016 1 96.06 408 VAL B CA 1
ATOM 7819 C C . VAL B 1 408 ? 11.5 -49.438 -22.469 1 96.06 408 VAL B C 1
ATOM 7821 O O . VAL B 1 408 ? 10.906 -48.812 -23.344 1 96.06 408 VAL B O 1
ATOM 7824 N N . ASP B 1 409 ? 12.219 -50.438 -22.719 1 95.94 409 ASP B N 1
ATOM 7825 C CA . ASP B 1 409 ? 12.375 -51.031 -24.047 1 95.94 409 ASP B CA 1
ATOM 7826 C C . ASP B 1 409 ? 12.43 -52.562 -23.969 1 95.94 409 ASP B C 1
ATOM 7828 O O . ASP B 1 409 ? 13.477 -53.125 -23.656 1 95.94 409 ASP B O 1
ATOM 7832 N N . LEU B 1 410 ? 11.375 -53.219 -24.344 1 95.38 410 LEU B N 1
ATOM 7833 C CA . LEU B 1 410 ? 11.242 -54.656 -24.156 1 95.38 410 LEU B CA 1
ATOM 7834 C C . LEU B 1 410 ? 12.062 -55.406 -25.203 1 95.38 410 LEU B C 1
ATOM 7836 O O . LEU B 1 410 ? 12.258 -56.625 -25.078 1 95.38 410 LEU B O 1
ATOM 7840 N N . SER B 1 411 ? 12.562 -54.75 -26.188 1 93.25 411 SER B N 1
ATOM 7841 C CA . SER B 1 411 ? 13.367 -55.406 -27.219 1 93.25 411 SER B CA 1
ATOM 7842 C C . SER B 1 411 ? 14.789 -55.656 -26.734 1 93.25 411 SER B C 1
ATOM 7844 O O . SER B 1 411 ? 15.539 -56.406 -27.344 1 93.25 411 SER B O 1
ATOM 7846 N N . LYS B 1 412 ? 15.102 -55.062 -25.641 1 94.19 412 LYS B N 1
ATOM 7847 C CA . LYS B 1 412 ? 16.453 -55.188 -25.094 1 94.19 412 LYS B CA 1
ATOM 7848 C C . LYS B 1 412 ? 16.484 -56.219 -23.953 1 94.19 412 LYS B C 1
ATOM 7850 O O . LYS B 1 412 ? 15.445 -56.531 -23.375 1 94.19 412 LYS B O 1
ATOM 7855 N N . ASP B 1 413 ? 17.734 -56.656 -23.672 1 90 413 ASP B N 1
ATOM 7856 C CA . ASP B 1 413 ? 17.906 -57.562 -22.547 1 90 413 ASP B CA 1
ATOM 7857 C C . ASP B 1 413 ? 17.641 -56.844 -21.219 1 90 413 ASP B C 1
ATOM 7859 O O . ASP B 1 413 ? 16.859 -57.312 -20.391 1 90 413 ASP B O 1
ATOM 7863 N N . LYS B 1 414 ? 18.344 -55.688 -21.125 1 93.19 414 LYS B N 1
ATOM 7864 C CA . LYS B 1 414 ? 17.953 -54.781 -20.047 1 93.19 414 LYS B CA 1
ATOM 7865 C C . LYS B 1 414 ? 16.812 -53.875 -20.469 1 93.19 414 LYS B C 1
ATOM 7867 O O . LYS B 1 414 ? 17.047 -52.906 -21.203 1 93.19 414 LYS B O 1
ATOM 7872 N N . ILE B 1 415 ? 15.711 -54.062 -19.922 1 95.31 415 ILE B N 1
ATOM 7873 C CA . ILE B 1 415 ? 14.516 -53.5 -20.562 1 95.31 415 ILE B CA 1
ATOM 7874 C C . ILE B 1 415 ? 14.258 -52.094 -20.016 1 95.31 415 ILE B C 1
ATOM 7876 O O . ILE B 1 415 ? 13.297 -51.438 -20.438 1 95.31 415 ILE B O 1
ATOM 7880 N N . TYR B 1 416 ? 15.008 -51.625 -18.984 1 95.88 416 TYR B N 1
ATOM 7881 C CA . TYR B 1 416 ? 14.734 -50.312 -18.438 1 95.88 416 TYR B CA 1
ATOM 7882 C C . TYR B 1 416 ? 16.016 -49.5 -18.266 1 95.88 416 TYR B C 1
ATOM 7884 O O . TYR B 1 416 ? 17.109 -50.094 -18.234 1 95.88 416 TYR B O 1
ATOM 7892 N N . GLU B 1 417 ? 15.922 -48.219 -18.328 1 94.75 417 GLU B N 1
ATOM 7893 C CA . GLU B 1 417 ? 16.969 -47.281 -17.969 1 94.75 417 GLU B CA 1
ATOM 7894 C C . GLU B 1 417 ? 16.531 -46.375 -16.812 1 94.75 417 GLU B C 1
ATOM 7896 O O . GLU B 1 417 ? 15.352 -46.031 -16.703 1 94.75 417 GLU B O 1
ATOM 7901 N N . THR B 1 418 ? 17.453 -46.031 -15.945 1 91.56 418 THR B N 1
ATOM 7902 C CA . THR B 1 418 ? 17.156 -45.125 -14.836 1 91.56 418 THR B CA 1
ATOM 7903 C C . THR B 1 418 ? 17.906 -43.812 -14.984 1 91.56 418 THR B C 1
ATOM 7905 O O . THR B 1 418 ? 18.938 -43.75 -15.664 1 91.56 418 THR B O 1
ATOM 7908 N N . ILE B 1 419 ? 17.266 -42.844 -14.461 1 84.25 419 ILE B N 1
ATOM 7909 C CA . ILE B 1 419 ? 17.922 -41.531 -14.453 1 84.25 419 ILE B CA 1
ATOM 7910 C C . ILE B 1 419 ? 19.203 -41.594 -13.641 1 84.25 419 ILE B C 1
ATOM 7912 O O . ILE B 1 419 ? 19.188 -42.062 -12.484 1 84.25 419 ILE B O 1
ATOM 7916 N N . GLY B 1 420 ? 20.312 -41.281 -14.25 1 83.5 420 GLY B N 1
ATOM 7917 C CA . GLY B 1 420 ? 21.609 -41.312 -13.578 1 83.5 420 GLY B CA 1
ATOM 7918 C C . GLY B 1 420 ? 22.234 -42.688 -13.555 1 83.5 420 GLY B C 1
ATOM 7919 O O . GLY B 1 420 ? 23.281 -42.875 -12.914 1 83.5 420 GLY B O 1
ATOM 7920 N N . ASN B 1 421 ? 21.625 -43.625 -14.109 1 87.56 421 ASN B N 1
ATOM 7921 C CA . ASN B 1 421 ? 22.125 -45 -14.164 1 87.56 421 ASN B CA 1
ATOM 7922 C C . ASN B 1 421 ? 22.281 -45.594 -12.766 1 87.56 421 ASN B C 1
ATOM 7924 O O . ASN B 1 421 ? 23.281 -46.25 -12.484 1 87.56 421 ASN B O 1
ATOM 7928 N N . GLU B 1 422 ? 21.406 -45.281 -11.992 1 86.94 422 GLU B N 1
ATOM 7929 C CA . GLU B 1 422 ? 21.391 -45.781 -10.625 1 86.94 422 GLU B CA 1
ATOM 7930 C C . GLU B 1 422 ? 20.406 -46.938 -10.469 1 86.94 422 GLU B C 1
ATOM 7932 O O . GLU B 1 422 ? 19.656 -47.25 -11.398 1 86.94 422 GLU B O 1
ATOM 7937 N N . LYS B 1 423 ? 20.469 -47.562 -9.273 1 87.69 423 LYS B N 1
ATOM 7938 C CA . LYS B 1 423 ? 19.5 -48.625 -8.992 1 87.69 423 LYS B CA 1
ATOM 7939 C C . LYS B 1 423 ? 18.078 -48.094 -9.031 1 87.69 423 LYS B C 1
ATOM 7941 O O . LYS B 1 423 ? 17.797 -47 -8.539 1 87.69 423 LYS B O 1
ATOM 7946 N N . PRO B 1 424 ? 17.203 -48.906 -9.664 1 91.75 424 PRO B N 1
ATOM 7947 C CA . PRO B 1 424 ? 15.836 -48.406 -9.805 1 91.75 424 PRO B CA 1
ATOM 7948 C C . PRO B 1 424 ? 15.148 -48.188 -8.461 1 91.75 424 PRO B C 1
ATOM 7950 O O . PRO B 1 424 ? 15.258 -49.031 -7.562 1 91.75 424 PRO B O 1
ATOM 7953 N N . CYS B 1 425 ? 14.523 -47.062 -8.312 1 86.75 425 CYS B N 1
ATOM 7954 C CA . CYS B 1 425 ? 13.812 -46.781 -7.078 1 86.75 425 CYS B CA 1
ATOM 7955 C C . CYS B 1 425 ? 12.328 -46.531 -7.352 1 86.75 425 CYS B C 1
ATOM 7957 O O . CYS B 1 425 ? 11.562 -46.25 -6.426 1 86.75 425 CYS B O 1
ATOM 7959 N N . GLY B 1 426 ? 11.906 -46.562 -8.547 1 89.88 426 GLY B N 1
ATOM 7960 C CA . GLY B 1 426 ? 10.562 -46.344 -9.039 1 89.88 426 GLY B CA 1
ATOM 7961 C C . GLY B 1 426 ? 10.508 -46 -10.516 1 89.88 426 GLY B C 1
ATOM 7962 O O . GLY B 1 426 ? 11.484 -46.219 -11.234 1 89.88 426 GLY B O 1
ATOM 7963 N N . ILE B 1 427 ? 9.344 -45.656 -11 1 90.56 427 ILE B N 1
ATOM 7964 C CA . ILE B 1 427 ? 9.172 -45.312 -12.414 1 90.56 427 ILE B CA 1
ATOM 7965 C C . ILE B 1 427 ? 8.602 -43.906 -12.547 1 90.56 427 ILE B C 1
ATOM 7967 O O . ILE B 1 427 ? 7.684 -43.531 -11.812 1 90.56 427 ILE B O 1
ATOM 7971 N N . CYS B 1 428 ? 9.234 -43.062 -13.406 1 87.44 428 CYS B N 1
ATOM 7972 C CA . CYS B 1 428 ? 8.742 -41.719 -13.602 1 87.44 428 CYS B CA 1
ATOM 7973 C C . CYS B 1 428 ? 7.836 -41.625 -14.82 1 87.44 428 CYS B C 1
ATOM 7975 O O . CYS B 1 428 ? 7.566 -42.656 -15.469 1 87.44 428 CYS B O 1
ATOM 7977 N N . GLY B 1 429 ? 7.34 -40.469 -15.125 1 87.12 429 GLY B N 1
ATOM 7978 C CA . GLY B 1 429 ? 6.328 -40.281 -16.156 1 87.12 429 GLY B CA 1
ATOM 7979 C C . GLY B 1 429 ? 6.738 -40.812 -17.516 1 87.12 429 GLY B C 1
ATOM 7980 O O . GLY B 1 429 ? 5.965 -41.5 -18.172 1 87.12 429 GLY B O 1
ATOM 7981 N N . SER B 1 430 ? 7.969 -40.469 -17.938 1 88.5 430 SER B N 1
ATOM 7982 C CA . SER B 1 430 ? 8.445 -40.969 -19.234 1 88.5 430 SER B CA 1
ATOM 7983 C C . SER B 1 430 ? 8.523 -42.5 -19.25 1 88.5 430 SER B C 1
ATOM 7985 O O . SER B 1 430 ? 8.203 -43.125 -20.266 1 88.5 430 SER B O 1
ATOM 7987 N N . GLY B 1 431 ? 8.914 -43.031 -18.141 1 92 431 GLY B N 1
ATOM 7988 C CA . GLY B 1 431 ? 8.938 -44.469 -18.031 1 92 431 GLY B CA 1
ATOM 7989 C C . GLY B 1 431 ? 7.559 -45.094 -18.125 1 92 431 GLY B C 1
ATOM 7990 O O . GLY B 1 431 ? 7.391 -46.125 -18.766 1 92 431 GLY B O 1
ATOM 7991 N N . VAL B 1 432 ? 6.664 -44.469 -17.469 1 93.38 432 VAL B N 1
ATOM 7992 C CA . VAL B 1 432 ? 5.281 -44.938 -17.484 1 93.38 432 VAL B CA 1
ATOM 7993 C C . VAL B 1 432 ? 4.758 -44.969 -18.922 1 93.38 432 VAL B C 1
ATOM 7995 O O . VAL B 1 432 ? 4.16 -45.969 -19.344 1 93.38 432 VAL B O 1
ATOM 7998 N N . LEU B 1 433 ? 4.969 -43.969 -19.578 1 92.19 433 LEU B N 1
ATOM 7999 C CA . LEU B 1 433 ? 4.535 -43.844 -20.969 1 92.19 433 LEU B CA 1
ATOM 8000 C C . LEU B 1 433 ? 5.18 -44.938 -21.828 1 92.19 433 LEU B C 1
ATOM 8002 O O . LEU B 1 433 ? 4.496 -45.594 -22.609 1 92.19 433 LEU B O 1
ATOM 8006 N N . ASP B 1 434 ? 6.441 -45.125 -21.672 1 94.31 434 ASP B N 1
ATOM 8007 C CA . ASP B 1 434 ? 7.18 -46.125 -22.438 1 94.31 434 ASP B CA 1
ATOM 8008 C C . ASP B 1 434 ? 6.688 -47.531 -22.125 1 94.31 434 ASP B C 1
ATOM 8010 O O . ASP B 1 434 ? 6.562 -48.344 -23.016 1 94.31 434 ASP B O 1
ATOM 8014 N N . ALA B 1 435 ? 6.473 -47.719 -20.891 1 95.75 435 ALA B N 1
ATOM 8015 C CA . ALA B 1 435 ? 6.023 -49.031 -20.484 1 95.75 435 ALA B CA 1
ATOM 8016 C C . ALA B 1 435 ? 4.738 -49.438 -21.203 1 95.75 435 ALA B C 1
ATOM 8018 O O . ALA B 1 435 ? 4.668 -50.5 -21.828 1 95.75 435 ALA B O 1
ATOM 8019 N N . VAL B 1 436 ? 3.84 -48.594 -21.125 1 95.88 436 VAL B N 1
ATOM 8020 C CA . VAL B 1 436 ? 2.547 -48.906 -21.734 1 95.88 436 VAL B CA 1
ATOM 8021 C C . VAL B 1 436 ? 2.701 -49.062 -23.234 1 95.88 436 VAL B C 1
ATOM 8023 O O . VAL B 1 436 ? 2.133 -49.969 -23.844 1 95.88 436 VAL B O 1
ATOM 8026 N N . ALA B 1 437 ? 3.428 -48.219 -23.859 1 95.31 437 ALA B N 1
ATOM 8027 C CA . ALA B 1 437 ? 3.668 -48.281 -25.297 1 95.31 437 ALA B CA 1
ATOM 8028 C C . ALA B 1 437 ? 4.32 -49.625 -25.672 1 95.31 437 ALA B C 1
ATOM 8030 O O . ALA B 1 437 ? 3.934 -50.25 -26.656 1 95.31 437 ALA B O 1
ATOM 8031 N N . GLN B 1 438 ? 5.312 -50.031 -24.891 1 96.06 438 GLN B N 1
ATOM 8032 C CA . GLN B 1 438 ? 6.023 -51.281 -25.141 1 96.06 438 GLN B CA 1
ATOM 8033 C C . GLN B 1 438 ? 5.117 -52.469 -24.906 1 96.06 438 GLN B C 1
ATOM 8035 O O . GLN B 1 438 ? 5.184 -53.469 -25.656 1 96.06 438 GLN B O 1
ATOM 8040 N N . PHE B 1 439 ? 4.281 -52.375 -23.906 1 96.88 439 PHE B N 1
ATOM 8041 C CA . PHE B 1 439 ? 3.342 -53.438 -23.625 1 96.88 439 PHE B CA 1
ATOM 8042 C C . PHE B 1 439 ? 2.383 -53.625 -24.797 1 96.88 439 PHE B C 1
ATOM 8044 O O . PHE B 1 439 ? 2.047 -54.781 -25.141 1 96.88 439 PHE B O 1
ATOM 8051 N N . VAL B 1 440 ? 1.968 -52.562 -25.344 1 95.12 440 VAL B N 1
ATOM 8052 C CA . VAL B 1 440 ? 1.083 -52.656 -26.5 1 95.12 440 VAL B CA 1
ATOM 8053 C C . VAL B 1 440 ? 1.842 -53.219 -27.703 1 95.12 440 VAL B C 1
ATOM 8055 O O . VAL B 1 440 ? 1.364 -54.156 -28.359 1 95.12 440 VAL B O 1
ATOM 8058 N N . LYS B 1 441 ? 2.949 -52.719 -27.953 1 93.88 441 LYS B N 1
ATOM 8059 C CA . LYS B 1 441 ? 3.766 -53.094 -29.094 1 93.88 441 LYS B CA 1
ATOM 8060 C C . LYS B 1 441 ? 4.09 -54.594 -29.062 1 93.88 441 LYS B C 1
ATOM 8062 O O . LYS B 1 441 ? 4.121 -55.25 -30.109 1 93.88 441 LYS B O 1
ATOM 8067 N N . PHE B 1 442 ? 4.285 -55.125 -27.922 1 94.5 442 PHE B N 1
ATOM 8068 C CA . PHE B 1 442 ? 4.766 -56.5 -27.828 1 94.5 442 PHE B CA 1
ATOM 8069 C C . PHE B 1 442 ? 3.645 -57.438 -27.391 1 94.5 442 PHE B C 1
ATOM 8071 O O . PHE B 1 442 ? 3.896 -58.594 -27.016 1 94.5 442 PHE B O 1
ATOM 8078 N N . GLY B 1 443 ? 2.432 -56.938 -27.312 1 92.69 443 GLY B N 1
ATOM 8079 C CA . GLY B 1 443 ? 1.249 -57.75 -27.141 1 92.69 443 GLY B CA 1
ATOM 8080 C C . GLY B 1 443 ? 0.98 -58.125 -25.688 1 92.69 443 GLY B C 1
ATOM 8081 O O . GLY B 1 443 ? 0.258 -59.062 -25.406 1 92.69 443 GLY B O 1
ATOM 8082 N N . ILE B 1 444 ? 1.632 -57.469 -24.828 1 95.62 444 ILE B N 1
ATOM 8083 C CA . ILE B 1 444 ? 1.36 -57.656 -23.406 1 95.62 444 ILE B CA 1
ATOM 8084 C C . ILE B 1 444 ? 0.011 -57.062 -23.047 1 95.62 444 ILE B C 1
ATOM 8086 O O . ILE B 1 444 ? -0.705 -57.562 -22.188 1 95.62 444 ILE B O 1
ATOM 8090 N N . LEU B 1 445 ? -0.271 -55.906 -23.672 1 96 445 LEU B N 1
ATOM 8091 C CA . LEU B 1 445 ? -1.572 -55.281 -23.531 1 96 445 LEU B CA 1
ATOM 8092 C C . LEU B 1 445 ? -2.354 -55.344 -24.844 1 96 445 LEU B C 1
ATOM 8094 O O . LEU B 1 445 ? -1.771 -55.25 -25.922 1 96 445 LEU B O 1
ATOM 8098 N N . ASP B 1 446 ? -3.631 -55.5 -24.766 1 94.19 446 ASP B N 1
ATOM 8099 C CA . ASP B 1 446 ? -4.469 -55.406 -25.953 1 94.19 446 ASP B CA 1
ATOM 8100 C C . ASP B 1 446 ? -5.023 -54 -26.125 1 94.19 446 ASP B C 1
ATOM 8102 O O . ASP B 1 446 ? -4.645 -53.094 -25.375 1 94.19 446 ASP B O 1
ATOM 8106 N N . GLU B 1 447 ? -5.84 -53.781 -27.016 1 92.44 447 GLU B N 1
ATOM 8107 C CA . GLU B 1 447 ? -6.32 -52.438 -27.359 1 92.44 447 GLU B CA 1
ATOM 8108 C C . GLU B 1 447 ? -7.191 -51.844 -26.25 1 92.44 447 GLU B C 1
ATOM 8110 O O . GLU B 1 447 ? -7.312 -50.625 -26.141 1 92.44 447 GLU B O 1
ATOM 8115 N N . SER B 1 448 ? -7.812 -52.688 -25.438 1 93.62 448 SER B N 1
ATOM 8116 C CA . SER B 1 448 ? -8.664 -52.25 -24.344 1 93.62 448 SER B CA 1
ATOM 8117 C C . SER B 1 448 ? -7.848 -51.906 -23.109 1 93.62 448 SER B C 1
ATOM 8119 O O . SER B 1 448 ? -8.352 -51.281 -22.172 1 93.62 448 SER B O 1
ATOM 8121 N N . GLY B 1 449 ? -6.543 -52.281 -23.094 1 94.69 449 GLY B N 1
ATOM 8122 C CA . GLY B 1 449 ? -5.68 -52.062 -21.953 1 94.69 449 GLY B CA 1
ATOM 8123 C C . GLY B 1 449 ? -5.59 -53.25 -21.016 1 94.69 449 GLY B C 1
ATOM 8124 O O . GLY B 1 449 ? -4.953 -53.188 -19.969 1 94.69 449 GLY B O 1
ATOM 8125 N N . ARG B 1 450 ? -6.203 -54.281 -21.406 1 95.56 450 ARG B N 1
ATOM 8126 C CA . ARG B 1 450 ? -6.137 -55.5 -20.594 1 95.56 450 ARG B CA 1
ATOM 8127 C C . ARG B 1 450 ? -4.762 -56.156 -20.703 1 95.56 450 ARG B C 1
ATOM 8129 O O . ARG B 1 450 ? -4.258 -56.375 -21.797 1 95.56 450 ARG B O 1
ATOM 8136 N N . MET B 1 451 ? -4.203 -56.5 -19.609 1 96.5 451 MET B N 1
ATOM 8137 C CA . MET B 1 451 ? -2.902 -57.156 -19.578 1 96.5 451 MET B CA 1
ATOM 8138 C C . MET B 1 451 ? -3.057 -58.656 -19.781 1 96.5 451 MET B C 1
ATOM 8140 O O . MET B 1 451 ? -3.916 -59.281 -19.156 1 96.5 451 MET B O 1
ATOM 8144 N N . ALA B 1 452 ? -2.281 -59.156 -20.594 1 95.25 452 ALA B N 1
ATOM 8145 C CA . ALA B 1 452 ? -2.311 -60.594 -20.906 1 95.25 452 ALA B CA 1
ATOM 8146 C C . ALA B 1 452 ? -1.836 -61.406 -19.703 1 95.25 452 ALA B C 1
ATOM 8148 O O . ALA B 1 452 ? -1.013 -60.938 -18.906 1 95.25 452 ALA B O 1
ATOM 8149 N N . GLY B 1 453 ? -2.428 -62.594 -19.641 1 93.31 453 GLY B N 1
ATOM 8150 C CA . GLY B 1 453 ? -1.878 -63.531 -18.688 1 93.31 453 GLY B CA 1
ATOM 8151 C C . GLY B 1 453 ? -0.574 -64.125 -19.156 1 93.31 453 GLY B C 1
ATOM 8152 O O . GLY B 1 453 ? -0.247 -64.125 -20.344 1 93.31 453 GLY B O 1
ATOM 8153 N N . ALA B 1 454 ? 0.143 -64.688 -18.172 1 91.88 454 ALA B N 1
ATOM 8154 C CA . ALA B 1 454 ? 1.425 -65.312 -18.5 1 91.88 454 ALA B CA 1
ATOM 8155 C C . ALA B 1 454 ? 1.263 -66.375 -19.594 1 91.88 454 ALA B C 1
ATOM 8157 O O . ALA B 1 454 ? 2.127 -66.5 -20.469 1 91.88 454 ALA B O 1
ATOM 8158 N N . ASP B 1 455 ? 0.172 -67 -19.656 1 91.38 455 ASP B N 1
ATOM 8159 C CA . ASP B 1 455 ? -0.091 -68.125 -20.594 1 91.38 455 ASP B CA 1
ATOM 8160 C C . ASP B 1 455 ? -0.516 -67.562 -21.953 1 91.38 455 ASP B C 1
ATOM 8162 O O . ASP B 1 455 ? -0.584 -68.312 -22.938 1 91.38 455 ASP B O 1
ATOM 8166 N N . GLU B 1 456 ? -0.739 -66.312 -22 1 92.31 456 GLU B N 1
ATOM 8167 C CA . GLU B 1 456 ? -1.248 -65.75 -23.234 1 92.31 456 GLU B CA 1
ATOM 8168 C C . GLU B 1 456 ? -0.127 -65.062 -24.031 1 92.31 456 GLU B C 1
ATOM 8170 O O . GLU B 1 456 ? -0.361 -64.562 -25.125 1 92.31 456 GLU B O 1
ATOM 8175 N N . VAL B 1 457 ? 1.057 -65.125 -23.406 1 91.19 457 VAL B N 1
ATOM 8176 C CA . VAL B 1 457 ? 2.193 -64.5 -24.062 1 91.19 457 VAL B CA 1
ATOM 8177 C C . VAL B 1 457 ? 3.17 -65.562 -24.562 1 91.19 457 VAL B C 1
ATOM 8179 O O . VAL B 1 457 ? 3.408 -66.562 -23.875 1 91.19 457 VAL B O 1
ATOM 8182 N N . GLU B 1 458 ? 3.707 -65.375 -25.75 1 88.25 458 GLU B N 1
ATOM 8183 C CA . GLU B 1 458 ? 4.566 -66.438 -26.375 1 88.25 458 GLU B CA 1
ATOM 8184 C C . GLU B 1 458 ? 6.004 -66.312 -25.891 1 88.25 458 GLU B C 1
ATOM 8186 O O . GLU B 1 458 ? 6.672 -67.312 -25.641 1 88.25 458 GLU B O 1
ATOM 8191 N N . ASN B 1 459 ? 6.438 -65.125 -25.75 1 91.06 459 ASN B N 1
ATOM 8192 C CA . ASN B 1 459 ? 7.812 -64.875 -25.312 1 91.06 459 ASN B CA 1
ATOM 8193 C C . ASN B 1 459 ? 8.023 -65.312 -23.859 1 91.06 459 ASN B C 1
ATOM 8195 O O . ASN B 1 459 ? 7.402 -64.75 -22.953 1 91.06 459 ASN B O 1
ATOM 8199 N N . LYS B 1 460 ? 8.914 -66.188 -23.625 1 91.69 460 LYS B N 1
ATOM 8200 C CA . LYS B 1 460 ? 9.125 -66.812 -22.297 1 91.69 460 LYS B CA 1
ATOM 8201 C C . LYS B 1 460 ? 9.625 -65.75 -21.312 1 91.69 460 LYS B C 1
ATOM 8203 O O . LYS B 1 460 ? 9.297 -65.812 -20.125 1 91.69 460 LYS B O 1
ATOM 8208 N N . ASP B 1 461 ? 10.461 -64.938 -21.797 1 91.19 461 ASP B N 1
ATOM 8209 C CA . ASP B 1 461 ? 10.961 -63.875 -20.922 1 91.19 461 ASP B CA 1
ATOM 8210 C C . ASP B 1 461 ? 9.828 -63 -20.391 1 91.19 461 ASP B C 1
ATOM 8212 O O . ASP B 1 461 ? 9.82 -62.625 -19.203 1 91.19 461 ASP B O 1
ATOM 8216 N N . TYR B 1 462 ? 8.898 -62.688 -21.219 1 92.5 462 TYR B N 1
ATOM 8217 C CA . TYR B 1 462 ? 7.75 -61.875 -20.812 1 92.5 462 TYR B CA 1
ATOM 8218 C C . TYR B 1 462 ? 6.824 -62.656 -19.891 1 92.5 462 TYR B C 1
ATOM 8220 O O . TYR B 1 462 ? 6.266 -62.094 -18.953 1 92.5 462 TYR B O 1
ATOM 8228 N N . GLN B 1 463 ? 6.75 -63.875 -20.219 1 92.62 463 GLN B N 1
ATOM 8229 C CA . GLN B 1 463 ? 5.934 -64.75 -19.375 1 92.62 463 GLN B CA 1
ATOM 8230 C C . GLN B 1 463 ? 6.402 -64.75 -17.922 1 92.62 463 GLN B C 1
ATOM 8232 O O . GLN B 1 463 ? 5.586 -64.688 -17 1 92.62 463 GLN B O 1
ATOM 8237 N N . ASN B 1 464 ? 7.668 -64.812 -17.812 1 92.88 464 ASN B N 1
ATOM 8238 C CA . ASN B 1 464 ? 8.266 -64.875 -16.484 1 92.88 464 ASN B CA 1
ATOM 8239 C C . ASN B 1 464 ? 8.094 -63.531 -15.727 1 92.88 464 ASN B C 1
ATOM 8241 O O . ASN B 1 464 ? 8.234 -63.5 -14.5 1 92.88 464 ASN B O 1
ATOM 8245 N N . ARG B 1 465 ? 7.734 -62.531 -16.406 1 95.12 465 ARG B N 1
ATOM 8246 C CA . ARG B 1 465 ? 7.625 -61.219 -15.789 1 95.12 465 ARG B CA 1
ATOM 8247 C C . ARG B 1 465 ? 6.172 -60.875 -15.461 1 95.12 465 ARG B C 1
ATOM 8249 O O . ARG B 1 465 ? 5.895 -59.906 -14.75 1 95.12 465 ARG B O 1
ATOM 8256 N N . ILE B 1 466 ? 5.258 -61.562 -15.984 1 95.88 466 ILE B N 1
ATOM 8257 C CA . ILE B 1 466 ? 3.844 -61.344 -15.695 1 95.88 466 ILE B CA 1
ATOM 8258 C C . ILE B 1 466 ? 3.436 -62.156 -14.461 1 95.88 466 ILE B C 1
ATOM 8260 O O . ILE B 1 466 ? 3.551 -63.375 -14.453 1 95.88 466 ILE B O 1
ATOM 8264 N N . VAL B 1 467 ? 3.062 -61.438 -13.469 1 93.62 467 VAL B N 1
ATOM 8265 C CA . VAL B 1 467 ? 2.67 -62.094 -12.219 1 93.62 467 VAL B CA 1
ATOM 8266 C C . VAL B 1 467 ? 1.28 -61.625 -11.805 1 93.62 467 VAL B C 1
ATOM 8268 O O . VAL B 1 467 ? 0.788 -60.625 -12.312 1 93.62 467 VAL B O 1
ATOM 8271 N N . GLU B 1 468 ? 0.599 -62.344 -11.008 1 92.56 468 GLU B N 1
ATOM 8272 C CA . GLU B 1 468 ? -0.683 -61.969 -10.43 1 92.56 468 GLU B CA 1
ATOM 8273 C C . GLU B 1 468 ? -0.577 -61.812 -8.914 1 92.56 468 GLU B C 1
ATOM 8275 O O . GLU B 1 468 ? -0.233 -62.781 -8.211 1 92.56 468 GLU B O 1
ATOM 8280 N N . ILE B 1 469 ? -0.69 -60.688 -8.484 1 86.56 469 ILE B N 1
ATOM 8281 C CA . ILE B 1 469 ? -0.667 -60.375 -7.059 1 86.56 469 ILE B CA 1
ATOM 8282 C C . ILE B 1 469 ? -2.004 -59.75 -6.641 1 86.56 469 ILE B C 1
ATOM 8284 O O . ILE B 1 469 ? -2.445 -58.75 -7.211 1 86.56 469 ILE B O 1
ATOM 8288 N N . ASP B 1 470 ? -2.73 -60.344 -5.574 1 83.12 470 ASP B N 1
ATOM 8289 C CA . ASP B 1 470 ? -4.02 -59.875 -5.074 1 83.12 470 ASP B CA 1
ATOM 8290 C C . ASP B 1 470 ? -5.043 -59.75 -6.207 1 83.12 470 ASP B C 1
ATOM 8292 O O . ASP B 1 470 ? -5.734 -58.75 -6.336 1 83.12 470 ASP B O 1
ATOM 8296 N N . ASN B 1 471 ? -5.016 -60.688 -7.086 1 88.69 471 ASN B N 1
ATOM 8297 C CA . ASN B 1 471 ? -5.953 -60.844 -8.195 1 88.69 471 ASN B CA 1
ATOM 8298 C C . ASN B 1 471 ? -5.781 -59.719 -9.227 1 88.69 471 ASN B C 1
ATOM 8300 O O . ASN B 1 471 ? -6.746 -59.312 -9.883 1 88.69 471 ASN B O 1
ATOM 8304 N N . MET B 1 472 ? -4.645 -59.156 -9.266 1 92.12 472 MET B N 1
ATOM 8305 C CA . MET B 1 472 ? -4.324 -58.125 -10.258 1 92.12 472 MET B CA 1
ATOM 8306 C C . MET B 1 472 ? -3.064 -58.5 -11.031 1 92.12 472 MET B C 1
ATOM 8308 O O . MET B 1 472 ? -2.033 -58.812 -10.438 1 92.12 472 MET B O 1
ATOM 8312 N N . ARG B 1 473 ? -3.182 -58.5 -12.305 1 95.19 473 ARG B N 1
ATOM 8313 C CA . ARG B 1 473 ? -2.033 -58.781 -13.156 1 95.19 473 ARG B CA 1
ATOM 8314 C C . ARG B 1 473 ? -1.022 -57.625 -13.117 1 95.19 473 ARG B C 1
ATOM 8316 O O . ARG B 1 473 ? -1.402 -56.469 -13.078 1 95.19 473 ARG B O 1
ATOM 8323 N N . GLN B 1 474 ? 0.188 -58.031 -13.039 1 95.94 474 GLN B N 1
ATOM 8324 C CA . GLN B 1 474 ? 1.276 -57.062 -13.008 1 95.94 474 GLN B CA 1
ATOM 8325 C C . GLN B 1 474 ? 2.457 -57.531 -13.852 1 95.94 474 GLN B C 1
ATOM 8327 O O . GLN B 1 474 ? 2.658 -58.75 -14.031 1 95.94 474 GLN B O 1
ATOM 8332 N N . PHE B 1 475 ? 3.145 -56.656 -14.406 1 96.94 475 PHE B N 1
ATOM 8333 C CA . PHE B 1 475 ? 4.371 -56.906 -15.148 1 96.94 475 PHE B CA 1
ATOM 8334 C C . PHE B 1 475 ? 5.59 -56.438 -14.367 1 96.94 475 PHE B C 1
ATOM 8336 O O . PHE B 1 475 ? 5.668 -55.25 -13.984 1 96.94 475 PHE B O 1
ATOM 8343 N N . ILE B 1 476 ? 6.535 -57.219 -14.133 1 95.94 476 ILE B N 1
ATOM 8344 C CA . ILE B 1 476 ? 7.734 -56.875 -13.375 1 95.94 476 ILE B CA 1
ATOM 8345 C C . ILE B 1 476 ? 8.711 -56.125 -14.273 1 95.94 476 ILE B C 1
ATOM 8347 O O . ILE B 1 476 ? 9.234 -56.688 -15.242 1 95.94 476 ILE B O 1
ATOM 8351 N N . LEU B 1 477 ? 8.938 -54.906 -13.977 1 95.94 477 LEU B N 1
ATOM 8352 C CA . LEU B 1 477 ? 9.875 -54.094 -14.734 1 95.94 477 LEU B CA 1
ATOM 8353 C C . LEU B 1 477 ? 11.305 -54.312 -14.242 1 95.94 477 LEU B C 1
ATOM 8355 O O . LEU B 1 477 ? 12.227 -54.438 -15.047 1 95.94 477 LEU B O 1
ATOM 8359 N N . ALA B 1 478 ? 11.406 -54.281 -12.953 1 93.81 478 ALA B N 1
ATOM 8360 C CA . ALA B 1 478 ? 12.711 -54.469 -12.328 1 93.81 478 ALA B CA 1
ATOM 8361 C C . ALA B 1 478 ? 12.602 -55.375 -11.109 1 93.81 478 ALA B C 1
ATOM 8363 O O . ALA B 1 478 ? 11.695 -55.219 -10.289 1 93.81 478 ALA B O 1
ATOM 8364 N N . GLN B 1 479 ? 13.43 -56.375 -10.914 1 86.31 479 GLN B N 1
ATOM 8365 C CA . GLN B 1 479 ? 13.391 -57.344 -9.828 1 86.31 479 GLN B CA 1
ATOM 8366 C C . GLN B 1 479 ? 14.141 -56.844 -8.602 1 86.31 479 GLN B C 1
ATOM 8368 O O . GLN B 1 479 ? 13.805 -57.188 -7.473 1 86.31 479 GLN B O 1
ATOM 8373 N N . ASN B 1 480 ? 15.156 -56.031 -8.797 1 78.69 480 ASN B N 1
ATOM 8374 C CA . ASN B 1 480 ? 15.961 -55.562 -7.676 1 78.69 480 ASN B CA 1
ATOM 8375 C C . ASN B 1 480 ? 16.031 -54.031 -7.633 1 78.69 480 ASN B C 1
ATOM 8377 O O . ASN B 1 480 ? 16.781 -53.438 -8.391 1 78.69 480 ASN B O 1
ATOM 8381 N N . SER B 1 481 ? 15.156 -53.562 -6.773 1 76.06 481 SER B N 1
ATOM 8382 C CA . SER B 1 481 ? 15.203 -52.125 -6.566 1 76.06 481 SER B CA 1
ATOM 8383 C C . SER B 1 481 ? 16.078 -51.75 -5.379 1 76.06 481 SER B C 1
ATOM 8385 O O . SER B 1 481 ? 16.641 -52.625 -4.715 1 76.06 481 SER B O 1
ATOM 8387 N N . ILE B 1 482 ? 16.359 -50.5 -5.219 1 69.38 482 ILE B N 1
ATOM 8388 C CA . ILE B 1 482 ? 17.156 -50 -4.09 1 69.38 482 ILE B CA 1
ATOM 8389 C C . ILE B 1 482 ? 16.516 -50.469 -2.781 1 69.38 482 ILE B C 1
ATOM 8391 O O . ILE B 1 482 ? 17.203 -50.625 -1.771 1 69.38 482 ILE B O 1
ATOM 8395 N N . HIS B 1 483 ? 15.289 -50.75 -2.857 1 65.69 483 HIS B N 1
ATOM 8396 C CA . HIS B 1 483 ? 14.57 -51.156 -1.654 1 65.69 483 HIS B CA 1
ATOM 8397 C C . HIS B 1 483 ? 14.406 -52.688 -1.598 1 65.69 483 HIS B C 1
ATOM 8399 O O . HIS B 1 483 ? 13.586 -53.188 -0.825 1 65.69 483 HIS B O 1
ATOM 8405 N N . GLU B 1 484 ? 15.055 -53.375 -2.496 1 67.69 484 GLU B N 1
ATOM 8406 C CA . GLU B 1 484 ? 15.047 -54.844 -2.564 1 67.69 484 GLU B CA 1
ATOM 8407 C C . GLU B 1 484 ? 13.648 -55.375 -2.881 1 67.69 484 GLU B C 1
ATOM 8409 O O . GLU B 1 484 ? 13.258 -56.406 -2.385 1 67.69 484 GLU B O 1
ATOM 8414 N N . GLU B 1 485 ? 12.898 -54.5 -3.426 1 76.44 485 GLU B N 1
ATOM 8415 C CA . GLU B 1 485 ? 11.586 -54.906 -3.928 1 76.44 485 GLU B CA 1
ATOM 8416 C C . GLU B 1 485 ? 11.516 -54.781 -5.445 1 76.44 485 GLU B C 1
ATOM 8418 O O . GLU B 1 485 ? 12.297 -54.031 -6.047 1 76.44 485 GLU B O 1
ATOM 8423 N N . SER B 1 486 ? 10.578 -55.562 -5.953 1 87.88 486 SER B N 1
ATOM 8424 C CA . SER B 1 486 ? 10.406 -55.469 -7.398 1 87.88 486 SER B CA 1
ATOM 8425 C C . SER B 1 486 ? 9.562 -54.25 -7.781 1 87.88 486 SER B C 1
ATOM 8427 O O . SER B 1 486 ? 8.641 -53.875 -7.055 1 87.88 486 SER B O 1
ATOM 8429 N N . ILE B 1 487 ? 9.938 -53.625 -8.781 1 93.25 487 ILE B N 1
ATOM 8430 C CA . ILE B 1 487 ? 9.125 -52.562 -9.383 1 93.25 487 ILE B CA 1
ATOM 8431 C C . ILE B 1 487 ? 8.211 -53.156 -10.453 1 93.25 487 ILE B C 1
ATOM 8433 O O . ILE B 1 487 ? 8.688 -53.75 -11.43 1 93.25 487 ILE B O 1
ATOM 8437 N N . THR B 1 488 ? 6.941 -53.062 -10.211 1 94.44 488 THR B N 1
ATOM 8438 C CA . THR B 1 488 ? 5.977 -53.688 -11.117 1 94.44 488 THR B CA 1
ATOM 8439 C C . THR B 1 488 ? 5.043 -52.625 -11.703 1 94.44 488 THR B C 1
ATOM 8441 O O . THR B 1 488 ? 4.957 -51.5 -11.195 1 94.44 488 THR B O 1
ATOM 8444 N N . PHE B 1 489 ? 4.449 -52.938 -12.805 1 95.94 489 PHE B N 1
ATOM 8445 C CA . PHE B 1 489 ? 3.41 -52.156 -13.453 1 95.94 489 PHE B CA 1
ATOM 8446 C C . PHE B 1 489 ? 2.09 -52.906 -13.484 1 95.94 489 PHE B C 1
ATOM 8448 O O . PHE B 1 489 ? 1.986 -53.969 -14.117 1 95.94 489 PHE B O 1
ATOM 8455 N N . THR B 1 490 ? 1.079 -52.281 -12.828 1 95.62 490 THR B N 1
ATOM 8456 C CA . THR B 1 490 ? -0.134 -53.062 -12.578 1 95.62 490 THR B CA 1
ATOM 8457 C C . THR B 1 490 ? -1.203 -52.75 -13.617 1 95.62 490 THR B C 1
ATOM 8459 O O . THR B 1 490 ? -1.09 -51.75 -14.352 1 95.62 490 THR B O 1
ATOM 8462 N N . GLN B 1 491 ? -2.229 -53.594 -13.664 1 95.44 491 GLN B N 1
ATOM 8463 C CA . GLN B 1 491 ? -3.402 -53.344 -14.484 1 95.44 491 GLN B CA 1
ATOM 8464 C C . GLN B 1 491 ? -4.043 -52 -14.133 1 95.44 491 GLN B C 1
ATOM 8466 O O . GLN B 1 491 ? -4.535 -51.281 -15.008 1 95.44 491 GLN B O 1
ATOM 8471 N N . LYS B 1 492 ? -4.051 -51.719 -12.875 1 94 492 LYS B N 1
ATOM 8472 C CA . LYS B 1 492 ? -4.586 -50.438 -12.43 1 94 492 LYS B CA 1
ATOM 8473 C C . LYS B 1 492 ? -3.762 -49.281 -12.984 1 94 492 LYS B C 1
ATOM 8475 O O . LYS B 1 492 ? -4.312 -48.25 -13.367 1 94 492 LYS B O 1
ATOM 8480 N N . ASP B 1 493 ? -2.457 -49.438 -12.953 1 94.44 493 ASP B N 1
ATOM 8481 C CA . ASP B 1 493 ? -1.577 -48.406 -13.516 1 94.44 493 ASP B CA 1
ATOM 8482 C C . ASP B 1 493 ? -1.903 -48.156 -14.984 1 94.44 493 ASP B C 1
ATOM 8484 O O . ASP B 1 493 ? -1.916 -47.031 -15.43 1 94.44 493 ASP B O 1
ATOM 8488 N N . VAL B 1 494 ? -2.162 -49.219 -15.703 1 95.25 494 VAL B N 1
ATOM 8489 C CA . VAL B 1 494 ? -2.518 -49.094 -17.109 1 95.25 494 VAL B CA 1
ATOM 8490 C C . VAL B 1 494 ? -3.789 -48.281 -17.266 1 95.25 494 VAL B C 1
ATOM 8492 O O . VAL B 1 494 ? -3.877 -47.438 -18.156 1 95.25 494 VAL B O 1
ATOM 8495 N N . ARG B 1 495 ? -4.738 -48.562 -16.422 1 94.19 495 ARG B N 1
ATOM 8496 C CA . ARG B 1 495 ? -6 -47.812 -16.469 1 94.19 495 ARG B CA 1
ATOM 8497 C C . ARG B 1 495 ? -5.781 -46.344 -16.234 1 94.19 495 ARG B C 1
ATOM 8499 O O . ARG B 1 495 ? -6.398 -45.5 -16.906 1 94.19 495 ARG B O 1
ATOM 8506 N N . GLU B 1 496 ? -4.926 -46.031 -15.32 1 92.12 496 GLU B N 1
ATOM 8507 C CA . GLU B 1 496 ? -4.609 -44.625 -15.039 1 92.12 496 GLU B CA 1
ATOM 8508 C C . GLU B 1 496 ? -4.02 -43.938 -16.266 1 92.12 496 GLU B C 1
ATOM 8510 O O . GLU B 1 496 ? -4.324 -42.781 -16.547 1 92.12 496 GLU B O 1
ATOM 8515 N N . VAL B 1 497 ? -3.193 -44.594 -16.953 1 93.06 497 VAL B N 1
ATOM 8516 C CA . VAL B 1 497 ? -2.576 -44.062 -18.156 1 93.06 497 VAL B CA 1
ATOM 8517 C C . VAL B 1 497 ? -3.633 -43.875 -19.25 1 93.06 497 VAL B C 1
ATOM 8519 O O . VAL B 1 497 ? -3.635 -42.875 -19.953 1 93.06 497 VAL B O 1
ATOM 8522 N N . GLN B 1 498 ? -4.543 -44.844 -19.375 1 94.25 498 GLN B N 1
ATOM 8523 C CA . GLN B 1 498 ? -5.613 -44.75 -20.359 1 94.25 498 GLN B CA 1
ATOM 8524 C C . GLN B 1 498 ? -6.504 -43.531 -20.109 1 94.25 498 GLN B C 1
ATOM 8526 O O . GLN B 1 498 ? -6.887 -42.844 -21.062 1 94.25 498 GLN B O 1
ATOM 8531 N N . LEU B 1 499 ? -6.812 -43.344 -18.875 1 91.81 499 LEU B N 1
ATOM 8532 C CA . LEU B 1 499 ? -7.637 -42.219 -18.516 1 91.81 499 LEU B CA 1
ATOM 8533 C C . LEU B 1 499 ? -6.934 -40.906 -18.844 1 91.81 499 LEU B C 1
ATOM 8535 O O . LEU B 1 499 ? -7.539 -40 -19.422 1 91.81 499 LEU B O 1
ATOM 8539 N N . ALA B 1 500 ? -5.688 -40.844 -18.547 1 90.88 500 ALA B N 1
ATOM 8540 C CA . ALA B 1 500 ? -4.898 -39.625 -18.781 1 90.88 500 ALA B CA 1
ATOM 8541 C C . ALA B 1 500 ? -4.766 -39.344 -20.266 1 90.88 500 ALA B C 1
ATOM 8543 O O . ALA B 1 500 ? -5.016 -38.219 -20.703 1 90.88 500 ALA B O 1
ATOM 8544 N N . LYS B 1 501 ? -4.355 -40.312 -21.047 1 92.62 501 LYS B N 1
ATOM 8545 C CA . LYS B 1 501 ? -4.152 -40.094 -22.469 1 92.62 501 LYS B CA 1
ATOM 8546 C C . LYS B 1 501 ? -5.469 -39.75 -23.172 1 92.62 501 LYS B C 1
ATOM 8548 O O . LYS B 1 501 ? -5.5 -38.969 -24.109 1 92.62 501 LYS B O 1
ATOM 8553 N N . ALA B 1 502 ? -6.578 -40.438 -22.734 1 93.75 502 ALA B N 1
ATOM 8554 C CA . ALA B 1 502 ? -7.887 -40.188 -23.328 1 93.75 502 ALA B CA 1
ATOM 8555 C C . ALA B 1 502 ? -8.336 -38.75 -23.094 1 93.75 502 ALA B C 1
ATOM 8557 O O . ALA B 1 502 ? -8.914 -38.125 -23.984 1 93.75 502 ALA B O 1
ATOM 8558 N N . ALA B 1 503 ? -8.062 -38.281 -21.906 1 92.5 503 ALA B N 1
ATOM 8559 C CA . ALA B 1 503 ? -8.422 -36.906 -21.578 1 92.5 503 ALA B CA 1
ATOM 8560 C C . ALA B 1 503 ? -7.688 -35.938 -22.484 1 92.5 503 ALA B C 1
ATOM 8562 O O . ALA B 1 503 ? -8.297 -35 -23.016 1 92.5 503 ALA B O 1
ATOM 8563 N N . VAL B 1 504 ? -6.41 -36.094 -22.719 1 92.38 504 VAL B N 1
ATOM 8564 C CA . VAL B 1 504 ? -5.586 -35.219 -23.531 1 92.38 504 VAL B CA 1
ATOM 8565 C C . VAL B 1 504 ? -6.047 -35.281 -24.984 1 92.38 504 VAL B C 1
ATOM 8567 O O . VAL B 1 504 ? -6.281 -34.219 -25.609 1 92.38 504 VAL B O 1
ATOM 8570 N N . CYS B 1 505 ? -6.211 -36.469 -25.469 1 93.62 505 CYS B N 1
ATOM 8571 C CA . CYS B 1 505 ? -6.605 -36.656 -26.859 1 93.62 505 CYS B CA 1
ATOM 8572 C C . CYS B 1 505 ? -7.992 -36.062 -27.109 1 93.62 505 CYS B C 1
ATOM 8574 O O . CYS B 1 505 ? -8.211 -35.406 -28.125 1 93.62 505 CYS B O 1
ATOM 8576 N N . ALA B 1 506 ? -8.906 -36.344 -26.219 1 94.5 506 ALA B N 1
ATOM 8577 C CA . ALA B 1 506 ? -10.258 -35.812 -26.344 1 94.5 506 ALA B CA 1
ATOM 8578 C C . ALA B 1 506 ? -10.227 -34.281 -26.375 1 94.5 506 ALA B C 1
ATOM 8580 O O . ALA B 1 506 ? -10.953 -33.656 -27.141 1 94.5 506 ALA B O 1
ATOM 8581 N N . GLY B 1 507 ? -9.422 -33.688 -25.531 1 95.38 507 GLY B N 1
ATOM 8582 C CA . GLY B 1 507 ? -9.273 -32.25 -25.516 1 95.38 507 GLY B CA 1
ATOM 8583 C C . GLY B 1 507 ? -8.773 -31.672 -26.828 1 95.38 507 GLY B C 1
ATOM 8584 O O . GLY B 1 507 ? -9.312 -30.688 -27.328 1 95.38 507 GLY B O 1
ATOM 8585 N N . ILE B 1 508 ? -7.797 -32.312 -27.391 1 95.56 508 ILE B N 1
ATOM 8586 C CA . ILE B 1 508 ? -7.246 -31.891 -28.672 1 95.56 508 ILE B CA 1
ATOM 8587 C C . ILE B 1 508 ? -8.336 -31.938 -29.75 1 95.56 508 ILE B C 1
ATOM 8589 O O . ILE B 1 508 ? -8.539 -30.969 -30.484 1 95.56 508 ILE B O 1
ATOM 8593 N N . LYS B 1 509 ? -9.023 -33 -29.781 1 95.69 509 LYS B N 1
ATOM 8594 C CA . LYS B 1 509 ? -10.055 -33.219 -30.797 1 95.69 509 LYS B CA 1
ATOM 8595 C C . LYS B 1 509 ? -11.172 -32.188 -30.656 1 95.69 509 LYS B C 1
ATOM 8597 O O . LYS B 1 509 ? -11.664 -31.672 -31.672 1 95.69 509 LYS B O 1
ATOM 8602 N N . ILE B 1 510 ? -11.547 -31.906 -29.5 1 96 510 ILE B N 1
ATOM 8603 C CA . ILE B 1 510 ? -12.625 -30.953 -29.266 1 96 510 ILE B CA 1
ATOM 8604 C C . ILE B 1 510 ? -12.203 -29.562 -29.75 1 96 510 ILE B C 1
ATOM 8606 O O . ILE B 1 510 ? -12.984 -28.844 -30.359 1 96 510 ILE B O 1
ATOM 8610 N N . LEU B 1 511 ? -10.961 -29.109 -29.422 1 97 511 LEU B N 1
ATOM 8611 C CA . LEU B 1 511 ? -10.484 -27.812 -29.859 1 97 511 LEU B CA 1
ATOM 8612 C C . LEU B 1 511 ? -10.438 -27.719 -31.375 1 97 511 LEU B C 1
ATOM 8614 O O . LEU B 1 511 ? -10.773 -26.688 -31.953 1 97 511 LEU B O 1
ATOM 8618 N N . LEU B 1 512 ? -10.047 -28.781 -32 1 96.75 512 LEU B N 1
ATOM 8619 C CA . LEU B 1 512 ? -10.031 -28.812 -33.469 1 96.75 512 LEU B CA 1
ATOM 8620 C C . LEU B 1 512 ? -11.438 -28.688 -34.031 1 96.75 512 LEU B C 1
ATOM 8622 O O . LEU B 1 512 ? -11.664 -27.969 -35 1 96.75 512 LEU B O 1
ATOM 8626 N N . LYS B 1 513 ? -12.281 -29.438 -33.406 1 96 513 LYS B N 1
ATOM 8627 C CA . LYS B 1 513 ? -13.68 -29.359 -33.844 1 96 513 LYS B CA 1
ATOM 8628 C C . LYS B 1 513 ? -14.234 -27.953 -33.656 1 96 513 LYS B C 1
ATOM 8630 O O . LYS B 1 513 ? -14.961 -27.453 -34.531 1 96 513 LYS B O 1
ATOM 8635 N N . GLU B 1 514 ? -13.938 -27.359 -32.562 1 95 514 GLU B N 1
ATOM 8636 C CA . GLU B 1 514 ? -14.383 -26 -32.281 1 95 514 GLU B CA 1
ATOM 8637 C C . GLU B 1 514 ? -13.961 -25.031 -33.375 1 95 514 GLU B C 1
ATOM 8639 O O . GLU B 1 514 ? -14.68 -24.062 -33.688 1 95 514 GLU B O 1
ATOM 8644 N N . LYS B 1 515 ? -12.844 -25.219 -33.938 1 96.12 515 LYS B N 1
ATOM 8645 C CA . LYS B 1 515 ? -12.312 -24.312 -34.969 1 96.12 515 LYS B CA 1
ATOM 8646 C C . LYS B 1 515 ? -12.547 -24.875 -36.375 1 96.12 515 LYS B C 1
ATOM 8648 O O . LYS B 1 515 ? -12.18 -24.234 -37.344 1 96.12 515 LYS B O 1
ATOM 8653 N N . ASN B 1 516 ? -13.133 -25.953 -36.469 1 96.12 516 ASN B N 1
ATOM 8654 C CA . ASN B 1 516 ? -13.453 -26.625 -37.75 1 96.12 516 ASN B CA 1
ATOM 8655 C C . ASN B 1 516 ? -12.211 -26.828 -38.594 1 96.12 516 ASN B C 1
ATOM 8657 O O . ASN B 1 516 ? -12.195 -26.422 -39.781 1 96.12 516 ASN B O 1
ATOM 8661 N N . ILE B 1 517 ? -11.188 -27.391 -37.938 1 96.31 517 ILE B N 1
ATOM 8662 C CA . ILE B 1 517 ? -9.969 -27.719 -38.688 1 96.31 517 ILE B CA 1
ATOM 8663 C C . ILE B 1 517 ? -9.578 -29.172 -38.438 1 96.31 517 ILE B C 1
ATOM 8665 O O . ILE B 1 517 ? -10.07 -29.797 -37.5 1 96.31 517 ILE B O 1
ATOM 8669 N N . ASN B 1 518 ? -8.672 -29.641 -39.281 1 95.31 518 ASN B N 1
ATOM 8670 C CA . ASN B 1 518 ? -8.18 -31.016 -39.125 1 95.31 518 ASN B CA 1
ATOM 8671 C C . ASN B 1 518 ? -6.734 -31.047 -38.656 1 95.31 518 ASN B C 1
ATOM 8673 O O . ASN B 1 518 ? -6.07 -30 -38.625 1 95.31 518 ASN B O 1
ATOM 8677 N N . PHE B 1 519 ? -6.266 -32.25 -38.312 1 95.44 519 PHE B N 1
ATOM 8678 C CA . PHE B 1 519 ? -4.926 -32.438 -37.781 1 95.44 519 PHE B CA 1
ATOM 8679 C C . PHE B 1 519 ? -3.871 -31.953 -38.75 1 95.44 519 PHE B C 1
ATOM 8681 O O . PHE B 1 519 ? -2.842 -31.406 -38.344 1 95.44 519 PHE B O 1
ATOM 8688 N N . ASN B 1 520 ? -4.156 -32.062 -40 1 93.06 520 ASN B N 1
ATOM 8689 C CA . ASN B 1 520 ? -3.186 -31.719 -41.031 1 93.06 520 ASN B CA 1
ATOM 8690 C C . ASN B 1 520 ? -2.977 -30.219 -41.125 1 93.06 520 ASN B C 1
ATOM 8692 O O . ASN B 1 520 ? -1.978 -29.75 -41.688 1 93.06 520 ASN B O 1
ATOM 8696 N N . GLU B 1 521 ? -3.865 -29.484 -40.562 1 94.88 521 GLU B N 1
ATOM 8697 C CA . GLU B 1 521 ? -3.801 -28.031 -40.625 1 94.88 521 GLU B CA 1
ATOM 8698 C C . GLU B 1 521 ? -2.988 -27.469 -39.469 1 94.88 521 GLU B C 1
ATOM 8700 O O . GLU B 1 521 ? -2.736 -26.266 -39.406 1 94.88 521 GLU B O 1
ATOM 8705 N N . ILE B 1 522 ? -2.584 -28.312 -38.625 1 96.81 522 ILE B N 1
ATOM 8706 C CA . ILE B 1 522 ? -1.706 -27.906 -37.531 1 96.81 522 ILE B CA 1
ATOM 8707 C C . ILE B 1 522 ? -0.26 -27.875 -38.031 1 96.81 522 ILE B C 1
ATOM 8709 O O . ILE B 1 522 ? 0.244 -28.844 -38.594 1 96.81 522 ILE B O 1
ATOM 8713 N N . GLU B 1 523 ? 0.375 -26.766 -37.875 1 95.56 523 GLU B N 1
ATOM 8714 C CA . GLU B 1 523 ? 1.747 -26.594 -38.312 1 95.56 523 GLU B CA 1
ATOM 8715 C C . GLU B 1 523 ? 2.746 -27.188 -37.344 1 95.56 523 GLU B C 1
ATOM 8717 O O . GLU B 1 523 ? 3.725 -27.812 -37.75 1 95.56 523 GLU B O 1
ATOM 8722 N N . LYS B 1 524 ? 2.557 -26.891 -36.062 1 94.19 524 LYS B N 1
ATOM 8723 C CA . LYS B 1 524 ? 3.471 -27.312 -35 1 94.19 524 LYS B CA 1
ATOM 8724 C C . LYS B 1 524 ? 2.709 -27.719 -33.75 1 94.19 524 LYS B C 1
ATOM 8726 O O . LYS B 1 524 ? 1.637 -27.172 -33.469 1 94.19 524 LYS B O 1
ATOM 8731 N N . VAL B 1 525 ? 3.281 -28.688 -33.031 1 94.06 525 VAL B N 1
ATOM 8732 C CA . VAL B 1 525 ? 2.805 -29.078 -31.719 1 94.06 525 VAL B CA 1
ATOM 8733 C C . VAL B 1 525 ? 3.898 -28.828 -30.672 1 94.06 525 VAL B C 1
ATOM 8735 O O . VAL B 1 525 ? 4.926 -29.516 -30.672 1 94.06 525 VAL B O 1
ATOM 8738 N N . TYR B 1 526 ? 3.643 -27.875 -29.859 1 91.75 526 TYR B N 1
ATOM 8739 C CA . TYR B 1 526 ? 4.574 -27.578 -28.781 1 91.75 526 TYR B CA 1
ATOM 8740 C C . TYR B 1 526 ? 4.203 -28.344 -27.516 1 91.75 526 TYR B C 1
ATOM 8742 O O . TYR B 1 526 ? 3.066 -28.266 -27.047 1 91.75 526 TYR B O 1
ATOM 8750 N N . ILE B 1 527 ? 5.125 -29.062 -26.984 1 88.75 527 ILE B N 1
ATOM 8751 C CA . ILE B 1 527 ? 4.871 -29.812 -25.75 1 88.75 527 ILE B CA 1
ATOM 8752 C C . ILE B 1 527 ? 5.762 -29.266 -24.625 1 88.75 527 ILE B C 1
ATOM 8754 O O . ILE B 1 527 ? 6.988 -29.234 -24.766 1 88.75 527 ILE B O 1
ATOM 8758 N N . GLY B 1 528 ? 5.121 -28.828 -23.656 1 82.19 528 GLY B N 1
ATOM 8759 C CA . GLY B 1 528 ? 5.828 -28.344 -22.469 1 82.19 528 GLY B CA 1
ATOM 8760 C C . GLY B 1 528 ? 5.484 -29.125 -21.219 1 82.19 528 GLY B C 1
ATOM 8761 O O . GLY B 1 528 ? 4.766 -30.125 -21.266 1 82.19 528 GLY B O 1
ATOM 8762 N N . GLY B 1 529 ? 6.16 -28.75 -20.109 1 74.69 529 GLY B N 1
ATOM 8763 C CA . GLY B 1 529 ? 5.91 -29.375 -18.812 1 74.69 529 GLY B CA 1
ATOM 8764 C C . GLY B 1 529 ? 6.988 -30.359 -18.422 1 74.69 529 GLY B C 1
ATOM 8765 O O . GLY B 1 529 ? 7.766 -30.812 -19.266 1 74.69 529 GLY B O 1
ATOM 8766 N N . GLY B 1 530 ? 7.098 -30.641 -17.203 1 67.31 530 GLY B N 1
ATOM 8767 C CA . GLY B 1 530 ? 8.086 -31.578 -16.672 1 67.31 530 GLY B CA 1
ATOM 8768 C C . GLY B 1 530 ? 8.109 -32.906 -17.406 1 67.31 530 GLY B C 1
ATOM 8769 O O . GLY B 1 530 ? 9.172 -33.375 -17.812 1 67.31 530 GLY B O 1
ATOM 8770 N N . PHE B 1 531 ? 7 -33.406 -17.703 1 66.19 531 PHE B N 1
ATOM 8771 C CA . PHE B 1 531 ? 6.828 -34.688 -18.391 1 66.19 531 PHE B CA 1
ATOM 8772 C C . PHE B 1 531 ? 7.094 -34.531 -19.875 1 66.19 531 PHE B C 1
ATOM 8774 O O . PHE B 1 531 ? 7.762 -35.375 -20.484 1 66.19 531 PHE B O 1
ATOM 8781 N N . GLY B 1 532 ? 6.617 -33.469 -20.406 1 66.12 532 GLY B N 1
ATOM 8782 C CA . GLY B 1 532 ? 6.67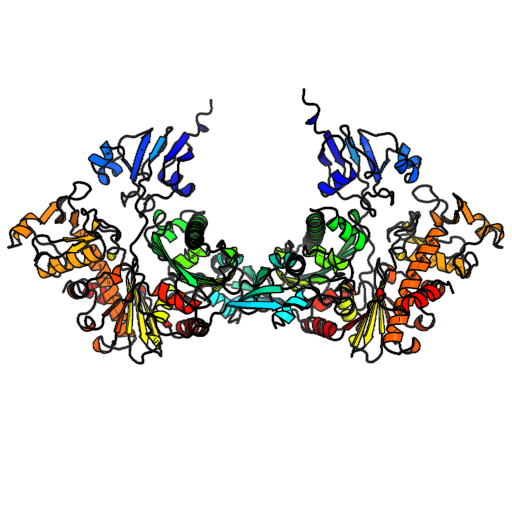6 -33.281 -21.859 1 66.12 532 GLY B CA 1
ATOM 8783 C C . GLY B 1 532 ? 8.094 -33.219 -22.391 1 66.12 532 GLY B C 1
ATOM 8784 O O . GLY B 1 532 ? 8.359 -33.688 -23.5 1 66.12 532 GLY B O 1
ATOM 8785 N N . ASN B 1 533 ? 8.969 -32.875 -21.578 1 67.5 533 ASN B N 1
ATOM 8786 C CA . ASN B 1 533 ? 10.344 -32.688 -22.031 1 67.5 533 ASN B CA 1
ATOM 8787 C C . ASN B 1 533 ? 11.078 -34 -22.188 1 67.5 533 ASN B C 1
ATOM 8789 O O . ASN B 1 533 ? 12.047 -34.094 -22.938 1 67.5 533 ASN B O 1
ATOM 8793 N N . TYR B 1 534 ? 10.523 -35 -21.562 1 72.69 534 TYR B N 1
ATOM 8794 C CA . TYR B 1 534 ? 11.219 -36.281 -21.609 1 72.69 534 TYR B CA 1
ATOM 8795 C C . TYR B 1 534 ? 10.359 -37.344 -22.266 1 72.69 534 TYR B C 1
ATOM 8797 O O . TYR B 1 534 ? 10.734 -38.5 -22.297 1 72.69 534 TYR B O 1
ATOM 8805 N N . MET B 1 535 ? 9.312 -36.906 -22.719 1 79.69 535 MET B N 1
ATOM 8806 C CA . MET B 1 535 ? 8.359 -37.844 -23.312 1 79.69 535 MET B CA 1
ATOM 8807 C C . MET B 1 535 ? 8.883 -38.375 -24.641 1 79.69 535 MET B C 1
ATOM 8809 O O . MET B 1 535 ? 9.469 -37.625 -25.438 1 79.69 535 MET B O 1
ATOM 8813 N N . ASP B 1 536 ? 8.781 -39.594 -24.781 1 85.44 536 ASP B N 1
ATOM 8814 C CA . ASP B 1 536 ? 9.078 -40.188 -26.062 1 85.44 536 ASP B CA 1
ATOM 8815 C C . ASP B 1 536 ? 7.914 -40 -27.031 1 85.44 536 ASP B C 1
ATOM 8817 O O . ASP B 1 536 ? 6.797 -40.469 -26.766 1 85.44 536 ASP B O 1
ATOM 8821 N N . ILE B 1 537 ? 8.188 -39.406 -28.125 1 85.69 537 ILE B N 1
ATOM 8822 C CA . ILE B 1 537 ? 7.16 -39.031 -29.094 1 85.69 537 ILE B CA 1
ATOM 8823 C C . ILE B 1 537 ? 6.535 -40.281 -29.672 1 85.69 537 ILE B C 1
ATOM 8825 O O . ILE B 1 537 ? 5.316 -40.375 -29.859 1 85.69 537 ILE B O 1
ATOM 8829 N N . GLU B 1 538 ? 7.367 -41.219 -29.969 1 88.06 538 GLU B N 1
ATOM 8830 C CA . GLU B 1 538 ? 6.859 -42.469 -30.547 1 88.06 538 GLU B CA 1
ATOM 8831 C C . GLU B 1 538 ? 5.945 -43.188 -29.578 1 88.06 538 GLU B C 1
ATOM 8833 O O . GLU B 1 538 ? 4.898 -43.719 -29.969 1 88.06 538 GLU B O 1
ATOM 8838 N N . SER B 1 539 ? 6.367 -43.219 -28.359 1 90.44 539 SER B N 1
ATOM 8839 C CA . SER B 1 539 ? 5.551 -43.875 -27.344 1 90.44 539 SER B CA 1
ATOM 8840 C C . SER B 1 539 ? 4.207 -43.188 -27.188 1 90.44 539 SER B C 1
ATOM 8842 O O . SER B 1 539 ? 3.174 -43.812 -27.016 1 90.44 539 SER B O 1
ATOM 8844 N N . SER B 1 540 ? 4.254 -41.875 -27.219 1 88.5 540 SER B N 1
ATOM 8845 C CA . SER B 1 540 ? 3.037 -41.094 -27.062 1 88.5 540 SER B CA 1
ATOM 8846 C C . SER B 1 540 ? 2.059 -41.312 -28.203 1 88.5 540 SER B C 1
ATOM 8848 O O . SER B 1 540 ? 0.845 -41.375 -27.984 1 88.5 540 SER B O 1
ATOM 8850 N N . ALA B 1 541 ? 2.623 -41.406 -29.344 1 87.56 541 ALA B N 1
ATOM 8851 C CA . ALA B 1 541 ? 1.791 -41.688 -30.516 1 87.56 541 ALA B CA 1
ATOM 8852 C C . ALA B 1 541 ? 1.253 -43.125 -30.453 1 87.56 541 ALA B C 1
ATOM 8854 O O . ALA B 1 541 ? 0.106 -43.375 -30.844 1 87.56 541 ALA B O 1
ATOM 8855 N N . THR B 1 542 ? 2.062 -43.969 -30 1 88 542 THR B N 1
ATOM 8856 C CA . THR B 1 542 ? 1.714 -45.406 -29.953 1 88 542 THR B CA 1
ATOM 8857 C C . THR B 1 542 ? 0.528 -45.625 -29.016 1 88 542 THR B C 1
ATOM 8859 O O . THR B 1 542 ? -0.363 -46.406 -29.328 1 88 542 THR B O 1
ATOM 8862 N N . ILE B 1 543 ? 0.522 -44.969 -27.953 1 91.12 543 ILE B N 1
ATOM 8863 C CA . ILE B 1 543 ? -0.558 -45.219 -27 1 91.12 543 ILE B CA 1
ATOM 8864 C C . ILE B 1 543 ? -1.775 -44.375 -27.375 1 91.12 543 ILE B C 1
ATOM 8866 O O . ILE B 1 543 ? -2.836 -44.5 -26.75 1 91.12 543 ILE B O 1
ATOM 8870 N N . GLY B 1 544 ? -1.596 -43.469 -28.328 1 88.88 544 GLY B N 1
ATOM 8871 C CA . GLY B 1 544 ? -2.709 -42.688 -28.812 1 88.88 544 GLY B CA 1
ATOM 8872 C C . GLY B 1 544 ? -2.92 -41.406 -28.031 1 88.88 544 GLY B C 1
ATOM 8873 O O . GLY B 1 544 ? -4.012 -40.844 -28.047 1 88.88 544 GLY B O 1
ATOM 8874 N N . MET B 1 545 ? -2.018 -41 -27.281 1 88.56 545 MET B N 1
ATOM 8875 C CA . MET B 1 545 ? -2.127 -39.75 -26.562 1 88.56 545 MET B CA 1
ATOM 8876 C C . MET B 1 545 ? -2.068 -38.562 -27.531 1 88.56 545 MET B C 1
ATOM 8878 O O . MET B 1 545 ? -2.84 -37.594 -27.406 1 88.56 545 MET B O 1
ATOM 8882 N N . ILE B 1 546 ? -1.147 -38.656 -28.438 1 90 546 ILE B N 1
ATOM 8883 C CA . ILE B 1 546 ? -1.036 -37.719 -29.531 1 90 546 ILE B CA 1
ATOM 8884 C C . ILE B 1 546 ? -1.431 -38.375 -30.844 1 90 546 ILE B C 1
ATOM 8886 O O . ILE B 1 546 ? -0.927 -39.438 -31.172 1 90 546 ILE B O 1
ATOM 8890 N N . PRO B 1 547 ? -2.289 -37.75 -31.547 1 91.12 547 PRO B N 1
ATOM 8891 C CA . PRO B 1 547 ? -2.668 -38.312 -32.844 1 91.12 547 PRO B CA 1
ATOM 8892 C C . PRO B 1 547 ? -1.469 -38.531 -33.75 1 91.12 547 PRO B C 1
ATOM 8894 O O . PRO B 1 547 ? -0.552 -37.719 -33.812 1 91.12 547 PRO B O 1
ATOM 8897 N N . LYS B 1 548 ? -1.515 -39.594 -34.469 1 89.81 548 LYS B N 1
ATOM 8898 C CA . LYS B 1 548 ? -0.403 -40.031 -35.312 1 89.81 548 LYS B CA 1
ATOM 8899 C C . LYS B 1 548 ? -0.076 -39 -36.375 1 89.81 548 LYS B C 1
ATOM 8901 O O . LYS B 1 548 ? 1.086 -38.844 -36.75 1 89.81 548 LYS B O 1
ATOM 8906 N N . GLU B 1 549 ? -1.072 -38.281 -36.781 1 92 549 GLU B N 1
ATOM 8907 C CA . GLU B 1 549 ? -0.914 -37.25 -37.812 1 92 549 GLU B CA 1
ATOM 8908 C C . GLU B 1 549 ? -0.004 -36.125 -37.344 1 92 549 GLU B C 1
ATOM 8910 O O . GLU B 1 549 ? 0.546 -35.375 -38.156 1 92 549 GLU B O 1
ATOM 8915 N N . LEU B 1 550 ? 0.177 -36.031 -36.031 1 93.12 550 LEU B N 1
ATOM 8916 C CA . LEU B 1 550 ? 0.906 -34.906 -35.469 1 93.12 550 LEU B CA 1
ATOM 8917 C C . LEU B 1 550 ? 2.324 -35.312 -35.094 1 93.12 550 LEU B C 1
ATOM 8919 O O . LEU B 1 550 ? 3.129 -34.469 -34.688 1 93.12 550 LEU B O 1
ATOM 8923 N N . LYS B 1 551 ? 2.729 -36.5 -35.188 1 89.25 551 LYS B N 1
ATOM 8924 C CA . LYS B 1 551 ? 3.998 -37.031 -34.75 1 89.25 551 LYS B CA 1
ATOM 8925 C C . LYS B 1 551 ? 5.18 -36.25 -35.312 1 89.25 551 LYS B C 1
ATOM 8927 O O . LYS B 1 551 ? 6.113 -35.938 -34.562 1 89.25 551 LYS B O 1
ATOM 8932 N N . GLY B 1 552 ? 5.23 -35.906 -36.531 1 88.75 552 GLY B N 1
ATOM 8933 C CA . GLY B 1 552 ? 6.34 -35.219 -37.156 1 88.75 552 GLY B CA 1
ATOM 8934 C C . GLY B 1 552 ? 6.336 -33.719 -36.938 1 88.75 552 GLY B C 1
ATOM 8935 O O . GLY B 1 552 ? 7.238 -33.031 -37.375 1 88.75 552 GLY B O 1
ATOM 8936 N N . LYS B 1 553 ? 5.461 -33.25 -36.156 1 92.81 553 LYS B N 1
ATOM 8937 C CA . LYS B 1 553 ? 5.293 -31.812 -35.969 1 92.81 553 LYS B CA 1
ATOM 8938 C C . LYS B 1 553 ? 5.574 -31.406 -34.531 1 92.81 553 LYS B C 1
ATOM 8940 O O . LYS B 1 553 ? 5.402 -30.25 -34.156 1 92.81 553 LYS B O 1
ATOM 8945 N N . ILE B 1 554 ? 6.055 -32.344 -33.688 1 90.62 554 ILE B N 1
ATOM 8946 C CA . ILE B 1 554 ? 6.168 -32.125 -32.25 1 90.62 554 ILE B CA 1
ATOM 8947 C C . ILE B 1 554 ? 7.504 -31.484 -31.922 1 90.62 554 ILE B C 1
ATOM 8949 O O . ILE B 1 554 ? 8.547 -31.891 -32.438 1 90.62 554 ILE B O 1
ATOM 8953 N N . GLU B 1 555 ? 7.445 -30.469 -31.188 1 85.44 555 GLU B N 1
ATOM 8954 C CA . GLU B 1 555 ? 8.617 -29.781 -30.656 1 85.44 555 GLU B CA 1
ATOM 8955 C C . GLU B 1 555 ? 8.547 -29.656 -29.141 1 85.44 555 GLU B C 1
ATOM 8957 O O . GLU B 1 555 ? 7.566 -29.141 -28.609 1 85.44 555 GLU B O 1
ATOM 8962 N N . SER B 1 556 ? 9.555 -30.141 -28.453 1 82.5 556 SER B N 1
ATOM 8963 C CA . SER B 1 556 ? 9.648 -29.953 -27 1 82.5 556 SER B CA 1
ATOM 8964 C C . SER B 1 556 ? 10.133 -28.547 -26.656 1 82.5 556 SER B C 1
ATOM 8966 O O . SER B 1 556 ? 11.164 -28.094 -27.172 1 82.5 556 SER B O 1
ATOM 8968 N N . VAL B 1 557 ? 9.422 -27.859 -25.844 1 82.56 557 VAL B N 1
ATOM 8969 C CA . VAL B 1 557 ? 9.758 -26.453 -25.578 1 82.56 557 VAL B CA 1
ATOM 8970 C C . VAL B 1 557 ? 10.172 -26.297 -24.125 1 82.56 557 VAL B C 1
ATOM 8972 O O . VAL B 1 557 ? 10.344 -25.172 -23.641 1 82.56 557 VAL B O 1
ATOM 8975 N N . GLY B 1 558 ? 10.406 -27.359 -23.406 1 80.62 558 GLY B N 1
ATOM 8976 C CA . GLY B 1 558 ? 10.844 -27.266 -22.031 1 80.62 558 GLY B CA 1
ATOM 8977 C C . GLY B 1 558 ? 9.836 -26.594 -21.125 1 80.62 558 GLY B C 1
ATOM 8978 O O . GLY B 1 558 ? 8.641 -26.875 -21.188 1 80.62 558 GLY B O 1
ATOM 8979 N N . ASN B 1 559 ? 10.398 -25.734 -20.219 1 87.06 559 ASN B N 1
ATOM 8980 C CA . ASN B 1 559 ? 9.531 -24.953 -19.344 1 87.06 559 ASN B CA 1
ATOM 8981 C C . ASN B 1 559 ? 9.031 -23.688 -20.031 1 87.06 559 ASN B C 1
ATOM 8983 O O . ASN B 1 559 ? 9.516 -22.594 -19.766 1 87.06 559 ASN B O 1
ATOM 8987 N N . CYS B 1 560 ? 8.031 -23.828 -20.797 1 89.62 560 CYS B N 1
ATOM 8988 C CA . CYS B 1 560 ? 7.516 -22.719 -21.594 1 89.62 560 CYS B CA 1
ATOM 8989 C C . CYS B 1 560 ? 6.91 -21.641 -20.703 1 89.62 560 CYS B C 1
ATOM 8991 O O . CYS B 1 560 ? 6.914 -20.469 -21.062 1 89.62 560 CYS B O 1
ATOM 8993 N N . ALA B 1 561 ? 6.355 -22.047 -19.531 1 93.25 561 ALA B N 1
ATOM 8994 C CA . ALA B 1 561 ? 5.852 -21.062 -18.562 1 93.25 561 ALA B CA 1
ATOM 8995 C C . ALA B 1 561 ? 6.973 -20.156 -18.078 1 93.25 561 ALA B C 1
ATOM 8997 O O . ALA B 1 561 ? 6.848 -18.938 -18.109 1 93.25 561 ALA B O 1
ATOM 8998 N N . GLY B 1 562 ? 8.078 -20.734 -17.688 1 93.88 562 GLY B N 1
ATOM 8999 C CA . GLY B 1 562 ? 9.242 -19.969 -17.266 1 93.88 562 GLY B CA 1
ATOM 9000 C C . GLY B 1 562 ? 9.812 -19.094 -18.375 1 93.88 562 GLY B C 1
ATOM 9001 O O . GLY B 1 562 ? 10.227 -17.969 -18.125 1 93.88 562 GLY B O 1
ATOM 9002 N N . GLY B 1 563 ? 9.867 -19.688 -19.578 1 92.75 563 GLY B N 1
ATOM 9003 C CA . GLY B 1 563 ? 10.312 -18.922 -20.719 1 92.75 563 GLY B CA 1
ATOM 9004 C C . GLY B 1 563 ? 9.469 -17.688 -20.969 1 92.75 563 GLY B C 1
ATOM 9005 O O . GLY B 1 563 ? 10 -16.609 -21.234 1 92.75 563 GLY B O 1
ATOM 9006 N N . GLY B 1 564 ? 8.172 -17.891 -20.906 1 94.62 564 GLY B N 1
ATOM 9007 C CA . GLY B 1 564 ? 7.266 -16.75 -21.047 1 94.62 564 GLY B CA 1
ATOM 9008 C C . GLY B 1 564 ? 7.457 -15.695 -19.984 1 94.62 564 GLY B C 1
ATOM 9009 O O . GLY B 1 564 ? 7.414 -14.5 -20.281 1 94.62 564 GLY B O 1
ATOM 9010 N N . ALA B 1 565 ? 7.676 -16.109 -18.75 1 96.81 565 ALA B N 1
ATOM 9011 C CA . ALA B 1 565 ? 7.926 -15.18 -17.656 1 96.81 565 ALA B CA 1
ATOM 9012 C C . ALA B 1 565 ? 9.195 -14.375 -17.891 1 96.81 565 ALA B C 1
ATOM 9014 O O . ALA B 1 565 ? 9.242 -13.18 -17.609 1 96.81 565 ALA B O 1
ATOM 9015 N N . LYS B 1 566 ? 10.227 -15.008 -18.453 1 96.19 566 LYS B N 1
ATOM 9016 C CA . LYS B 1 566 ? 11.492 -14.336 -18.719 1 96.19 566 LYS B CA 1
ATOM 9017 C C . LYS B 1 566 ? 11.32 -13.227 -19.75 1 96.19 566 LYS B C 1
ATOM 9019 O O . LYS B 1 566 ? 11.742 -12.094 -19.531 1 96.19 566 LYS B O 1
ATOM 9024 N N . ILE B 1 567 ? 10.664 -13.578 -20.859 1 95.06 567 ILE B N 1
ATOM 9025 C CA . ILE B 1 567 ? 10.562 -12.578 -21.922 1 95.06 567 ILE B CA 1
ATOM 9026 C C . ILE B 1 567 ? 9.594 -11.477 -21.5 1 95.06 567 ILE B C 1
ATOM 9028 O O . ILE B 1 567 ? 9.742 -10.32 -21.906 1 95.06 567 ILE B O 1
ATOM 9032 N N . TYR B 1 568 ? 8.562 -11.852 -20.703 1 96 568 TYR B N 1
ATOM 9033 C CA . TYR B 1 568 ? 7.668 -10.852 -20.125 1 96 568 TYR B CA 1
ATOM 9034 C C . TYR B 1 568 ? 8.445 -9.859 -19.266 1 96 568 TYR B C 1
ATOM 9036 O O . TYR B 1 568 ? 8.172 -8.656 -19.297 1 96 568 TYR B O 1
ATOM 9044 N N . LEU B 1 569 ? 9.383 -10.328 -18.547 1 96.62 569 LEU B N 1
ATOM 9045 C CA . LEU B 1 569 ? 10.234 -9.539 -17.656 1 96.62 569 LEU B CA 1
ATOM 9046 C C . LEU B 1 569 ? 11.141 -8.617 -18.469 1 96.62 569 LEU B C 1
ATOM 9048 O O . LEU B 1 569 ? 11.398 -7.48 -18.062 1 96.62 569 LEU B O 1
ATOM 9052 N N . LEU B 1 570 ? 11.586 -9.016 -19.672 1 97 570 LEU B N 1
ATOM 9053 C CA . LEU B 1 570 ? 12.703 -8.383 -20.375 1 97 570 LEU B CA 1
ATOM 9054 C C . LEU B 1 570 ? 12.195 -7.453 -21.469 1 97 570 LEU B C 1
ATOM 9056 O O . LEU B 1 570 ? 12.977 -6.715 -22.078 1 97 570 LEU B O 1
ATOM 9060 N N . SER B 1 571 ? 10.836 -7.465 -21.719 1 95.56 571 SER B N 1
ATOM 9061 C CA . SER B 1 571 ? 10.336 -6.66 -22.828 1 95.56 571 SER B CA 1
ATOM 9062 C C . SER B 1 571 ? 8.984 -6.043 -22.516 1 95.56 571 SER B C 1
ATOM 9064 O O . SER B 1 571 ? 8 -6.762 -22.312 1 95.56 571 SER B O 1
ATOM 9066 N N . LYS B 1 572 ? 8.891 -4.758 -22.578 1 94.31 572 LYS B N 1
ATOM 9067 C CA . LYS B 1 572 ? 7.648 -4.023 -22.359 1 94.31 572 LYS B CA 1
ATOM 9068 C C . LYS B 1 572 ? 6.613 -4.379 -23.438 1 94.31 572 LYS B C 1
ATOM 9070 O O . LYS B 1 572 ? 5.422 -4.488 -23.141 1 94.31 572 LYS B O 1
ATOM 9075 N N . ARG B 1 573 ? 7.09 -4.535 -24.578 1 91.19 573 ARG B N 1
ATOM 9076 C CA . ARG B 1 573 ? 6.203 -4.871 -25.688 1 91.19 573 ARG B CA 1
ATOM 9077 C C . ARG B 1 573 ? 5.523 -6.215 -25.453 1 91.19 573 ARG B C 1
ATOM 9079 O O . ARG B 1 573 ? 4.324 -6.363 -25.703 1 91.19 573 ARG B O 1
ATOM 9086 N N . ILE B 1 574 ? 6.289 -7.199 -25 1 91.19 574 ILE B N 1
ATOM 9087 C CA . ILE B 1 574 ? 5.746 -8.523 -24.734 1 91.19 574 ILE B CA 1
ATOM 9088 C C . ILE B 1 574 ? 4.715 -8.445 -23.609 1 91.19 574 ILE B C 1
ATOM 9090 O O . ILE B 1 574 ? 3.697 -9.141 -23.641 1 91.19 574 ILE B O 1
ATOM 9094 N N . ARG B 1 575 ? 4.953 -7.605 -22.625 1 92.44 575 ARG B N 1
ATOM 9095 C CA . ARG B 1 575 ? 3.982 -7.391 -21.562 1 92.44 575 ARG B CA 1
ATOM 9096 C C . ARG B 1 575 ? 2.641 -6.934 -22.125 1 92.44 575 ARG B C 1
ATOM 9098 O O . ARG B 1 575 ? 1.589 -7.418 -21.703 1 92.44 575 ARG B O 1
ATOM 9105 N N . GLU B 1 576 ? 2.695 -6.07 -23.031 1 89.56 576 GLU B N 1
ATOM 9106 C CA . GLU B 1 576 ? 1.481 -5.559 -23.656 1 89.56 576 GLU B CA 1
ATOM 9107 C C . GLU B 1 576 ? 0.783 -6.641 -24.469 1 89.56 576 GLU B C 1
ATOM 9109 O O . GLU B 1 576 ? -0.448 -6.695 -24.516 1 89.56 576 GLU B O 1
ATOM 9114 N N . ASN B 1 577 ? 1.546 -7.488 -25.062 1 87.62 577 ASN B N 1
ATOM 9115 C CA . ASN B 1 577 ? 0.994 -8.586 -25.844 1 87.62 577 ASN B CA 1
ATOM 9116 C C . ASN B 1 577 ? 0.207 -9.562 -24.984 1 87.62 577 ASN B C 1
ATOM 9118 O O . ASN B 1 577 ? -0.765 -10.164 -25.438 1 87.62 577 ASN B O 1
ATOM 9122 N N . ALA B 1 578 ? 0.701 -9.766 -23.781 1 89.56 578 ALA B N 1
ATOM 9123 C CA . ALA B 1 578 ? 0.039 -10.711 -22.875 1 89.56 578 ALA B CA 1
ATOM 9124 C C . ALA B 1 578 ? -1.418 -10.32 -22.656 1 89.56 578 ALA B C 1
ATOM 9126 O O . ALA B 1 578 ? -2.301 -11.18 -22.625 1 89.56 578 ALA B O 1
ATOM 9127 N N . VAL B 1 579 ? -1.648 -9.07 -22.547 1 83.94 579 VAL B N 1
ATOM 9128 C CA . VAL B 1 579 ? -3.006 -8.578 -22.344 1 83.94 579 VAL B CA 1
ATOM 9129 C C . VAL B 1 579 ? -3.834 -8.789 -23.609 1 83.94 579 VAL B C 1
ATOM 9131 O O . VAL B 1 579 ? -5.004 -9.18 -23.531 1 83.94 579 VAL B O 1
ATOM 9134 N N . ASP B 1 580 ? -3.219 -8.578 -24.719 1 82.75 580 ASP B N 1
ATOM 9135 C CA . ASP B 1 580 ? -3.885 -8.758 -26 1 82.75 580 ASP B CA 1
ATOM 9136 C C . ASP B 1 580 ? -4.273 -10.219 -26.219 1 82.75 580 ASP B C 1
ATOM 9138 O O . ASP B 1 580 ? -5.32 -10.508 -26.812 1 82.75 580 ASP B O 1
ATOM 9142 N N . ILE B 1 581 ? -3.406 -11.109 -25.797 1 84.44 581 ILE B N 1
ATOM 9143 C CA . ILE B 1 581 ? -3.641 -12.539 -25.922 1 84.44 581 ILE B CA 1
ATOM 9144 C C . ILE B 1 581 ? -4.93 -12.922 -25.203 1 84.44 581 ILE B C 1
ATOM 9146 O O . ILE B 1 581 ? -5.738 -13.695 -25.719 1 84.44 581 ILE B O 1
ATOM 9150 N N . ILE B 1 582 ? -5.074 -12.336 -24.062 1 84.81 582 ILE B N 1
ATOM 9151 C CA . ILE B 1 582 ? -6.234 -12.672 -23.25 1 84.81 582 ILE B CA 1
ATOM 9152 C C . ILE B 1 582 ? -7.512 -12.242 -23.969 1 84.81 582 ILE B C 1
ATOM 9154 O O . ILE B 1 582 ? -8.516 -12.969 -23.938 1 84.81 582 ILE B O 1
ATOM 9158 N N . ASN B 1 583 ? -7.391 -11.188 -24.625 1 85.19 583 ASN B N 1
ATOM 9159 C CA . ASN B 1 583 ? -8.547 -10.68 -25.344 1 85.19 583 ASN B CA 1
ATOM 9160 C C . ASN B 1 583 ? -8.891 -11.555 -26.547 1 85.19 583 ASN B C 1
ATOM 9162 O O . ASN B 1 583 ? -10.055 -11.633 -26.953 1 85.19 583 ASN B O 1
ATOM 9166 N N . LYS B 1 584 ? -7.902 -12.297 -27.047 1 89.62 584 LYS B N 1
ATOM 9167 C CA . LYS B 1 584 ? -8.078 -13.117 -28.25 1 89.62 584 LYS B CA 1
ATOM 9168 C C . LYS B 1 584 ? -8.32 -14.578 -27.875 1 89.62 584 LYS B C 1
ATOM 9170 O O . LYS B 1 584 ? -8.5 -15.422 -28.766 1 89.62 584 LYS B O 1
ATOM 9175 N N . THR B 1 585 ? -8.312 -14.82 -26.641 1 94.19 585 THR B N 1
ATOM 9176 C CA . THR B 1 585 ? -8.375 -16.219 -26.219 1 94.19 585 THR B CA 1
ATOM 9177 C C . THR B 1 585 ? -9.758 -16.562 -25.688 1 94.19 585 THR B C 1
ATOM 9179 O O . THR B 1 585 ? -10.359 -15.789 -24.938 1 94.19 585 THR B O 1
ATOM 9182 N N . THR B 1 586 ? -10.234 -17.672 -26.156 1 94.56 586 THR B N 1
ATOM 9183 C CA . THR B 1 586 ? -11.5 -18.203 -25.656 1 94.56 586 THR B CA 1
ATOM 9184 C C . THR B 1 586 ? -11.281 -19.531 -24.922 1 94.56 586 THR B C 1
ATOM 9186 O O . THR B 1 586 ? -10.547 -20.391 -25.406 1 94.56 586 THR B O 1
ATOM 9189 N N . TYR B 1 587 ? -11.883 -19.656 -23.781 1 95.75 587 TYR B N 1
ATOM 9190 C CA . TYR B 1 587 ? -11.82 -20.906 -23.016 1 95.75 587 TYR B CA 1
ATOM 9191 C C . TYR B 1 587 ? -13.023 -21.797 -23.312 1 95.75 587 TYR B C 1
ATOM 9193 O O . TYR B 1 587 ? -14.164 -21.328 -23.297 1 95.75 587 TYR B O 1
ATOM 9201 N N . ILE B 1 588 ? -12.742 -23.016 -23.547 1 94.56 588 ILE B N 1
ATOM 9202 C CA . ILE B 1 588 ? -13.789 -24.016 -23.797 1 94.56 588 ILE B CA 1
ATOM 9203 C C . ILE B 1 588 ? -13.953 -24.906 -22.578 1 94.56 588 ILE B C 1
ATOM 9205 O O . ILE B 1 588 ? -13.039 -25.656 -22.219 1 94.56 588 ILE B O 1
ATOM 9209 N N . GLU B 1 589 ? -15.109 -24.859 -21.969 1 92.81 589 GLU B N 1
ATOM 9210 C CA . GLU B 1 589 ? -15.438 -25.734 -20.844 1 92.81 589 GLU B CA 1
ATOM 9211 C C . GLU B 1 589 ? -15.836 -27.125 -21.328 1 92.81 589 GLU B C 1
ATOM 9213 O O . GLU B 1 589 ? -16.969 -27.328 -21.797 1 92.81 589 GLU B O 1
ATOM 9218 N N . LEU B 1 590 ? -15.039 -28.078 -21.062 1 90.38 590 LEU B N 1
ATOM 9219 C CA . LEU B 1 590 ? -15.25 -29.422 -21.609 1 90.38 590 LEU B CA 1
ATOM 9220 C C . LEU B 1 590 ? -16.438 -30.094 -20.922 1 90.38 590 LEU B C 1
ATOM 9222 O O . LEU B 1 590 ? -17.141 -30.891 -21.547 1 90.38 590 LEU B O 1
ATOM 9226 N N . SER B 1 591 ? -16.672 -29.812 -19.672 1 83.88 591 SER B N 1
ATOM 9227 C CA . SER B 1 591 ? -17.75 -30.438 -18.922 1 83.88 591 SER B CA 1
ATOM 9228 C C . SER B 1 591 ? -19.109 -30.047 -19.5 1 83.88 591 SER B C 1
ATOM 9230 O O . SER B 1 591 ? -20.109 -30.75 -19.281 1 83.88 591 SER B O 1
ATOM 9232 N N . LYS B 1 592 ? -19.156 -28.969 -20.188 1 85.69 592 LYS B N 1
ATOM 9233 C CA . LYS B 1 592 ? -20.406 -28.484 -20.797 1 85.69 592 LYS B CA 1
ATOM 9234 C C . LYS B 1 592 ? -20.625 -29.109 -22.172 1 85.69 592 LYS B C 1
ATOM 9236 O O . LYS B 1 592 ? -21.734 -29.062 -22.703 1 85.69 592 LYS B O 1
ATOM 9241 N N . ARG B 1 593 ? -19.625 -29.688 -22.656 1 88.62 593 ARG B N 1
ATOM 9242 C CA . ARG B 1 593 ? -19.672 -30.219 -24.016 1 88.62 593 ARG B CA 1
ATOM 9243 C C . ARG B 1 593 ? -20.312 -31.609 -24.047 1 88.62 593 ARG B C 1
ATOM 9245 O O . ARG B 1 593 ? -19.766 -32.562 -23.484 1 88.62 593 ARG B O 1
ATOM 9252 N N . GLU B 1 594 ? -21.328 -31.75 -24.703 1 88.88 594 GLU B N 1
ATOM 9253 C CA . GLU B 1 594 ? -22.047 -33 -24.797 1 88.88 594 GLU B CA 1
ATOM 9254 C C . GLU B 1 594 ? -21.219 -34.062 -25.516 1 88.88 594 GLU B C 1
ATOM 9256 O O . GLU B 1 594 ? -21.328 -35.25 -25.219 1 88.88 594 GLU B O 1
ATOM 9261 N N . ASP B 1 595 ? -20.391 -33.656 -26.406 1 91.38 595 ASP B N 1
ATOM 9262 C CA . ASP B 1 595 ? -19.641 -34.594 -27.234 1 91.38 595 ASP B CA 1
ATOM 9263 C C . ASP B 1 595 ? -18.328 -34.969 -26.562 1 91.38 595 ASP B C 1
ATOM 9265 O O . ASP B 1 595 ? -17.578 -35.812 -27.094 1 91.38 595 ASP B O 1
ATOM 9269 N N . PHE B 1 596 ? -18.031 -34.438 -25.5 1 91.06 596 PHE B N 1
ATOM 9270 C CA . PHE B 1 596 ? -16.766 -34.75 -24.844 1 91.06 596 PHE B CA 1
ATOM 9271 C C . PHE B 1 596 ? -16.688 -36.219 -24.5 1 91.06 596 PHE B C 1
ATOM 9273 O O . PHE B 1 596 ? -15.648 -36.844 -24.703 1 91.06 596 PHE B O 1
ATOM 9280 N N . GLN B 1 597 ? -17.719 -36.719 -23.922 1 90.56 597 GLN B N 1
ATOM 9281 C CA . GLN B 1 597 ? -17.719 -38.125 -23.469 1 90.56 597 GLN B CA 1
ATOM 9282 C C . GLN B 1 597 ? -17.453 -39.062 -24.625 1 90.56 597 GLN B C 1
ATOM 9284 O O . GLN B 1 597 ? -16.766 -40.062 -24.453 1 90.56 597 GLN B O 1
ATOM 9289 N N . GLU B 1 598 ? -18.031 -38.75 -25.625 1 93 598 GLU B N 1
ATOM 9290 C CA . GLU B 1 598 ? -17.812 -39.594 -26.812 1 93 598 GLU B CA 1
ATOM 9291 C C . GLU B 1 598 ? -16.344 -39.594 -27.219 1 93 598 GLU B C 1
ATOM 9293 O O . GLU B 1 598 ? -15.758 -40.656 -27.469 1 93 598 GLU B O 1
ATOM 9298 N N . TYR B 1 599 ? -15.781 -38.5 -27.328 1 92.44 599 TYR B N 1
ATOM 9299 C CA . TYR B 1 599 ? -14.375 -38.406 -27.703 1 92.44 599 TYR B CA 1
ATOM 9300 C C . TYR B 1 599 ? -13.477 -39.062 -26.656 1 92.44 599 TYR B C 1
ATOM 9302 O O . TYR B 1 599 ? -12.477 -39.688 -27 1 92.44 599 TYR B O 1
ATOM 9310 N N . PHE B 1 600 ? -13.867 -38.906 -25.422 1 93 600 PHE B N 1
ATOM 9311 C CA . PHE B 1 600 ? -13.102 -39.5 -24.328 1 93 600 PHE B CA 1
ATOM 9312 C C . PHE B 1 600 ? -13.086 -41 -24.422 1 93 600 PHE B C 1
ATOM 9314 O O . PHE B 1 600 ? -12.016 -41.625 -24.359 1 93 600 PHE B O 1
ATOM 9321 N N . ILE B 1 601 ? -14.242 -41.594 -24.609 1 91.88 601 ILE B N 1
ATOM 9322 C CA . ILE B 1 601 ? -14.375 -43.031 -24.688 1 91.88 601 ILE B CA 1
ATOM 9323 C C . ILE B 1 601 ? -13.609 -43.562 -25.906 1 91.88 601 ILE B C 1
ATOM 9325 O O . ILE B 1 601 ? -12.883 -44.562 -25.797 1 91.88 601 ILE B O 1
ATOM 9329 N N . ASP B 1 602 ? -13.742 -42.906 -26.953 1 91.38 602 ASP B N 1
ATOM 9330 C CA . ASP B 1 602 ? -13.039 -43.281 -28.156 1 91.38 602 ASP B CA 1
ATOM 9331 C C . ASP B 1 602 ? -11.523 -43.25 -27.953 1 91.38 602 ASP B C 1
ATOM 9333 O O . ASP B 1 602 ? -10.797 -44.062 -28.547 1 91.38 602 ASP B O 1
ATOM 9337 N N . SER B 1 603 ? -11.102 -42.375 -27.141 1 91.56 603 SER B N 1
ATOM 9338 C CA . SER B 1 603 ? -9.672 -42.156 -26.953 1 91.56 603 SER B CA 1
ATOM 9339 C C . SER B 1 603 ? -9.102 -43.062 -25.891 1 91.56 603 SER B C 1
ATOM 9341 O O . SER B 1 603 ? -7.902 -43.031 -25.609 1 91.56 603 SER B O 1
ATOM 9343 N N . MET B 1 604 ? -9.93 -43.844 -25.281 1 92.06 604 MET B N 1
ATOM 9344 C CA . MET B 1 604 ? -9.477 -44.812 -24.266 1 92.06 604 MET B CA 1
ATOM 9345 C C . MET B 1 604 ? -8.758 -46 -24.906 1 92.06 604 MET B C 1
ATOM 9347 O O . MET B 1 604 ? -7.973 -46.688 -24.25 1 92.06 604 MET B O 1
ATOM 9351 N N . ILE B 1 605 ? -9.047 -46.188 -26.094 1 90.94 605 ILE B N 1
ATOM 9352 C CA . ILE B 1 605 ? -8.5 -47.344 -26.812 1 90.94 605 ILE B CA 1
ATOM 9353 C C . ILE B 1 605 ? -7.02 -47.094 -27.109 1 90.94 605 ILE B C 1
ATOM 9355 O O . ILE B 1 605 ? -6.617 -46 -27.484 1 90.94 605 ILE B O 1
ATOM 9359 N N . LEU B 1 606 ? -6.242 -48.125 -26.844 1 89.88 606 LEU B N 1
ATOM 9360 C CA . LEU B 1 606 ? -4.824 -48.094 -27.188 1 89.88 606 LEU B CA 1
ATOM 9361 C C . LEU B 1 606 ? -4.609 -48.469 -28.641 1 89.88 606 LEU B C 1
ATOM 9363 O O . LEU B 1 606 ? -5.309 -49.344 -29.172 1 89.88 606 LEU B O 1
ATOM 9367 N N . ASP B 1 607 ? -3.797 -47.781 -29.422 1 74.94 607 ASP B N 1
ATOM 9368 C CA . ASP B 1 607 ? -3.619 -48 -30.844 1 74.94 607 ASP B CA 1
ATOM 9369 C C . ASP B 1 607 ? -2.609 -49.094 -31.109 1 74.94 607 ASP B C 1
ATOM 9371 O O . ASP B 1 607 ? -1.631 -49.25 -30.375 1 74.94 607 ASP B O 1
#

InterPro domains:
  IPR001041 2Fe-2S ferredoxin-type iron-sulfur binding domain [PF00111] (18-87)
  IPR001041 2Fe-2S ferredoxin-type iron-sulfur binding domain [PS51085] (6-101)
  IPR001041 2Fe-2S ferredoxin-type iron-sulfur binding domain [cd00207] (10-95)
  IPR012675 Beta-grasp domain superfamily [G3DSA:3.10.20.30] (9-100)
  IPR027980 RamQ-like, C-terminal domain [PF14574] (358-606)
  IPR036010 2Fe-2S ferredoxin-like superfamily [SSF54292] (12-99)
  IPR040506 RACo linker region [PF17650] (111-189)
  IPR041414 RamQ-like, middle-like domain [PF17651] (195-353)
  IPR042259 RamQ-like, middle domain superfamily [G3DSA:3.30.420.480] (193-371)
  IPR043129 ATPase, nucleotide binding domain [SSF53067] (197-533)
  IPR052911 Corrinoid activation enzyme [PTHR42895] (11-604)

Secondary structure (DSSP, 8-state):
--GGG--EEEEEEETTEEEEEEE-TTEEHHHHHHHTT-----TTTTSSSS---EEEEEESPPPPPHHHHHHS-HHHHHTTEEEGGG-EE-S-EEEEE-----B--------PPP---B-SEEEEEEEPPPPBTTB---HHHHHHHHTT-TT-B--TTTHHHHHHHHHHTTTEEEEEEETTEEEEEEES--TT--EEEEEEE-SSEEEEEEEETTT--EEEEEEEE-GGGGG-SSHHHHHHHHHH-TTHHHHHHHHHHHHHHHHHHHHHHHTT--GGGEEEEEEEE-HHHHHHHHT---GGGSSTT---S--S-EEEEGGGGT---SSEEEEPP--SSSS-HHHHHHHHHHTGGG-SSEEEEEEESSSEEEEEE-SS-EEEEEE---GGGGTTTSTTB--S-TTEEEEE-TTSSS-EEEGGGPPP-EE-HHHHHHHHHHHHHTTSB-TT-PBPPGGG---HHHHHHEEEETTEEEEEEES--TTSS-EEEEHHHHHHHHHHHHHHHHHHHHHHHHHT--GGGEEEEEEESTTGGG--HHHHHHTTSS-GGGGGGEEEEESHHHHHHHHHHHBHHHHHHHHHHHHHEEE--GGG-TTHHHHHHHTTS--/--TTSPPEEEEEEETTEEEEEEE-TTEEHHHHHHHTT-----TTTTSSSS---EEEEEESPPPPPHHHHHHS-HHHHHTTEEEGGG-EE-S-EEEEE-----B--------PPP---B-SEEEEEEEPPPPBTTB---HHHHHHHHTT-TT-B--TTTHHHHHHHHHHTTTEEEEEEETTEEEEEEES--TT--EEEEEEE-SSEEEEEEEETTT--EEEEEEEE-GGGGG-SSHHHHHHHHHH-TTHHHHHHHHHHHHHHHHHHHHHHHTT--GGGEEEEEEEE-HHHHHHHHT---HHHHSTT---S--S-EEEEGGGGT---SSEEEEPP--SSSS-HHHHHHHHHHTGGG-SSEEEEEEESSSEEEEEE-SS-EEEEEE---GGGGTTTSTTB--S-TTEEEEE-TTSSS-EEEGGGPPP-EE-HHHHHHHHHHHHHTTSB-TT-PBPPGGG---HHHHHHEEEETTEEEEEEES--TTSS-EEEEHHHHHHHHHHHHHHHHHHHHHHHHHT--GGGEEEEEEESTTGGG--HHHHHHTTSS-GGGGGGEEEEESHHHHHHHHHHHBHHHHHHHHHHHHHEEE--GGG-TTHHHHHHHTTS--

Foldseek 3Di:
DPPQPDWAWEWEQEPVGIDIDTHGFFDQQLVSCLVVVHFAQAQVQLPLPQLRRKKAWPPDQDQADPSCPVRDDPVCVVRRIHRSSPDTDHHHTYIYGDDPPFAFDFPPDFFFDDDDFDFLKDKDWFQFDDDDPVRPDDLVVSVCVRVVHPDAAEDPVCVVCSVVQCVVLVNGWMFIDRNRYTLDIGRHDDRQLAWAWFWEDELFKIKIFIARLVVLDTPDMGMGTQSCSSQHSDLVSLLVQVVVDVCSLVSLLCRRQVVQQVRLVVVCVVRVHDLQSHAEYEYWYWLSRVCSVQSHRQNCLPDPVRAGPAQDKDKAQCPNSPHPYSHIYIYFGAQGNGGHVLVLLLCLTVCQLVAPFWAKEWEDAQKTKIWIGYVQFIEIEIFRLGHLLAQPPWPQGHHQDFQAFQAACPVDPLGTAGHVRDFHRGHHNQHLLRVQLNCPVQVQADQLLDGDALVRHDDVVQSVQWDADPNWIWGFNACQGPVNHTYIGTSSSSQSNLQNLLRQQLRVVVVCVVVVHDPLRHQAYEYEYRSRQSHDLSSSCQQQSDPPSHSVRYDYRTSSSSSSSSSCRRHPVSVVVSVVNSVRYHYDYLVPDPCSVVSSVVSSTGD/DCPQPDWAWEWEQEPVGIDIDTHGFFDQQLVSCLVVVNFAQAQVQLPLPQLRRKKAWPPDQDQADPSCPVRDDPVCVVRRIHRSSPDGDHHHTYIYGDDPPFAADFPPDFFFDDDDFDFLKDKDWFQFDDDDPVRPDDLVVSVCVRVVHPDQAEDPVCVVCSVVQCVVLVNGWMFIDRNRYTLDIGRHDDRQLAWAWFWEDELFKIKIFIARLVVLDTPDMGMGTQSCSSQHSDLVSLLVQVVVDVCSLVSLLCRRQVVQQVRLVVVCVVRVHDLQSHAEYEYWYWLSRVCSVQSHRQNCLPDPVRAGPAQDKDKAQCPNSPHPYSHIYIYFGAQGNGGHVLVLLLCLTVCQLVAPFWAKEWEDAQKTKIWIGYVQFIEIEIFRLGHLLAQPPWPQGHHQDFQAFQAACPVDPLGTAGHVRDFHRGHHNQHLLRVQLNCPVQVQAAQLLDGDALVRHDDVVQSVQWDADPNWIWGFNACQGPVNHTHIGTSSSSQSNLLNLLRQQLRVVVVCVVVVHDLLRHQAYEYEYRSRQSHDLVSSCQQQSDPPSHSVRYDYRTSSSSSSSSSCRRHPVSVVVSVVNSVRYHYDYLVPDPCSVVSSVVSSTGD

Radius of gyration: 39.34 Å; Cα contacts (8 Å, |Δi|>4): 2833; chains: 2; bounding box: 55×130×91 Å

Sequence (1214 aa):
MNILNKKFQIIINSQKGKEVIKVKPGENLFNVLMDNRIFIDSPCNGKGICGKCKVKVVKGLKEPTPLDIKHLTKEELESGFRLSCNLTINEDSEIVLLEKNKDMEVLINGTEQQYTLDTVVKKKYLAIEKPSINDQRDDYRRLSDACESDDLLIGLQYLPQISDLLREADFNVTASLYKNRLLHLENGNCLQQNYGLAVDIGTTTIVIYLLNLNDGKVIDIDSRVNNQRSYGADVVSRINFTIENPKGLGILKDNIVTQLNDMIELLCKKNNISEDNIYDIAIVGNTIMIHLLLGLPCKNITMSPYIPVVTKALELEAKEIGIKAKGMVSLLPGISAFVGSDITAGILSCGMLNSEKYSLLLDLGTNGEIALGNKNEVVTCSTAAGPAFEGTNIKHGIGAIKGAISKVDLSKDKIYETIGNEKPCGICGSGVLDAVAQFVKFGILDESGRMAGADEVENKDYQNRIVEIDNMRQFILAQNSIHEESITFTQKDVREVQLAKAAVCAGIKILLKEKNINFNEIEKVYIGGGFGNYMDIESSATIGMIPKELKGKIESVGNCAGGGAKIYLLSKRIRENAVDIINKTTYIELSKREDFQEYFIDSMILDMNILNKKFQIIINSQKGKEVIKVKPGENLFNVLMDNRIFIDSPCNGKGICGKCKVKVVKGLKEPTPLDIKHLTKEELESGFRLSCNLTINEDSEIVLLEKNKDMEVLINGTEQQYTLDTVVKKKYLAIEKPSINDQRDDYRRLSDACESDDLLIGLQYLPQISDLLREADFNVTASLYKNRLLHLENGNCLQQNYGLAVDIGTTTIVIYLLNLNDGKVIDIDSRVNNQRSYGADVVSRINFTIENPKGLGILKDNIVTQLNDMIELLCKKNNISEDNIYDIAIVGNTIMIHLLLGLPCKNITMSPYIPVVTKALELEAKEIGIKAKGMVSLLPGISAFVGSDITAGILSCGMLNSEKYSLLLDLGTNGEIALGNKNEVVTCSTAAGPAFEGTNIKHGIGAIKGAISKVDLSKDKIYETIGNEKPCGICGSGVLDAVAQFVKFGILDESGRMAGADEVENKDYQNRIVEIDNMRQFILAQNSIHEESITFTQKDVREVQLAKAAVCAGIKILLKEKNINFNEIEKVYIGGGFGNYMDIESSATIGMIPKELKGKIESVGNCAGGGAKIYLLSKRIRENAVDIINKTTYIELSKREDFQEYFIDSMILD

Organism: NCBI:txid2716538

Solvent-accessible surface area (backbone atoms only — not comparable to full-atom values): 61578 Å² total; per-residue (Å²): 131,79,75,84,73,57,65,31,45,36,38,39,36,43,93,91,38,80,43,79,42,81,38,53,68,66,39,44,43,38,57,54,30,54,76,66,74,46,90,49,58,19,52,48,49,51,68,76,74,68,60,55,30,55,28,34,35,77,36,69,72,70,81,79,44,72,66,34,59,71,54,42,51,73,65,43,48,73,68,30,40,41,39,28,50,78,34,66,36,78,55,59,28,28,38,38,53,74,80,68,86,54,62,49,80,65,63,78,73,44,68,62,52,90,78,66,87,39,48,62,60,46,71,43,75,41,82,45,83,78,76,33,78,92,40,51,64,24,49,47,56,52,50,22,58,69,68,71,34,96,67,57,41,66,55,75,87,52,56,51,49,47,58,58,48,37,60,76,28,72,28,27,31,19,41,34,24,52,75,54,30,56,52,44,80,40,72,36,83,53,76,83,63,37,28,28,37,18,28,24,40,45,72,57,42,30,38,41,36,36,31,34,64,84,80,65,46,75,77,49,76,51,51,33,59,30,73,61,24,33,50,13,58,45,70,68,47,36,43,48,39,33,69,75,29,90,58,30,44,60,50,53,16,52,49,52,35,50,49,50,42,50,53,49,50,49,55,22,60,77,65,76,44,62,50,70,37,29,50,41,32,20,39,28,18,40,36,59,52,49,30,32,54,67,50,34,68,52,68,46,39,81,33,91,50,27,37,32,50,68,40,68,62,46,77,43,53,21,56,81,61,59,37,78,37,48,16,36,31,36,36,54,36,29,76,45,49,70,41,10,12,25,54,49,19,23,47,62,13,68,37,42,53,79,32,90,50,35,26,36,39,38,37,40,51,53,44,28,36,39,38,42,25,21,54,79,38,34,41,30,39,58,28,80,21,41,33,39,50,50,8,40,90,28,93,42,33,30,58,67,35,80,5,14,21,45,37,40,42,77,91,42,91,72,34,59,42,30,35,86,73,40,62,34,71,31,31,8,20,30,13,51,46,21,41,54,24,41,29,40,74,71,55,41,23,51,45,82,52,51,64,53,52,42,86,71,43,84,53,63,74,57,24,74,28,37,45,73,58,94,91,35,52,27,36,55,72,39,72,66,24,74,78,71,38,63,42,54,49,39,47,66,37,47,50,41,45,33,51,19,29,5,30,46,31,25,51,52,52,49,56,30,56,74,67,70,55,57,68,83,58,45,65,39,33,36,27,16,30,84,35,35,56,58,46,51,65,67,31,36,34,38,42,36,35,39,60,69,82,44,63,91,32,60,41,68,27,12,41,24,32,38,45,13,21,42,49,42,53,33,10,50,67,50,46,56,45,55,59,51,48,53,74,39,44,44,79,49,63,55,90,76,39,81,62,43,61,58,39,29,59,64,28,39,41,38,98,131,81,74,83,75,53,64,31,45,37,37,40,37,44,95,91,40,81,44,81,43,82,38,54,68,65,40,43,42,39,57,54,31,55,76,65,73,44,90,52,58,19,51,50,50,52,67,75,73,67,59,55,29,54,29,34,37,78,35,69,70,70,80,79,46,74,65,34,60,70,54,42,51,73,64,43,48,74,68,29,41,40,39,28,51,78,32,67,38,78,54,58,28,27,37,37,53,75,80,70,83,55,63,49,79,65,63,78,74,44,69,62,52,90,78,66,86,40,48,61,62,46,72,43,76,40,82,45,82,77,76,35,80,92,43,52,64,23,50,47,56,54,50,22,58,68,68,72,33,96,68,56,39,66,55,75,89,53,55,51,50,48,60,58,48,37,60,76,29,72,30,28,31,18,40,33,24,52,78,54,30,57,54,44,79,39,73,36,83,53,76,82,64,38,28,29,37,19,29,24,40,45,73,58,41,30,37,40,37,36,28,32,64,86,79,64,45,76,76,47,74,50,53,32,58,29,74,62,24,35,50,12,58,44,71,68,47,37,43,48,38,34,69,76,29,90,60,31,44,60,51,51,17,51,50,52,38,51,49,52,42,51,53,49,50,49,55,23,61,77,66,77,43,60,51,72,36,28,48,40,31,21,39,27,18,40,35,59,53,50,29,33,55,68,52,36,70,51,69,47,39,81,34,91,51,26,36,32,52,68,39,67,62,44,79,42,53,22,57,80,61,61,36,78,37,47,15,38,31,34,36,54,36,29,76,45,49,70,40,10,11,23,53,50,19,23,48,61,14,68,37,41,54,78,31,87,52,34,26,36,40,37,37,41,50,53,46,28,36,40,38,43,25,20,54,79,39,34,41,32,38,58,29,82,20,41,33,38,50,49,8,40,90,28,94,41,34,30,58,68,35,80,6,14,22,45,38,40,40,77,90,43,93,70,34,60,43,29,36,87,73,42,62,35,72,30,30,8,21,31,14,51,46,23,40,53,23,41,29,41,75,72,57,40,22,50,46,82,53,52,64,55,52,42,88,71,41,84,53,63,73,57,23,75,29,36,44,73,59,95,91,35,54,28,37,54,72,39,72,66,25,75,79,69,38,62,42,55,49,38,48,66,37,45,50,42,45,33,51,19,30,5,30,46,30,26,51,52,51,49,55,30,56,74,67,72,54,58,68,83,58,45,65,38,32,36,25,17,32,84,36,34,54,58,46,52,64,67,32,36,33,38,43,36,36,38,60,68,83,46,62,93,33,60,41,67,27,14,40,25,31,39,46,14,22,43,49,40,53,34,12,52,67,50,45,55,44,55,59,53,47,52,74,37,43,44,79,48,65,54,90,76,40,81,62,43,60,58,42,28,60,65,28,39,42,38,97

pLDDT: mean 89.63, std 9.96, range [29.62, 98.75]

Nearest PDB structures (foldseek):
  4c1n-assembly2_K  TM=8.734E-01  e=2.964E-56  Carboxydothermus hydrogenoformans
  3zyy-assembly1_X  TM=7.367E-01  e=3.535E-63  Carboxydothermus hydrogenoformans
  8a1v-assembly1_F  TM=6.467E-01  e=1.526E-06  Vibrio cholerae
  5ogx-assembly1_A  TM=5.853E-01  e=3.768E-04  Amycolatopsis methanolica 239
  4wqm-assembly1_A  TM=4.696E-01  e=1.659E-04  Ectopseudomonas mendocina